Protein AF-0000000072341616 (afdb_homodimer)

Structure (mmCIF, N/CA/C/O backbone):
data_AF-0000000072341616-model_v1
#
loop_
_entity.id
_entity.type
_entity.pdbx_description
1 polymer 'Rho-GAP domain-containing protein'
#
loop_
_atom_site.group_PDB
_atom_site.id
_atom_site.type_symbol
_atom_site.label_atom_id
_atom_site.label_alt_id
_atom_site.label_comp_id
_atom_site.label_asym_id
_atom_site.label_entity_id
_atom_site.label_seq_id
_atom_site.pdbx_PDB_ins_code
_atom_site.Cartn_x
_atom_site.Cartn_y
_atom_site.Cartn_z
_atom_site.occupancy
_atom_site.B_iso_or_equiv
_atom_site.auth_seq_id
_atom_site.auth_comp_id
_atom_site.auth_asym_id
_atom_site.auth_atom_id
_atom_site.pdbx_PDB_model_num
ATOM 1 N N . MET A 1 1 ? -10.891 31.859 3.279 1 52.38 1 MET A N 1
ATOM 2 C CA . MET A 1 1 ? -10.523 32 4.684 1 52.38 1 MET A CA 1
ATOM 3 C C . MET A 1 1 ? -11.273 33.188 5.312 1 52.38 1 MET A C 1
ATOM 5 O O . MET A 1 1 ? -11.383 34.25 4.707 1 52.38 1 MET A O 1
ATOM 9 N N . VAL A 1 2 ? -12.18 32.938 6.246 1 56.88 2 VAL A N 1
ATOM 10 C CA . VAL A 1 2 ? -12.922 34 6.914 1 56.88 2 VAL A CA 1
ATOM 11 C C . VAL A 1 2 ? -11.977 34.844 7.762 1 56.88 2 VAL A C 1
ATOM 13 O O . VAL A 1 2 ? -11.102 34.312 8.445 1 56.88 2 VAL A O 1
ATOM 16 N N . LYS A 1 3 ? -11.992 36.125 7.543 1 79.19 3 LYS A N 1
ATOM 17 C CA . LYS A 1 3 ? -11.094 37.062 8.227 1 79.19 3 LYS A CA 1
ATOM 18 C C . LYS A 1 3 ? -11.711 37.562 9.531 1 79.19 3 LYS A C 1
ATOM 20 O O . LYS A 1 3 ? -12.805 38.125 9.531 1 79.19 3 LYS A O 1
ATOM 25 N N . LEU A 1 4 ? -11.086 37.031 10.531 1 86.81 4 LEU A N 1
ATOM 26 C CA . LEU A 1 4 ? -11.531 37.469 11.852 1 86.81 4 LEU A CA 1
ATOM 27 C C . LEU A 1 4 ? -10.727 38.656 12.336 1 86.81 4 LEU A C 1
ATOM 29 O O . LEU A 1 4 ? -9.516 38.75 12.117 1 86.81 4 LEU A O 1
ATOM 33 N N . GLN A 1 5 ? -11.453 39.562 12.875 1 90.44 5 GLN A N 1
ATOM 34 C CA . GLN A 1 5 ? -10.766 40.688 13.484 1 90.44 5 GLN A CA 1
ATOM 35 C C . GLN A 1 5 ? -10.188 40.344 14.844 1 90.44 5 GLN A C 1
ATOM 37 O O . GLN A 1 5 ? -10.82 39.625 15.625 1 90.44 5 GLN A O 1
ATOM 42 N N . PRO A 1 6 ? -9.008 40.781 15.094 1 91.31 6 PRO A N 1
ATOM 43 C CA . PRO A 1 6 ? -8.414 40.469 16.406 1 91.31 6 PRO A CA 1
ATOM 44 C C . PRO A 1 6 ? -9.273 40.969 17.562 1 91.31 6 PRO A C 1
ATOM 46 O O . PRO A 1 6 ? -9.883 42.031 17.484 1 91.31 6 PRO A O 1
ATOM 49 N N . LEU A 1 7 ? -9.266 40.156 18.562 1 93.62 7 LEU A N 1
ATOM 50 C CA . LEU A 1 7 ? -9.953 40.562 19.797 1 93.62 7 LEU A CA 1
ATOM 51 C C . LEU A 1 7 ? -9.016 41.312 20.734 1 93.62 7 LEU A C 1
ATOM 53 O O . LEU A 1 7 ? -8.109 40.719 21.328 1 93.62 7 LEU A O 1
ATOM 57 N N . GLU A 1 8 ? -9.352 42.594 20.891 1 91.75 8 GLU A N 1
ATOM 58 C CA . GLU A 1 8 ? -8.477 43.469 21.672 1 91.75 8 GLU A CA 1
ATOM 59 C C . GLU A 1 8 ? -8.828 43.375 23.156 1 91.75 8 GLU A C 1
ATOM 61 O O . GLU A 1 8 ? -10 43.312 23.531 1 91.75 8 GLU A O 1
ATOM 66 N N . PHE A 1 9 ? -7.844 43.438 24 1 91.56 9 PHE A N 1
ATOM 67 C CA . PHE A 1 9 ? -8.055 43.375 25.453 1 91.56 9 PHE A CA 1
ATOM 68 C C . PHE A 1 9 ? -8.773 44.594 25.938 1 91.56 9 PHE A C 1
ATOM 70 O O . PHE A 1 9 ? -9.586 44.531 26.859 1 91.56 9 PHE A O 1
ATOM 77 N N . ILE A 1 10 ? -8.477 45.719 25.297 1 88.56 10 ILE A N 1
ATOM 78 C CA . ILE A 1 10 ? -9.109 46.969 25.703 1 88.56 10 ILE A CA 1
ATOM 79 C C . ILE A 1 10 ? -10.625 46.875 25.531 1 88.56 10 ILE A C 1
ATOM 81 O O . ILE A 1 10 ? -11.391 47.438 26.297 1 88.56 10 ILE A O 1
ATOM 85 N N . ASP A 1 11 ? -10.984 46.156 24.578 1 90.5 11 ASP A N 1
ATOM 86 C CA . ASP A 1 11 ? -12.414 45.969 24.297 1 90.5 11 ASP A CA 1
ATOM 87 C C . ASP A 1 11 ? -13.102 45.188 25.391 1 90.5 11 ASP A C 1
ATOM 89 O O . ASP A 1 11 ? -14.32 45.25 25.562 1 90.5 11 ASP A O 1
ATOM 93 N N . CYS A 1 12 ? -12.359 44.375 26.141 1 90.12 12 CYS A N 1
ATOM 94 C CA . CYS A 1 12 ? -12.906 43.656 27.281 1 90.12 12 CYS A CA 1
ATOM 95 C C . CYS A 1 12 ? -13.305 44.625 28.406 1 90.12 12 CYS A C 1
ATOM 97 O O . CYS A 1 12 ? -14.273 44.375 29.125 1 90.12 12 CYS A O 1
ATOM 99 N N . LEU A 1 13 ? -12.523 45.656 28.469 1 86.12 13 LEU A N 1
ATOM 100 C CA . LEU A 1 13 ? -12.797 46.656 29.5 1 86.12 13 LEU A CA 1
ATOM 101 C C . LEU A 1 13 ? -14.039 47.5 29.141 1 86.12 13 LEU A C 1
ATOM 103 O O . LEU A 1 13 ? -14.859 47.781 30.016 1 86.12 13 LEU A O 1
ATOM 107 N N . ILE A 1 14 ? -14.062 47.781 27.859 1 86.56 14 ILE A N 1
ATOM 108 C CA . ILE A 1 14 ? -15.148 48.625 27.375 1 86.56 14 ILE A CA 1
ATOM 109 C C . ILE A 1 14 ? -16.422 47.812 27.25 1 86.56 14 ILE A C 1
ATOM 111 O O . ILE A 1 14 ? -17.516 48.281 27.531 1 86.56 14 ILE A O 1
ATOM 115 N N . ASP A 1 15 ? -16.297 46.531 26.828 1 90.81 15 ASP A N 1
ATOM 116 C CA . ASP A 1 15 ? -17.375 45.562 26.641 1 90.81 15 ASP A CA 1
ATOM 117 C C . ASP A 1 15 ? -18.484 46.125 25.75 1 90.81 15 ASP A C 1
ATOM 119 O O . ASP A 1 15 ? -19.656 46.125 26.125 1 90.81 15 ASP A O 1
ATOM 123 N N . SER A 1 16 ? -18.125 46.656 24.609 1 90.19 16 SER A N 1
ATOM 124 C CA . SER A 1 16 ? -19.062 47.25 23.672 1 90.19 16 SER A CA 1
ATOM 125 C C . SER A 1 16 ? -19.844 46.188 22.922 1 90.19 16 SER A C 1
ATOM 127 O O . SER A 1 16 ? -19.422 45.031 22.875 1 90.19 16 SER A O 1
ATOM 129 N N . PRO A 1 17 ? -21.016 46.5 22.375 1 90.12 17 PRO A N 1
ATOM 130 C CA . PRO A 1 17 ? -21.75 45.562 21.516 1 90.12 17 PRO A CA 1
ATOM 131 C C . PRO A 1 17 ? -20.922 45.094 20.328 1 90.12 17 PRO A C 1
ATOM 133 O O . PRO A 1 17 ? -21.047 43.906 19.922 1 90.12 17 PRO A O 1
ATOM 136 N N . ASN A 1 18 ? -20.156 45.969 19.719 1 88.88 18 ASN A N 1
ATOM 137 C CA . ASN A 1 18 ? -19.297 45.594 18.625 1 88.88 18 ASN A CA 1
ATOM 138 C C . ASN A 1 18 ? -18.297 44.531 19.031 1 88.88 18 ASN A C 1
ATOM 140 O O . ASN A 1 18 ? -17.984 43.625 18.266 1 88.88 18 ASN A O 1
ATOM 144 N N . PHE A 1 19 ? -17.766 44.656 20.234 1 92.25 19 PHE A N 1
ATOM 145 C CA . PHE A 1 19 ? -16.844 43.656 20.781 1 92.25 19 PHE A CA 1
ATOM 146 C C . PHE A 1 19 ? -17.547 42.312 20.922 1 92.25 19 PHE A C 1
ATOM 148 O O . PHE A 1 19 ? -17 41.281 20.531 1 92.25 19 PHE A O 1
ATOM 155 N N . ARG A 1 20 ? -18.703 42.312 21.469 1 92.38 20 ARG A N 1
ATOM 156 C CA . ARG A 1 20 ? -19.438 41.062 21.688 1 92.38 20 ARG A CA 1
ATOM 157 C C . ARG A 1 20 ? -19.828 40.406 20.375 1 92.38 20 ARG A C 1
ATOM 159 O O . ARG A 1 20 ? -19.844 39.188 20.266 1 92.38 20 ARG A O 1
ATOM 166 N N . GLU A 1 21 ? -20.156 41.219 19.391 1 91.69 21 GLU A N 1
ATOM 167 C CA . GLU A 1 21 ? -20.422 40.688 18.062 1 91.69 21 GLU A CA 1
ATOM 168 C C . GLU A 1 21 ? -19.172 40.031 17.469 1 91.69 21 GLU A C 1
ATOM 170 O O . GLU A 1 21 ? -19.25 38.938 16.875 1 91.69 21 GLU A O 1
ATOM 175 N N . ASN A 1 22 ? -18.062 40.688 17.547 1 93.25 22 ASN A N 1
ATOM 176 C CA . ASN A 1 22 ? -16.797 40.125 17.078 1 93.25 22 ASN A CA 1
ATOM 177 C C . ASN A 1 22 ? -16.453 38.812 17.812 1 93.25 22 ASN A C 1
ATOM 179 O O . ASN A 1 22 ? -15.992 37.844 17.203 1 93.25 22 ASN A O 1
ATOM 183 N N . LEU A 1 23 ? -16.656 38.812 19.094 1 94.31 23 LEU A N 1
ATOM 184 C CA . LEU A 1 23 ? -16.438 37.625 19.906 1 94.31 23 LEU A CA 1
ATOM 185 C C . LEU A 1 23 ? -17.312 36.469 19.438 1 94.31 23 LEU A C 1
ATOM 187 O O . LEU A 1 23 ? -16.844 35.344 19.344 1 94.31 23 LEU A O 1
ATOM 191 N N . ASN A 1 24 ? -18.531 36.781 19.156 1 93.19 24 ASN A N 1
ATOM 192 C CA . ASN A 1 24 ? -19.469 35.75 18.641 1 93.19 24 ASN A CA 1
ATOM 193 C C . ASN A 1 24 ? -18.984 35.188 17.328 1 93.19 24 ASN A C 1
ATOM 195 O O . ASN A 1 24 ? -19.172 33.969 17.062 1 93.19 24 ASN A O 1
ATOM 199 N N . LYS A 1 25 ? -18.469 35.969 16.453 1 93.25 25 LYS A N 1
ATOM 200 C CA . LYS A 1 25 ? -17.922 35.5 15.188 1 93.25 25 LYS A CA 1
ATOM 201 C C . LYS A 1 25 ? -16.797 34.5 15.422 1 93.25 25 LYS A C 1
ATOM 203 O O . LYS A 1 25 ? -16.719 33.469 14.75 1 93.25 25 LYS A O 1
ATOM 208 N N . HIS A 1 26 ? -15.867 34.812 16.344 1 94.19 26 HIS A N 1
ATOM 209 C CA . HIS A 1 26 ? -14.781 33.906 16.703 1 94.19 26 HIS A CA 1
ATOM 210 C C . HIS A 1 26 ? -15.32 32.594 17.234 1 94.19 26 HIS A C 1
ATOM 212 O O . HIS A 1 26 ? -14.805 31.531 16.906 1 94.19 26 HIS A O 1
ATOM 218 N N . GLU A 1 27 ? -16.328 32.656 18.094 1 94.06 27 GLU A N 1
ATOM 219 C CA . GLU A 1 27 ? -16.922 31.469 18.688 1 94.06 27 GLU A CA 1
ATOM 220 C C . GLU A 1 27 ? -17.547 30.578 17.625 1 94.06 27 GLU A C 1
ATOM 222 O O . GLU A 1 27 ? -17.375 29.359 17.656 1 94.06 27 GLU A O 1
ATOM 227 N N . LYS A 1 28 ? -18.281 31.188 16.688 1 93.19 28 LYS A N 1
ATOM 228 C CA . LYS A 1 28 ? -18.922 30.438 15.617 1 93.19 28 LYS A CA 1
ATOM 229 C C . LYS A 1 28 ? -17.875 29.719 14.75 1 93.19 28 LYS A C 1
ATOM 231 O O . LYS A 1 28 ? -18.062 28.547 14.383 1 93.19 28 LYS A O 1
ATOM 236 N N . GLU A 1 29 ? -16.875 30.406 14.422 1 92.12 29 GLU A N 1
ATOM 237 C CA . GLU A 1 29 ? -15.812 29.812 13.609 1 92.12 29 GLU A CA 1
ATOM 238 C C . GLU A 1 29 ? -15.125 28.672 14.352 1 92.12 29 GLU A C 1
ATOM 240 O O . GLU A 1 29 ? -14.766 27.656 13.75 1 92.12 29 GLU A O 1
ATOM 245 N N . LEU A 1 30 ? -14.875 28.844 15.602 1 92.56 30 LEU A N 1
ATOM 246 C CA . LEU A 1 30 ? -14.25 27.797 16.406 1 92.56 30 LEU A CA 1
ATOM 247 C C . LEU A 1 30 ? -15.148 26.562 16.469 1 92.56 30 LEU A C 1
ATOM 249 O O . LEU A 1 30 ? -14.664 25.438 16.438 1 92.56 30 LEU A O 1
ATOM 253 N N . ASP A 1 31 ? -16.406 26.766 16.609 1 92.62 31 ASP A N 1
ATOM 254 C CA . ASP A 1 31 ? -17.359 25.656 16.641 1 92.62 31 ASP A CA 1
ATOM 255 C C . ASP A 1 31 ? -17.344 24.891 15.32 1 92.62 31 ASP A C 1
ATOM 257 O O . ASP A 1 31 ? -17.406 23.656 15.305 1 92.62 31 ASP A O 1
ATOM 261 N N . LYS A 1 32 ? -17.344 25.625 14.227 1 92.75 32 LYS A N 1
ATOM 262 C CA . LYS A 1 32 ? -17.266 25 12.906 1 92.75 32 LYS A CA 1
ATOM 263 C C . LYS A 1 32 ? -16 24.156 12.773 1 92.75 32 LYS A C 1
ATOM 265 O O . LYS A 1 32 ? -16.047 23.016 12.297 1 92.75 32 LYS A O 1
ATOM 270 N N . THR A 1 33 ? -14.891 24.703 13.18 1 91.56 33 THR A N 1
ATOM 271 C CA . THR A 1 33 ? -13.617 24 13.109 1 91.56 33 THR A CA 1
ATOM 272 C C . THR A 1 33 ? -13.633 22.766 14 1 91.56 33 THR A C 1
ATOM 274 O O . THR A 1 33 ? -13.102 21.719 13.625 1 91.56 33 THR A O 1
ATOM 277 N N . SER A 1 34 ? -14.203 22.906 15.172 1 92.56 34 SER A N 1
ATOM 278 C CA . SER A 1 34 ? -14.32 21.781 16.094 1 92.56 34 SER A CA 1
ATOM 279 C C . SER A 1 34 ? -15.102 20.625 15.461 1 92.56 34 SER A C 1
ATOM 281 O O . SER A 1 34 ? -14.727 19.469 15.602 1 92.56 34 SER A O 1
ATOM 283 N N . GLN A 1 35 ? -16.125 20.953 14.781 1 94.19 35 GLN A N 1
ATOM 284 C CA . GLN A 1 35 ? -16.938 19.938 14.117 1 94.19 35 GLN A CA 1
ATOM 285 C C . GLN A 1 35 ? -16.156 19.266 12.992 1 94.19 35 GLN A C 1
ATOM 287 O O . GLN A 1 35 ? -16.266 18.047 12.797 1 94.19 35 GLN A O 1
ATOM 292 N N . GLN A 1 36 ? -15.477 20.016 12.25 1 94.62 36 GLN A N 1
ATOM 293 C CA . GLN A 1 36 ? -14.656 19.453 11.172 1 94.62 36 GLN A CA 1
ATOM 294 C C . GLN A 1 36 ? -13.594 18.516 11.727 1 94.62 36 GLN A C 1
ATOM 296 O O . GLN A 1 36 ? -13.344 17.438 11.164 1 94.62 36 GLN A O 1
ATOM 301 N N . ILE A 1 37 ? -12.961 18.922 12.805 1 95 37 ILE A N 1
ATOM 302 C CA . ILE A 1 37 ? -11.93 18.094 13.422 1 95 37 ILE A CA 1
ATOM 303 C C . ILE A 1 37 ? -12.539 16.797 13.93 1 95 37 ILE A C 1
ATOM 305 O O . ILE A 1 37 ? -11.961 15.719 13.758 1 95 37 ILE A O 1
ATOM 309 N N . LYS A 1 38 ? -13.68 16.922 14.555 1 95.44 38 LYS A N 1
ATOM 310 C CA . LYS A 1 38 ? -14.391 15.734 15.016 1 95.44 38 LYS A CA 1
ATOM 311 C C . LYS A 1 38 ? -14.68 14.781 13.859 1 95.44 38 LYS A C 1
ATOM 313 O O . LYS A 1 38 ? -14.539 13.57 14 1 95.44 38 LYS A O 1
ATOM 318 N N . ARG A 1 39 ? -15.109 15.32 12.758 1 96.25 39 ARG A N 1
ATOM 319 C CA . ARG A 1 39 ? -15.375 14.523 11.562 1 96.25 39 ARG A CA 1
ATOM 320 C C . ARG A 1 39 ? -14.109 13.836 11.062 1 96.25 39 ARG A C 1
ATOM 322 O O . ARG A 1 39 ? -14.141 12.648 10.727 1 96.25 39 ARG A O 1
ATOM 329 N N . ILE A 1 40 ? -13.062 14.523 11.016 1 96.69 40 ILE A N 1
ATOM 330 C CA . ILE A 1 40 ? -11.797 13.977 10.555 1 96.69 40 ILE A CA 1
ATOM 331 C C . ILE A 1 40 ? -11.352 12.844 11.477 1 96.69 40 ILE A C 1
ATOM 333 O O . ILE A 1 40 ? -10.867 11.812 11.016 1 96.69 40 ILE A O 1
ATOM 337 N N . ILE A 1 41 ? -11.523 13.047 12.773 1 97 41 ILE A N 1
ATOM 338 C CA . ILE A 1 41 ? -11.164 12.016 13.734 1 97 41 ILE A CA 1
ATOM 339 C C . ILE A 1 41 ? -11.977 10.75 13.469 1 97 41 ILE A C 1
ATOM 341 O O . ILE A 1 41 ? -11.422 9.641 13.438 1 97 41 ILE A O 1
ATOM 345 N N . LYS A 1 42 ? -13.211 10.922 13.258 1 97.56 42 LYS A N 1
ATOM 346 C CA . LYS A 1 42 ? -14.086 9.789 12.953 1 97.56 42 LYS A CA 1
ATOM 347 C C . LYS A 1 42 ? -13.648 9.094 11.664 1 97.56 42 LYS A C 1
ATOM 349 O O . LYS A 1 42 ? -13.609 7.863 11.602 1 97.56 42 LYS A O 1
ATOM 354 N N . GLU A 1 43 ? -13.414 9.828 10.695 1 97.62 43 GLU A N 1
ATOM 355 C CA . GLU A 1 43 ? -13.031 9.281 9.398 1 97.62 43 GLU A CA 1
ATOM 356 C C . GLU A 1 43 ? -11.688 8.555 9.484 1 97.62 43 GLU A C 1
ATOM 358 O O . GLU A 1 43 ? -11.477 7.551 8.812 1 97.62 43 GLU A O 1
ATOM 363 N N . ILE A 1 44 ? -10.758 9.047 10.266 1 97 44 ILE A N 1
ATOM 364 C CA . ILE A 1 44 ? -9.484 8.367 10.477 1 97 44 ILE A CA 1
ATOM 365 C C . ILE A 1 44 ? -9.719 7.039 11.188 1 97 44 ILE A C 1
ATOM 367 O O . ILE A 1 44 ? -9.109 6.027 10.852 1 97 44 ILE A O 1
ATOM 371 N N . LYS A 1 45 ? -10.594 7.031 12.172 1 97.25 45 LYS A N 1
ATOM 372 C CA . LYS A 1 45 ? -10.938 5.789 12.852 1 97.25 45 LYS A CA 1
ATOM 373 C C . LYS A 1 45 ? -11.516 4.766 11.875 1 97.25 45 LYS A C 1
ATOM 375 O O . LYS A 1 45 ? -11.141 3.592 11.906 1 97.25 45 LYS A O 1
ATOM 380 N N . ASP A 1 46 ? -12.43 5.191 11.023 1 97.62 46 ASP A N 1
ATOM 381 C CA . ASP A 1 46 ? -13.016 4.32 10.008 1 97.62 46 ASP A CA 1
ATOM 382 C C . ASP A 1 46 ? -11.945 3.793 9.055 1 97.62 46 ASP A C 1
ATOM 384 O O . ASP A 1 46 ? -11.984 2.631 8.648 1 97.62 46 ASP A O 1
ATOM 388 N N . LEU A 1 47 ? -11.07 4.645 8.68 1 97.56 47 LEU A N 1
ATOM 389 C CA . LEU A 1 47 ? -9.977 4.273 7.785 1 97.56 47 LEU A CA 1
ATOM 390 C C . LEU A 1 47 ? -9.094 3.211 8.422 1 97.56 47 LEU A C 1
ATOM 392 O O . LEU A 1 47 ? -8.719 2.232 7.773 1 97.56 47 LEU A O 1
ATOM 396 N N . LEU A 1 48 ? -8.758 3.408 9.688 1 96.88 48 LEU A N 1
ATOM 397 C CA . LEU A 1 48 ? -7.926 2.438 10.391 1 96.88 48 LEU A CA 1
ATOM 398 C C . LEU A 1 48 ? -8.633 1.093 10.5 1 96.88 48 LEU A C 1
ATOM 400 O O . LEU A 1 48 ? -8.008 0.041 10.359 1 96.88 48 LEU A O 1
ATOM 404 N N . ALA A 1 49 ? -9.898 1.096 10.727 1 97.25 49 ALA A N 1
ATOM 405 C CA . ALA A 1 49 ? -10.688 -0.136 10.789 1 97.25 49 ALA A CA 1
ATOM 406 C C . ALA A 1 49 ? -10.695 -0.843 9.438 1 97.25 49 ALA A C 1
ATOM 408 O O . ALA A 1 49 ? -10.57 -2.068 9.367 1 97.25 49 ALA A O 1
ATOM 409 N N . ALA A 1 50 ? -10.922 -0.122 8.375 1 97.62 50 ALA A N 1
ATOM 410 C CA . ALA A 1 50 ? -10.906 -0.685 7.031 1 97.62 50 ALA A CA 1
ATOM 411 C C . ALA A 1 50 ? -9.539 -1.285 6.703 1 97.62 50 ALA A C 1
ATOM 413 O O . ALA A 1 50 ? -9.453 -2.34 6.066 1 97.62 50 ALA A O 1
ATOM 414 N N . ALA A 1 51 ? -8.484 -0.625 7.078 1 97.25 51 ALA A N 1
ATOM 415 C CA . ALA A 1 51 ? -7.129 -1.121 6.855 1 97.25 51 ALA A CA 1
ATOM 416 C C . ALA A 1 51 ? -6.891 -2.426 7.609 1 97.25 51 ALA A C 1
ATOM 418 O O . ALA A 1 51 ? -6.242 -3.34 7.094 1 97.25 51 ALA A O 1
ATOM 419 N N . LYS A 1 52 ? -7.391 -2.48 8.812 1 97.19 52 LYS A N 1
ATOM 420 C CA . LYS A 1 52 ? -7.27 -3.709 9.594 1 97.19 52 LYS A CA 1
ATOM 421 C C . LYS A 1 52 ? -8.023 -4.855 8.93 1 97.19 52 LYS A C 1
ATOM 423 O O . LYS A 1 52 ? -7.555 -5.996 8.938 1 97.19 52 LYS A O 1
ATOM 428 N N . SER A 1 53 ? -9.172 -4.582 8.422 1 97.75 53 SER A N 1
ATOM 429 C CA . SER A 1 53 ? -9.953 -5.586 7.703 1 97.75 53 SER A CA 1
ATOM 430 C C . SER A 1 53 ? -9.211 -6.102 6.477 1 97.75 53 SER A C 1
ATOM 432 O O . SER A 1 53 ? -9.227 -7.301 6.191 1 97.75 53 SER A O 1
ATOM 434 N N . LEU A 1 54 ? -8.586 -5.227 5.738 1 97.5 54 LEU A N 1
ATOM 435 C CA . LEU A 1 54 ? -7.793 -5.621 4.582 1 97.5 54 LEU A CA 1
ATOM 436 C C . LEU A 1 54 ? -6.625 -6.512 5 1 97.5 54 LEU A C 1
ATOM 438 O O . LEU A 1 54 ? -6.34 -7.516 4.348 1 97.5 54 LEU A O 1
ATOM 442 N N . SER A 1 55 ? -5.996 -6.113 6.094 1 97.5 55 SER A N 1
ATOM 443 C CA . SER A 1 55 ? -4.883 -6.91 6.602 1 97.5 55 SER A CA 1
ATOM 444 C C . SER A 1 55 ? -5.332 -8.32 6.961 1 97.5 55 SER A C 1
ATOM 446 O O . SER A 1 55 ? -4.641 -9.297 6.652 1 97.5 55 SER A O 1
ATOM 448 N N . ARG A 1 56 ? -6.449 -8.453 7.539 1 97.5 56 ARG A N 1
ATOM 449 C CA . ARG A 1 56 ? -6.984 -9.766 7.898 1 97.5 56 ARG A CA 1
ATOM 450 C C . ARG A 1 56 ? -7.254 -10.609 6.656 1 97.5 56 ARG A C 1
ATOM 452 O O . ARG A 1 56 ? -6.934 -11.797 6.625 1 97.5 56 ARG A O 1
ATOM 459 N N . ALA A 1 57 ? -7.879 -10.008 5.66 1 97.88 57 ALA A N 1
ATOM 460 C CA . ALA A 1 57 ? -8.172 -10.719 4.414 1 97.88 57 ALA A CA 1
ATOM 461 C C . ALA A 1 57 ? -6.883 -11.18 3.738 1 97.88 57 ALA A C 1
ATOM 463 O O . ALA A 1 57 ? -6.812 -12.305 3.238 1 97.88 57 ALA A O 1
ATOM 464 N N . GLN A 1 58 ? -5.855 -10.32 3.703 1 97.75 58 GLN A N 1
ATOM 465 C CA . GLN A 1 58 ? -4.559 -10.656 3.123 1 97.75 58 GLN A CA 1
ATOM 466 C C . GLN A 1 58 ? -3.912 -11.828 3.865 1 97.75 58 GLN A C 1
ATOM 468 O O . GLN A 1 58 ? -3.352 -12.727 3.242 1 97.75 58 GLN A O 1
ATOM 473 N N . ARG A 1 59 ? -4.023 -11.836 5.141 1 97.31 59 ARG A N 1
ATOM 474 C CA . ARG A 1 59 ? -3.418 -12.891 5.945 1 97.31 59 ARG A CA 1
ATOM 475 C C . ARG A 1 59 ? -4.145 -14.219 5.75 1 97.31 59 ARG A C 1
ATOM 477 O O . ARG A 1 59 ? -3.523 -15.281 5.785 1 97.31 59 ARG A O 1
ATOM 484 N N . THR A 1 60 ? -5.434 -14.125 5.621 1 98.12 60 THR A N 1
ATOM 485 C CA . THR A 1 60 ? -6.203 -15.336 5.344 1 98.12 60 THR A CA 1
ATOM 486 C C . THR A 1 60 ? -5.773 -15.953 4.02 1 98.12 60 THR A C 1
ATOM 488 O O . THR A 1 60 ? -5.57 -17.172 3.936 1 98.12 60 THR A O 1
ATOM 491 N N . LEU A 1 61 ? -5.625 -15.156 3.01 1 97.81 61 LEU A N 1
ATOM 492 C CA . LEU A 1 61 ? -5.141 -15.633 1.722 1 97.81 61 LEU A CA 1
ATOM 493 C C . LEU A 1 61 ? -3.73 -16.203 1.847 1 97.81 61 LEU A C 1
ATOM 495 O O . LEU A 1 61 ? -3.432 -17.266 1.292 1 97.81 61 LEU A O 1
ATOM 499 N N . SER A 1 62 ? -2.875 -15.453 2.561 1 97.69 62 SER A N 1
ATOM 500 C CA . SER A 1 62 ? -1.503 -15.898 2.785 1 97.69 62 SER A CA 1
ATOM 501 C C . SER A 1 62 ? -1.469 -17.297 3.389 1 97.69 62 SER A C 1
ATOM 503 O O . SER A 1 62 ? -0.696 -18.156 2.949 1 97.69 62 SER A O 1
ATOM 505 N N . ARG A 1 63 ? -2.301 -17.562 4.316 1 97.12 63 ARG A N 1
ATOM 506 C CA . ARG A 1 63 ? -2.357 -18.859 4.965 1 97.12 63 ARG A CA 1
ATOM 507 C C . ARG A 1 63 ? -2.803 -19.938 3.986 1 97.12 63 ARG A C 1
ATOM 509 O O . ARG A 1 63 ? -2.252 -21.047 3.977 1 97.12 63 ARG A O 1
ATOM 516 N N . SER A 1 64 ? -3.816 -19.641 3.203 1 97.06 64 SER A N 1
ATOM 517 C CA . SER A 1 64 ? -4.316 -20.594 2.223 1 97.06 64 SER A CA 1
ATOM 518 C C . SER A 1 64 ? -3.254 -20.922 1.177 1 97.06 64 SER A C 1
ATOM 520 O O . SER A 1 64 ? -3.127 -22.078 0.75 1 97.06 64 SER A O 1
ATOM 522 N N . LEU A 1 65 ? -2.492 -19.922 0.738 1 96.69 65 LEU A N 1
ATOM 523 C CA . LEU A 1 65 ? -1.413 -20.156 -0.219 1 96.69 65 LEU A CA 1
ATOM 524 C C . LEU A 1 65 ? -0.313 -21.016 0.395 1 96.69 65 LEU A C 1
ATOM 526 O O . LEU A 1 65 ? 0.238 -21.891 -0.272 1 96.69 65 LEU A O 1
ATOM 530 N N . LYS A 1 66 ? -0.057 -20.828 1.67 1 95.81 66 LYS A N 1
ATOM 531 C CA . LYS A 1 66 ? 0.974 -21.578 2.371 1 95.81 66 LYS A CA 1
ATOM 532 C C . LYS A 1 66 ? 0.592 -23.062 2.479 1 95.81 66 LYS A C 1
ATOM 534 O O . LYS A 1 66 ? 1.449 -23.938 2.357 1 95.81 66 LYS A O 1
ATOM 539 N N . GLU A 1 67 ? -0.665 -23.281 2.604 1 93.94 67 GLU A N 1
ATOM 540 C CA . GLU A 1 67 ? -1.148 -24.641 2.852 1 93.94 67 GLU A CA 1
ATOM 541 C C . GLU A 1 67 ? -1.434 -25.375 1.544 1 93.94 67 GLU A C 1
ATOM 543 O O . GLU A 1 67 ? -1.66 -26.594 1.543 1 93.94 67 GLU A O 1
ATOM 548 N N . PHE A 1 68 ? -1.393 -24.625 0.448 1 91.94 68 PHE A N 1
ATOM 549 C CA . PHE A 1 68 ? -1.692 -25.25 -0.832 1 91.94 68 PHE A CA 1
ATOM 550 C C . PHE A 1 68 ? -0.6 -26.25 -1.219 1 91.94 68 PHE A C 1
ATOM 552 O O . PHE A 1 68 ? 0.587 -25.906 -1.185 1 91.94 68 PHE A O 1
ATOM 559 N N . ASN A 1 69 ? -0.935 -27.422 -1.519 1 82.75 69 ASN A N 1
ATOM 560 C CA . ASN A 1 69 ? 0.018 -28.453 -1.917 1 82.75 69 ASN A CA 1
ATOM 561 C C . ASN A 1 69 ? -0.284 -28.984 -3.314 1 82.75 69 ASN A C 1
ATOM 563 O O . ASN A 1 69 ? -1.429 -29.328 -3.619 1 82.75 69 ASN A O 1
ATOM 567 N N . PHE A 1 70 ? 0.789 -28.953 -4.137 1 77.62 70 PHE A N 1
ATOM 568 C CA . PHE A 1 70 ? 0.687 -29.5 -5.484 1 77.62 70 PHE A CA 1
ATOM 569 C C . PHE A 1 70 ? 0.913 -31.016 -5.469 1 77.62 70 PHE A C 1
ATOM 571 O O . PHE A 1 70 ? 1.646 -31.531 -4.625 1 77.62 70 PHE A O 1
ATOM 578 N N . GLU A 1 71 ? 0.178 -31.609 -6.223 1 76.94 71 GLU A N 1
ATOM 579 C CA . GLU A 1 71 ? 0.476 -33.031 -6.434 1 76.94 71 GLU A CA 1
ATOM 580 C C . GLU A 1 71 ? 1.228 -33.25 -7.746 1 76.94 71 GLU A C 1
ATOM 582 O O . GLU A 1 71 ? 1.035 -32.5 -8.711 1 76.94 71 GLU A O 1
ATOM 587 N N . CYS A 1 72 ? 2.227 -34.156 -7.699 1 77.69 72 CYS A N 1
ATOM 588 C CA . CYS A 1 72 ? 2.996 -34.469 -8.898 1 77.69 72 CYS A CA 1
ATOM 589 C C . CYS A 1 72 ? 2.832 -35.938 -9.297 1 77.69 72 CYS A C 1
ATOM 591 O O . CYS A 1 72 ? 2.758 -36.812 -8.43 1 77.69 72 CYS A O 1
ATOM 593 N N . ILE A 1 73 ? 2.641 -36 -10.547 1 81.81 73 ILE A N 1
ATOM 594 C CA . ILE A 1 73 ? 2.604 -37.344 -11.078 1 81.81 73 ILE A CA 1
ATOM 595 C C . ILE A 1 73 ? 4.023 -37.906 -11.211 1 81.81 73 ILE A C 1
ATOM 597 O O . ILE A 1 73 ? 4.891 -37.25 -11.797 1 81.81 73 ILE A O 1
ATOM 601 N N . GLY A 1 74 ? 4.281 -39 -10.594 1 76.31 74 GLY A N 1
ATOM 602 C CA . GLY A 1 74 ? 5.613 -39.594 -10.602 1 76.31 74 GLY A CA 1
ATOM 603 C C . GLY A 1 74 ? 6.426 -39.25 -9.367 1 76.31 74 GLY A C 1
ATOM 604 O O . GLY A 1 74 ? 5.934 -38.562 -8.469 1 76.31 74 GLY A O 1
ATOM 605 N N . SER A 1 75 ? 7.59 -39.719 -9.305 1 69.19 75 SER A N 1
ATOM 606 C CA . SER A 1 75 ? 8.352 -39.625 -8.062 1 69.19 75 SER A CA 1
ATOM 607 C C . SER A 1 75 ? 9.273 -38.406 -8.07 1 69.19 75 SER A C 1
ATOM 609 O O . SER A 1 75 ? 9.703 -37.938 -7.02 1 69.19 75 SER A O 1
ATOM 611 N N . THR A 1 76 ? 9.523 -37.875 -9.32 1 76.69 76 THR A N 1
ATOM 612 C CA . THR A 1 76 ? 10.555 -36.844 -9.312 1 76.69 76 THR A CA 1
ATOM 613 C C . THR A 1 76 ? 10.109 -35.625 -10.117 1 76.69 76 THR A C 1
ATOM 615 O O . THR A 1 76 ? 9.43 -35.781 -11.141 1 76.69 76 THR A O 1
ATOM 618 N N . GLN A 1 77 ? 10.469 -34.5 -9.547 1 81.06 77 GLN A N 1
ATOM 619 C CA . GLN A 1 77 ? 10.195 -33.219 -10.195 1 81.06 77 GLN A CA 1
ATOM 620 C C . GLN A 1 77 ? 11.477 -32.562 -10.719 1 81.06 77 GLN A C 1
ATOM 622 O O . GLN A 1 77 ? 12.562 -32.812 -10.172 1 81.06 77 GLN A O 1
ATOM 627 N N . THR A 1 78 ? 11.344 -31.844 -11.781 1 83.5 78 THR A N 1
ATOM 628 C CA . THR A 1 78 ? 12.469 -31.047 -12.25 1 83.5 78 THR A CA 1
ATOM 629 C C . THR A 1 78 ? 12.719 -29.875 -11.312 1 83.5 78 THR A C 1
ATOM 631 O O . THR A 1 78 ? 11.891 -29.562 -10.453 1 83.5 78 THR A O 1
ATOM 634 N N . ASP A 1 79 ? 13.859 -29.234 -11.438 1 83.94 79 ASP A N 1
ATOM 635 C CA . ASP A 1 79 ? 14.164 -28.047 -10.656 1 83.94 79 ASP A CA 1
ATOM 636 C C . ASP A 1 79 ? 13.109 -26.969 -10.852 1 83.94 79 ASP A C 1
ATOM 638 O O . ASP A 1 79 ? 12.695 -26.312 -9.891 1 83.94 79 ASP A O 1
ATOM 642 N N . ASP A 1 80 ? 12.734 -26.797 -12.094 1 86 80 ASP A N 1
ATOM 643 C CA . ASP A 1 80 ? 11.734 -25.781 -12.406 1 86 80 ASP A CA 1
ATOM 644 C C . ASP A 1 80 ? 10.406 -26.094 -11.711 1 86 80 ASP A C 1
ATOM 646 O O . ASP A 1 80 ? 9.781 -25.203 -11.141 1 86 80 ASP A O 1
ATOM 650 N N . GLU A 1 81 ? 10.047 -27.281 -11.703 1 85.69 81 GLU A N 1
ATOM 651 C CA . GLU A 1 81 ? 8.781 -27.688 -11.086 1 85.69 81 GLU A CA 1
ATOM 652 C C . GLU A 1 81 ? 8.836 -27.531 -9.57 1 85.69 81 GLU A C 1
ATOM 654 O O . GLU A 1 81 ? 7.82 -27.219 -8.938 1 85.69 81 GLU A O 1
ATOM 659 N N . GLN A 1 82 ? 9.945 -27.797 -9.055 1 87.12 82 GLN A N 1
ATOM 660 C CA . GLN A 1 82 ? 10.102 -27.625 -7.609 1 87.12 82 GLN A CA 1
ATOM 661 C C . GLN A 1 82 ? 9.922 -26.172 -7.203 1 87.12 82 GLN A C 1
ATOM 663 O O . GLN A 1 82 ? 9.281 -25.875 -6.188 1 87.12 82 GLN A O 1
ATOM 668 N N . VAL A 1 83 ? 10.539 -25.312 -7.973 1 90.69 83 VAL A N 1
ATOM 669 C CA . VAL A 1 83 ? 10.398 -23.875 -7.711 1 90.69 83 VAL A CA 1
ATOM 670 C C . VAL A 1 83 ? 8.938 -23.469 -7.824 1 90.69 83 VAL A C 1
ATOM 672 O O . VAL A 1 83 ? 8.43 -22.703 -6.996 1 90.69 83 VAL A O 1
ATOM 675 N N . ILE A 1 84 ? 8.305 -23.969 -8.789 1 89.94 84 ILE A N 1
ATOM 676 C CA . ILE A 1 84 ? 6.891 -23.656 -9.016 1 89.94 84 ILE A CA 1
ATOM 677 C C . ILE A 1 84 ? 6.059 -24.203 -7.855 1 89.94 84 ILE A C 1
ATOM 679 O O . ILE A 1 84 ? 5.176 -23.516 -7.336 1 89.94 84 ILE A O 1
ATOM 683 N N . ALA A 1 85 ? 6.402 -25.406 -7.418 1 87.25 85 ALA A N 1
ATOM 684 C CA . ALA A 1 85 ? 5.676 -26.047 -6.32 1 87.25 85 ALA A CA 1
ATOM 685 C C . ALA A 1 85 ? 5.797 -25.219 -5.035 1 87.25 85 ALA A C 1
ATOM 687 O O . ALA A 1 85 ? 4.871 -25.203 -4.219 1 87.25 85 ALA A O 1
ATOM 688 N N . ASP A 1 86 ? 6.863 -24.516 -4.934 1 92.25 86 ASP A N 1
ATOM 689 C CA . ASP A 1 86 ? 7.121 -23.734 -3.725 1 92.25 86 ASP A CA 1
ATOM 690 C C . ASP A 1 86 ? 6.672 -22.281 -3.895 1 92.25 86 ASP A C 1
ATOM 692 O O . ASP A 1 86 ? 6.77 -21.484 -2.961 1 92.25 86 ASP A O 1
ATOM 696 N N . SER A 1 87 ? 6.258 -21.938 -5.004 1 94.88 87 SER A N 1
ATOM 697 C CA . SER A 1 87 ? 5.973 -20.547 -5.336 1 94.88 87 SER A CA 1
ATOM 698 C C . SER A 1 87 ? 4.867 -19.984 -4.449 1 94.88 87 SER A C 1
ATOM 700 O O . SER A 1 87 ? 4.961 -18.844 -3.975 1 94.88 87 SER A O 1
ATOM 702 N N . LEU A 1 88 ? 3.82 -20.766 -4.145 1 94.94 88 LEU A N 1
ATOM 703 C CA . LEU A 1 88 ? 2.705 -20.266 -3.346 1 94.94 88 LEU A CA 1
ATOM 704 C C . LEU A 1 88 ? 3.146 -19.969 -1.916 1 94.94 88 LEU A C 1
ATOM 706 O O . LEU A 1 88 ? 2.688 -19.016 -1.303 1 94.94 88 LEU A O 1
ATOM 710 N N . LYS A 1 89 ? 4.039 -20.844 -1.448 1 95.56 89 LYS A N 1
ATOM 711 C CA . LYS A 1 89 ? 4.609 -20.578 -0.129 1 95.56 89 LYS A CA 1
ATOM 712 C C . LYS A 1 89 ? 5.406 -19.281 -0.122 1 95.56 89 LYS A C 1
ATOM 714 O O . LYS A 1 89 ? 5.367 -18.531 0.853 1 95.56 89 LYS A O 1
ATOM 719 N N . GLN A 1 90 ? 6.117 -19.047 -1.174 1 96.44 90 GLN A N 1
ATOM 720 C CA . GLN A 1 90 ? 6.883 -17.812 -1.289 1 96.44 90 GLN A CA 1
ATOM 721 C C . GLN A 1 90 ? 5.965 -16.594 -1.378 1 96.44 90 GLN A C 1
ATOM 723 O O . GLN A 1 90 ? 6.25 -15.555 -0.794 1 96.44 90 GLN A O 1
ATOM 728 N N . PHE A 1 91 ? 4.902 -16.766 -2.109 1 97.5 91 PHE A N 1
ATOM 729 C CA . PHE A 1 91 ? 3.916 -15.695 -2.186 1 97.5 91 PHE A CA 1
ATOM 730 C C . PHE A 1 91 ? 3.348 -15.383 -0.806 1 97.5 91 PHE A C 1
ATOM 732 O O . PHE A 1 91 ? 3.158 -14.219 -0.457 1 97.5 91 PHE A O 1
ATOM 739 N N . SER A 1 92 ? 3.068 -16.469 -0.08 1 97.44 92 SER A N 1
ATOM 740 C CA . SER A 1 92 ? 2.582 -16.312 1.286 1 97.44 92 SER A CA 1
ATOM 741 C C . SER A 1 92 ? 3.547 -15.484 2.125 1 97.44 92 SER A C 1
ATOM 743 O O . SER A 1 92 ? 3.127 -14.594 2.865 1 97.44 92 SER A O 1
ATOM 745 N N . LYS A 1 93 ? 4.805 -15.742 2.012 1 97 93 LYS A N 1
ATOM 746 C CA . LYS A 1 93 ? 5.824 -15.023 2.762 1 97 93 LYS A CA 1
ATOM 747 C C . LYS A 1 93 ? 5.863 -13.547 2.367 1 97 93 LYS A C 1
ATOM 749 O O . LYS A 1 93 ? 6.027 -12.672 3.221 1 97 93 LYS A O 1
ATOM 754 N N . LEU A 1 94 ? 5.75 -13.32 1.119 1 96.56 94 LEU A N 1
ATOM 755 C CA . LEU A 1 94 ? 5.762 -11.953 0.622 1 96.56 94 LEU A CA 1
ATOM 756 C C . LEU A 1 94 ? 4.586 -11.156 1.189 1 96.56 94 LEU A C 1
ATOM 758 O O . LEU A 1 94 ? 4.77 -10.039 1.682 1 96.56 94 LEU A O 1
ATOM 762 N N . ILE A 1 95 ? 3.42 -11.727 1.176 1 97.38 95 ILE A N 1
ATOM 763 C CA . ILE A 1 95 ? 2.223 -11.078 1.702 1 97.38 95 ILE A CA 1
ATOM 764 C C . ILE A 1 95 ? 2.387 -10.836 3.201 1 97.38 95 ILE A C 1
ATOM 766 O O . ILE A 1 95 ? 2.088 -9.742 3.693 1 97.38 95 ILE A O 1
ATOM 770 N N . SER A 1 96 ? 2.861 -11.852 3.838 1 96.5 96 SER A N 1
ATOM 771 C CA . SER A 1 96 ? 3.029 -11.75 5.285 1 96.5 96 SER A CA 1
ATOM 772 C C . SER A 1 96 ? 4.008 -10.641 5.652 1 96.5 96 SER A C 1
ATOM 774 O O . SER A 1 96 ? 3.793 -9.922 6.629 1 96.5 96 SER A O 1
ATOM 776 N N . ALA A 1 97 ? 5.062 -10.5 4.918 1 96.44 97 ALA A N 1
ATOM 777 C CA . ALA A 1 97 ? 6.059 -9.461 5.18 1 96.44 97 ALA A CA 1
ATOM 778 C C . ALA A 1 97 ? 5.449 -8.07 5.051 1 96.44 97 ALA A C 1
ATOM 780 O O . ALA A 1 97 ? 5.707 -7.195 5.879 1 96.44 97 ALA A O 1
ATOM 781 N N . ILE A 1 98 ? 4.664 -7.891 4.086 1 96.69 98 ILE A N 1
ATOM 782 C CA . ILE A 1 98 ? 4.035 -6.594 3.85 1 96.69 98 ILE A CA 1
ATOM 783 C C . ILE A 1 98 ? 2.998 -6.32 4.938 1 96.69 98 ILE A C 1
ATOM 785 O O . ILE A 1 98 ? 2.92 -5.207 5.461 1 96.69 98 ILE A O 1
ATOM 789 N N . GLU A 1 99 ? 2.238 -7.32 5.277 1 97.25 99 GLU A N 1
ATOM 790 C CA . GLU A 1 99 ? 1.18 -7.137 6.27 1 97.25 99 GLU A CA 1
ATOM 791 C C . GLU A 1 99 ? 1.759 -6.914 7.66 1 97.25 99 GLU A C 1
ATOM 793 O O . GLU A 1 99 ? 1.147 -6.242 8.492 1 97.25 99 GLU A O 1
ATOM 798 N N . GLU A 1 100 ? 2.91 -7.453 7.926 1 96.06 100 GLU A N 1
ATOM 799 C CA . GLU A 1 100 ? 3.586 -7.145 9.18 1 96.06 100 GLU A CA 1
ATOM 800 C C . GLU A 1 100 ? 3.875 -5.648 9.297 1 96.06 100 GLU A C 1
ATOM 802 O O . GLU A 1 100 ? 3.693 -5.059 10.367 1 96.06 100 GLU A O 1
ATOM 807 N N . GLU A 1 101 ? 4.332 -5.074 8.234 1 95.38 101 GLU A N 1
ATOM 808 C CA . GLU A 1 101 ? 4.59 -3.639 8.219 1 95.38 101 GLU A CA 1
ATOM 809 C C . GLU A 1 101 ? 3.297 -2.844 8.367 1 95.38 101 GLU A C 1
ATOM 811 O O . GLU A 1 101 ? 3.273 -1.798 9.016 1 95.38 101 GLU A O 1
ATOM 816 N N . ARG A 1 102 ? 2.229 -3.311 7.777 1 95.75 102 ARG A N 1
ATOM 817 C CA . ARG A 1 102 ? 0.936 -2.652 7.934 1 95.75 102 ARG A CA 1
ATOM 818 C C . ARG A 1 102 ? 0.476 -2.682 9.383 1 95.75 102 ARG A C 1
ATOM 820 O O . ARG A 1 102 ? -0.001 -1.676 9.914 1 95.75 102 ARG A O 1
ATOM 827 N N . ASP A 1 103 ? 0.665 -3.811 9.992 1 94.5 103 ASP A N 1
ATOM 828 C CA . ASP A 1 103 ? 0.285 -3.949 11.398 1 94.5 103 ASP A CA 1
ATOM 829 C C . ASP A 1 103 ? 1.063 -2.973 12.273 1 94.5 103 ASP A C 1
ATOM 831 O O . ASP A 1 103 ? 0.497 -2.357 13.18 1 94.5 103 ASP A O 1
ATOM 835 N N . ASN A 1 104 ? 2.307 -2.818 12 1 94.38 104 ASN A N 1
ATOM 836 C CA . ASN A 1 104 ? 3.135 -1.875 12.742 1 94.38 104 ASN A CA 1
ATOM 837 C C . ASN A 1 104 ? 2.637 -0.442 12.586 1 94.38 104 ASN A C 1
ATOM 839 O O . ASN A 1 104 ? 2.564 0.309 13.555 1 94.38 104 ASN A O 1
ATOM 843 N N . MET A 1 105 ? 2.332 -0.103 11.398 1 94.25 105 MET A N 1
ATOM 844 C CA . MET A 1 105 ? 1.829 1.237 11.109 1 94.25 105 MET A CA 1
ATOM 845 C C . MET A 1 105 ? 0.505 1.485 11.828 1 94.25 105 MET A C 1
ATOM 847 O O . MET A 1 105 ? 0.308 2.543 12.43 1 94.25 105 MET A O 1
ATOM 851 N N . LEU A 1 106 ? -0.396 0.52 11.828 1 94.25 106 LEU A N 1
ATOM 852 C CA . LEU A 1 106 ? -1.716 0.658 12.43 1 94.25 106 LEU A CA 1
ATOM 853 C C . LEU A 1 106 ? -1.611 0.75 13.953 1 94.25 106 LEU A C 1
ATOM 855 O O . LEU A 1 106 ? -2.342 1.516 14.586 1 94.25 106 LEU A O 1
ATOM 859 N N . ASP A 1 107 ? -0.71 0.06 14.523 1 92.5 107 ASP A N 1
ATOM 860 C CA . ASP A 1 107 ? -0.494 0.102 15.961 1 92.5 107 ASP A CA 1
ATOM 861 C C . ASP A 1 107 ? 0.006 1.476 16.406 1 92.5 107 ASP A C 1
ATOM 863 O O . ASP A 1 107 ? -0.427 1.999 17.438 1 92.5 107 ASP A O 1
ATOM 867 N N . ARG A 1 108 ? 0.834 2.09 15.633 1 93.38 108 ARG A N 1
ATOM 868 C CA . ARG A 1 108 ? 1.368 3.412 15.938 1 93.38 108 ARG A CA 1
ATOM 869 C C . ARG A 1 108 ? 0.32 4.496 15.703 1 93.38 108 ARG A C 1
ATOM 871 O O . ARG A 1 108 ? 0.334 5.535 16.375 1 93.38 108 ARG A O 1
ATOM 878 N N . ALA A 1 109 ? -0.576 4.266 14.75 1 92.62 109 ALA A N 1
ATOM 879 C CA . ALA A 1 109 ? -1.562 5.27 14.359 1 92.62 109 ALA A CA 1
ATOM 880 C C . ALA A 1 109 ? -2.479 5.613 15.531 1 92.62 109 ALA A C 1
ATOM 882 O O . ALA A 1 109 ? -2.889 6.766 15.688 1 92.62 109 ALA A O 1
ATOM 883 N N . HIS A 1 110 ? -2.793 4.676 16.359 1 88.62 110 HIS A N 1
ATOM 884 C CA . HIS A 1 110 ? -3.656 4.941 17.5 1 88.62 110 HIS A CA 1
ATOM 885 C C . HIS A 1 110 ? -2.975 5.871 18.5 1 88.62 110 HIS A C 1
ATOM 887 O O . HIS A 1 110 ? -3.547 6.891 18.906 1 88.62 110 HIS A O 1
ATOM 893 N N . GLU A 1 111 ? -1.791 5.605 18.812 1 91.94 111 GLU A N 1
ATOM 894 C CA . GLU A 1 111 ? -1.072 6.336 19.859 1 91.94 111 GLU A CA 1
ATOM 895 C C . GLU A 1 111 ? -0.541 7.664 19.328 1 91.94 111 GLU A C 1
ATOM 897 O O . GLU A 1 111 ? -0.522 8.664 20.047 1 91.94 111 GLU A O 1
ATOM 902 N N . GLN A 1 112 ? -0.178 7.656 18.078 1 93.75 112 GLN A N 1
ATOM 903 C CA . GLN A 1 112 ? 0.57 8.805 17.578 1 93.75 112 GLN A CA 1
ATOM 904 C C . GLN A 1 112 ? -0.329 9.742 16.781 1 93.75 112 GLN A C 1
ATOM 906 O O . GLN A 1 112 ? 0.043 10.883 16.5 1 93.75 112 GLN A O 1
ATOM 911 N N . ILE A 1 113 ? -1.538 9.25 16.453 1 95.56 113 ILE A N 1
ATOM 912 C CA . ILE A 1 113 ? -2.398 10.078 15.617 1 95.56 113 ILE A CA 1
ATOM 913 C C . ILE A 1 113 ? -3.746 10.281 16.297 1 95.56 113 ILE A C 1
ATOM 915 O O . ILE A 1 113 ? -4.086 11.406 16.688 1 95.56 113 ILE A O 1
ATOM 919 N N . LEU A 1 114 ? -4.445 9.266 16.656 1 94.75 114 LEU A N 1
ATOM 920 C CA . LEU A 1 114 ? -5.805 9.359 17.172 1 94.75 114 LEU A CA 1
ATOM 921 C C . LEU A 1 114 ? -5.812 10 18.562 1 94.75 114 LEU A C 1
ATOM 923 O O . LEU A 1 114 ? -6.609 10.906 18.828 1 94.75 114 LEU A O 1
ATOM 927 N N . LEU A 1 115 ? -4.914 9.555 19.438 1 95.06 115 LEU A N 1
ATOM 928 C CA . LEU A 1 115 ? -4.883 10.086 20.797 1 95.06 115 LEU A CA 1
ATOM 929 C C . LEU A 1 115 ? -4.504 11.562 20.797 1 95.06 115 LEU A C 1
ATOM 931 O O . LEU A 1 115 ? -5.172 12.383 21.422 1 95.06 115 LEU A O 1
ATOM 935 N N . PRO A 1 116 ? -3.479 11.898 20.047 1 95.94 116 PRO A N 1
ATOM 936 C CA . PRO A 1 116 ? -3.135 13.32 19.984 1 95.94 116 PRO A CA 1
ATOM 937 C C . PRO A 1 116 ? -4.254 14.172 19.391 1 95.94 116 PRO A C 1
ATOM 939 O O . PRO A 1 116 ? -4.48 15.297 19.844 1 95.94 116 PRO A O 1
ATOM 942 N N . LEU A 1 117 ? -4.945 13.68 18.391 1 95.31 117 LEU A N 1
ATOM 943 C CA . LEU A 1 117 ? -6.055 14.414 17.797 1 95.31 117 LEU A CA 1
ATOM 944 C C . LEU A 1 117 ? -7.184 14.602 18.812 1 95.31 117 LEU A C 1
ATOM 946 O O . LEU A 1 117 ? -7.746 15.695 18.922 1 95.31 117 LEU A O 1
ATOM 950 N N . GLU A 1 118 ? -7.477 13.602 19.531 1 94.75 118 GLU A N 1
ATOM 951 C CA . GLU A 1 118 ? -8.516 13.672 20.562 1 94.75 118 GLU A CA 1
ATOM 952 C C . GLU A 1 118 ? -8.109 14.594 21.703 1 94.75 118 GLU A C 1
ATOM 954 O O . GLU A 1 118 ? -8.938 15.352 22.219 1 94.75 118 GLU A O 1
ATOM 959 N N . GLU A 1 119 ? -6.883 14.508 22.031 1 94.81 119 GLU A N 1
ATOM 960 C CA . GLU A 1 119 ? -6.371 15.383 23.078 1 94.81 119 GLU A CA 1
ATOM 961 C C . GLU A 1 119 ? -6.414 16.844 22.641 1 94.81 119 GLU A C 1
ATOM 963 O O . GLU A 1 119 ? -6.75 17.734 23.438 1 94.81 119 GLU A O 1
ATOM 968 N N . PHE A 1 120 ? -6.078 17.047 21.406 1 95.31 120 PHE A N 1
ATOM 969 C CA . PHE A 1 120 ? -6.148 18.406 20.875 1 95.31 120 PHE A CA 1
ATOM 970 C C . PHE A 1 120 ? -7.562 18.953 20.984 1 95.31 120 PHE A C 1
ATOM 972 O O . PHE A 1 120 ? -7.766 20.078 21.453 1 95.31 120 PHE A O 1
ATOM 979 N N . ARG A 1 121 ? -8.484 18.188 20.594 1 92.81 121 ARG A N 1
ATOM 980 C CA . ARG A 1 121 ? -9.875 18.625 20.609 1 92.81 121 ARG A CA 1
ATOM 981 C C . ARG A 1 121 ? -10.375 18.797 22.047 1 92.81 121 ARG A C 1
ATOM 983 O O . ARG A 1 121 ? -10.984 19.828 22.375 1 92.81 121 ARG A O 1
ATOM 990 N N . LYS A 1 122 ? -10.055 17.906 22.953 1 92.56 122 LYS A N 1
ATOM 991 C CA . LYS A 1 122 ? -10.562 17.922 24.328 1 92.56 122 LYS A CA 1
ATOM 992 C C . LYS A 1 122 ? -9.891 19 25.156 1 92.56 122 LYS A C 1
ATOM 994 O O . LYS A 1 122 ? -10.555 19.734 25.891 1 92.56 122 LYS A O 1
ATOM 999 N N . LEU A 1 123 ? -8.617 19.109 24.969 1 92.81 123 LEU A N 1
ATOM 1000 C CA . LEU A 1 123 ? -7.852 20.016 25.828 1 92.81 123 LEU A CA 1
ATOM 1001 C C . LEU A 1 123 ? -7.949 21.453 25.312 1 92.81 123 LEU A C 1
ATOM 1003 O O . LEU A 1 123 ? -8.25 22.359 26.094 1 92.81 123 LEU A O 1
ATOM 1007 N N . HIS A 1 124 ? -7.738 21.641 24.047 1 91.44 124 HIS A N 1
ATOM 1008 C CA . HIS A 1 124 ? -7.66 23 23.547 1 91.44 124 HIS A CA 1
ATOM 1009 C C . HIS A 1 124 ? -9.047 23.547 23.203 1 91.44 124 HIS A C 1
ATOM 1011 O O . HIS A 1 124 ? -9.445 24.594 23.688 1 91.44 124 HIS A O 1
ATOM 1017 N N . ILE A 1 125 ? -9.789 22.844 22.453 1 92 125 ILE A N 1
ATOM 1018 C CA . ILE A 1 125 ? -11.117 23.312 22.078 1 92 125 ILE A CA 1
ATOM 1019 C C . ILE A 1 125 ? -12.07 23.172 23.266 1 92 125 ILE A C 1
ATOM 1021 O O . ILE A 1 125 ? -12.852 24.094 23.547 1 92 125 ILE A O 1
ATOM 1025 N N . GLY A 1 126 ? -11.969 22.016 23.969 1 92.5 126 GLY A N 1
ATOM 1026 C CA . GLY A 1 126 ? -12.75 21.844 25.188 1 92.5 126 GLY A CA 1
ATOM 1027 C C . GLY A 1 126 ? -12.398 22.859 26.266 1 92.5 126 GLY A C 1
ATOM 1028 O O . GLY A 1 126 ? -13.281 23.328 26.984 1 92.5 126 GLY A O 1
ATOM 1029 N N . GLY A 1 127 ? -11.125 23.234 26.344 1 93.69 127 GLY A N 1
ATOM 1030 C CA . GLY A 1 127 ? -10.688 24.234 27.297 1 93.69 127 GLY A CA 1
ATOM 1031 C C . GLY A 1 127 ? -11.297 25.609 27.047 1 93.69 127 GLY A C 1
ATOM 1032 O O . GLY A 1 127 ? -11.672 26.312 27.984 1 93.69 127 GLY A O 1
ATOM 1033 N N . VAL A 1 128 ? -11.406 25.969 25.797 1 95.44 128 VAL A N 1
ATOM 1034 C CA . VAL A 1 128 ? -12.016 27.234 25.438 1 95.44 128 VAL A CA 1
ATOM 1035 C C . VAL A 1 128 ? -13.492 27.234 25.812 1 95.44 128 VAL A C 1
ATOM 1037 O O . VAL A 1 128 ? -14.031 28.25 26.266 1 95.44 128 VAL A O 1
ATOM 1040 N N . LYS A 1 129 ? -14.148 26.109 25.609 1 94.06 129 LYS A N 1
ATOM 1041 C CA . LYS A 1 129 ? -15.555 26 25.969 1 94.06 129 LYS A CA 1
ATOM 1042 C C . LYS A 1 129 ? -15.75 26.156 27.484 1 94.06 129 LYS A C 1
ATOM 1044 O O . LYS A 1 129 ? -16.719 26.781 27.922 1 94.06 129 LYS A O 1
ATOM 1049 N N . GLU A 1 130 ? -14.852 25.609 28.188 1 95 130 GLU A N 1
ATOM 1050 C CA . GLU A 1 130 ? -14.898 25.766 29.641 1 95 130 GLU A CA 1
ATOM 1051 C C . GLU A 1 130 ? -14.672 27.219 30.062 1 95 130 GLU A C 1
ATOM 1053 O O . GLU A 1 130 ? -15.344 27.719 30.953 1 95 130 GLU A O 1
ATOM 1058 N N . ASN A 1 131 ? -13.719 27.844 29.406 1 95.81 131 ASN A N 1
ATOM 1059 C CA . ASN A 1 131 ? -13.469 29.266 29.672 1 95.81 131 ASN A CA 1
ATOM 1060 C C . ASN A 1 131 ? -14.672 30.125 29.312 1 95.81 131 ASN A C 1
ATOM 1062 O O . ASN A 1 131 ? -14.938 31.125 29.969 1 95.81 131 ASN A O 1
ATOM 1066 N N . LYS A 1 132 ? -15.328 29.734 28.266 1 96 132 LYS A N 1
ATOM 1067 C CA . LYS A 1 132 ? -16.531 30.453 27.891 1 96 132 LYS A CA 1
ATOM 1068 C C . LYS A 1 132 ? -17.594 30.391 28.969 1 96 132 LYS A C 1
ATOM 1070 O O . LYS A 1 132 ? -18.234 31.391 29.281 1 96 132 LYS A O 1
ATOM 1075 N N . LYS A 1 133 ? -17.797 29.234 29.578 1 95.94 133 LYS A N 1
ATOM 1076 C CA . LYS A 1 133 ? -18.766 29.062 30.656 1 95.94 133 LYS A CA 1
ATOM 1077 C C . LYS A 1 133 ? -18.438 29.969 31.844 1 95.94 133 LYS A C 1
ATOM 1079 O O . LYS A 1 133 ? -19.328 30.594 32.406 1 95.94 133 LYS A O 1
ATOM 1084 N N . LYS A 1 134 ? -17.156 29.969 32.188 1 96.38 134 LYS A N 1
ATOM 1085 C CA . LYS A 1 134 ? -16.719 30.828 33.281 1 96.38 134 LYS A CA 1
ATOM 1086 C C . LYS A 1 134 ? -16.969 32.312 32.969 1 96.38 134 LYS A C 1
ATOM 1088 O O . LYS A 1 134 ? -17.438 33.062 33.812 1 96.38 134 LYS A O 1
ATOM 1093 N N . TYR A 1 135 ? -16.641 32.625 31.734 1 96.19 135 TYR A N 1
ATOM 1094 C CA . TYR A 1 135 ? -16.812 34 31.266 1 96.19 135 TYR A CA 1
ATOM 1095 C C . TYR A 1 135 ? -18.281 34.406 31.297 1 96.19 135 TYR A C 1
ATOM 1097 O O . TYR A 1 135 ? -18.625 35.469 31.797 1 96.19 135 TYR A O 1
ATOM 1105 N N . ASP A 1 136 ? -19.156 33.562 30.875 1 94.69 136 ASP A N 1
ATOM 1106 C CA . ASP A 1 136 ? -20.594 33.844 30.859 1 94.69 136 ASP A CA 1
ATOM 1107 C C . ASP A 1 136 ? -21.156 33.969 32.281 1 94.69 136 ASP A C 1
ATOM 1109 O O . ASP A 1 136 ? -21.953 34.844 32.562 1 94.69 136 ASP A O 1
ATOM 1113 N N . LYS A 1 137 ? -20.703 33.094 33.094 1 95.88 137 LYS A N 1
ATOM 1114 C CA . LYS A 1 137 ? -21.172 33.094 34.5 1 95.88 137 LYS A CA 1
ATOM 1115 C C . LYS A 1 137 ? -20.766 34.375 35.219 1 95.88 137 LYS A C 1
ATOM 1117 O O . LYS A 1 137 ? -21.578 35 35.906 1 95.88 137 LYS A O 1
ATOM 1122 N N . LYS A 1 138 ? -19.531 34.719 35.031 1 95.44 138 LYS A N 1
ATOM 1123 C CA . LYS A 1 138 ? -19.031 35.906 35.688 1 95.44 138 LYS A CA 1
ATOM 1124 C C . LYS A 1 138 ? -19.641 37.188 35.125 1 95.44 138 LYS A C 1
ATOM 1126 O O . LYS A 1 138 ? -19.859 38.156 35.812 1 95.44 138 LYS A O 1
ATOM 1131 N N . THR A 1 139 ? -19.891 37.125 33.781 1 93.56 139 THR A N 1
ATOM 1132 C CA . THR A 1 139 ? -20.578 38.25 33.156 1 93.56 139 THR A CA 1
ATOM 1133 C C . THR A 1 139 ? -21.969 38.438 33.781 1 93.56 139 THR A C 1
ATOM 1135 O O . THR A 1 139 ? -22.344 39.531 34.125 1 93.56 139 THR A O 1
ATOM 1138 N N . ALA A 1 140 ? -22.703 37.406 33.906 1 94.12 140 ALA A N 1
ATOM 1139 C CA . ALA A 1 140 ? -24.047 37.438 34.469 1 94.12 140 ALA A CA 1
ATOM 1140 C C . ALA A 1 140 ? -24.031 37.938 35.906 1 94.12 140 ALA A C 1
ATOM 1142 O O . ALA A 1 140 ? -24.844 38.781 36.312 1 94.12 140 ALA A O 1
ATOM 1143 N N . LYS A 1 141 ? -23.125 37.406 36.688 1 95.06 141 LYS A N 1
ATOM 1144 C CA . LYS A 1 141 ? -23.031 37.781 38.094 1 95.06 141 LYS A CA 1
ATOM 1145 C C . LYS A 1 141 ? -22.719 39.25 38.25 1 95.06 141 LYS A C 1
ATOM 1147 O O . LYS A 1 141 ? -23.297 39.938 39.094 1 95.06 141 LYS A O 1
ATOM 1152 N N . PHE A 1 142 ? -21.797 39.656 37.469 1 94.38 142 PHE A N 1
ATOM 1153 C CA . PHE A 1 142 ? -21.391 41.062 37.531 1 94.38 142 PHE A CA 1
ATOM 1154 C C . PHE A 1 142 ? -22.531 41.969 37.125 1 94.38 142 PHE A C 1
ATOM 1156 O O . PHE A 1 142 ? -22.859 42.938 37.812 1 94.38 142 PHE A O 1
ATOM 1163 N N . CYS A 1 143 ? -23.141 41.688 36 1 91.81 143 CYS A N 1
ATOM 1164 C CA . CYS A 1 143 ? -24.219 42.531 35.469 1 91.81 143 CYS A CA 1
ATOM 1165 C C . CYS A 1 143 ? -25.406 42.562 36.438 1 91.81 143 CYS A C 1
ATOM 1167 O O . CYS A 1 143 ? -26.016 43.594 36.625 1 91.81 143 CYS A O 1
ATOM 1169 N N . GLN A 1 144 ? -25.719 41.469 37.031 1 92.12 144 GLN A N 1
ATOM 1170 C CA . GLN A 1 144 ? -26.828 41.406 38 1 92.12 144 GLN A CA 1
ATOM 1171 C C . GLN A 1 144 ? -26.516 42.219 39.25 1 92.12 144 GLN A C 1
ATOM 1173 O O . GLN A 1 144 ? -27.375 42.938 39.75 1 92.12 144 GLN A O 1
ATOM 1178 N N . ALA A 1 145 ? -25.328 42.031 39.719 1 92.62 145 ALA A N 1
ATOM 1179 C CA . ALA A 1 145 ? -24.922 42.812 40.875 1 92.62 145 ALA A CA 1
ATOM 1180 C C . ALA A 1 145 ? -24.938 44.312 40.594 1 92.62 145 ALA A C 1
ATOM 1182 O O . ALA A 1 145 ? -25.344 45.094 41.469 1 92.62 145 ALA A O 1
ATOM 1183 N N . GLN A 1 146 ? -24.469 44.656 39.438 1 90.31 146 GLN A N 1
ATOM 1184 C CA . GLN A 1 146 ? -24.469 46.062 39.031 1 90.31 146 GLN A CA 1
ATOM 1185 C C . GLN A 1 146 ? -25.891 46.625 39 1 90.31 146 GLN A C 1
ATOM 1187 O O . GLN A 1 146 ? -26.141 47.75 39.469 1 90.31 146 GLN A O 1
ATOM 1192 N N . GLU A 1 147 ? -26.812 45.844 38.438 1 89.06 147 GLU A N 1
ATOM 1193 C CA . GLU A 1 147 ? -28.203 46.281 38.375 1 89.06 147 GLU A CA 1
ATOM 1194 C C . GLU A 1 147 ? -28.797 46.406 39.781 1 89.06 147 GLU A C 1
ATOM 1196 O O . GLU A 1 147 ? -29.531 47.375 40.062 1 89.06 147 GLU A O 1
ATOM 1201 N N . ARG A 1 148 ? -28.484 45.5 40.656 1 88.69 148 ARG A N 1
ATOM 1202 C CA . ARG A 1 148 ? -28.969 45.562 42.031 1 88.69 148 ARG A CA 1
ATOM 1203 C C . ARG A 1 148 ? -28.438 46.781 42.75 1 88.69 148 ARG A C 1
ATOM 1205 O O . ARG A 1 148 ? -29.172 47.469 43.5 1 88.69 148 ARG A O 1
ATOM 1212 N N . PHE A 1 149 ? -27.203 47 42.5 1 88.31 149 PHE A N 1
ATOM 1213 C CA . PHE A 1 149 ? -26.562 48.125 43.156 1 88.31 149 PHE A CA 1
ATOM 1214 C C . PHE A 1 149 ? -27.172 49.438 42.656 1 88.31 149 PHE A C 1
ATOM 1216 O O . PHE A 1 149 ? -27.359 50.375 43.438 1 88.31 149 PHE A O 1
ATOM 1223 N N . LEU A 1 150 ? -27.484 49.562 41.438 1 88.25 150 LEU A N 1
ATOM 1224 C CA . LEU A 1 150 ? -28 50.781 40.844 1 88.25 150 LEU A CA 1
ATOM 1225 C C . LEU A 1 150 ? -29.453 51.031 41.25 1 88.25 150 LEU A C 1
ATOM 1227 O O . LEU A 1 150 ? -29.938 52.156 41.219 1 88.25 150 LEU A O 1
ATOM 1231 N N . ASN A 1 151 ? -30.109 50 41.594 1 85.75 151 ASN A N 1
ATOM 1232 C CA . ASN A 1 151 ? -31.516 50.094 41.969 1 85.75 151 ASN A CA 1
ATOM 1233 C C . ASN A 1 151 ? -31.672 50.375 43.469 1 85.75 151 ASN A C 1
ATOM 1235 O O . ASN A 1 151 ? -32.781 50.594 43.938 1 85.75 151 ASN A O 1
ATOM 1239 N N . MET A 1 152 ? -30.562 50.406 44.156 1 81.75 152 MET A N 1
ATOM 1240 C CA . MET A 1 152 ? -30.625 50.719 45.594 1 81.75 152 MET A CA 1
ATOM 1241 C C . MET A 1 152 ? -30.969 52.188 45.844 1 81.75 152 MET A C 1
ATOM 1243 O O . MET A 1 152 ? -30.562 53.062 45.062 1 81.75 152 MET A O 1
ATOM 1247 N N . SER A 1 153 ? -31.688 52.438 46.906 1 74.12 153 SER A N 1
ATOM 1248 C CA . SER A 1 153 ? -32.094 53.781 47.281 1 74.12 153 SER A CA 1
ATOM 1249 C C . SER A 1 153 ? -30.906 54.594 47.781 1 74.12 153 SER A C 1
ATOM 1251 O O . SER A 1 153 ? -29.953 54.062 48.312 1 74.12 153 SER A O 1
ATOM 1253 N N . THR A 1 154 ? -30.844 55.938 47.531 1 68.81 154 THR A N 1
ATOM 1254 C CA . THR A 1 154 ? -29.797 56.875 47.906 1 68.81 154 THR A CA 1
ATOM 1255 C C . THR A 1 154 ? -29.531 56.844 49.406 1 68.81 154 THR A C 1
ATOM 1257 O O . THR A 1 154 ? -28.422 57.156 49.844 1 68.81 154 THR A O 1
ATOM 1260 N N . LYS A 1 155 ? -30.484 56.594 50.219 1 65.44 155 LYS A N 1
ATOM 1261 C CA . LYS A 1 155 ? -30.359 56.594 51.688 1 65.44 155 LYS A CA 1
ATOM 1262 C C . LYS A 1 155 ? -29.562 55.406 52.188 1 65.44 155 LYS A C 1
ATOM 1264 O O . LYS A 1 155 ? -29.047 55.406 53.312 1 65.44 155 LYS A O 1
ATOM 1269 N N . LYS A 1 156 ? -29.406 54.375 51.375 1 64.44 156 LYS A N 1
ATOM 1270 C CA . LYS A 1 156 ? -28.734 53.156 51.75 1 64.44 156 LYS A CA 1
ATOM 1271 C C . LYS A 1 156 ? -27.344 53.031 51.125 1 64.44 156 LYS A C 1
ATOM 1273 O O . LYS A 1 156 ? -26.906 51.969 50.781 1 64.44 156 LYS A O 1
ATOM 1278 N N . SER A 1 157 ? -26.641 54.156 51.094 1 63 157 SER A N 1
ATOM 1279 C CA . SER A 1 157 ? -25.328 54.062 50.469 1 63 157 SER A CA 1
ATOM 1280 C C . SER A 1 157 ? -24.328 53.312 51.344 1 63 157 SER A C 1
ATOM 1282 O O . SER A 1 157 ? -24.219 53.594 52.562 1 63 157 SER A O 1
ATOM 1284 N N . SER A 1 158 ? -23.953 52.062 50.875 1 72.19 158 SER A N 1
ATOM 1285 C CA . SER A 1 158 ? -23.031 51.281 51.688 1 72.19 158 SER A CA 1
ATOM 1286 C C . SER A 1 158 ? -21.688 51.094 51 1 72.19 158 SER A C 1
ATOM 1288 O O . SER A 1 158 ? -21.625 50.594 49.875 1 72.19 158 SER A O 1
ATOM 1290 N N . PRO A 1 159 ? -20.672 51.625 51.562 1 76.56 159 PRO A N 1
ATOM 1291 C CA . PRO A 1 159 ? -19.297 51.375 51.094 1 76.56 159 PRO A CA 1
ATOM 1292 C C . PRO A 1 159 ? -19 49.906 50.844 1 76.56 159 PRO A C 1
ATOM 1294 O O . PRO A 1 159 ? -18.219 49.562 49.969 1 76.56 159 PRO A O 1
ATOM 1297 N N . ALA A 1 160 ? -19.75 49.125 51.531 1 78.88 160 ALA A N 1
ATOM 1298 C CA . ALA A 1 160 ? -19.562 47.688 51.375 1 78.88 160 ALA A CA 1
ATOM 1299 C C . ALA A 1 160 ? -20.094 47.188 50.031 1 78.88 160 ALA A C 1
ATOM 1301 O O . ALA A 1 160 ? -19.5 46.312 49.406 1 78.88 160 ALA A O 1
ATOM 1302 N N . ALA A 1 161 ? -21.062 47.781 49.625 1 81 161 ALA A N 1
ATOM 1303 C CA . ALA A 1 161 ? -21.672 47.406 48.344 1 81 161 ALA A CA 1
ATOM 1304 C C . ALA A 1 161 ? -20.797 47.844 47.156 1 81 161 ALA A C 1
ATOM 1306 O O . ALA A 1 161 ? -20.672 47.094 46.188 1 81 161 ALA A O 1
ATOM 1307 N N . ASP A 1 162 ? -20.141 48.875 47.312 1 81.69 162 ASP A N 1
ATOM 1308 C CA . ASP A 1 162 ? -19.234 49.375 46.281 1 81.69 162 ASP A CA 1
ATOM 1309 C C . ASP A 1 162 ? -18 48.469 46.156 1 81.69 162 ASP A C 1
ATOM 1311 O O . ASP A 1 162 ? -17.531 48.188 45.062 1 81.69 162 ASP A O 1
ATOM 1315 N N . ALA A 1 163 ? -17.531 48.094 47.281 1 86.31 163 ALA A N 1
ATOM 1316 C CA . ALA A 1 163 ? -16.359 47.25 47.281 1 86.31 163 ALA A CA 1
ATOM 1317 C C . ALA A 1 163 ? -16.672 45.875 46.656 1 86.31 163 ALA A C 1
ATOM 1319 O O . ALA A 1 163 ? -15.852 45.312 45.938 1 86.31 163 ALA A O 1
ATOM 1320 N N . SER A 1 164 ? -17.812 45.406 47.031 1 87.94 164 SER A N 1
ATOM 1321 C CA . SER A 1 164 ? -18.234 44.125 46.469 1 87.94 164 SER A CA 1
ATOM 1322 C C . SER A 1 164 ? -18.391 44.219 44.938 1 87.94 164 SER A C 1
ATOM 1324 O O . SER A 1 164 ? -18.016 43.281 44.25 1 87.94 164 SER A O 1
ATOM 1326 N N . LEU A 1 165 ? -18.953 45.219 44.5 1 89.5 165 LEU A N 1
ATOM 1327 C CA . LEU A 1 165 ? -19.109 45.438 43.062 1 89.5 165 LEU A CA 1
ATOM 1328 C C . LEU A 1 165 ? -17.766 45.531 42.375 1 89.5 165 LEU A C 1
ATOM 1330 O O . LEU A 1 165 ? -17.594 45 41.281 1 89.5 165 LEU A O 1
ATOM 1334 N N . GLY A 1 166 ? -16.844 46.156 43.094 1 88.44 166 GLY A N 1
ATOM 1335 C CA . GLY A 1 166 ? -15.5 46.25 42.531 1 88.44 166 GLY A CA 1
ATOM 1336 C C . GLY A 1 166 ? -14.812 44.906 42.406 1 88.44 166 GLY A C 1
ATOM 1337 O O . GLY A 1 166 ? -14.102 44.656 41.438 1 88.44 166 GLY A O 1
ATOM 1338 N N . MET A 1 167 ? -15.016 44.094 43.344 1 91.75 167 MET A N 1
ATOM 1339 C CA . MET A 1 167 ? -14.445 42.75 43.312 1 91.75 167 MET A CA 1
ATOM 1340 C C . MET A 1 167 ? -15.047 41.938 42.156 1 91.75 167 MET A C 1
ATOM 1342 O O . MET A 1 167 ? -14.328 41.219 41.469 1 91.75 167 MET A O 1
ATOM 1346 N N . LEU A 1 168 ? -16.344 42.031 42.031 1 92.31 168 LEU A N 1
ATOM 1347 C CA . LEU A 1 168 ? -17.016 41.281 40.969 1 92.31 168 LEU A CA 1
ATOM 1348 C C . LEU A 1 168 ? -16.578 41.781 39.594 1 92.31 168 LEU A C 1
ATOM 1350 O O . LEU A 1 168 ? -16.453 41 38.656 1 92.31 168 LEU A O 1
ATOM 1354 N N . GLU A 1 169 ? -16.328 43.031 39.531 1 91 169 GLU A N 1
ATOM 1355 C CA . GLU A 1 169 ? -15.852 43.625 38.281 1 91 169 GLU A CA 1
ATOM 1356 C C . GLU A 1 169 ? -14.469 43.094 37.906 1 91 169 GLU A C 1
ATOM 1358 O O . GLU A 1 169 ? -14.195 42.781 36.75 1 91 169 GLU A O 1
ATOM 1363 N N . ARG A 1 170 ? -13.641 43 38.906 1 91 170 ARG A N 1
ATOM 1364 C CA . ARG A 1 170 ? -12.289 42.5 38.688 1 91 170 ARG A CA 1
ATOM 1365 C C . ARG A 1 170 ? -12.312 41.031 38.25 1 91 170 ARG A C 1
ATOM 1367 O O . ARG A 1 170 ? -11.531 40.625 37.406 1 91 170 ARG A O 1
ATOM 1374 N N . GLU A 1 171 ? -13.156 40.312 38.844 1 93.38 171 GLU A N 1
ATOM 1375 C CA . GLU A 1 171 ? -13.289 38.906 38.469 1 93.38 171 GLU A CA 1
ATOM 1376 C C . GLU A 1 171 ? -13.812 38.75 37.062 1 93.38 171 GLU A C 1
ATOM 1378 O O . GLU A 1 171 ? -13.344 37.906 36.312 1 93.38 171 GLU A O 1
ATOM 1383 N N . TYR A 1 172 ? -14.812 39.5 36.75 1 93.94 172 TYR A N 1
ATOM 1384 C CA . TYR A 1 172 ? -15.367 39.5 35.406 1 93.94 172 TYR A CA 1
ATOM 1385 C C . TYR A 1 172 ? -14.305 39.844 34.375 1 93.94 172 TYR A C 1
ATOM 1387 O O . TYR A 1 172 ? -14.188 39.188 33.344 1 93.94 172 TYR A O 1
ATOM 1395 N N . LEU A 1 173 ? -13.531 40.875 34.688 1 92.44 173 LEU A N 1
ATOM 1396 C CA . LEU A 1 173 ? -12.492 41.312 33.75 1 92.44 173 LEU A CA 1
ATOM 1397 C C . LEU A 1 173 ? -11.43 40.219 33.562 1 92.44 173 LEU A C 1
ATOM 1399 O O . LEU A 1 173 ? -10.977 40 32.438 1 92.44 173 LEU A O 1
ATOM 1403 N N . ARG A 1 174 ? -11.07 39.594 34.625 1 93.81 174 ARG A N 1
ATOM 1404 C CA . ARG A 1 174 ? -10.078 38.531 34.562 1 93.81 174 ARG A CA 1
ATOM 1405 C C . ARG A 1 174 ? -10.539 37.406 33.656 1 93.81 174 ARG A C 1
ATOM 1407 O O . ARG A 1 174 ? -9.781 36.938 32.812 1 93.81 174 ARG A O 1
ATOM 1414 N N . GLU A 1 175 ? -11.758 36.969 33.844 1 95.38 175 GLU A N 1
ATOM 1415 C CA . GLU A 1 175 ? -12.289 35.875 33.031 1 95.38 175 GLU A CA 1
ATOM 1416 C C . GLU A 1 175 ? -12.484 36.312 31.578 1 95.38 175 GLU A C 1
ATOM 1418 O O . GLU A 1 175 ? -12.328 35.5 30.672 1 95.38 175 GLU A O 1
ATOM 1423 N N . SER A 1 176 ? -12.859 37.531 31.391 1 95.19 176 SER A N 1
ATOM 1424 C CA . SER A 1 176 ? -13.039 38.031 30.047 1 95.19 176 SER A CA 1
ATOM 1425 C C . SER A 1 176 ? -11.719 38.062 29.281 1 95.19 176 SER A C 1
ATOM 1427 O O . SER A 1 176 ? -11.648 37.594 28.141 1 95.19 176 SER A O 1
ATOM 1429 N N . LEU A 1 177 ? -10.68 38.562 29.906 1 95.06 177 LEU A N 1
ATOM 1430 C CA . LEU A 1 177 ? -9.367 38.594 29.281 1 95.06 177 LEU A CA 1
ATOM 1431 C C . LEU A 1 177 ? -8.852 37.188 29 1 95.06 177 LEU A C 1
ATOM 1433 O O . LEU A 1 177 ? -8.297 36.938 27.922 1 95.06 177 LEU A O 1
ATOM 1437 N N . SER A 1 178 ? -9.047 36.344 29.938 1 95.25 178 SER A N 1
ATOM 1438 C CA . SER A 1 178 ? -8.602 34.969 29.781 1 95.25 178 SER A CA 1
ATOM 1439 C C . SER A 1 178 ? -9.328 34.281 28.625 1 95.25 178 SER A C 1
ATOM 1441 O O . SER A 1 178 ? -8.727 33.5 27.875 1 95.25 178 SER A O 1
ATOM 1443 N N . TYR A 1 179 ? -10.594 34.469 28.547 1 96.62 179 TYR A N 1
ATOM 1444 C CA . TYR A 1 179 ? -11.398 33.844 27.484 1 96.62 179 TYR A CA 1
ATOM 1445 C C . TYR A 1 179 ? -10.953 34.344 26.125 1 96.62 179 TYR A C 1
ATOM 1447 O O . TYR A 1 179 ? -10.758 33.562 25.203 1 96.62 179 TYR A O 1
ATOM 1455 N N . VAL A 1 180 ? -10.789 35.656 26.016 1 95.38 180 VAL A N 1
ATOM 1456 C CA . VAL A 1 180 ? -10.383 36.281 24.766 1 95.38 180 VAL A CA 1
ATOM 1457 C C . VAL A 1 180 ? -9.008 35.75 24.344 1 95.38 180 VAL A C 1
ATOM 1459 O O . VAL A 1 180 ? -8.781 35.438 23.172 1 95.38 180 VAL A O 1
ATOM 1462 N N . LEU A 1 181 ? -8.133 35.625 25.266 1 94.88 181 LEU A N 1
ATOM 1463 C CA . LEU A 1 181 ? -6.812 35.062 24.984 1 94.88 181 LEU A CA 1
ATOM 1464 C C . LEU A 1 181 ? -6.906 33.625 24.531 1 94.88 181 LEU A C 1
ATOM 1466 O O . LEU A 1 181 ? -6.27 33.219 23.547 1 94.88 181 LEU A O 1
ATOM 1470 N N . SER A 1 182 ? -7.672 32.875 25.234 1 95.56 182 SER A N 1
ATOM 1471 C CA . SER A 1 182 ? -7.762 31.422 24.969 1 95.56 182 SER A CA 1
ATOM 1472 C C . SER A 1 182 ? -8.32 31.156 23.578 1 95.56 182 SER A C 1
ATOM 1474 O O . SER A 1 182 ? -7.859 30.25 22.875 1 95.56 182 SER A O 1
ATOM 1476 N N . ILE A 1 183 ? -9.336 31.859 23.172 1 94.31 183 ILE A N 1
ATOM 1477 C CA . ILE A 1 183 ? -9.984 31.625 21.891 1 94.31 183 ILE A CA 1
ATOM 1478 C C . ILE A 1 183 ? -9 31.938 20.766 1 94.31 183 ILE A C 1
ATOM 1480 O O . ILE A 1 183 ? -8.961 31.234 19.75 1 94.31 183 ILE A O 1
ATOM 1484 N N . GLN A 1 184 ? -8.227 33 20.906 1 91.75 184 GLN A N 1
ATOM 1485 C CA . GLN A 1 184 ? -7.273 33.344 19.859 1 91.75 184 GLN A CA 1
ATOM 1486 C C . GLN A 1 184 ? -6.094 32.375 19.828 1 91.75 184 GLN A C 1
ATOM 1488 O O . GLN A 1 184 ? -5.57 32.062 18.766 1 91.75 184 GLN A O 1
ATOM 1493 N N . GLU A 1 185 ? -5.711 31.875 21.016 1 92.88 185 GLU A N 1
ATOM 1494 C CA . GLU A 1 185 ? -4.625 30.906 21.094 1 92.88 185 GLU A CA 1
ATOM 1495 C C . GLU A 1 185 ? -4.98 29.609 20.359 1 92.88 185 GLU A C 1
ATOM 1497 O O . GLU A 1 185 ? -4.156 29.062 19.641 1 92.88 185 GLU A O 1
ATOM 1502 N N . VAL A 1 186 ? -6.156 29.109 20.594 1 93.25 186 VAL A N 1
ATOM 1503 C CA . VAL A 1 186 ? -6.555 27.844 20.016 1 93.25 186 VAL A CA 1
ATOM 1504 C C . VAL A 1 186 ? -6.633 27.969 18.484 1 93.25 186 VAL A C 1
ATOM 1506 O O . VAL A 1 186 ? -6.27 27.047 17.766 1 93.25 186 VAL A O 1
ATOM 1509 N N . GLN A 1 187 ? -7.105 29.078 18 1 89.31 187 GLN A N 1
ATOM 1510 C CA . GLN A 1 187 ? -7.195 29.312 16.562 1 89.31 187 GLN A CA 1
ATOM 1511 C C . GLN A 1 187 ? -5.82 29.281 15.906 1 89.31 187 GLN A C 1
ATOM 1513 O O . GLN A 1 187 ? -5.664 28.75 14.797 1 89.31 187 GLN A O 1
ATOM 1518 N N . GLU A 1 188 ? -4.852 29.844 16.594 1 89.12 188 GLU A N 1
ATOM 1519 C CA . GLU A 1 188 ? -3.486 29.812 16.078 1 89.12 188 GLU A CA 1
ATOM 1520 C C . GLU A 1 188 ? -2.883 28.422 16.188 1 89.12 188 GLU A C 1
ATOM 1522 O O . GLU A 1 188 ? -2.113 27.984 15.328 1 89.12 188 GLU A O 1
ATOM 1527 N N . ARG A 1 189 ? -3.207 27.719 17.25 1 91.56 189 ARG A N 1
ATOM 1528 C CA . ARG A 1 189 ? -2.654 26.391 17.5 1 91.56 189 ARG A CA 1
ATOM 1529 C C . ARG A 1 189 ? -3.102 25.406 16.422 1 91.56 189 ARG A C 1
ATOM 1531 O O . ARG A 1 189 ? -2.379 24.453 16.109 1 91.56 189 ARG A O 1
ATOM 1538 N N . ILE A 1 190 ? -4.285 25.562 15.906 1 91.44 190 ILE A N 1
ATOM 1539 C CA . ILE A 1 190 ? -4.816 24.672 14.883 1 91.44 190 ILE A CA 1
ATOM 1540 C C . ILE A 1 190 ? -3.877 24.656 13.68 1 91.44 190 ILE A C 1
ATOM 1542 O O . ILE A 1 190 ? -3.689 23.609 13.047 1 91.44 190 ILE A O 1
ATOM 1546 N N . LYS A 1 191 ? -3.182 25.766 13.398 1 88.69 191 LYS A N 1
ATOM 1547 C CA . LYS A 1 191 ? -2.355 25.922 12.211 1 88.69 191 LYS A CA 1
ATOM 1548 C C . LYS A 1 191 ? -1.097 25.062 12.289 1 88.69 191 LYS A C 1
ATOM 1550 O O . LYS A 1 191 ? -0.551 24.656 11.266 1 88.69 191 LYS A O 1
ATOM 1555 N N . PHE A 1 192 ? -0.65 24.828 13.445 1 92.06 192 PHE A N 1
ATOM 1556 C CA . PHE A 1 192 ? 0.6 24.078 13.477 1 92.06 192 PHE A CA 1
ATOM 1557 C C . PHE A 1 192 ? 0.42 22.75 14.219 1 92.06 192 PHE A C 1
ATOM 1559 O O . PHE A 1 192 ? 0.921 21.719 13.781 1 92.06 192 PHE A O 1
ATOM 1566 N N . GLU A 1 193 ? -0.3 22.719 15.266 1 93.75 193 GLU A N 1
ATOM 1567 C CA . GLU A 1 193 ? -0.409 21.5 16.062 1 93.75 193 GLU A CA 1
ATOM 1568 C C . GLU A 1 193 ? -1.307 20.469 15.375 1 93.75 193 GLU A C 1
ATOM 1570 O O . GLU A 1 193 ? -0.953 19.297 15.273 1 93.75 193 GLU A O 1
ATOM 1575 N N . PHE A 1 194 ? -2.461 20.875 14.938 1 94.25 194 PHE A N 1
ATOM 1576 C CA . PHE A 1 194 ? -3.367 19.984 14.227 1 94.25 194 PHE A CA 1
ATOM 1577 C C . PHE A 1 194 ? -2.742 19.516 12.922 1 94.25 194 PHE A C 1
ATOM 1579 O O . PHE A 1 194 ? -2.762 18.312 12.617 1 94.25 194 PHE A O 1
ATOM 1586 N N . VAL A 1 195 ? -2.178 20.422 12.18 1 94.75 195 VAL A N 1
ATOM 1587 C CA . VAL A 1 195 ? -1.582 20.109 10.883 1 94.75 195 VAL A CA 1
ATOM 1588 C C . VAL A 1 195 ? -0.405 19.156 11.07 1 94.75 195 VAL A C 1
ATOM 1590 O O . VAL A 1 195 ? -0.189 18.266 10.25 1 94.75 195 VAL A O 1
ATOM 1593 N N . GLU A 1 196 ? 0.316 19.344 12.117 1 95.81 196 GLU A N 1
ATOM 1594 C CA . GLU A 1 196 ? 1.455 18.484 12.398 1 95.81 196 GLU A CA 1
ATOM 1595 C C . GLU A 1 196 ? 1.013 17.031 12.586 1 95.81 196 GLU A C 1
ATOM 1597 O O . GLU A 1 196 ? 1.689 16.109 12.133 1 95.81 196 GLU A O 1
ATOM 1602 N N . ILE A 1 197 ? -0.042 16.828 13.273 1 96.5 197 ILE A N 1
ATOM 1603 C CA . ILE A 1 197 ? -0.557 15.484 13.508 1 96.5 197 ILE A CA 1
ATOM 1604 C C . ILE A 1 197 ? -0.98 14.852 12.188 1 96.5 197 ILE A C 1
ATOM 1606 O O . ILE A 1 197 ? -0.646 13.695 11.914 1 96.5 197 ILE A O 1
ATOM 1610 N N . ILE A 1 198 ? -1.697 15.609 11.336 1 96.69 198 ILE A N 1
ATOM 1611 C CA . ILE A 1 198 ? -2.152 15.094 10.055 1 96.69 198 ILE A CA 1
ATOM 1612 C C . ILE A 1 198 ? -0.948 14.797 9.156 1 96.69 198 ILE A C 1
ATOM 1614 O O . ILE A 1 198 ? -0.943 13.812 8.414 1 96.69 198 ILE A O 1
ATOM 1618 N N . LEU A 1 199 ? 0.05 15.703 9.227 1 96.62 199 LEU A N 1
ATOM 1619 C CA . LEU A 1 199 ? 1.285 15.5 8.477 1 96.62 199 LEU A CA 1
ATOM 1620 C C . LEU A 1 199 ? 1.947 14.18 8.867 1 96.62 199 LEU A C 1
ATOM 1622 O O . LEU A 1 199 ? 2.406 13.438 8 1 96.62 199 LEU A O 1
ATOM 1626 N N . ARG A 1 200 ? 2 13.906 10.125 1 95.5 200 ARG A N 1
ATOM 1627 C CA . ARG A 1 200 ? 2.566 12.648 10.609 1 95.5 200 ARG A CA 1
ATOM 1628 C C . ARG A 1 200 ? 1.776 11.453 10.086 1 95.5 200 ARG A C 1
ATOM 1630 O O . ARG A 1 200 ? 2.361 10.445 9.688 1 95.5 200 ARG A O 1
ATOM 1637 N N . PHE A 1 201 ? 0.505 11.602 10.07 1 96.81 201 PHE A N 1
ATOM 1638 C CA . PHE A 1 201 ? -0.381 10.555 9.586 1 96.81 201 PHE A CA 1
ATOM 1639 C C . PHE A 1 201 ? -0.086 10.234 8.117 1 96.81 201 PHE A C 1
ATOM 1641 O O . PHE A 1 201 ? 0.106 9.078 7.758 1 96.81 201 PHE A O 1
ATOM 1648 N N . ILE A 1 202 ? -0.082 11.242 7.336 1 96.44 202 ILE A N 1
ATOM 1649 C CA . ILE A 1 202 ? 0.161 11.078 5.906 1 96.44 202 ILE A CA 1
ATOM 1650 C C . ILE A 1 202 ? 1.549 10.484 5.684 1 96.44 202 ILE A C 1
ATOM 1652 O O . ILE A 1 202 ? 1.72 9.586 4.855 1 96.44 202 ILE A O 1
ATOM 1656 N N . SER A 1 203 ? 2.533 10.992 6.406 1 95.44 203 SER A N 1
ATOM 1657 C CA . SER A 1 203 ? 3.906 10.523 6.27 1 95.44 203 SER A CA 1
ATOM 1658 C C . SER A 1 203 ? 4.016 9.039 6.609 1 95.44 203 SER A C 1
ATOM 1660 O O . SER A 1 203 ? 4.746 8.297 5.949 1 95.44 203 SER A O 1
ATOM 1662 N N . ASP A 1 204 ? 3.338 8.664 7.656 1 95.12 204 ASP A N 1
ATOM 1663 C CA . ASP A 1 204 ? 3.359 7.258 8.055 1 95.12 204 ASP A CA 1
ATOM 1664 C C . ASP A 1 204 ? 2.795 6.363 6.953 1 95.12 204 ASP A C 1
ATOM 1666 O O . ASP A 1 204 ? 3.326 5.281 6.691 1 95.12 204 ASP A O 1
ATOM 1670 N N . TRP A 1 205 ? 1.76 6.762 6.328 1 94.25 205 TRP A N 1
ATOM 1671 C CA . TRP A 1 205 ? 1.156 6.004 5.234 1 94.25 205 TRP A CA 1
ATOM 1672 C C . TRP A 1 205 ? 2.107 5.91 4.047 1 94.25 205 TRP A C 1
ATOM 1674 O O . TRP A 1 205 ? 2.211 4.859 3.41 1 94.25 205 TRP A O 1
ATOM 1684 N N . LEU A 1 206 ? 2.758 6.992 3.773 1 95.38 206 LEU A N 1
ATOM 1685 C CA . LEU A 1 206 ? 3.697 7.016 2.658 1 95.38 206 LEU A CA 1
ATOM 1686 C C . LEU A 1 206 ? 4.898 6.121 2.941 1 95.38 206 LEU A C 1
ATOM 1688 O O . LEU A 1 206 ? 5.418 5.465 2.033 1 95.38 206 LEU A O 1
ATOM 1692 N N . VAL A 1 207 ? 5.324 6.125 4.188 1 95.31 207 VAL A N 1
ATOM 1693 C CA . VAL A 1 207 ? 6.406 5.23 4.574 1 95.31 207 VAL A CA 1
ATOM 1694 C C . VAL A 1 207 ? 5.984 3.779 4.348 1 95.31 207 VAL A C 1
ATOM 1696 O O . VAL A 1 207 ? 6.793 2.953 3.914 1 95.31 207 VAL A O 1
ATOM 1699 N N . PHE A 1 208 ? 4.781 3.418 4.594 1 96.56 208 PHE A N 1
ATOM 1700 C CA . PHE A 1 208 ? 4.281 2.072 4.348 1 96.56 208 PHE A CA 1
ATOM 1701 C C . PHE A 1 208 ? 4.434 1.698 2.879 1 96.56 208 PHE A C 1
ATOM 1703 O O . PHE A 1 208 ? 4.855 0.585 2.555 1 96.56 208 PHE A O 1
ATOM 1710 N N . TYR A 1 209 ? 4.02 2.564 1.993 1 96.12 209 TYR A N 1
ATOM 1711 C CA . TYR A 1 209 ? 4.164 2.281 0.569 1 96.12 209 TYR A CA 1
ATOM 1712 C C . TYR A 1 209 ? 5.629 2.098 0.195 1 96.12 209 TYR A C 1
ATOM 1714 O O . TYR A 1 209 ? 5.961 1.264 -0.653 1 96.12 209 TYR A O 1
ATOM 1722 N N . HIS A 1 210 ? 6.445 2.887 0.832 1 95.62 210 HIS A N 1
ATOM 1723 C CA . HIS A 1 210 ? 7.879 2.736 0.604 1 95.62 210 HIS A CA 1
ATOM 1724 C C . HIS A 1 210 ? 8.367 1.357 1.042 1 95.62 210 HIS A C 1
ATOM 1726 O O . HIS A 1 210 ? 9.133 0.71 0.33 1 95.62 210 HIS A O 1
ATOM 1732 N N . LEU A 1 211 ? 7.922 0.971 2.178 1 95.31 211 LEU A N 1
ATOM 1733 C CA . LEU A 1 211 ? 8.32 -0.334 2.695 1 95.31 211 LEU A CA 1
ATOM 1734 C C . LEU A 1 211 ? 7.773 -1.456 1.815 1 95.31 211 LEU A C 1
ATOM 1736 O O . LEU A 1 211 ? 8.461 -2.453 1.581 1 95.31 211 LEU A O 1
ATOM 1740 N N . GLY A 1 212 ? 6.527 -1.343 1.351 1 94.69 212 GLY A N 1
ATOM 1741 C CA . GLY A 1 212 ? 5.984 -2.293 0.392 1 94.69 212 GLY A CA 1
ATOM 1742 C C . GLY A 1 212 ? 6.805 -2.389 -0.882 1 94.69 212 GLY A C 1
ATOM 1743 O O . GLY A 1 212 ? 7.035 -3.484 -1.397 1 94.69 212 GLY A O 1
ATOM 1744 N N . HIS A 1 213 ? 7.25 -1.276 -1.354 1 95.44 213 HIS A N 1
ATOM 1745 C CA . HIS A 1 213 ? 8.094 -1.222 -2.543 1 95.44 213 HIS A CA 1
ATOM 1746 C C . HIS A 1 213 ? 9.422 -1.934 -2.307 1 95.44 213 HIS A C 1
ATOM 1748 O O . HIS A 1 213 ? 9.938 -2.607 -3.201 1 95.44 213 HIS A O 1
ATOM 1754 N N . GLU A 1 214 ? 9.984 -1.725 -1.169 1 95.75 214 GLU A N 1
ATOM 1755 C CA . GLU A 1 214 ? 11.234 -2.4 -0.846 1 95.75 214 GLU A CA 1
ATOM 1756 C C . GLU A 1 214 ? 11.07 -3.916 -0.888 1 95.75 214 GLU A C 1
ATOM 1758 O O . GLU A 1 214 ? 11.938 -4.625 -1.405 1 95.75 214 GLU A O 1
ATOM 1763 N N . VAL A 1 215 ? 10.031 -4.41 -0.354 1 93.88 215 VAL A N 1
ATOM 1764 C CA . VAL A 1 215 ? 9.727 -5.836 -0.4 1 93.88 215 VAL A CA 1
ATOM 1765 C C . VAL A 1 215 ? 9.594 -6.289 -1.853 1 93.88 215 VAL A C 1
ATOM 1767 O O . VAL A 1 215 ? 10.109 -7.348 -2.229 1 93.88 215 VAL A O 1
ATOM 1770 N N . ALA A 1 216 ? 8.914 -5.551 -2.711 1 93.75 216 ALA A N 1
ATOM 1771 C CA . ALA A 1 216 ? 8.742 -5.848 -4.129 1 93.75 216 ALA A CA 1
ATOM 1772 C C . ALA A 1 216 ? 10.086 -5.902 -4.848 1 93.75 216 ALA A C 1
ATOM 1774 O O . ALA A 1 216 ? 10.312 -6.789 -5.676 1 93.75 216 ALA A O 1
ATOM 1775 N N . GLU A 1 217 ? 10.898 -4.922 -4.48 1 95.69 217 GLU A N 1
ATOM 1776 C CA . GLU A 1 217 ? 12.211 -4.863 -5.121 1 95.69 217 GLU A CA 1
ATOM 1777 C C . GLU A 1 217 ? 13.055 -6.078 -4.766 1 95.69 217 GLU A C 1
ATOM 1779 O O . GLU A 1 217 ? 13.773 -6.613 -5.613 1 95.69 217 GLU A O 1
ATOM 1784 N N . ASP A 1 218 ? 12.922 -6.523 -3.584 1 95.44 218 ASP A N 1
ATOM 1785 C CA . ASP A 1 218 ? 13.656 -7.699 -3.127 1 95.44 218 ASP A CA 1
ATOM 1786 C C . ASP A 1 218 ? 13.148 -8.969 -3.812 1 95.44 218 ASP A C 1
ATOM 1788 O O . ASP A 1 218 ? 13.914 -9.914 -4.016 1 95.44 218 ASP A O 1
ATOM 1792 N N . ALA A 1 219 ? 11.914 -9 -4.219 1 95.56 219 ALA A N 1
ATOM 1793 C CA . ALA A 1 219 ? 11.289 -10.188 -4.793 1 95.56 219 ALA A CA 1
ATOM 1794 C C . ALA A 1 219 ? 11.352 -10.156 -6.316 1 95.56 219 ALA A C 1
ATOM 1796 O O . ALA A 1 219 ? 10.984 -11.133 -6.98 1 95.56 219 ALA A O 1
ATOM 1797 N N . LYS A 1 220 ? 11.805 -9.117 -6.895 1 95.44 220 LYS A N 1
ATOM 1798 C CA . LYS A 1 220 ? 11.727 -8.867 -8.328 1 95.44 220 LYS A CA 1
ATOM 1799 C C . LYS A 1 220 ? 12.438 -9.953 -9.117 1 95.44 220 LYS A C 1
ATOM 1801 O O . LYS A 1 220 ? 11.891 -10.492 -10.086 1 95.44 220 LYS A O 1
ATOM 1806 N N . GLU A 1 221 ? 13.625 -10.273 -8.734 1 95.25 221 GLU A N 1
ATOM 1807 C CA . GLU A 1 221 ? 14.398 -11.289 -9.43 1 95.25 221 GLU A CA 1
ATOM 1808 C C . GLU A 1 221 ? 13.719 -12.656 -9.352 1 95.25 221 GLU A C 1
ATOM 1810 O O . GLU A 1 221 ? 13.633 -13.375 -10.352 1 95.25 221 GLU A O 1
ATOM 1815 N N . TYR A 1 222 ? 13.266 -12.977 -8.25 1 96.38 222 TYR A N 1
ATOM 1816 C CA . TYR A 1 222 ? 12.562 -14.242 -8.055 1 96.38 222 TYR A CA 1
ATOM 1817 C C . TYR A 1 222 ? 11.32 -14.32 -8.93 1 96.38 222 TYR A C 1
ATOM 1819 O O . TYR A 1 222 ? 11.078 -15.344 -9.57 1 96.38 222 TYR A O 1
ATOM 1827 N N . LEU A 1 223 ? 10.531 -13.305 -8.961 1 95.88 223 LEU A N 1
ATOM 1828 C CA . LEU A 1 223 ? 9.289 -13.297 -9.719 1 95.88 223 LEU A CA 1
ATOM 1829 C C . LEU A 1 223 ? 9.562 -13.414 -11.219 1 95.88 223 LEU A C 1
ATOM 1831 O O . LEU A 1 223 ? 8.836 -14.109 -11.93 1 95.88 223 LEU A O 1
ATOM 1835 N N . SER A 1 224 ? 10.586 -12.75 -11.648 1 95.44 224 SER A N 1
ATOM 1836 C CA . SER A 1 224 ? 10.961 -12.844 -13.055 1 95.44 224 SER A CA 1
ATOM 1837 C C . SER A 1 224 ? 11.422 -14.258 -13.414 1 95.44 224 SER A C 1
ATOM 1839 O O . SER A 1 224 ? 11.047 -14.789 -14.461 1 95.44 224 SER A O 1
ATOM 1841 N N . ASP A 1 225 ? 12.148 -14.812 -12.523 1 95.81 225 ASP A N 1
ATOM 1842 C CA . ASP A 1 225 ? 12.609 -16.188 -12.719 1 95.81 225 ASP A CA 1
ATOM 1843 C C . ASP A 1 225 ? 11.438 -17.156 -12.719 1 95.81 225 ASP A C 1
ATOM 1845 O O . ASP A 1 225 ? 11.398 -18.078 -13.531 1 95.81 225 ASP A O 1
ATOM 1849 N N . LEU A 1 226 ? 10.555 -16.969 -11.828 1 95.5 226 LEU A N 1
ATOM 1850 C CA . LEU A 1 226 ? 9.383 -17.828 -11.734 1 95.5 226 LEU A CA 1
ATOM 1851 C C . LEU A 1 226 ? 8.531 -17.734 -13 1 95.5 226 LEU A C 1
ATOM 1853 O O . LEU A 1 226 ? 8.023 -18.734 -13.492 1 95.5 226 LEU A O 1
ATOM 1857 N N . GLN A 1 227 ? 8.422 -16.578 -13.508 1 95.38 227 GLN A N 1
ATOM 1858 C CA . GLN A 1 227 ? 7.668 -16.375 -14.742 1 95.38 227 GLN A CA 1
ATOM 1859 C C . GLN A 1 227 ? 8.273 -17.172 -15.891 1 95.38 227 GLN A C 1
ATOM 1861 O O . GLN A 1 227 ? 7.547 -17.797 -16.672 1 95.38 227 GLN A O 1
ATOM 1866 N N . LEU A 1 228 ? 9.539 -17.141 -15.961 1 93.75 228 LEU A N 1
ATOM 1867 C CA . LEU A 1 228 ? 10.242 -17.906 -16.984 1 93.75 228 LEU A CA 1
ATOM 1868 C C . LEU A 1 228 ? 10.039 -19.406 -16.797 1 93.75 228 LEU A C 1
ATOM 1870 O O . LEU A 1 228 ? 9.797 -20.125 -17.766 1 93.75 228 LEU A O 1
ATOM 1874 N N . LYS A 1 229 ? 10.117 -19.859 -15.617 1 93.62 229 LYS A N 1
ATOM 1875 C CA . LYS A 1 229 ? 9.969 -21.281 -15.312 1 93.62 229 LYS A CA 1
ATOM 1876 C C . LYS A 1 229 ? 8.547 -21.75 -15.602 1 93.62 229 LYS A C 1
ATOM 1878 O O . LYS A 1 229 ? 8.352 -22.875 -16.062 1 93.62 229 LYS A O 1
ATOM 1883 N N . VAL A 1 230 ? 7.594 -20.906 -15.289 1 94.56 230 VAL A N 1
ATOM 1884 C CA . VAL A 1 230 ? 6.203 -21.234 -15.578 1 94.56 230 VAL A CA 1
ATOM 1885 C C . VAL A 1 230 ? 6.004 -21.375 -17.094 1 94.56 230 VAL A C 1
ATOM 1887 O O . VAL A 1 230 ? 5.32 -22.281 -17.547 1 94.56 230 VAL A O 1
ATOM 1890 N N . GLN A 1 231 ? 6.605 -20.562 -17.844 1 92 231 GLN A N 1
ATOM 1891 C CA . GLN A 1 231 ? 6.52 -20.625 -19.297 1 92 231 GLN A CA 1
ATOM 1892 C C . GLN A 1 231 ? 7.176 -21.891 -19.844 1 92 231 GLN A C 1
ATOM 1894 O O . GLN A 1 231 ? 6.648 -22.531 -20.766 1 92 231 GLN A O 1
ATOM 1899 N N . LYS A 1 232 ? 8.336 -22.219 -19.297 1 89.75 232 LYS A N 1
ATOM 1900 C CA . LYS A 1 232 ? 9.023 -23.453 -19.688 1 89.75 232 LYS A CA 1
ATOM 1901 C C . LYS A 1 232 ? 8.164 -24.672 -19.406 1 89.75 232 LYS A C 1
ATOM 1903 O O . LYS A 1 232 ? 8.078 -25.578 -20.234 1 89.75 232 LYS A O 1
ATOM 1908 N N . THR A 1 233 ? 7.551 -24.625 -18.297 1 90.5 233 THR A N 1
ATOM 1909 C CA . THR A 1 233 ? 6.699 -25.734 -17.906 1 90.5 233 THR A CA 1
ATOM 1910 C C . THR A 1 233 ? 5.496 -25.859 -18.828 1 90.5 233 THR A C 1
ATOM 1912 O O . THR A 1 233 ? 5.07 -26.953 -19.172 1 90.5 233 THR A O 1
ATOM 1915 N N . ARG A 1 234 ? 4.988 -24.734 -19.25 1 92.06 234 ARG A N 1
ATOM 1916 C CA . ARG A 1 234 ? 3.877 -24.734 -20.188 1 92.06 234 ARG A CA 1
ATOM 1917 C C . ARG A 1 234 ? 4.285 -25.344 -21.531 1 92.06 234 ARG A C 1
ATOM 1919 O O . ARG A 1 234 ? 3.547 -26.156 -22.094 1 92.06 234 ARG A O 1
ATOM 1926 N N . GLU A 1 235 ? 5.438 -25.031 -21.969 1 88.56 235 GLU A N 1
ATOM 1927 C CA . GLU A 1 235 ? 5.926 -25.562 -23.25 1 88.56 235 GLU A CA 1
ATOM 1928 C C . GLU A 1 235 ? 6.16 -27.062 -23.156 1 88.56 235 GLU A C 1
ATOM 1930 O O . GLU A 1 235 ? 5.844 -27.797 -24.094 1 88.56 235 GLU A O 1
ATOM 1935 N N . ASN A 1 236 ? 6.707 -27.453 -22.047 1 88.19 236 ASN A N 1
ATOM 1936 C CA . ASN A 1 236 ? 6.883 -28.891 -21.812 1 88.19 236 ASN A CA 1
ATOM 1937 C C . ASN A 1 236 ? 5.543 -29.625 -21.828 1 88.19 236 ASN A C 1
ATOM 1939 O O . ASN A 1 236 ? 5.426 -30.703 -22.391 1 88.19 236 ASN A O 1
ATOM 1943 N N . PHE A 1 237 ? 4.562 -28.984 -21.25 1 89.75 237 PHE A N 1
ATOM 1944 C CA . PHE A 1 237 ? 3.232 -29.578 -21.172 1 89.75 237 PHE A CA 1
ATOM 1945 C C . PHE A 1 237 ? 2.625 -29.719 -22.562 1 89.75 237 PHE A C 1
ATOM 1947 O O . PHE A 1 237 ? 2.037 -30.766 -22.875 1 89.75 237 PHE A O 1
ATOM 1954 N N . ASP A 1 238 ? 2.773 -28.734 -23.359 1 90.19 238 ASP A N 1
ATOM 1955 C CA . ASP A 1 238 ? 2.191 -28.766 -24.688 1 90.19 238 ASP A CA 1
ATOM 1956 C C . ASP A 1 238 ? 2.783 -29.891 -25.531 1 90.19 238 ASP A C 1
ATOM 1958 O O . ASP A 1 238 ? 2.061 -30.578 -26.25 1 90.19 238 ASP A O 1
ATOM 1962 N N . GLU A 1 239 ? 4.059 -30.094 -25.375 1 85.62 239 GLU A N 1
ATOM 1963 C CA . GLU A 1 239 ? 4.719 -31.172 -26.094 1 85.62 239 GLU A CA 1
ATOM 1964 C C . GLU A 1 239 ? 4.273 -32.531 -25.562 1 85.62 239 GLU A C 1
ATOM 1966 O O . GLU A 1 239 ? 3.994 -33.438 -26.328 1 85.62 239 GLU A O 1
ATOM 1971 N N . THR A 1 240 ? 4.215 -32.594 -24.266 1 88.44 240 THR A N 1
ATOM 1972 C CA . THR A 1 240 ? 3.805 -33.844 -23.625 1 88.44 240 THR A CA 1
ATOM 1973 C C . THR A 1 240 ? 2.355 -34.188 -23.953 1 88.44 240 THR A C 1
ATOM 1975 O O . THR A 1 240 ? 2.014 -35.344 -24.172 1 88.44 240 THR A O 1
ATOM 1978 N N . ARG A 1 241 ? 1.57 -33.188 -23.984 1 91.25 241 ARG A N 1
ATOM 1979 C CA . ARG A 1 241 ? 0.157 -33.344 -24.297 1 91.25 241 ARG A CA 1
ATOM 1980 C C . ARG A 1 241 ? -0.025 -33.906 -25.703 1 91.25 241 ARG A C 1
ATOM 1982 O O . ARG A 1 241 ? -0.848 -34.812 -25.922 1 91.25 241 ARG A O 1
ATOM 1989 N N . GLN A 1 242 ? 0.722 -33.469 -26.641 1 90.31 242 GLN A N 1
ATOM 1990 C CA . GLN A 1 242 ? 0.644 -33.938 -28.016 1 90.31 242 GLN A CA 1
ATOM 1991 C C . GLN A 1 242 ? 1.057 -35.375 -28.125 1 90.31 242 GLN A C 1
ATOM 1993 O O . GLN A 1 242 ? 0.389 -36.188 -28.797 1 90.31 242 GLN A O 1
ATOM 1998 N N . LYS A 1 243 ? 2.082 -35.75 -27.453 1 89.69 243 LYS A N 1
ATOM 1999 C CA . LYS A 1 243 ? 2.562 -37.125 -27.484 1 89.69 243 LYS A CA 1
ATOM 2000 C C . LYS A 1 243 ? 1.569 -38.062 -26.812 1 89.69 243 LYS A C 1
ATOM 2002 O O . LYS A 1 243 ? 1.383 -39.188 -27.25 1 89.69 243 LYS A O 1
ATOM 2007 N N . ALA A 1 244 ? 1.003 -37.594 -25.719 1 91.81 244 ALA A N 1
ATOM 2008 C CA . ALA A 1 244 ? 0.01 -38.375 -25.016 1 91.81 244 ALA A CA 1
ATOM 2009 C C . ALA A 1 244 ? -1.22 -38.625 -25.875 1 91.81 244 ALA A C 1
ATOM 2011 O O . ALA A 1 244 ? -1.775 -39.719 -25.891 1 91.81 244 ALA A O 1
ATOM 2012 N N . GLN A 1 245 ? -1.599 -37.625 -26.625 1 92.5 245 GLN A N 1
ATOM 2013 C CA . GLN A 1 245 ? -2.734 -37.75 -27.531 1 92.5 245 GLN A CA 1
ATOM 2014 C C . GLN A 1 245 ? -2.439 -38.75 -28.641 1 92.5 245 GLN A C 1
ATOM 2016 O O . GLN A 1 245 ? -3.307 -39.562 -29.016 1 92.5 245 GLN A O 1
ATOM 2021 N N . GLU A 1 246 ? -1.253 -38.688 -29.156 1 90.44 246 GLU A N 1
ATOM 2022 C CA . GLU A 1 246 ? -0.846 -39.656 -30.188 1 90.44 246 GLU A CA 1
ATOM 2023 C C . GLU A 1 246 ? -0.874 -41.094 -29.641 1 90.44 246 GLU A C 1
ATOM 2025 O O . GLU A 1 246 ? -1.341 -42 -30.328 1 90.44 246 GLU A O 1
ATOM 2030 N N . LEU A 1 247 ? -0.369 -41.25 -28.469 1 89.81 247 LEU A N 1
ATOM 2031 C CA . LEU A 1 247 ? -0.363 -42.562 -27.844 1 89.81 247 LEU A CA 1
ATOM 2032 C C . LEU A 1 247 ? -1.785 -43.062 -27.609 1 89.81 247 LEU A C 1
ATOM 2034 O O . LEU A 1 247 ? -2.08 -44.219 -27.844 1 89.81 247 LEU A O 1
ATOM 2038 N N . LYS A 1 248 ? -2.637 -42.219 -27.141 1 91.81 248 LYS A N 1
ATOM 2039 C CA . LYS A 1 248 ? -4.043 -42.562 -26.938 1 91.81 248 LYS A CA 1
ATOM 2040 C C . LYS A 1 248 ? -4.664 -43.094 -28.234 1 91.81 248 LYS A C 1
ATOM 2042 O O . LYS A 1 248 ? -5.363 -44.094 -28.234 1 91.81 248 LYS A O 1
ATOM 2047 N N . ASN A 1 249 ? -4.379 -42.406 -29.328 1 89.56 249 ASN A N 1
ATOM 2048 C CA . ASN A 1 249 ? -4.914 -42.812 -30.625 1 89.56 249 ASN A CA 1
ATOM 2049 C C . ASN A 1 249 ? -4.383 -44.156 -31.062 1 89.56 249 ASN A C 1
ATOM 2051 O O . ASN A 1 249 ? -5.102 -44.938 -31.688 1 89.56 249 ASN A O 1
ATOM 2055 N N . LYS A 1 250 ? -3.15 -44.469 -30.734 1 86.56 250 LYS A N 1
ATOM 2056 C CA . LYS A 1 250 ? -2.564 -45.75 -31.062 1 86.56 250 LYS A CA 1
ATOM 2057 C C . LYS A 1 250 ? -3.273 -46.906 -30.312 1 86.56 250 LYS A C 1
ATOM 2059 O O . LYS A 1 250 ? -3.48 -47.969 -30.875 1 86.56 250 LYS A O 1
ATOM 2064 N N . TYR A 1 251 ? -3.588 -46.656 -29.109 1 85 251 TYR A N 1
ATOM 2065 C CA . TYR A 1 251 ? -4.289 -47.656 -28.328 1 85 251 TYR A CA 1
ATOM 2066 C C . TYR A 1 251 ? -5.727 -47.844 -28.812 1 85 251 TYR A C 1
ATOM 2068 O O . TYR A 1 251 ? -6.273 -48.938 -28.781 1 85 251 TYR A O 1
ATOM 2076 N N . MET A 1 252 ? -6.305 -46.844 -29.234 1 84.56 252 MET A N 1
ATOM 2077 C CA . MET A 1 252 ? -7.664 -46.906 -29.766 1 84.56 252 MET A CA 1
ATOM 2078 C C . MET A 1 252 ? -7.715 -47.75 -31.031 1 84.56 252 MET A C 1
ATOM 2080 O O . MET A 1 252 ? -8.703 -48.438 -31.281 1 84.56 252 MET A O 1
ATOM 2084 N N . ASP A 1 253 ? -6.684 -47.75 -31.781 1 77.06 253 ASP A N 1
ATOM 2085 C CA . ASP A 1 253 ? -6.645 -48.469 -33.062 1 77.06 253 ASP A CA 1
ATOM 2086 C C . ASP A 1 253 ? -6.125 -49.906 -32.875 1 77.06 253 ASP A C 1
ATOM 2088 O O . ASP A 1 253 ? -5.91 -50.625 -33.844 1 77.06 253 ASP A O 1
ATOM 2092 N N . SER A 1 254 ? -6.242 -50.562 -31.562 1 65.38 254 SER A N 1
ATOM 2093 C CA . SER A 1 254 ? -5.973 -51.938 -31.172 1 65.38 254 SER A CA 1
ATOM 2094 C C . SER A 1 254 ? -4.582 -52.375 -31.625 1 65.38 254 SER A C 1
ATOM 2096 O O . SER A 1 254 ? -4.375 -53.562 -31.953 1 65.38 254 SER A O 1
ATOM 2098 N N . LYS A 1 255 ? -3.766 -51.562 -31.688 1 53.84 255 LYS A N 1
ATOM 2099 C CA . LYS A 1 255 ? -2.479 -51.906 -32.281 1 53.84 255 LYS A CA 1
ATOM 2100 C C . LYS A 1 255 ? -1.469 -52.344 -31.234 1 53.84 255 LYS A C 1
ATOM 2102 O O . LYS A 1 255 ? -0.396 -52.844 -31.562 1 53.84 255 LYS A O 1
ATOM 2107 N N . LEU A 1 256 ? -1.859 -52.25 -29.875 1 57.72 256 LEU A N 1
ATOM 2108 C CA . LEU A 1 256 ? -0.767 -52.531 -28.953 1 57.72 256 LEU A CA 1
ATOM 2109 C C . LEU A 1 256 ? -1.154 -53.625 -27.984 1 57.72 256 LEU A C 1
ATOM 2111 O O . LEU A 1 256 ? -2.293 -53.688 -27.516 1 57.72 256 LEU A O 1
ATOM 2115 N N . LYS A 1 257 ? -0.313 -54.719 -28 1 57.59 257 LYS A N 1
ATOM 2116 C CA . LYS A 1 257 ? -0.494 -55.781 -27.016 1 57.59 257 LYS A CA 1
ATOM 2117 C C . LYS A 1 257 ? 0.323 -55.531 -25.75 1 57.59 257 LYS A C 1
ATOM 2119 O O . LYS A 1 257 ? 1.479 -55.094 -25.844 1 57.59 257 LYS A O 1
ATOM 2124 N N . PRO A 1 258 ? -0.355 -55.594 -24.547 1 59.34 258 PRO A N 1
ATOM 2125 C CA . PRO A 1 258 ? 0.348 -55.312 -23.281 1 59.34 258 PRO A CA 1
ATOM 2126 C C . PRO A 1 258 ? 1.419 -56.375 -22.969 1 59.34 258 PRO A C 1
ATOM 2128 O O . PRO A 1 258 ? 1.242 -57.531 -23.281 1 59.34 258 PRO A O 1
ATOM 2131 N N . ASP A 1 259 ? 2.664 -55.938 -22.703 1 61.62 259 ASP A N 1
ATOM 2132 C CA . ASP A 1 259 ? 3.635 -56.844 -22.094 1 61.62 259 ASP A CA 1
ATOM 2133 C C . ASP A 1 259 ? 3.334 -57.062 -20.609 1 61.62 259 ASP A C 1
ATOM 2135 O O . ASP A 1 259 ? 3.182 -56.094 -19.859 1 61.62 259 ASP A O 1
ATOM 2139 N N . SER A 1 260 ? 2.656 -58.219 -20.281 1 71.69 260 SER A N 1
ATOM 2140 C CA . SER A 1 260 ? 2.303 -58.469 -18.891 1 71.69 260 SER A CA 1
ATOM 2141 C C . SER A 1 260 ? 3.096 -59.656 -18.312 1 71.69 260 SER A C 1
ATOM 2143 O O . SER A 1 260 ? 3.57 -60.5 -19.078 1 71.69 260 SER A O 1
ATOM 2145 N N . GLU A 1 261 ? 3.424 -59.469 -17.047 1 76.5 261 GLU A N 1
ATOM 2146 C CA . GLU A 1 261 ? 4.051 -60.594 -16.328 1 76.5 261 GLU A CA 1
ATOM 2147 C C . GLU A 1 261 ? 3.117 -61.781 -16.25 1 76.5 261 GLU A C 1
ATOM 2149 O O . GLU A 1 261 ? 3.559 -62.906 -15.977 1 76.5 261 GLU A O 1
ATOM 2154 N N . TYR A 1 262 ? 1.925 -61.594 -16.578 1 84.88 262 TYR A N 1
ATOM 2155 C CA . TYR A 1 262 ? 0.933 -62.656 -16.516 1 84.88 262 TYR A CA 1
ATOM 2156 C C . TYR A 1 262 ? 0.699 -63.25 -17.891 1 84.88 262 TYR A C 1
ATOM 2158 O O . TYR A 1 262 ? 0.68 -62.531 -18.891 1 84.88 262 TYR A O 1
ATOM 2166 N N . ALA A 1 263 ? 0.684 -64.5 -17.875 1 85.88 263 ALA A N 1
ATOM 2167 C CA . ALA A 1 263 ? 0.314 -65.188 -19.125 1 85.88 263 ALA A CA 1
ATOM 2168 C C . ALA A 1 263 ? -1.095 -64.75 -19.562 1 85.88 263 ALA A C 1
ATOM 2170 O O . ALA A 1 263 ? -1.378 -64.688 -20.75 1 85.88 263 ALA A O 1
ATOM 2171 N N . LYS A 1 264 ? -1.92 -64.625 -18.578 1 89.75 264 LYS A N 1
ATOM 2172 C CA . LYS A 1 264 ? -3.283 -64.188 -18.828 1 89.75 264 LYS A CA 1
ATOM 2173 C C . LYS A 1 264 ? -3.848 -63.469 -17.594 1 89.75 264 LYS A C 1
ATOM 2175 O O . LYS A 1 264 ? -3.527 -63.844 -16.453 1 89.75 264 LYS A O 1
ATOM 2180 N N . GLN A 1 265 ? -4.504 -62.5 -17.875 1 90.94 265 GLN A N 1
ATOM 2181 C CA . GLN A 1 265 ? -5.227 -61.781 -16.828 1 90.94 265 GLN A CA 1
ATOM 2182 C C . GLN A 1 265 ? -6.551 -61.219 -17.344 1 90.94 265 GLN A C 1
ATOM 2184 O O . GLN A 1 265 ? -6.688 -60.938 -18.531 1 90.94 265 GLN A O 1
ATOM 2189 N N . GLY A 1 266 ? -7.484 -61.156 -16.469 1 91.88 266 GLY A N 1
ATOM 2190 C CA . GLY A 1 266 ? -8.781 -60.625 -16.891 1 91.88 266 GLY A CA 1
ATOM 2191 C C . GLY A 1 266 ? -9.906 -61.031 -15.945 1 91.88 266 GLY A C 1
ATOM 2192 O O . GLY A 1 266 ? -9.656 -61.625 -14.891 1 91.88 266 GLY A O 1
ATOM 2193 N N . TYR A 1 267 ? -11.102 -60.719 -16.391 1 93.31 267 TYR A N 1
ATOM 2194 C CA . TYR A 1 267 ? -12.273 -61.031 -15.586 1 93.31 267 TYR A CA 1
ATOM 2195 C C . TYR A 1 267 ? -12.852 -62.406 -15.945 1 93.31 267 TYR A C 1
ATOM 2197 O O . TYR A 1 267 ? -12.898 -62.781 -17.125 1 93.31 267 TYR A O 1
ATOM 2205 N N . LEU A 1 268 ? -13.234 -63.094 -14.922 1 94.75 268 LEU A N 1
ATOM 2206 C CA . LEU A 1 268 ? -13.93 -64.375 -15.031 1 94.75 268 LEU A CA 1
ATOM 2207 C C . LEU A 1 268 ? -15.109 -64.438 -14.07 1 94.75 268 LEU A C 1
ATOM 2209 O O . LEU A 1 268 ? -15.117 -63.75 -13.047 1 94.75 268 LEU A O 1
ATOM 2213 N N . TYR A 1 269 ? -16.078 -65.188 -14.5 1 93.81 269 TYR A N 1
ATOM 2214 C CA . TYR A 1 269 ? -17.188 -65.5 -13.586 1 93.81 269 TYR A CA 1
ATOM 2215 C C . TYR A 1 269 ? -17.062 -66.875 -13 1 93.81 269 TYR A C 1
ATOM 2217 O O . TYR A 1 269 ? -16.953 -67.875 -13.734 1 93.81 269 TYR A O 1
ATOM 2225 N N . LEU A 1 270 ? -17.109 -67 -11.742 1 94.06 270 LEU A N 1
ATOM 2226 C CA . LEU A 1 270 ? -16.953 -68.25 -11.047 1 94.06 270 LEU A CA 1
ATOM 2227 C C . LEU A 1 270 ? -18.312 -68.812 -10.594 1 94.06 270 LEU A C 1
ATOM 2229 O O . LEU A 1 270 ? -19.109 -68.062 -10.016 1 94.06 270 LEU A O 1
ATOM 2233 N N . MET A 1 271 ? -18.453 -70.125 -10.844 1 91.06 271 MET A N 1
ATOM 2234 C CA . MET A 1 271 ? -19.688 -70.75 -10.406 1 91.06 271 MET A CA 1
ATOM 2235 C C . MET A 1 271 ? -19.594 -71.125 -8.93 1 91.06 271 MET A C 1
ATOM 2237 O O . MET A 1 271 ? -18.703 -71.875 -8.523 1 91.06 271 MET A O 1
ATOM 2241 N N . GLU A 1 272 ? -20.469 -70.562 -8.156 1 88.94 272 GLU A N 1
ATOM 2242 C CA . GLU A 1 272 ? -20.547 -70.875 -6.734 1 88.94 272 GLU A CA 1
ATOM 2243 C C . GLU A 1 272 ? -21.859 -71.562 -6.391 1 88.94 272 GLU A C 1
ATOM 2245 O O . GLU A 1 272 ? -22.938 -71.062 -6.77 1 88.94 272 GLU A O 1
ATOM 2250 N N . LYS A 1 273 ? -21.734 -72.75 -5.82 1 82 273 LYS A N 1
ATOM 2251 C CA . LYS A 1 273 ? -22.938 -73.5 -5.41 1 82 273 LYS A CA 1
ATOM 2252 C C . LYS A 1 273 ? -23.203 -73.312 -3.918 1 82 273 LYS A C 1
ATOM 2254 O O . LYS A 1 273 ? -22.391 -73.75 -3.082 1 82 273 LYS A O 1
ATOM 2259 N N . LYS A 1 274 ? -24.172 -72.5 -3.609 1 79.62 274 LYS A N 1
ATOM 2260 C CA . LYS A 1 274 ? -24.625 -72.312 -2.229 1 79.62 274 LYS A CA 1
ATOM 2261 C C . LYS A 1 274 ? -25.938 -73.062 -1.999 1 79.62 274 LYS A C 1
ATOM 2263 O O . LYS A 1 274 ? -27 -72.625 -2.43 1 79.62 274 LYS A O 1
ATOM 2268 N N . PHE A 1 275 ? -25.812 -74.188 -1.383 1 76.62 275 PHE A N 1
ATOM 2269 C CA . PHE A 1 275 ? -26.953 -75.125 -1.124 1 76.62 275 PHE A CA 1
ATOM 2270 C C . PHE A 1 275 ? -27.609 -75.562 -2.43 1 76.62 275 PHE A C 1
ATOM 2272 O O . PHE A 1 275 ? -26.969 -76.188 -3.268 1 76.62 275 PHE A O 1
ATOM 2279 N N . THR A 1 276 ? -28.875 -75 -2.85 1 80.94 276 THR A N 1
ATOM 2280 C CA . THR A 1 276 ? -29.594 -75.438 -4.043 1 80.94 276 THR A CA 1
ATOM 2281 C C . THR A 1 276 ? -29.547 -74.375 -5.129 1 80.94 276 THR A C 1
ATOM 2283 O O . THR A 1 276 ? -30.016 -74.625 -6.25 1 80.94 276 THR A O 1
ATOM 2286 N N . VAL A 1 277 ? -28.844 -73.25 -4.816 1 84.5 277 VAL A N 1
ATOM 2287 C CA . VAL A 1 277 ? -28.859 -72.188 -5.785 1 84.5 277 VAL A CA 1
ATOM 2288 C C . VAL A 1 277 ? -27.484 -72 -6.387 1 84.5 277 VAL A C 1
ATOM 2290 O O . VAL A 1 277 ? -26.484 -71.938 -5.664 1 84.5 277 VAL A O 1
ATOM 2293 N N . ILE A 1 278 ? -27.328 -72 -7.75 1 86.12 278 ILE A N 1
ATOM 2294 C CA . ILE A 1 278 ? -26.094 -71.688 -8.469 1 86.12 278 ILE A CA 1
ATOM 2295 C C . ILE A 1 278 ? -25.953 -70.188 -8.742 1 86.12 278 ILE A C 1
ATOM 2297 O O . ILE A 1 278 ? -26.875 -69.562 -9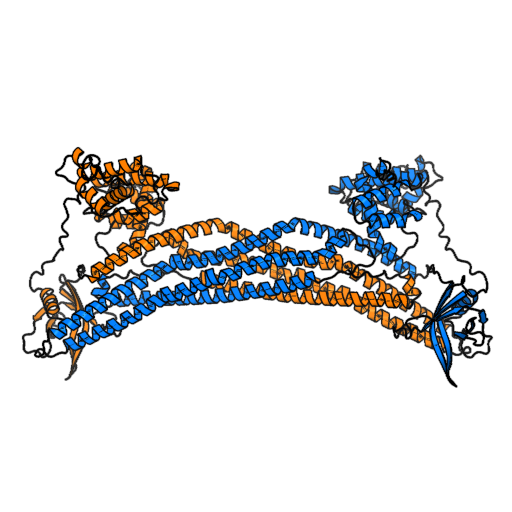.281 1 86.12 278 ILE A O 1
ATOM 2301 N N . THR A 1 279 ? -24.922 -69.625 -8.188 1 88.56 279 THR A N 1
ATOM 2302 C CA . THR A 1 279 ? -24.672 -68.188 -8.438 1 88.56 279 THR A CA 1
ATOM 2303 C C . THR A 1 279 ? -23.328 -68 -9.141 1 88.56 279 THR A C 1
ATOM 2305 O O . THR A 1 279 ? -22.422 -68.812 -9 1 88.56 279 THR A O 1
ATOM 2308 N N . TRP A 1 280 ? -23.25 -66.938 -9.938 1 91.25 280 TRP A N 1
ATOM 2309 C CA . TRP A 1 280 ? -22.031 -66.625 -10.648 1 91.25 280 TRP A CA 1
ATOM 2310 C C . TRP A 1 280 ? -21.453 -65.312 -10.148 1 91.25 280 TRP A C 1
ATOM 2312 O O . TRP A 1 280 ? -22.125 -64.25 -10.195 1 91.25 280 TRP A O 1
ATOM 2322 N N . SER A 1 281 ? -20.266 -65.375 -9.633 1 90.81 281 SER A N 1
ATOM 2323 C CA . SER A 1 281 ? -19.625 -64.188 -9.094 1 90.81 281 SER A CA 1
ATOM 2324 C C . SER A 1 281 ? -18.453 -63.75 -9.977 1 90.81 281 SER A C 1
ATOM 2326 O O . SER A 1 281 ? -17.719 -64.562 -10.508 1 90.81 281 SER A O 1
ATOM 2328 N N . LYS A 1 282 ? -18.328 -62.469 -10.102 1 92.69 282 LYS A N 1
ATOM 2329 C CA . LYS A 1 282 ? -17.312 -61.875 -10.969 1 92.69 282 LYS A CA 1
ATOM 2330 C C . LYS A 1 282 ? -15.977 -61.75 -10.227 1 92.69 282 LYS A C 1
ATOM 2332 O O . LYS A 1 282 ? -15.93 -61.219 -9.117 1 92.69 282 LYS A O 1
ATOM 2337 N N . PHE A 1 283 ? -14.852 -62.219 -10.844 1 93.69 283 PHE A N 1
ATOM 2338 C CA . PHE A 1 283 ? -13.516 -62.156 -10.273 1 93.69 283 PHE A CA 1
ATOM 2339 C C . PHE A 1 283 ? -12.523 -61.594 -11.281 1 93.69 283 PHE A C 1
ATOM 2341 O O . PHE A 1 283 ? -12.672 -61.812 -12.484 1 93.69 283 PHE A O 1
ATOM 2348 N N . TYR A 1 284 ? -11.609 -60.812 -10.789 1 93.94 284 TYR A N 1
ATOM 2349 C CA . TYR A 1 284 ? -10.422 -60.5 -11.586 1 93.94 284 TYR A CA 1
ATOM 2350 C C . TYR A 1 284 ? -9.328 -61.531 -11.336 1 93.94 284 TYR A C 1
ATOM 2352 O O . TYR A 1 284 ? -8.898 -61.75 -10.195 1 93.94 284 TYR A O 1
ATOM 2360 N N . CYS A 1 285 ? -8.852 -62.156 -12.359 1 94.5 285 CYS A N 1
ATOM 2361 C CA . CYS A 1 285 ? -7.949 -63.281 -12.203 1 94.5 285 CYS A CA 1
ATOM 2362 C C . CYS A 1 285 ? -6.641 -63.031 -12.953 1 94.5 285 CYS A C 1
ATOM 2364 O O . CYS A 1 285 ? -6.625 -62.375 -13.984 1 94.5 285 CYS A O 1
ATOM 2366 N N . THR A 1 286 ? -5.605 -63.5 -12.367 1 93.94 286 THR A N 1
ATOM 2367 C CA . THR A 1 286 ? -4.289 -63.469 -13 1 93.94 286 THR A CA 1
ATOM 2368 C C . THR A 1 286 ? -3.627 -64.875 -12.953 1 93.94 286 THR A C 1
ATOM 2370 O O . THR A 1 286 ? -3.84 -65.625 -12.016 1 93.94 286 THR A O 1
ATOM 2373 N N . TYR A 1 287 ? -2.967 -65.188 -13.992 1 93.81 287 TYR A N 1
ATOM 2374 C CA . TYR A 1 287 ? -2.305 -66.5 -14.055 1 93.81 287 TYR A CA 1
ATOM 2375 C C . TYR A 1 287 ? -0.845 -66.375 -14.469 1 93.81 287 TYR A C 1
ATOM 2377 O O . TYR A 1 287 ? -0.541 -65.75 -15.484 1 93.81 287 TYR A O 1
ATOM 2385 N N . LYS A 1 288 ? 0.056 -66.875 -13.695 1 91.5 288 LYS A N 1
ATOM 2386 C CA . LYS A 1 288 ? 1.479 -67 -14.008 1 91.5 288 LYS A CA 1
ATOM 2387 C C . LYS A 1 288 ? 1.859 -68.375 -14.469 1 91.5 288 LYS A C 1
ATOM 2389 O O . LYS A 1 288 ? 1.789 -69.312 -13.688 1 91.5 288 LYS A O 1
ATOM 2394 N N . LYS A 1 289 ? 2.309 -68.375 -15.57 1 87.81 289 LYS A N 1
ATOM 2395 C CA . LYS A 1 289 ? 2.576 -69.688 -16.188 1 87.81 289 LYS A CA 1
ATOM 2396 C C . LYS A 1 289 ? 3.783 -70.375 -15.539 1 87.81 289 LYS A C 1
ATOM 2398 O O . LYS A 1 289 ? 3.779 -71.562 -15.32 1 87.81 289 LYS A O 1
ATOM 2403 N N . GLN A 1 290 ? 4.777 -69.625 -15.211 1 86.06 290 GLN A N 1
ATOM 2404 C CA . GLN A 1 290 ? 6.023 -70.188 -14.672 1 86.06 290 GLN A CA 1
ATOM 2405 C C . GLN A 1 290 ? 5.789 -70.875 -13.344 1 86.06 290 GLN A C 1
ATOM 2407 O O . GLN A 1 290 ? 6.324 -71.938 -13.109 1 86.06 290 GLN A O 1
ATOM 2412 N N . THR A 1 291 ? 4.969 -70.312 -12.547 1 90 291 THR A N 1
ATOM 2413 C CA . THR A 1 291 ? 4.734 -70.875 -11.219 1 90 291 THR A CA 1
ATOM 2414 C C . THR A 1 291 ? 3.373 -71.562 -11.156 1 90 291 THR A C 1
ATOM 2416 O O . THR A 1 291 ? 3.012 -72.188 -10.133 1 90 291 THR A O 1
ATOM 2419 N N . LYS A 1 292 ? 2.58 -71.5 -12.211 1 91.25 292 LYS A N 1
ATOM 2420 C CA . LYS A 1 292 ? 1.221 -72 -12.297 1 91.25 292 LYS A CA 1
ATOM 2421 C C . LYS A 1 292 ? 0.328 -71.438 -11.219 1 91.25 292 LYS A C 1
ATOM 2423 O O . LYS A 1 292 ? -0.502 -72.125 -10.633 1 91.25 292 LYS A O 1
ATOM 2428 N N . GLU A 1 293 ? 0.666 -70.25 -10.984 1 93.75 293 GLU A N 1
ATOM 2429 C CA . GLU A 1 293 ? -0.063 -69.5 -9.93 1 93.75 293 GLU A CA 1
ATOM 2430 C C . GLU A 1 293 ? -1.284 -68.812 -10.492 1 93.75 293 GLU A C 1
ATOM 2432 O O . GLU A 1 293 ? -1.158 -67.938 -11.391 1 93.75 293 GLU A O 1
ATOM 2437 N N . PHE A 1 294 ? -2.424 -69.125 -9.984 1 94.75 294 PHE A N 1
ATOM 2438 C CA . PHE A 1 294 ? -3.699 -68.5 -10.336 1 94.75 294 PHE A CA 1
ATOM 2439 C C . PHE A 1 294 ? -4.246 -67.688 -9.172 1 94.75 294 PHE A C 1
ATOM 2441 O O . PHE A 1 294 ? -4.461 -68.25 -8.078 1 94.75 294 PHE A O 1
ATOM 2448 N N . SER A 1 295 ? -4.375 -66.438 -9.461 1 94.75 295 SER A N 1
ATOM 2449 C CA . SER A 1 295 ? -4.898 -65.562 -8.422 1 94.75 295 SER A CA 1
ATOM 2450 C C . SER A 1 295 ? -6.27 -65 -8.805 1 94.75 295 SER A C 1
ATOM 2452 O O . SER A 1 295 ? -6.516 -64.688 -9.969 1 94.75 295 SER A O 1
ATOM 2454 N N . MET A 1 296 ? -7.203 -65 -7.844 1 93.94 296 MET A N 1
ATOM 2455 C CA . MET A 1 296 ? -8.539 -64.438 -8.109 1 93.94 296 MET A CA 1
ATOM 2456 C C . MET A 1 296 ? -8.969 -63.5 -7.016 1 93.94 296 MET A C 1
ATOM 2458 O O . MET A 1 296 ? -8.797 -63.781 -5.828 1 93.94 296 MET A O 1
ATOM 2462 N N . LEU A 1 297 ? -9.398 -62.375 -7.41 1 92.62 297 LEU A N 1
ATOM 2463 C CA . LEU A 1 297 ? -9.906 -61.312 -6.543 1 92.62 297 LEU A CA 1
ATOM 2464 C C . LEU A 1 297 ? -11.328 -60.938 -6.926 1 92.62 297 LEU A C 1
ATOM 2466 O O . LEU A 1 297 ? -11.594 -60.562 -8.07 1 92.62 297 LEU A O 1
ATOM 2470 N N . GLN A 1 298 ? -12.266 -61.094 -6.012 1 90.56 298 GLN A N 1
ATOM 2471 C CA . GLN A 1 298 ? -13.641 -60.688 -6.305 1 90.56 298 GLN A CA 1
ATOM 2472 C C . GLN A 1 298 ? -13.75 -59.188 -6.504 1 90.56 298 GLN A C 1
ATOM 2474 O O . GLN A 1 298 ? -13.43 -58.406 -5.602 1 90.56 298 GLN A O 1
ATOM 2479 N N . TYR A 1 299 ? -14.078 -58.781 -7.738 1 90.06 299 TYR A N 1
ATOM 2480 C CA . TYR A 1 299 ? -14.109 -57.375 -8.078 1 90.06 299 TYR A CA 1
ATOM 2481 C C . TYR A 1 299 ? -15.133 -57.094 -9.164 1 90.06 299 TYR A C 1
ATOM 2483 O O . TYR A 1 299 ? -15.258 -57.875 -10.117 1 90.06 299 TYR A O 1
ATOM 2491 N N . ASN A 1 300 ? -15.914 -56.062 -8.859 1 87.06 300 ASN A N 1
ATOM 2492 C CA . ASN A 1 300 ? -16.875 -55.562 -9.844 1 87.06 300 ASN A CA 1
ATOM 2493 C C . ASN A 1 300 ? -16.625 -54.094 -10.188 1 87.06 300 ASN A C 1
ATOM 2495 O O . ASN A 1 300 ? -16.625 -53.25 -9.312 1 87.06 300 ASN A O 1
ATOM 2499 N N . GLN A 1 301 ? -16.484 -53.812 -11.398 1 85 301 GLN A N 1
ATOM 2500 C CA . GLN A 1 301 ? -16.125 -52.5 -11.883 1 85 301 GLN A CA 1
ATOM 2501 C C . GLN A 1 301 ? -17.219 -51.469 -11.555 1 85 301 GLN A C 1
ATOM 2503 O O . GLN A 1 301 ? -16.938 -50.281 -11.398 1 85 301 GLN A O 1
ATOM 2508 N N . MET A 1 302 ? -18.422 -51.875 -11.508 1 83.12 302 MET A N 1
ATOM 2509 C CA . MET A 1 302 ? -19.531 -50.969 -11.266 1 83.12 302 MET A CA 1
ATOM 2510 C C . MET A 1 302 ? -19.594 -50.562 -9.805 1 83.12 302 MET A C 1
ATOM 2512 O O . MET A 1 302 ? -19.875 -4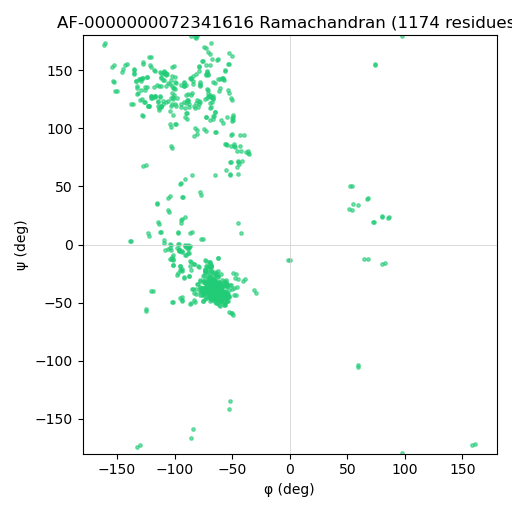9.406 -9.484 1 83.12 302 MET A O 1
ATOM 2516 N N . SER A 1 303 ? -19.297 -51.469 -8.969 1 77.75 303 SER A N 1
ATOM 2517 C CA . SER A 1 303 ? -19.391 -51.188 -7.535 1 77.75 303 SER A CA 1
ATOM 2518 C C . SER A 1 303 ? -18.109 -50.562 -7.02 1 77.75 303 SER A C 1
ATOM 2520 O O . SER A 1 303 ? -18.141 -49.781 -6.062 1 77.75 303 SER A O 1
ATOM 2522 N N . GLY A 1 304 ? -16.984 -50.656 -7.715 1 67.12 304 GLY A N 1
ATOM 2523 C CA . GLY A 1 304 ? -15.703 -50.062 -7.371 1 67.12 304 GLY A CA 1
ATOM 2524 C C . GLY A 1 304 ? -15.125 -50.625 -6.086 1 67.12 304 GLY A C 1
ATOM 2525 O O . GLY A 1 304 ? -14.141 -50.094 -5.566 1 67.12 304 GLY A O 1
ATOM 2526 N N . ARG A 1 305 ? -15.742 -51.375 -5.172 1 64.62 305 ARG A N 1
ATOM 2527 C CA . ARG A 1 305 ? -15.281 -51.906 -3.885 1 64.62 305 ARG A CA 1
ATOM 2528 C C . ARG A 1 305 ? -14.898 -53.375 -3.988 1 64.62 305 ARG A C 1
ATOM 2530 O O . ARG A 1 305 ? -15.609 -54.156 -4.609 1 64.62 305 ARG A O 1
ATOM 2537 N N . ALA A 1 306 ? -13.562 -53.656 -3.861 1 62.88 306 ALA A N 1
ATOM 2538 C CA . ALA A 1 306 ? -13.203 -55.062 -3.723 1 62.88 306 ALA A CA 1
ATOM 2539 C C . ALA A 1 306 ? -13.734 -55.625 -2.41 1 62.88 306 ALA A C 1
ATOM 2541 O O . ALA A 1 306 ? -13.641 -55 -1.361 1 62.88 306 ALA A O 1
ATOM 2542 N N . GLN A 1 307 ? -14.742 -56.531 -2.432 1 56.75 307 GLN A N 1
ATOM 2543 C CA . GLN A 1 307 ? -15.25 -57.156 -1.207 1 56.75 307 GLN A CA 1
ATOM 2544 C C . GLN A 1 307 ? -14.109 -57.656 -0.32 1 56.75 307 GLN A C 1
ATOM 2546 O O . GLN A 1 307 ? -14.195 -57.562 0.908 1 56.75 307 GLN A O 1
ATOM 2551 N N . GLN A 1 308 ? -13.031 -58.344 -0.996 1 63.47 308 GLN A N 1
ATOM 2552 C CA . GLN A 1 308 ? -11.875 -58.812 -0.244 1 63.47 308 GLN A CA 1
ATOM 2553 C C . GLN A 1 308 ? -10.594 -58.125 -0.708 1 63.47 308 GLN A C 1
ATOM 2555 O O . GLN A 1 308 ? -10.414 -57.875 -1.901 1 63.47 308 GLN A O 1
ATOM 2560 N N . THR A 1 309 ? -9.758 -57.5 0.203 1 68.19 309 THR A N 1
ATOM 2561 C CA . THR A 1 309 ? -8.539 -56.75 -0.068 1 68.19 309 THR A CA 1
ATOM 2562 C C . THR A 1 309 ? -7.426 -57.656 -0.568 1 68.19 309 THR A C 1
ATOM 2564 O O . THR A 1 309 ? -6.551 -57.25 -1.32 1 68.19 309 THR A O 1
ATOM 2567 N N . ILE A 1 310 ? -7.52 -59.031 -0.338 1 80.12 310 ILE A N 1
ATOM 2568 C CA . ILE A 1 310 ? -6.391 -59.875 -0.684 1 80.12 310 ILE A CA 1
ATOM 2569 C C . ILE A 1 310 ? -6.84 -60.969 -1.661 1 80.12 310 ILE A C 1
ATOM 2571 O O . ILE A 1 310 ? -7.797 -61.688 -1.39 1 80.12 310 ILE A O 1
ATOM 2575 N N . PRO A 1 311 ? -6.277 -61 -2.838 1 89.12 311 PRO A N 1
ATOM 2576 C CA . PRO A 1 311 ? -6.621 -62.062 -3.809 1 89.12 311 PRO A CA 1
ATOM 2577 C C . PRO A 1 311 ? -6.301 -63.469 -3.307 1 89.12 311 PRO A C 1
ATOM 2579 O O . PRO A 1 311 ? -5.371 -63.625 -2.512 1 89.12 311 PRO A O 1
ATOM 2582 N N . GLU A 1 312 ? -7.121 -64.5 -3.584 1 91.31 312 GLU A N 1
ATOM 2583 C CA . GLU A 1 312 ? -6.836 -65.875 -3.322 1 91.31 312 GLU A CA 1
ATOM 2584 C C . GLU A 1 312 ? -5.914 -66.5 -4.387 1 91.31 312 GLU A C 1
ATOM 2586 O O . GLU A 1 312 ? -6.219 -66.438 -5.582 1 91.31 312 GLU A O 1
ATOM 2591 N N . THR A 1 313 ? -4.793 -66.938 -3.98 1 93.94 313 THR A N 1
ATOM 2592 C CA . THR A 1 313 ? -3.824 -67.5 -4.918 1 93.94 313 THR A CA 1
ATOM 2593 C C . THR A 1 313 ? -3.775 -69.062 -4.801 1 93.94 313 THR A C 1
ATOM 2595 O O . THR A 1 313 ? -3.602 -69.562 -3.709 1 93.94 313 THR A O 1
ATOM 2598 N N . LEU A 1 314 ? -4.016 -69.688 -5.914 1 94.31 314 LEU A N 1
ATOM 2599 C CA . LEU A 1 314 ? -4.023 -71.125 -5.965 1 94.31 314 LEU A CA 1
ATOM 2600 C C . LEU A 1 314 ? -3.107 -71.625 -7.074 1 94.31 314 LEU A C 1
ATOM 2602 O O . LEU A 1 314 ? -2.74 -70.875 -7.977 1 94.31 314 LEU A O 1
ATOM 2606 N N . THR A 1 315 ? -2.66 -72.875 -6.934 1 94.19 315 THR A N 1
ATOM 2607 C CA . THR A 1 315 ? -1.82 -73.438 -7.953 1 94.19 315 THR A CA 1
ATOM 2608 C C . THR A 1 315 ? -2.652 -74.375 -8.867 1 94.19 315 THR A C 1
ATOM 2610 O O . THR A 1 315 ? -3.303 -75.312 -8.406 1 94.19 315 THR A O 1
ATOM 2613 N N . VAL A 1 316 ? -2.604 -74.125 -10.141 1 93 316 VAL A N 1
ATOM 2614 C CA . VAL A 1 316 ? -3.445 -74.875 -11.094 1 93 316 VAL A CA 1
ATOM 2615 C C . VAL A 1 316 ? -2.951 -76.312 -11.25 1 93 316 VAL A C 1
ATOM 2617 O O . VAL A 1 316 ? -1.766 -76.5 -11.5 1 93 316 VAL A O 1
ATOM 2620 N N . ALA A 1 317 ? -3.844 -77.25 -11.055 1 89.19 317 ALA A N 1
ATOM 2621 C CA . ALA A 1 317 ? -3.541 -78.625 -11.266 1 89.19 317 ALA A CA 1
ATOM 2622 C C . ALA A 1 317 ? -3.926 -79.062 -12.68 1 89.19 317 ALA A C 1
ATOM 2624 O O . ALA A 1 317 ? -3.123 -79.688 -13.383 1 89.19 317 ALA A O 1
ATOM 2625 N N . SER A 1 318 ? -5.082 -78.75 -13.062 1 87.44 318 SER A N 1
ATOM 2626 C CA . SER A 1 318 ? -5.559 -79.062 -14.398 1 87.44 318 SER A CA 1
ATOM 2627 C C . SER A 1 318 ? -6.625 -78.062 -14.867 1 87.44 318 SER A C 1
ATOM 2629 O O . SER A 1 318 ? -7.246 -77.438 -14.055 1 87.44 318 SER A O 1
ATOM 2631 N N . CYS A 1 319 ? -6.723 -77.938 -16.172 1 88.94 319 CYS A N 1
ATOM 2632 C CA . CYS A 1 319 ? -7.727 -77.062 -16.797 1 88.94 319 CYS A CA 1
ATOM 2633 C C . CYS A 1 319 ? -8.352 -77.75 -18 1 88.94 319 CYS A C 1
ATOM 2635 O O . CYS A 1 319 ? -7.637 -78.25 -18.891 1 88.94 319 CYS A O 1
ATOM 2637 N N . THR A 1 320 ? -9.633 -77.938 -18 1 82.88 320 THR A N 1
ATOM 2638 C CA . THR A 1 320 ? -10.305 -78.688 -19.094 1 82.88 320 THR A CA 1
ATOM 2639 C C . THR A 1 320 ? -11.531 -77.875 -19.547 1 82.88 320 THR A C 1
ATOM 2641 O O . THR A 1 320 ? -12.266 -77.312 -18.734 1 82.88 320 THR A O 1
ATOM 2644 N N . LYS A 1 321 ? -11.664 -77.812 -20.844 1 77.88 321 LYS A N 1
ATOM 2645 C CA . LYS A 1 321 ? -12.852 -77.188 -21.391 1 77.88 321 LYS A CA 1
ATOM 2646 C C . LYS A 1 321 ? -14.102 -78 -21.156 1 77.88 321 LYS A C 1
ATOM 2648 O O . LYS A 1 321 ? -14.062 -79.25 -21.281 1 77.88 321 LYS A O 1
ATOM 2653 N N . LYS A 1 322 ? -15.102 -77.438 -20.5 1 70.81 322 LYS A N 1
ATOM 2654 C CA . LYS A 1 322 ? -16.344 -78.188 -20.234 1 70.81 322 LYS A CA 1
ATOM 2655 C C . LYS A 1 322 ? -17.109 -78.438 -21.531 1 70.81 322 LYS A C 1
ATOM 2657 O O . LYS A 1 322 ? -17.219 -77.562 -22.391 1 70.81 322 LYS A O 1
ATOM 2662 N N . LEU A 1 323 ? -17.328 -79.688 -21.953 1 58.84 323 LEU A N 1
ATOM 2663 C CA . LEU A 1 323 ? -18.094 -80.188 -23.109 1 58.84 323 LEU A CA 1
ATOM 2664 C C . LEU A 1 323 ? -19.484 -79.562 -23.125 1 58.84 323 LEU A C 1
ATOM 2666 O O . LEU A 1 323 ? -19.953 -79.062 -22.109 1 58.84 323 LEU A O 1
ATOM 2670 N N . SER A 1 324 ? -20.281 -79.562 -24.281 1 55.56 324 SER A N 1
ATOM 2671 C CA . SER A 1 324 ? -21.484 -79 -24.906 1 55.56 324 SER A CA 1
ATOM 2672 C C . SER A 1 324 ? -22.656 -79 -23.938 1 55.56 324 SER A C 1
ATOM 2674 O O . SER A 1 324 ? -23.641 -78.312 -24.156 1 55.56 324 SER A O 1
ATOM 2676 N N . GLU A 1 325 ? -22.797 -79.812 -23.047 1 55.69 325 GLU A N 1
ATOM 2677 C CA . GLU A 1 325 ? -24.156 -79.875 -22.5 1 55.69 325 GLU A CA 1
ATOM 2678 C C . GLU A 1 325 ? -24.359 -78.812 -21.406 1 55.69 325 GLU A C 1
ATOM 2680 O O . GLU A 1 325 ? -25.438 -78.75 -20.797 1 55.69 325 GLU A O 1
ATOM 2685 N N . PHE A 1 326 ? -23.438 -77.875 -21.25 1 63.12 326 PHE A N 1
ATOM 2686 C CA . PHE A 1 326 ? -23.625 -76.938 -20.125 1 63.12 326 PHE A CA 1
ATOM 2687 C C . PHE A 1 326 ? -24.422 -75.75 -20.547 1 63.12 326 PHE A C 1
ATOM 2689 O O . PHE A 1 326 ? -24.281 -75.25 -21.688 1 63.12 326 PHE A O 1
ATOM 2696 N N . GLU A 1 327 ? -25.438 -75.25 -19.703 1 69.38 327 GLU A N 1
ATOM 2697 C CA . GLU A 1 327 ? -26.391 -74.188 -19.984 1 69.38 327 GLU A CA 1
ATOM 2698 C C . GLU A 1 327 ? -25.688 -72.875 -20.219 1 69.38 327 GLU A C 1
ATOM 2700 O O . GLU A 1 327 ? -26.156 -72.062 -21.016 1 69.38 327 GLU A O 1
ATOM 2705 N N . LYS A 1 328 ? -24.438 -72.688 -19.719 1 79.88 328 LYS A N 1
ATOM 2706 C CA . LYS A 1 328 ? -23.781 -71.375 -19.875 1 79.88 328 LYS A CA 1
ATOM 2707 C C . LYS A 1 328 ? -22.656 -71.438 -20.891 1 79.88 328 LYS A C 1
ATOM 2709 O O . LYS A 1 328 ? -21.984 -72.5 -21.016 1 79.88 328 LYS A O 1
ATOM 2714 N N . ARG A 1 329 ? -22.5 -70.375 -21.562 1 83 329 ARG A N 1
ATOM 2715 C CA . ARG A 1 329 ? -21.516 -70.312 -22.641 1 83 329 ARG A CA 1
ATOM 2716 C C . ARG A 1 329 ? -20.109 -70.062 -22.078 1 83 329 ARG A C 1
ATOM 2718 O O . ARG A 1 329 ? -19.969 -69.5 -21 1 83 329 ARG A O 1
ATOM 2725 N N . TYR A 1 330 ? -19.094 -70.625 -22.719 1 88.62 330 TYR A N 1
ATOM 2726 C CA . TYR A 1 330 ? -17.672 -70.312 -22.531 1 88.62 330 TYR A CA 1
ATOM 2727 C C . TYR A 1 330 ? -17.172 -70.75 -21.172 1 88.62 330 TYR A C 1
ATOM 2729 O O . TYR A 1 330 ? -16.453 -70 -20.484 1 88.62 330 TYR A O 1
ATOM 2737 N N . CYS A 1 331 ? -17.578 -71.875 -20.703 1 90.94 331 CYS A N 1
ATOM 2738 C CA . CYS A 1 331 ? -17.203 -72.312 -19.375 1 90.94 331 CYS A CA 1
ATOM 2739 C C . CYS A 1 331 ? -16.062 -73.375 -19.453 1 90.94 331 CYS A C 1
ATOM 2741 O O . CYS A 1 331 ? -15.945 -74.062 -20.438 1 90.94 331 CYS A O 1
ATOM 2743 N N . PHE A 1 332 ? -15.25 -73.312 -18.516 1 90.62 332 PHE A N 1
ATOM 2744 C CA . PHE A 1 332 ? -14.18 -74.25 -18.375 1 90.62 332 PHE A CA 1
ATOM 2745 C C . PHE A 1 332 ? -13.938 -74.625 -16.906 1 90.62 332 PHE A C 1
ATOM 2747 O O . PHE A 1 332 ? -14.32 -73.812 -16.016 1 90.62 332 PHE A O 1
ATOM 2754 N N . ASP A 1 333 ? -13.383 -75.75 -16.641 1 90.75 333 ASP A N 1
ATOM 2755 C CA . ASP A 1 333 ? -13.164 -76.25 -15.281 1 90.75 333 ASP A CA 1
ATOM 2756 C C . ASP A 1 333 ? -11.68 -76.188 -14.922 1 90.75 333 ASP A C 1
ATOM 2758 O O . ASP A 1 333 ? -10.82 -76.5 -15.758 1 90.75 333 ASP A O 1
ATOM 2762 N N . VAL A 1 334 ? -11.438 -75.75 -13.75 1 92.38 334 VAL A N 1
ATOM 2763 C CA . VAL A 1 334 ? -10.078 -75.688 -13.234 1 92.38 334 VAL A CA 1
ATOM 2764 C C . VAL A 1 334 ? -10.008 -76.438 -11.883 1 92.38 334 VAL A C 1
ATOM 2766 O O . VAL A 1 334 ? -10.906 -76.25 -11.047 1 92.38 334 VAL A O 1
ATOM 2769 N N . THR A 1 335 ? -9.055 -77.25 -11.727 1 91.25 335 THR A N 1
ATOM 2770 C CA . THR A 1 335 ? -8.773 -77.875 -10.422 1 91.25 335 THR A CA 1
ATOM 2771 C C . THR A 1 335 ? -7.457 -77.312 -9.859 1 91.25 335 THR A C 1
ATOM 2773 O O . THR A 1 335 ? -6.52 -77.062 -10.609 1 91.25 335 THR A O 1
ATOM 2776 N N . PHE A 1 336 ? -7.453 -77.25 -8.633 1 93.31 336 PHE A N 1
ATOM 2777 C CA . PHE A 1 336 ? -6.285 -76.625 -7.965 1 93.31 336 PHE A CA 1
ATOM 2778 C C . PHE A 1 336 ? -5.652 -77.688 -7.027 1 93.31 336 PHE A C 1
ATOM 2780 O O . PHE A 1 336 ? -6.344 -78.5 -6.453 1 93.31 336 PHE A O 1
ATOM 2787 N N . ASN A 1 337 ? -4.367 -77.5 -6.836 1 92.19 337 ASN A N 1
ATOM 2788 C CA . ASN A 1 337 ? -3.629 -78.375 -5.992 1 92.19 337 ASN A CA 1
ATOM 2789 C C . ASN A 1 337 ? -4.039 -78.312 -4.527 1 92.19 337 ASN A C 1
ATOM 2791 O O . ASN A 1 337 ? -4.066 -79.25 -3.801 1 92.19 337 ASN A O 1
ATOM 2795 N N . GLU A 1 338 ? -4.328 -77.125 -4.137 1 90.75 338 GLU A N 1
ATOM 2796 C CA . GLU A 1 338 ? -4.652 -76.875 -2.736 1 90.75 338 GLU A CA 1
ATOM 2797 C C . GLU A 1 338 ? -6.043 -77.375 -2.387 1 90.75 338 GLU A C 1
ATOM 2799 O O . GLU A 1 338 ? -6.328 -77.688 -1.223 1 90.75 338 GLU A O 1
ATOM 2804 N N . LYS A 1 339 ? -6.906 -77.438 -3.406 1 86.56 339 LYS A N 1
ATOM 2805 C CA . LYS A 1 339 ? -8.273 -77.875 -3.211 1 86.56 339 LYS A CA 1
ATOM 2806 C C . LYS A 1 339 ? -8.609 -79 -4.188 1 86.56 339 LYS A C 1
ATOM 2808 O O . LYS A 1 339 ? -9.477 -78.875 -5.047 1 86.56 339 LYS A O 1
ATOM 2813 N N . ASN A 1 340 ? -8 -80.188 -4.039 1 77.69 340 ASN A N 1
ATOM 2814 C CA . ASN A 1 340 ? -8 -81.25 -5.035 1 77.69 340 ASN A CA 1
ATOM 2815 C C . ASN A 1 340 ? -9.383 -81.875 -5.188 1 77.69 340 ASN A C 1
ATOM 2817 O O . ASN A 1 340 ? -9.68 -82.5 -6.219 1 77.69 340 ASN A O 1
ATOM 2821 N N . THR A 1 341 ? -10.258 -81.625 -4.273 1 82.75 341 THR A N 1
ATOM 2822 C CA . THR A 1 341 ? -11.547 -82.312 -4.348 1 82.75 341 THR A CA 1
ATOM 2823 C C . THR A 1 341 ? -12.594 -81.438 -4.988 1 82.75 341 THR A C 1
ATOM 2825 O O . THR A 1 341 ? -13.719 -81.875 -5.25 1 82.75 341 THR A O 1
ATOM 2828 N N . ILE A 1 342 ? -12.18 -80.188 -5.305 1 88.25 342 ILE A N 1
ATOM 2829 C CA . ILE A 1 342 ? -13.188 -79.25 -5.781 1 88.25 342 ILE A CA 1
ATOM 2830 C C . ILE A 1 342 ? -12.844 -78.812 -7.203 1 88.25 342 ILE A C 1
ATOM 2832 O O . ILE A 1 342 ? -11.695 -78.438 -7.496 1 88.25 342 ILE A O 1
ATOM 2836 N N . THR A 1 343 ? -13.75 -78.938 -8.094 1 88.88 343 THR A N 1
ATOM 2837 C CA . THR A 1 343 ? -13.602 -78.375 -9.445 1 88.88 343 THR A CA 1
ATOM 2838 C C . THR A 1 343 ? -14.227 -77 -9.562 1 88.88 343 THR A C 1
ATOM 2840 O O . THR A 1 343 ? -15.398 -76.812 -9.227 1 88.88 343 THR A O 1
ATOM 2843 N N . TYR A 1 344 ? -13.406 -76.125 -9.898 1 92.75 344 TYR A N 1
ATOM 2844 C CA . TYR A 1 344 ? -13.891 -74.75 -10.109 1 92.75 344 TYR A CA 1
ATOM 2845 C C . TYR A 1 344 ? -14.32 -74.5 -11.555 1 92.75 344 TYR A C 1
ATOM 2847 O O . TYR A 1 344 ? -13.531 -74.75 -12.484 1 92.75 344 TYR A O 1
ATOM 2855 N N . THR A 1 345 ? -15.539 -74.125 -11.766 1 91.88 345 THR A N 1
ATOM 2856 C CA . THR A 1 345 ? -16.031 -73.812 -13.109 1 91.88 345 THR A CA 1
ATOM 2857 C C 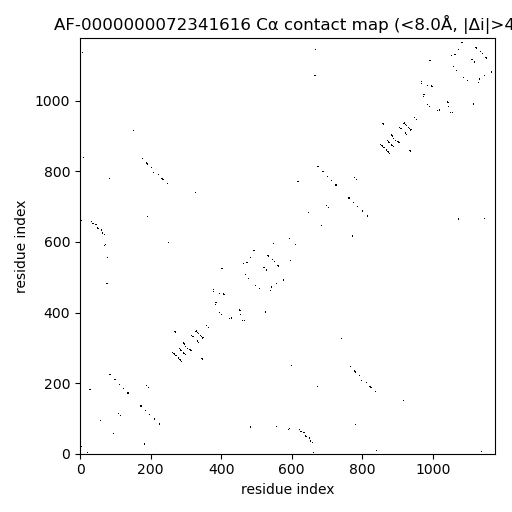. THR A 1 345 ? -16.047 -72.312 -13.336 1 91.88 345 THR A C 1
ATOM 2859 O O . THR A 1 345 ? -16.734 -71.562 -12.625 1 91.88 345 THR A O 1
ATOM 2862 N N . PHE A 1 346 ? -15.328 -71.938 -14.312 1 93.69 346 PHE A N 1
ATOM 2863 C CA . PHE A 1 346 ? -15.242 -70.5 -14.664 1 93.69 346 PHE A CA 1
ATOM 2864 C C . PHE A 1 346 ? -15.906 -70.25 -16.016 1 93.69 346 PHE A C 1
ATOM 2866 O O . PHE A 1 346 ? -15.938 -71.125 -16.875 1 93.69 346 PHE A O 1
ATOM 2873 N N . GLN A 1 347 ? -16.469 -69.062 -16.125 1 92.25 347 GLN A N 1
ATOM 2874 C CA . GLN A 1 347 ? -16.984 -68.562 -17.391 1 92.25 347 GLN A CA 1
ATOM 2875 C C . GLN A 1 347 ? -16.141 -67.438 -17.922 1 92.25 347 GLN A C 1
ATOM 2877 O O . GLN A 1 347 ? -15.945 -66.438 -17.219 1 92.25 347 GLN A O 1
ATOM 2882 N N . ALA A 1 348 ? -15.602 -67.625 -19.125 1 92.12 348 ALA A N 1
ATOM 2883 C CA . ALA A 1 348 ? -14.836 -66.562 -19.781 1 92.12 348 ALA A CA 1
ATOM 2884 C C . ALA A 1 348 ? -15.758 -65.562 -20.484 1 92.12 348 ALA A C 1
ATOM 2886 O O . ALA A 1 348 ? -16.984 -65.688 -20.453 1 92.12 348 ALA A O 1
ATOM 2887 N N . LEU A 1 349 ? -15.219 -64.562 -21.078 1 90.12 349 LEU A N 1
ATOM 2888 C CA . LEU A 1 349 ? -16.016 -63.438 -21.578 1 90.12 349 LEU A CA 1
ATOM 2889 C C . LEU A 1 349 ? -16.391 -63.656 -23.047 1 90.12 349 LEU A C 1
ATOM 2891 O O . LEU A 1 349 ? -17.312 -63 -23.547 1 90.12 349 LEU A O 1
ATOM 2895 N N . SER A 1 350 ? -15.711 -64.438 -23.719 1 87.25 350 SER A N 1
ATOM 2896 C CA . SER A 1 350 ? -15.961 -64.688 -25.141 1 87.25 350 SER A CA 1
ATOM 2897 C C . SER A 1 350 ? -15.297 -66 -25.562 1 87.25 350 SER A C 1
ATOM 2899 O O . SER A 1 350 ? -14.602 -66.625 -24.781 1 87.25 350 SER A O 1
ATOM 2901 N N . GLU A 1 351 ? -15.617 -66.375 -26.766 1 85.56 351 GLU A N 1
ATOM 2902 C CA . GLU A 1 351 ? -15.008 -67.562 -27.297 1 85.56 351 GLU A CA 1
ATOM 2903 C C . GLU A 1 351 ? -13.492 -67.438 -27.391 1 85.56 351 GLU A C 1
ATOM 2905 O O . GLU A 1 351 ? -12.75 -68.375 -27.094 1 85.56 351 GLU A O 1
ATOM 2910 N N . GLU A 1 352 ? -13.078 -66.25 -27.781 1 85.94 352 GLU A N 1
ATOM 2911 C CA . GLU A 1 352 ? -11.641 -65.938 -27.859 1 85.94 352 GLU A CA 1
ATOM 2912 C C . GLU A 1 352 ? -11.008 -65.938 -26.469 1 85.94 352 GLU A C 1
ATOM 2914 O O . GLU A 1 352 ? -9.867 -66.375 -26.297 1 85.94 352 GLU A O 1
ATOM 2919 N N . ASP A 1 353 ? -11.742 -65.562 -25.562 1 89.69 353 ASP A N 1
ATOM 2920 C CA . ASP A 1 353 ? -11.25 -65.438 -24.203 1 89.69 353 ASP A CA 1
ATOM 2921 C C . ASP A 1 353 ? -11.039 -66.812 -23.578 1 89.69 353 ASP A C 1
ATOM 2923 O O . ASP A 1 353 ? -10.031 -67.062 -22.891 1 89.69 353 ASP A O 1
ATOM 2927 N N . ILE A 1 354 ? -11.953 -67.688 -23.719 1 89.12 354 ILE A N 1
ATOM 2928 C CA . ILE A 1 354 ? -11.812 -69 -23.141 1 89.12 354 ILE A CA 1
ATOM 2929 C C . ILE A 1 354 ? -10.617 -69.75 -23.766 1 89.12 354 ILE A C 1
ATOM 2931 O O . ILE A 1 354 ? -9.852 -70.375 -23.078 1 89.12 354 ILE A O 1
ATOM 2935 N N . LYS A 1 355 ? -10.539 -69.5 -25.062 1 88 355 LYS A N 1
ATOM 2936 C CA . LYS A 1 355 ? -9.391 -70.125 -25.734 1 88 355 LYS A CA 1
ATOM 2937 C C . LYS A 1 355 ? -8.078 -69.625 -25.156 1 88 355 LYS A C 1
ATOM 2939 O O . LYS A 1 355 ? -7.141 -70.375 -24.938 1 88 355 LYS A O 1
ATOM 2944 N N . ALA A 1 356 ? -8.031 -68.375 -24.906 1 88.75 356 ALA A N 1
ATOM 2945 C CA . ALA A 1 356 ? -6.828 -67.75 -24.375 1 88.75 356 ALA A CA 1
ATOM 2946 C C . ALA A 1 356 ? -6.508 -68.25 -22.969 1 88.75 356 ALA A C 1
ATOM 2948 O O . ALA A 1 356 ? -5.344 -68.5 -22.641 1 88.75 356 ALA A O 1
ATOM 2949 N N . TRP A 1 357 ? -7.469 -68.438 -22.172 1 91.06 357 TRP A N 1
ATOM 2950 C CA . TRP A 1 357 ? -7.27 -68.938 -20.812 1 91.06 357 TRP A CA 1
ATOM 2951 C C . TRP A 1 357 ? -6.785 -70.375 -20.828 1 91.06 357 TRP A C 1
ATOM 2953 O O . TRP A 1 357 ? -5.836 -70.75 -20.109 1 91.06 357 TRP A O 1
ATOM 2963 N N . ILE A 1 358 ? -7.391 -71.125 -21.625 1 88.62 358 ILE A N 1
ATOM 2964 C CA . ILE A 1 358 ? -7.047 -72.562 -21.688 1 88.62 358 ILE A CA 1
ATOM 2965 C C . ILE A 1 358 ? -5.637 -72.688 -22.266 1 88.62 358 ILE A C 1
ATOM 2967 O O . ILE A 1 358 ? -4.844 -73.5 -21.75 1 88.62 358 ILE A O 1
ATOM 2971 N N . ASP A 1 359 ? -5.418 -71.875 -23.281 1 87.44 359 ASP A N 1
ATOM 2972 C CA . ASP A 1 359 ? -4.09 -71.938 -23.891 1 87.44 359 ASP A CA 1
ATOM 2973 C C . ASP A 1 359 ? -3.016 -71.5 -22.891 1 87.44 359 ASP A C 1
ATOM 2975 O O . ASP A 1 359 ? -1.929 -72.125 -22.859 1 87.44 359 ASP A O 1
ATOM 2979 N N . ALA A 1 360 ? -3.256 -70.625 -22.125 1 88.56 360 ALA A N 1
ATOM 2980 C CA . ALA A 1 360 ? -2.309 -70.125 -21.125 1 88.56 360 ALA A CA 1
ATOM 2981 C C . ALA A 1 360 ? -2.035 -71.188 -20.078 1 88.56 360 ALA A C 1
ATOM 2983 O O . ALA A 1 360 ? -0.906 -71.312 -19.594 1 88.56 360 ALA A O 1
ATOM 2984 N N . MET A 1 361 ? -2.824 -71.938 -19.656 1 83.69 361 MET A N 1
ATOM 2985 C CA . MET A 1 361 ? -2.68 -72.938 -18.594 1 83.69 361 MET A CA 1
ATOM 2986 C C . MET A 1 361 ? -2.291 -74.25 -19.156 1 83.69 361 MET A C 1
ATOM 2988 O O . MET A 1 361 ? -2.48 -75.312 -18.5 1 83.69 361 MET A O 1
ATOM 2992 N N . ASP A 1 362 ? -1.203 -74.25 -20.328 1 65.88 362 ASP A N 1
ATOM 2993 C CA . ASP A 1 362 ? -0.494 -75.375 -20.938 1 65.88 362 ASP A CA 1
ATOM 2994 C C . ASP A 1 362 ? -1.299 -76 -22.078 1 65.88 362 ASP A C 1
ATOM 2996 O O . ASP A 1 362 ? -1.228 -77.188 -22.328 1 65.88 362 ASP A O 1
ATOM 3000 N N . GLY A 1 363 ? -2.383 -75.375 -22.922 1 49.53 363 GLY A N 1
ATOM 3001 C CA . GLY A 1 363 ? -2.404 -75.875 -24.281 1 49.53 363 GLY A CA 1
ATOM 3002 C C . GLY A 1 363 ? -1.434 -75.188 -25.203 1 49.53 363 GLY A C 1
ATOM 3003 O O . GLY A 1 363 ? -0.763 -74.25 -24.781 1 49.53 363 GLY A O 1
ATOM 3004 N N . LYS A 1 364 ? -1.382 -75.062 -26.688 1 45.47 364 LYS A N 1
ATOM 3005 C CA . LYS A 1 364 ? -0.393 -74.75 -27.719 1 45.47 364 LYS A CA 1
ATOM 3006 C C . LYS A 1 364 ? 0.078 -73.312 -27.641 1 45.47 364 LYS A C 1
ATOM 3008 O O . LYS A 1 364 ? -0.598 -72.5 -27.047 1 45.47 364 LYS A O 1
ATOM 3013 N N . GLU A 1 365 ? 1.275 -73.062 -28.25 1 38 365 GLU A N 1
ATOM 3014 C CA . GLU A 1 365 ? 2.377 -72.125 -28.359 1 38 365 GLU A CA 1
ATOM 3015 C C . GLU A 1 365 ? 1.872 -70.75 -28.734 1 38 365 GLU A C 1
ATOM 3017 O O . GLU A 1 365 ? 1.327 -70.562 -29.828 1 38 365 GLU A O 1
ATOM 3022 N N . SER A 1 366 ? 1.145 -70 -28.094 1 36.69 366 SER A N 1
ATOM 3023 C CA . SER A 1 366 ? 0.736 -68.688 -28.625 1 36.69 366 SER A CA 1
ATOM 3024 C C . SER A 1 366 ? 1.938 -67.875 -29.125 1 36.69 366 SER A C 1
ATOM 3026 O O . SER A 1 366 ? 2.971 -67.812 -28.453 1 36.69 366 SER A O 1
ATOM 3028 N N . ILE A 1 367 ? 2.018 -67.75 -30.391 1 35.44 367 ILE A N 1
ATOM 3029 C CA . ILE A 1 367 ? 2.971 -67.062 -31.234 1 35.44 367 ILE A CA 1
ATOM 3030 C C . ILE A 1 367 ? 3.07 -65.625 -30.797 1 35.44 367 ILE A C 1
ATOM 3032 O O . ILE A 1 367 ? 2.055 -64.938 -30.688 1 35.44 367 ILE A O 1
ATOM 3036 N N . ASN A 1 368 ? 3.811 -65.375 -29.938 1 35.34 368 ASN A N 1
ATOM 3037 C CA . ASN A 1 368 ? 4.234 -64 -29.641 1 35.34 368 ASN A CA 1
ATOM 3038 C C . ASN A 1 368 ? 4.367 -63.156 -30.906 1 35.34 368 ASN A C 1
ATOM 3040 O O . ASN A 1 368 ? 5.207 -63.438 -31.75 1 35.34 368 ASN A O 1
ATOM 3044 N N . LEU A 1 369 ? 3.307 -62.719 -31.422 1 35.34 369 LEU A N 1
ATOM 3045 C CA . LEU A 1 369 ? 3.375 -61.781 -32.562 1 35.34 369 LEU A CA 1
ATOM 3046 C C . LEU A 1 369 ? 4.277 -60.594 -32.25 1 35.34 369 LEU A C 1
ATOM 3048 O O . LEU A 1 369 ? 3.914 -59.75 -31.453 1 35.34 369 LEU A O 1
ATOM 3052 N N . THR A 1 370 ? 5.469 -60.938 -32 1 35.88 370 THR A N 1
ATOM 3053 C CA . THR A 1 370 ? 6.355 -59.781 -31.953 1 35.88 370 THR A CA 1
ATOM 3054 C C . THR A 1 370 ? 6.141 -58.875 -33.156 1 35.88 370 THR A C 1
ATOM 3056 O O . THR A 1 370 ? 6.219 -59.344 -34.312 1 35.88 370 THR A O 1
ATOM 3059 N N . LEU A 1 371 ? 5.246 -58.031 -33.156 1 35.47 371 LEU A N 1
ATOM 3060 C CA . LEU A 1 371 ? 5.145 -57 -34.188 1 35.47 371 LEU A CA 1
ATOM 3061 C C . LEU A 1 371 ? 6.527 -56.531 -34.625 1 35.47 371 LEU A C 1
ATOM 3063 O O . LEU A 1 371 ? 7.316 -56.062 -33.812 1 35.47 371 LEU A O 1
ATOM 3067 N N . SER A 1 372 ? 7.098 -57.375 -35.5 1 34.88 372 SER A N 1
ATOM 3068 C CA . SER A 1 372 ? 8.328 -57 -36.156 1 34.88 372 SER A CA 1
ATOM 3069 C C . SER A 1 372 ? 8.195 -55.625 -36.812 1 34.88 372 SER A C 1
ATOM 3071 O O . SER A 1 372 ? 7.391 -55.438 -37.75 1 34.88 372 SER A O 1
ATOM 3073 N N . THR A 1 373 ? 8.125 -54.594 -36.156 1 39.47 373 THR A N 1
ATOM 3074 C CA . THR A 1 373 ? 8.18 -53.344 -36.906 1 39.47 373 THR A CA 1
ATOM 3075 C C . THR A 1 373 ? 9.352 -53.344 -37.875 1 39.47 373 THR A C 1
ATOM 3077 O O . THR A 1 373 ? 10.492 -53.625 -37.5 1 39.47 373 THR A O 1
ATOM 3080 N N . LYS A 1 374 ? 9.148 -53.469 -39.094 1 42.53 374 LYS A N 1
ATOM 3081 C CA . LYS A 1 374 ? 10.031 -53.375 -40.281 1 42.53 374 LYS A CA 1
ATOM 3082 C C . LYS A 1 374 ? 10.977 -52.188 -40.156 1 42.53 374 LYS A C 1
ATOM 3084 O O . LYS A 1 374 ? 10.531 -51.062 -40 1 42.53 374 LYS A O 1
ATOM 3089 N N . CYS A 1 375 ? 12.172 -52.406 -39.656 1 42.59 375 CYS A N 1
ATOM 3090 C CA . CYS A 1 375 ? 13.297 -51.469 -39.719 1 42.59 375 CYS A CA 1
ATOM 3091 C C . CYS A 1 375 ? 13.617 -51.062 -41.125 1 42.59 375 CYS A C 1
ATOM 3093 O O . CYS A 1 375 ? 13.945 -51.906 -41.969 1 42.59 375 CYS A O 1
ATOM 3095 N N . SER A 1 376 ? 13.039 -50.125 -41.656 1 48.59 376 SER A N 1
ATOM 3096 C CA . SER A 1 376 ? 13.453 -49.656 -42.969 1 48.59 376 SER A CA 1
ATOM 3097 C C . SER A 1 376 ? 14.945 -49.344 -43 1 48.59 376 SER A C 1
ATOM 3099 O O . SER A 1 376 ? 15.531 -48.969 -41.969 1 48.59 376 SER A O 1
ATOM 3101 N N . GLU A 1 377 ? 15.695 -49.781 -43.969 1 50.22 377 GLU A N 1
ATOM 3102 C CA . GLU A 1 377 ? 17.094 -49.531 -44.281 1 50.22 377 GLU A CA 1
ATOM 3103 C C . GLU A 1 377 ? 17.453 -48.094 -44.062 1 50.22 377 GLU A C 1
ATOM 3105 O O . GLU A 1 377 ? 18.594 -47.781 -43.688 1 50.22 377 GLU A O 1
ATOM 3110 N N . ASP A 1 378 ? 16.625 -47.156 -44.219 1 54.75 378 ASP A N 1
ATOM 3111 C CA . ASP A 1 378 ? 16.859 -45.719 -44.094 1 54.75 378 ASP A CA 1
ATOM 3112 C C . ASP A 1 378 ? 16.969 -45.312 -42.625 1 54.75 378 ASP A C 1
ATOM 3114 O O . ASP A 1 378 ? 17.281 -44.156 -42.344 1 54.75 378 ASP A O 1
ATOM 3118 N N . SER A 1 379 ? 16.938 -46.312 -41.719 1 64.94 379 SER A N 1
ATOM 3119 C CA . SER A 1 379 ? 16.906 -46.031 -40.312 1 64.94 379 SER A CA 1
ATOM 3120 C C . SER A 1 379 ? 18.172 -46.5 -39.594 1 64.94 379 SER A C 1
ATOM 3122 O O . SER A 1 379 ? 18.203 -46.625 -38.375 1 64.94 379 SER A O 1
ATOM 3124 N N . THR A 1 380 ? 19.188 -46.688 -40.469 1 78.06 380 THR A N 1
ATOM 3125 C CA . THR A 1 380 ? 20.453 -47.188 -39.938 1 78.06 380 THR A CA 1
ATOM 3126 C C . THR A 1 380 ? 21.484 -46.062 -39.844 1 78.06 380 THR A C 1
ATOM 3128 O O . THR A 1 380 ? 21.5 -45.156 -40.656 1 78.06 380 THR A O 1
ATOM 3131 N N . LEU A 1 381 ? 22.188 -46.031 -38.812 1 88.75 381 LEU A N 1
ATOM 3132 C CA . LEU A 1 381 ? 23.297 -45.094 -38.656 1 88.75 381 LEU A CA 1
ATOM 3133 C C . LEU A 1 381 ? 24.547 -45.594 -39.375 1 88.75 381 LEU A C 1
ATOM 3135 O O . LEU A 1 381 ? 25.281 -46.438 -38.844 1 88.75 381 LEU A O 1
ATOM 3139 N N . ASP A 1 382 ? 24.688 -45.094 -40.594 1 88.81 382 ASP A N 1
ATOM 3140 C CA . ASP A 1 382 ? 25.828 -45.5 -41.438 1 88.81 382 ASP A CA 1
ATOM 3141 C C . ASP A 1 382 ? 26.5 -44.281 -42.062 1 88.81 382 ASP A C 1
ATOM 3143 O O . ASP A 1 382 ? 26.219 -43.156 -41.688 1 88.81 382 ASP A O 1
ATOM 3147 N N . ASP A 1 383 ? 27.422 -44.531 -42.906 1 90.31 383 ASP A N 1
ATOM 3148 C CA . ASP A 1 383 ? 28.203 -43.469 -43.531 1 90.31 383 ASP A CA 1
ATOM 3149 C C . ASP A 1 383 ? 27.312 -42.531 -44.344 1 90.31 383 ASP A C 1
ATOM 3151 O O . ASP A 1 383 ? 27.562 -41.312 -44.406 1 90.31 383 ASP A O 1
ATOM 3155 N N . VAL A 1 384 ? 26.297 -43.125 -44.875 1 90.81 384 VAL A N 1
ATOM 3156 C CA . VAL A 1 384 ? 25.375 -42.312 -45.656 1 90.81 384 VAL A CA 1
ATOM 3157 C C . VAL A 1 384 ? 24.609 -41.344 -44.75 1 90.81 384 VAL A C 1
ATOM 3159 O O . VAL A 1 384 ? 24.406 -40.188 -45.062 1 90.81 384 VAL A O 1
ATOM 3162 N N . GLY A 1 385 ? 24.188 -41.938 -43.625 1 92.94 385 GLY A N 1
ATOM 3163 C CA . GLY A 1 385 ? 23.516 -41.094 -42.656 1 92.94 385 GLY A CA 1
ATOM 3164 C C . GLY A 1 385 ? 24.391 -40 -42.125 1 92.94 385 GLY A C 1
ATOM 3165 O O . GLY A 1 385 ? 23.938 -38.844 -41.969 1 92.94 385 GLY A O 1
ATOM 3166 N N . PHE A 1 386 ? 25.625 -40.25 -41.844 1 94.88 386 PHE A N 1
ATOM 3167 C CA . PHE A 1 386 ? 26.578 -39.25 -41.375 1 94.88 386 PHE A CA 1
ATOM 3168 C C . PHE A 1 386 ? 26.766 -38.125 -42.406 1 94.88 386 PHE A C 1
ATOM 3170 O O . PHE A 1 386 ? 26.781 -36.938 -42.031 1 94.88 386 PHE A O 1
ATOM 3177 N N . ALA A 1 387 ? 26.906 -38.594 -43.594 1 92.94 387 ALA A N 1
ATOM 3178 C CA . ALA A 1 387 ? 27.125 -37.625 -44.656 1 92.94 387 ALA A CA 1
ATOM 3179 C C . ALA A 1 387 ? 25.906 -36.719 -44.844 1 92.94 387 ALA A C 1
ATOM 3181 O O . ALA A 1 387 ? 26.047 -35.531 -45.062 1 92.94 387 ALA A O 1
ATOM 3182 N N . PHE A 1 388 ? 24.781 -37.281 -44.719 1 93.62 388 PHE A N 1
ATOM 3183 C CA . PHE A 1 388 ? 23.547 -36.531 -44.844 1 93.62 388 PHE A CA 1
ATOM 3184 C C . PHE A 1 388 ? 23.438 -35.469 -43.75 1 93.62 388 PHE A C 1
ATOM 3186 O O . PHE A 1 388 ? 23.156 -34.312 -44.031 1 93.62 388 PHE A O 1
ATOM 3193 N N . VAL A 1 389 ? 23.656 -35.875 -42.469 1 95.12 389 VAL A N 1
ATOM 3194 C CA . VAL A 1 389 ? 23.547 -34.969 -41.312 1 95.12 389 VAL A CA 1
ATOM 3195 C C . VAL A 1 389 ? 24.609 -33.875 -41.406 1 95.12 389 VAL A C 1
ATOM 3197 O O . VAL A 1 389 ? 24.312 -32.719 -41.156 1 95.12 389 VAL A O 1
ATOM 3200 N N . LYS A 1 390 ? 25.766 -34.281 -41.812 1 95.06 390 LYS A N 1
ATOM 3201 C CA . LYS A 1 390 ? 26.844 -33.312 -41.969 1 95.06 390 LYS A CA 1
ATOM 3202 C C . LYS A 1 390 ? 26.5 -32.25 -43 1 95.06 390 LYS A C 1
ATOM 3204 O O . LYS A 1 390 ? 26.734 -31.062 -42.812 1 95.06 390 LYS A O 1
ATOM 3209 N N . LYS A 1 391 ? 25.969 -32.719 -44.062 1 92.88 391 LYS A N 1
ATOM 3210 C CA . LYS A 1 391 ? 25.609 -31.797 -45.125 1 92.88 391 LYS A CA 1
ATOM 3211 C C . LYS A 1 391 ? 24.516 -30.844 -44.656 1 92.88 391 LYS A C 1
ATOM 3213 O O . LYS A 1 391 ? 24.562 -29.641 -44.969 1 92.88 391 LYS A O 1
ATOM 3218 N N . CYS A 1 392 ? 23.5 -31.391 -44.031 1 93.94 392 CYS A N 1
ATOM 3219 C CA . CYS A 1 392 ? 22.438 -30.547 -43.531 1 93.94 392 CYS A CA 1
ATOM 3220 C C . CYS A 1 392 ? 22.984 -29.484 -42.562 1 93.94 392 CYS A C 1
ATOM 3222 O O . CYS A 1 392 ? 22.609 -28.312 -42.688 1 93.94 392 CYS A O 1
ATOM 3224 N N . ILE A 1 393 ? 23.875 -29.906 -41.688 1 95.75 393 ILE A N 1
ATOM 3225 C CA . ILE A 1 393 ? 24.469 -29 -40.688 1 95.75 393 ILE A CA 1
ATOM 3226 C C . ILE A 1 393 ? 25.266 -27.906 -41.375 1 95.75 393 ILE A C 1
ATOM 3228 O O . ILE A 1 393 ? 25.172 -26.734 -41.031 1 95.75 393 ILE A O 1
ATOM 3232 N N . ASP A 1 394 ? 25.984 -28.312 -42.344 1 93.25 394 ASP A N 1
ATOM 3233 C CA . ASP A 1 394 ? 26.797 -27.359 -43.094 1 93.25 394 ASP A CA 1
ATOM 3234 C C . ASP A 1 394 ? 25.938 -26.297 -43.75 1 93.25 394 ASP A C 1
ATOM 3236 O O . ASP A 1 394 ? 26.266 -25.109 -43.688 1 93.25 394 ASP A O 1
ATOM 3240 N N . ILE A 1 395 ? 24.906 -26.703 -44.281 1 91.19 395 ILE A N 1
ATOM 3241 C CA . ILE A 1 395 ? 24.016 -25.781 -44.969 1 91.19 395 ILE A CA 1
ATOM 3242 C C . ILE A 1 395 ? 23.375 -24.828 -43.969 1 91.19 395 ILE A C 1
ATOM 3244 O O . ILE A 1 395 ? 23.312 -23.609 -44.188 1 91.19 395 ILE A O 1
ATOM 3248 N N . LEU A 1 396 ? 22.906 -25.344 -42.875 1 93.75 396 LEU A N 1
ATOM 3249 C CA . LEU A 1 396 ? 22.234 -24.547 -41.875 1 93.75 396 LEU A CA 1
ATOM 3250 C C . LEU A 1 396 ? 23.188 -23.547 -41.219 1 93.75 396 LEU A C 1
ATOM 3252 O O . LEU A 1 396 ? 22.797 -22.422 -40.906 1 93.75 396 LEU A O 1
ATOM 3256 N N . GLU A 1 397 ? 24.375 -23.953 -40.969 1 94.31 397 GLU A N 1
ATOM 3257 C CA . GLU A 1 397 ? 25.359 -23.078 -40.312 1 94.31 397 GLU A CA 1
ATOM 3258 C C . GLU A 1 397 ? 25.859 -22.016 -41.281 1 94.31 397 GLU A C 1
ATOM 3260 O O . GLU A 1 397 ? 26.312 -20.953 -40.844 1 94.31 397 GLU A O 1
ATOM 3265 N N . GLN A 1 398 ? 25.75 -22.281 -42.469 1 89.81 398 GLN A N 1
ATOM 3266 C CA . GLN A 1 398 ? 26.172 -21.281 -43.469 1 89.81 398 GLN A CA 1
ATOM 3267 C C . GLN A 1 398 ? 25.094 -20.219 -43.688 1 89.81 398 GLN A C 1
ATOM 3269 O O . GLN A 1 398 ? 25.391 -19.031 -43.781 1 89.81 398 GLN A O 1
ATOM 3274 N N . ARG A 1 399 ? 23.797 -20.625 -43.688 1 87.88 399 ARG A N 1
ATOM 3275 C CA . ARG A 1 399 ? 22.812 -19.609 -44.031 1 87.88 399 ARG A CA 1
ATOM 3276 C C . ARG A 1 399 ? 21.578 -19.719 -43.125 1 87.88 399 ARG A C 1
ATOM 3278 O O . ARG A 1 399 ? 20.688 -18.875 -43.188 1 87.88 399 ARG A O 1
ATOM 3285 N N . GLY A 1 400 ? 21.516 -20.594 -42.156 1 84.12 400 GLY A N 1
ATOM 3286 C CA . GLY A 1 400 ? 20.25 -20.844 -41.5 1 84.12 400 GLY A CA 1
ATOM 3287 C C . GLY A 1 400 ? 20.281 -20.594 -40 1 84.12 400 GLY A C 1
ATOM 3288 O O . GLY A 1 400 ? 19.25 -20.703 -39.344 1 84.12 400 GLY A O 1
ATOM 3289 N N . LEU A 1 401 ? 21.266 -20.078 -39.438 1 89.38 401 LEU A N 1
ATOM 3290 C CA . LEU A 1 401 ? 21.422 -20.016 -37.969 1 89.38 401 LEU A CA 1
ATOM 3291 C C . LEU A 1 401 ? 20.578 -18.891 -37.406 1 89.38 401 LEU A C 1
ATOM 3293 O O . LEU A 1 401 ? 20.234 -18.922 -36.219 1 89.38 401 LEU A O 1
ATOM 3297 N N . GLU A 1 402 ? 20.203 -17.969 -38.25 1 91.06 402 GLU A N 1
ATOM 3298 C CA . GLU A 1 402 ? 19.516 -16.797 -37.719 1 91.06 402 GLU A CA 1
ATOM 3299 C C . GLU A 1 402 ? 18.016 -16.875 -37.969 1 91.06 402 GLU A C 1
ATOM 3301 O O . GLU A 1 402 ? 17.266 -16 -37.531 1 91.06 402 GLU A O 1
ATOM 3306 N N . GLU A 1 403 ? 17.609 -17.906 -38.594 1 91.75 403 GLU A N 1
ATOM 3307 C CA . GLU A 1 403 ? 16.203 -18.031 -38.906 1 91.75 403 GLU A CA 1
ATOM 3308 C C . GLU A 1 403 ? 15.375 -18.312 -37.656 1 91.75 403 GLU A C 1
ATOM 3310 O O . GLU A 1 403 ? 15.68 -19.25 -36.906 1 91.75 403 GLU A O 1
ATOM 3315 N N . GLU A 1 404 ? 14.328 -17.594 -37.562 1 92.12 404 GLU A N 1
ATOM 3316 C CA . GLU A 1 404 ? 13.5 -17.703 -36.344 1 92.12 404 GLU A CA 1
ATOM 3317 C C . GLU A 1 404 ? 12.766 -19.031 -36.312 1 92.12 404 GLU A C 1
ATOM 3319 O O . GLU A 1 404 ? 12.148 -19.438 -37.312 1 92.12 404 GLU A O 1
ATOM 3324 N N . GLY A 1 405 ? 12.93 -19.672 -35.219 1 92 405 GLY A N 1
ATOM 3325 C CA . GLY A 1 405 ? 12.203 -20.922 -34.969 1 92 405 GLY A CA 1
ATOM 3326 C C . GLY A 1 405 ? 12.844 -22.109 -35.656 1 92 405 GLY A C 1
ATOM 3327 O O . GLY A 1 405 ? 12.164 -23.094 -35.969 1 92 405 GLY A O 1
ATOM 3328 N N . LEU A 1 406 ? 14.094 -22 -35.906 1 92.25 406 LEU A N 1
ATOM 3329 C CA . LEU A 1 406 ? 14.82 -23.109 -36.5 1 92.25 406 LEU A CA 1
ATOM 3330 C C . LEU A 1 406 ? 14.57 -24.406 -35.75 1 92.25 406 LEU A C 1
ATOM 3332 O O . LEU A 1 406 ? 14.672 -24.422 -34.5 1 92.25 406 LEU A O 1
ATOM 3336 N N . TYR A 1 407 ? 14.086 -25.531 -36.406 1 92.69 407 TYR A N 1
ATOM 3337 C CA . TYR A 1 407 ? 13.797 -26.859 -35.875 1 92.69 407 TYR A CA 1
ATOM 3338 C C . TYR A 1 407 ? 12.43 -26.906 -35.219 1 92.69 407 TYR A C 1
ATOM 3340 O O . TYR A 1 407 ? 11.898 -27.984 -34.938 1 92.69 407 TYR A O 1
ATOM 3348 N N . ARG A 1 408 ? 11.898 -25.812 -34.938 1 89.88 408 ARG A N 1
ATOM 3349 C CA . ARG A 1 408 ? 10.586 -25.766 -34.312 1 89.88 408 ARG A CA 1
ATOM 3350 C C . ARG A 1 408 ? 9.492 -25.594 -35.344 1 89.88 408 ARG A C 1
ATOM 3352 O O . ARG A 1 408 ? 8.461 -26.266 -35.312 1 89.88 408 ARG A O 1
ATOM 3359 N N . ILE A 1 409 ? 9.766 -24.656 -36.25 1 89.38 409 ILE A N 1
ATOM 3360 C CA . ILE A 1 409 ? 8.836 -24.469 -37.344 1 89.38 409 ILE A CA 1
ATOM 3361 C C . ILE A 1 409 ? 9.086 -25.516 -38.438 1 89.38 409 ILE A C 1
ATOM 3363 O O . ILE A 1 409 ? 10.195 -25.609 -38.969 1 89.38 409 ILE A O 1
ATOM 3367 N N . GLY A 1 410 ? 8.164 -26.312 -38.812 1 88.38 410 GLY A N 1
ATOM 3368 C CA . GLY A 1 410 ? 8.305 -27.438 -39.719 1 88.38 410 GLY A CA 1
ATOM 3369 C C . GLY A 1 410 ? 8.234 -27.047 -41.188 1 88.38 410 GLY A C 1
ATOM 3370 O O . GLY A 1 410 ? 7.562 -26.078 -41.531 1 88.38 410 GLY A O 1
ATOM 3371 N N . GLY A 1 411 ? 9.023 -27.766 -41.938 1 86.5 411 GLY A N 1
ATOM 3372 C CA . GLY A 1 411 ? 8.898 -27.625 -43.375 1 86.5 411 GLY A CA 1
ATOM 3373 C C . GLY A 1 411 ? 7.766 -28.438 -43.969 1 86.5 411 GLY A C 1
ATOM 3374 O O . GLY A 1 411 ? 6.996 -29.062 -43.219 1 86.5 411 GLY A O 1
ATOM 3375 N N . VAL A 1 412 ? 7.664 -28.266 -45.188 1 87.38 412 VAL A N 1
ATOM 3376 C CA . VAL A 1 412 ? 6.621 -28.984 -45.906 1 87.38 412 VAL A CA 1
ATOM 3377 C C . VAL A 1 412 ? 6.957 -30.484 -45.938 1 87.38 412 VAL A C 1
ATOM 3379 O O . VAL A 1 412 ? 8.062 -30.859 -46.312 1 87.38 412 VAL A O 1
ATOM 3382 N N . SER A 1 413 ? 6.055 -31.359 -45.562 1 90.19 413 SER A N 1
ATOM 3383 C CA . SER A 1 413 ? 6.254 -32.781 -45.375 1 90.19 413 SER A CA 1
ATOM 3384 C C . SER A 1 413 ? 6.691 -33.469 -46.656 1 90.19 413 SER A C 1
ATOM 3386 O O . SER A 1 413 ? 7.559 -34.344 -46.656 1 90.19 413 SER A O 1
ATOM 3388 N N . THR A 1 414 ? 6.113 -33.062 -47.719 1 89.69 414 THR A N 1
ATOM 3389 C CA . THR A 1 414 ? 6.438 -33.656 -49 1 89.69 414 THR A CA 1
ATOM 3390 C C . THR A 1 414 ? 7.883 -33.375 -49.406 1 89.69 414 THR A C 1
ATOM 3392 O O . THR A 1 414 ? 8.586 -34.25 -49.906 1 89.69 414 THR A O 1
ATOM 3395 N N . LYS A 1 415 ? 8.273 -32.156 -49.125 1 90 415 LYS A N 1
ATOM 3396 C CA . LYS A 1 415 ? 9.641 -31.766 -49.438 1 90 415 LYS A CA 1
ATOM 3397 C C . LYS A 1 415 ? 10.633 -32.469 -48.531 1 90 415 LYS A C 1
ATOM 3399 O O . LYS A 1 415 ? 11.719 -32.875 -48.969 1 90 415 LYS A O 1
ATOM 3404 N N . ILE A 1 416 ? 10.289 -32.594 -47.312 1 91.88 416 ILE A N 1
ATOM 3405 C CA . ILE A 1 416 ? 11.133 -33.281 -46.312 1 91.88 416 ILE A CA 1
ATOM 3406 C C . ILE A 1 416 ? 11.359 -34.719 -46.75 1 91.88 416 ILE A C 1
ATOM 3408 O O . ILE A 1 416 ? 12.5 -35.219 -46.75 1 91.88 416 ILE A O 1
ATOM 3412 N N . ASN A 1 417 ? 10.297 -35.375 -47.094 1 89.81 417 ASN A N 1
ATOM 3413 C CA . ASN A 1 417 ? 10.375 -36.781 -47.5 1 89.81 417 ASN A CA 1
ATOM 3414 C C . ASN A 1 417 ? 11.211 -36.969 -48.781 1 89.81 417 ASN A C 1
ATOM 3416 O O . ASN A 1 417 ? 11.977 -37.938 -48.906 1 89.81 417 ASN A O 1
ATOM 3420 N N . LYS A 1 418 ? 10.992 -36.031 -49.625 1 87.44 418 LYS A N 1
ATOM 3421 C CA . LYS A 1 418 ? 11.789 -36.062 -50.875 1 87.44 418 LYS A CA 1
ATOM 3422 C C . LYS A 1 418 ? 13.273 -35.906 -50.562 1 87.44 418 LYS A C 1
ATOM 3424 O O . LYS A 1 418 ? 14.109 -36.594 -51.125 1 87.44 418 LYS A O 1
ATOM 3429 N N . LEU A 1 419 ? 13.609 -34.938 -49.75 1 89.75 419 LEU A N 1
ATOM 3430 C CA . LEU A 1 419 ? 14.992 -34.688 -49.375 1 89.75 419 LEU A CA 1
ATOM 3431 C C . LEU A 1 419 ? 15.609 -35.938 -48.719 1 89.75 419 LEU A C 1
ATOM 3433 O O . LEU A 1 419 ? 16.766 -36.281 -48.969 1 89.75 419 LEU A O 1
ATOM 3437 N N . LEU A 1 420 ? 14.891 -36.562 -47.875 1 91.19 420 LEU A N 1
ATOM 3438 C CA . LEU A 1 420 ? 15.352 -37.75 -47.188 1 91.19 420 LEU A CA 1
ATOM 3439 C C . LEU A 1 420 ? 15.562 -38.875 -48.188 1 91.19 420 LEU A C 1
ATOM 3441 O O . LEU A 1 420 ? 16.562 -39.594 -48.125 1 91.19 420 LEU A O 1
ATOM 3445 N N . GLN A 1 421 ? 14.641 -39 -49.125 1 87.75 421 GLN A N 1
ATOM 3446 C CA . GLN A 1 421 ? 14.719 -40.031 -50.156 1 87.75 421 GLN A CA 1
ATOM 3447 C C . GLN A 1 421 ? 15.961 -39.875 -51.031 1 87.75 421 GLN A C 1
ATOM 3449 O O . GLN A 1 421 ? 16.672 -40.844 -51.312 1 87.75 421 GLN A O 1
ATOM 3454 N N . VAL A 1 422 ? 16.141 -38.656 -51.375 1 86.06 422 VAL A N 1
ATOM 3455 C CA . VAL A 1 422 ? 17.266 -38.375 -52.25 1 86.06 422 VAL A CA 1
ATOM 3456 C C . VAL A 1 422 ? 18.578 -38.406 -51.469 1 86.06 422 VAL A C 1
ATOM 3458 O O . VAL A 1 422 ? 19.578 -38.969 -51.906 1 86.06 422 VAL A O 1
ATOM 3461 N N . GLY A 1 423 ? 18.578 -37.844 -50.375 1 87.56 423 GLY A N 1
ATOM 3462 C CA . GLY A 1 423 ? 19.781 -37.656 -49.594 1 87.56 423 GLY A CA 1
ATOM 3463 C C . GLY A 1 423 ? 20.281 -38.938 -48.938 1 87.56 423 GLY A C 1
ATOM 3464 O O . GLY A 1 423 ? 21.469 -39.062 -48.625 1 87.56 423 GLY A O 1
ATOM 3465 N N . LEU A 1 424 ? 19.375 -39.906 -48.781 1 88.94 424 LEU A N 1
ATOM 3466 C CA . LEU A 1 424 ? 19.75 -41.125 -48.094 1 88.94 424 LEU A CA 1
ATOM 3467 C C . LEU A 1 424 ? 19.75 -42.312 -49.062 1 88.94 424 LEU A C 1
ATOM 3469 O O . LEU A 1 424 ? 19.781 -43.469 -48.625 1 88.94 424 LEU A O 1
ATOM 3473 N N . ASP A 1 425 ? 19.641 -41.969 -50.281 1 86.44 425 ASP A N 1
ATOM 3474 C CA . ASP A 1 425 ? 19.641 -43.031 -51.281 1 86.44 425 ASP A CA 1
ATOM 3475 C C . ASP A 1 425 ? 21.016 -43.688 -51.375 1 86.44 425 ASP A C 1
ATOM 3477 O O . ASP A 1 425 ? 21.984 -43.125 -51.844 1 86.44 425 ASP A O 1
ATOM 3481 N N . ARG A 1 426 ? 21.141 -44.844 -50.906 1 84.75 426 ARG A N 1
ATOM 3482 C CA . ARG A 1 426 ? 22.406 -45.562 -50.781 1 84.75 426 ARG A CA 1
ATOM 3483 C C . ARG A 1 426 ? 22.891 -46.031 -52.156 1 84.75 426 ARG A C 1
ATOM 3485 O O . ARG A 1 426 ? 24.062 -46.375 -52.312 1 84.75 426 ARG A O 1
ATOM 3492 N N . LYS A 1 427 ? 22.047 -46 -53.188 1 84.62 427 LYS A N 1
ATOM 3493 C CA . LYS A 1 427 ? 22.375 -46.438 -54.531 1 84.62 427 LYS A CA 1
ATOM 3494 C C . LYS A 1 427 ? 23.094 -45.344 -55.312 1 84.62 427 LYS A C 1
ATOM 3496 O O . LYS A 1 427 ? 23.766 -45.594 -56.312 1 84.62 427 LYS A O 1
ATOM 3501 N N . LYS A 1 428 ? 22.969 -44.219 -54.812 1 84.44 428 LYS A N 1
ATOM 3502 C CA . LYS A 1 428 ? 23.547 -43.094 -55.5 1 84.44 428 LYS A CA 1
ATOM 3503 C C . LYS A 1 428 ? 24.875 -42.688 -54.875 1 84.44 428 LYS A C 1
ATOM 3505 O O . LYS A 1 428 ? 25.109 -42.969 -53.688 1 84.44 428 LYS A O 1
ATOM 3510 N N . SER A 1 429 ? 25.75 -42.062 -55.688 1 82.06 429 SER A N 1
ATOM 3511 C CA . SER A 1 429 ? 27 -41.531 -55.125 1 82.06 429 SER A CA 1
ATOM 3512 C C . SER A 1 429 ? 26.734 -40.281 -54.281 1 82.06 429 SER A C 1
ATOM 3514 O O . SER A 1 429 ? 25.672 -39.656 -54.406 1 82.06 429 SER A O 1
ATOM 3516 N N . GLU A 1 430 ? 27.578 -40.031 -53.375 1 83.81 430 GLU A N 1
ATOM 3517 C CA . GLU A 1 430 ? 27.438 -38.875 -52.5 1 83.81 430 GLU A CA 1
ATOM 3518 C C . GLU A 1 430 ? 27.203 -37.594 -53.281 1 83.81 430 GLU A C 1
ATOM 3520 O O . GLU A 1 430 ? 26.422 -36.719 -52.875 1 83.81 430 GLU A O 1
ATOM 3525 N N . LYS A 1 431 ? 27.922 -37.5 -54.438 1 81.38 431 LYS A N 1
ATOM 3526 C CA . LYS A 1 431 ? 27.797 -36.312 -55.25 1 81.38 431 LYS A CA 1
ATOM 3527 C C . LYS A 1 431 ? 26.406 -36.188 -55.844 1 81.38 431 LYS A C 1
ATOM 3529 O O . LYS A 1 431 ? 25.844 -35.094 -55.938 1 81.38 431 LYS A O 1
ATOM 3534 N N . GLU A 1 432 ? 25.828 -37.312 -56.156 1 78.38 432 GLU A N 1
ATOM 3535 C CA . GLU A 1 432 ? 24.484 -37.344 -56.75 1 78.38 432 GLU A CA 1
ATOM 3536 C C . GLU A 1 432 ? 23.422 -37.062 -55.688 1 78.38 432 GLU A C 1
ATOM 3538 O O . GLU A 1 432 ? 22.422 -36.406 -55.969 1 78.38 432 GLU A O 1
ATOM 3543 N N . ARG A 1 433 ? 23.734 -37.5 -54.469 1 81.5 433 ARG A N 1
ATOM 3544 C CA . ARG A 1 433 ? 22.781 -37.312 -53.375 1 81.5 433 ARG A CA 1
ATOM 3545 C C . ARG A 1 433 ? 22.672 -35.844 -52.969 1 81.5 433 ARG A C 1
ATOM 3547 O O . ARG A 1 433 ? 21.594 -35.375 -52.625 1 81.5 433 ARG A O 1
ATOM 3554 N N . PHE A 1 434 ? 23.906 -35.156 -53.156 1 75.75 434 PHE A N 1
ATOM 3555 C CA . PHE A 1 434 ? 23.938 -33.812 -52.594 1 75.75 434 PHE A CA 1
ATOM 3556 C C . PHE A 1 434 ? 23.812 -32.781 -53.719 1 75.75 434 PHE A C 1
ATOM 3558 O O . PHE A 1 434 ? 23.922 -31.578 -53.469 1 75.75 434 PHE A O 1
ATOM 3565 N N . ASN A 1 435 ? 23.766 -33.312 -54.938 1 67.62 435 ASN A N 1
ATOM 3566 C CA . ASN A 1 435 ? 23.531 -32.375 -56.031 1 67.62 435 ASN A CA 1
ATOM 3567 C C . ASN A 1 435 ? 22.062 -31.969 -56.125 1 67.62 435 ASN A C 1
ATOM 3569 O O . ASN A 1 435 ? 21.359 -32.344 -57.062 1 67.62 435 ASN A O 1
ATOM 3573 N N . PHE A 1 436 ? 21.547 -31.672 -54.969 1 57.09 436 PHE A N 1
ATOM 3574 C CA . PHE A 1 436 ? 20.172 -31.234 -54.812 1 57.09 436 PHE A CA 1
ATOM 3575 C C . PHE A 1 436 ? 19.844 -30.125 -55.812 1 57.09 436 PHE A C 1
ATOM 3577 O O . PHE A 1 436 ? 18.688 -29.984 -56.219 1 57.09 436 PHE A O 1
ATOM 3584 N N . SER A 1 437 ? 20.859 -29.266 -56.031 1 52.47 437 SER A N 1
ATOM 3585 C CA . SER A 1 437 ? 20.734 -28.047 -56.844 1 52.47 437 SER A CA 1
ATOM 3586 C C . SER A 1 437 ? 20.547 -28.359 -58.312 1 52.47 437 SER A C 1
ATOM 3588 O O . SER A 1 437 ? 20 -27.547 -59.062 1 52.47 437 SER A O 1
ATOM 3590 N N . GLN A 1 438 ? 21.312 -29.297 -58.906 1 48.25 438 GLN A N 1
ATOM 3591 C CA . GLN A 1 438 ? 21.344 -29.453 -60.344 1 48.25 438 GLN A CA 1
ATOM 3592 C C . GLN A 1 438 ? 20.234 -30.391 -60.812 1 48.25 438 GLN A C 1
ATOM 3594 O O . GLN A 1 438 ? 20.031 -30.578 -62 1 48.25 438 GLN A O 1
ATOM 3599 N N . ASP A 1 439 ? 19.812 -31.25 -60.062 1 45.06 439 ASP A N 1
ATOM 3600 C CA . ASP A 1 439 ? 18.734 -32.094 -60.594 1 45.06 439 ASP A CA 1
ATOM 3601 C C . ASP A 1 439 ? 17.516 -31.266 -60.969 1 45.06 439 ASP A C 1
ATOM 3603 O O . ASP A 1 439 ? 17.094 -30.375 -60.219 1 45.06 439 ASP A O 1
ATOM 3607 N N . GLU A 1 440 ? 17.312 -31.109 -62.219 1 46.75 440 GLU A N 1
ATOM 3608 C CA . GLU A 1 440 ? 16.234 -30.406 -62.938 1 46.75 440 GLU A CA 1
ATOM 3609 C C . GLU A 1 440 ? 14.945 -30.469 -62.125 1 46.75 440 GLU A C 1
ATOM 3611 O O . GLU A 1 440 ? 14.102 -29.578 -62.25 1 46.75 440 GLU A O 1
ATOM 3616 N N . GLN A 1 441 ? 14.664 -31.516 -61.531 1 44.75 441 GLN A N 1
ATOM 3617 C CA . GLN A 1 441 ? 13.391 -31.672 -60.844 1 44.75 441 GLN A CA 1
ATOM 3618 C C . GLN A 1 441 ? 13.32 -30.75 -59.625 1 44.75 441 GLN A C 1
ATOM 3620 O O . GLN A 1 441 ? 12.234 -30.484 -59.125 1 44.75 441 GLN A O 1
ATOM 3625 N N . PHE A 1 442 ? 14.469 -30.406 -58.969 1 48.06 442 PHE A N 1
ATOM 3626 C CA . PHE A 1 442 ? 14.539 -29.5 -57.812 1 48.06 442 PHE A CA 1
ATOM 3627 C C . PHE A 1 442 ? 14.93 -28.094 -58.25 1 48.06 442 PHE A C 1
ATOM 3629 O O . PHE A 1 442 ? 14.938 -27.172 -57.469 1 48.06 442 PHE A O 1
ATOM 3636 N N . VAL A 1 443 ? 15.656 -27.859 -59.375 1 43.44 443 VAL A N 1
ATOM 3637 C CA . VAL A 1 443 ? 16.156 -26.578 -59.844 1 43.44 443 VAL A CA 1
ATOM 3638 C C . VAL A 1 443 ? 15.016 -25.547 -59.844 1 43.44 443 VAL A C 1
ATOM 3640 O O . VAL A 1 443 ? 15.234 -24.375 -59.531 1 43.44 443 VAL A O 1
ATOM 3643 N N . GLY A 1 444 ? 14 -25.812 -60.562 1 43.38 444 GLY A N 1
ATOM 3644 C CA . GLY A 1 444 ? 12.977 -24.766 -60.688 1 43.38 444 GLY A CA 1
ATOM 3645 C C . GLY A 1 444 ? 12.367 -24.375 -59.344 1 43.38 444 GLY A C 1
ATOM 3646 O O . GLY A 1 444 ? 11.617 -23.406 -59.281 1 43.38 444 GLY A O 1
ATOM 3647 N N . GLN A 1 445 ? 12.203 -25.281 -58.375 1 44.34 445 GLN A N 1
ATOM 3648 C CA . GLN A 1 445 ? 11.492 -24.938 -57.125 1 44.34 445 GLN A CA 1
ATOM 3649 C C . GLN A 1 445 ? 12.461 -24.516 -56.031 1 44.34 445 GLN A C 1
ATOM 3651 O O . GLN A 1 445 ? 12.969 -25.344 -55.281 1 44.34 445 GLN A O 1
ATOM 3656 N N . GLY A 1 446 ? 13.352 -23.656 -56.062 1 49.41 446 GLY A N 1
ATOM 3657 C CA . GLY A 1 446 ? 14.117 -22.859 -55.125 1 49.41 446 GLY A CA 1
ATOM 3658 C C . GLY A 1 446 ? 13.727 -23.109 -53.688 1 49.41 446 GLY A C 1
ATOM 3659 O O . GLY A 1 446 ? 14.43 -22.688 -52.75 1 49.41 446 GLY A O 1
ATOM 3660 N N . ASP A 1 447 ? 12.727 -23.703 -53.406 1 56.53 447 ASP A N 1
ATOM 3661 C CA . ASP A 1 447 ? 11.984 -23.703 -52.156 1 56.53 447 ASP A CA 1
ATOM 3662 C C . ASP A 1 447 ? 12.398 -24.875 -51.25 1 56.53 447 ASP A C 1
ATOM 3664 O O . ASP A 1 447 ? 12.078 -24.906 -50.062 1 56.53 447 ASP A O 1
ATOM 3668 N N . ILE A 1 448 ? 13.008 -26.031 -51.812 1 56.41 448 ILE A N 1
ATOM 3669 C CA . ILE A 1 448 ? 13.312 -27.203 -51 1 56.41 448 ILE A CA 1
ATOM 3670 C C . ILE A 1 448 ? 14.461 -26.891 -50.062 1 56.41 448 ILE A C 1
ATOM 3672 O O . ILE A 1 448 ? 14.555 -27.484 -48.969 1 56.41 448 ILE A O 1
ATOM 3676 N N . LEU A 1 449 ? 15.258 -25.891 -50.375 1 71.19 449 LEU A N 1
ATOM 3677 C CA . LEU A 1 449 ? 16.453 -25.641 -49.594 1 71.19 449 LEU A CA 1
ATOM 3678 C C . LEU A 1 449 ? 16.188 -24.594 -48.5 1 71.19 449 LEU A C 1
ATOM 3680 O O . LEU A 1 449 ? 17.125 -24 -47.969 1 71.19 449 LEU A O 1
ATOM 3684 N N . GLU A 1 450 ? 14.922 -24.578 -48.375 1 85.5 450 GLU A N 1
ATOM 3685 C CA . GLU A 1 450 ? 14.648 -23.703 -47.25 1 85.5 450 GLU A CA 1
ATOM 3686 C C . GLU A 1 450 ? 15.195 -24.281 -45.938 1 85.5 450 GLU A C 1
ATOM 3688 O O . GLU A 1 450 ? 15.18 -25.5 -45.75 1 85.5 450 GLU A O 1
ATOM 3693 N N . SER A 1 451 ? 15.75 -23.438 -45.156 1 90.06 451 SER A N 1
ATOM 3694 C CA . SER A 1 451 ? 16.375 -23.844 -43.906 1 90.06 451 SER A CA 1
ATOM 3695 C C . SER A 1 451 ? 15.414 -24.688 -43.062 1 90.06 451 SER A C 1
ATOM 3697 O O . SER A 1 451 ? 15.828 -25.656 -42.438 1 90.06 451 SER A O 1
ATOM 3699 N N . LYS A 1 452 ? 14.125 -24.328 -43.156 1 91.75 452 LYS A N 1
ATOM 3700 C CA . LYS A 1 452 ? 13.148 -25.062 -42.344 1 91.75 452 LYS A CA 1
ATOM 3701 C C . LYS A 1 452 ? 12.992 -26.5 -42.844 1 91.75 452 LYS A C 1
ATOM 3703 O O . LYS A 1 452 ? 12.812 -27.422 -42.031 1 91.75 452 LYS A O 1
ATOM 3708 N N . THR A 1 453 ? 13.047 -26.672 -44.125 1 92.31 453 THR A N 1
ATOM 3709 C CA . THR A 1 453 ? 12.922 -28 -44.688 1 92.31 453 THR A CA 1
ATOM 3710 C C . THR A 1 453 ? 14.141 -28.859 -44.344 1 92.31 453 THR A C 1
ATOM 3712 O O . THR A 1 453 ? 14 -30.016 -43.969 1 92.31 453 THR A O 1
ATOM 3715 N N . ILE A 1 454 ? 15.281 -28.281 -44.438 1 93.44 454 ILE A N 1
ATOM 3716 C CA . ILE A 1 454 ? 16.531 -28.969 -44.156 1 93.44 454 ILE A CA 1
ATOM 3717 C C . ILE A 1 454 ? 16.562 -29.344 -42.656 1 93.44 454 ILE A C 1
ATOM 3719 O O . ILE A 1 454 ? 16.922 -30.469 -42.312 1 93.44 454 ILE A O 1
ATOM 3723 N N . ALA A 1 455 ? 16.234 -28.375 -41.812 1 94.94 455 ALA A N 1
ATOM 3724 C CA . ALA A 1 455 ? 16.219 -28.609 -40.375 1 94.94 455 ALA A CA 1
ATOM 3725 C C . ALA A 1 455 ? 15.242 -29.734 -40 1 94.94 455 ALA A C 1
ATOM 3727 O O . ALA A 1 455 ? 15.57 -30.625 -39.219 1 94.94 455 ALA A O 1
ATOM 3728 N N . SER A 1 456 ? 14.109 -29.688 -40.656 1 95.19 456 SER A N 1
ATOM 3729 C CA . SER A 1 456 ? 13.102 -30.719 -40.406 1 95.19 456 SER A CA 1
ATOM 3730 C C . SER A 1 456 ? 13.578 -32.094 -40.906 1 95.19 456 SER A C 1
ATOM 3732 O O . SER A 1 456 ? 13.297 -33.094 -40.25 1 95.19 456 SER A O 1
ATOM 3734 N N . ALA A 1 457 ? 14.203 -32.094 -42 1 93.69 457 ALA A N 1
ATOM 3735 C CA . ALA A 1 457 ? 14.711 -33.344 -42.531 1 93.69 457 ALA A CA 1
ATOM 3736 C C . ALA A 1 457 ? 15.758 -33.969 -41.625 1 93.69 457 ALA A C 1
ATOM 3738 O O . ALA A 1 457 ? 15.758 -35.188 -41.406 1 93.69 457 ALA A O 1
ATOM 3739 N N . LEU A 1 458 ? 16.656 -33.156 -41.188 1 94.81 458 LEU A N 1
ATOM 3740 C CA . LEU A 1 458 ? 17.672 -33.625 -40.25 1 94.81 458 LEU A CA 1
ATOM 3741 C C . LEU A 1 458 ? 17.031 -34.219 -39 1 94.81 458 LEU A C 1
ATOM 3743 O O . LEU A 1 458 ? 17.375 -35.312 -38.594 1 94.81 458 LEU A O 1
ATOM 3747 N N . LYS A 1 459 ? 16.109 -33.469 -38.375 1 95 459 LYS A N 1
ATOM 3748 C CA . LYS A 1 459 ? 15.406 -33.938 -37.188 1 95 459 LYS A CA 1
ATOM 3749 C C . LYS A 1 459 ? 14.664 -35.25 -37.438 1 95 459 LYS A C 1
ATOM 3751 O O . LYS A 1 459 ? 14.695 -36.156 -36.625 1 95 459 LYS A O 1
ATOM 3756 N N . GLN A 1 460 ? 14.039 -35.312 -38.594 1 93.31 460 GLN A N 1
ATOM 3757 C CA . GLN A 1 460 ? 13.258 -36.469 -38.938 1 93.31 460 GLN A CA 1
ATOM 3758 C C . GLN A 1 460 ? 14.156 -37.688 -39.125 1 93.31 460 GLN A C 1
ATOM 3760 O O . GLN A 1 460 ? 13.781 -38.812 -38.75 1 93.31 460 GLN A O 1
ATOM 3765 N N . TYR A 1 461 ? 15.25 -37.531 -39.781 1 93.94 461 TYR A N 1
ATOM 3766 C CA . TYR A 1 461 ? 16.203 -38.625 -39.938 1 93.94 461 TYR A CA 1
ATOM 3767 C C . TYR A 1 461 ? 16.578 -39.219 -38.594 1 93.94 461 TYR A C 1
ATOM 3769 O O . TYR A 1 461 ? 16.562 -40.438 -38.406 1 93.94 461 TYR A O 1
ATOM 3777 N N . LEU A 1 462 ? 16.922 -38.281 -37.656 1 94.56 462 LEU A N 1
ATOM 3778 C CA . LEU A 1 462 ? 17.328 -38.719 -36.312 1 94.56 462 LEU A CA 1
ATOM 3779 C C . LEU A 1 462 ? 16.172 -39.406 -35.594 1 94.56 462 LEU A C 1
ATOM 3781 O O . LEU A 1 462 ? 16.391 -40.375 -34.875 1 94.56 462 LEU A O 1
ATOM 3785 N N . ARG A 1 463 ? 15.008 -38.938 -35.812 1 91.88 463 ARG A N 1
ATOM 3786 C CA . ARG A 1 463 ? 13.812 -39.5 -35.188 1 91.88 463 ARG A CA 1
ATOM 3787 C C . ARG A 1 463 ? 13.484 -40.875 -35.719 1 91.88 463 ARG A C 1
ATOM 3789 O O . ARG A 1 463 ? 12.984 -41.75 -35 1 91.88 463 ARG A O 1
ATOM 3796 N N . ASN A 1 464 ? 13.844 -41.125 -36.969 1 89.56 464 ASN A N 1
ATOM 3797 C CA . ASN A 1 464 ? 13.445 -42.344 -37.656 1 89.56 464 ASN A CA 1
ATOM 3798 C C . ASN A 1 464 ? 14.484 -43.438 -37.469 1 89.56 464 ASN A C 1
ATOM 3800 O O . ASN A 1 464 ? 14.289 -44.562 -37.969 1 89.56 464 ASN A O 1
ATOM 3804 N N . LEU A 1 465 ? 15.516 -43.156 -36.781 1 91.44 465 LEU A N 1
ATOM 3805 C CA . LEU A 1 465 ? 16.5 -44.188 -36.531 1 91.44 465 LEU A CA 1
ATOM 3806 C C . LEU A 1 465 ? 15.859 -45.375 -35.812 1 91.44 465 LEU A C 1
ATOM 3808 O O . LEU A 1 465 ? 14.961 -45.188 -34.969 1 91.44 465 LEU A O 1
ATOM 3812 N N . ASP A 1 466 ? 16.234 -46.594 -36.094 1 87.56 466 ASP A N 1
ATOM 3813 C CA . ASP A 1 466 ? 15.68 -47.781 -35.469 1 87.56 466 ASP A CA 1
ATOM 3814 C C . ASP A 1 466 ? 15.789 -47.688 -33.938 1 87.56 466 ASP A C 1
ATOM 3816 O O . ASP A 1 466 ? 14.867 -48.094 -33.219 1 87.56 466 ASP A O 1
ATOM 3820 N N . GLU A 1 467 ? 16.875 -47.25 -33.531 1 90.94 467 GLU A N 1
ATOM 3821 C CA . GLU A 1 467 ? 17.125 -46.906 -32.125 1 90.94 467 GLU A CA 1
ATOM 3822 C C . GLU A 1 467 ? 17.594 -45.469 -31.984 1 90.94 467 GLU A C 1
ATOM 3824 O O . GLU A 1 467 ? 18.344 -44.969 -32.812 1 90.94 467 GLU A O 1
ATOM 3829 N N . PRO A 1 468 ? 17 -44.844 -31 1 93.56 468 PRO A N 1
ATOM 3830 C CA . PRO A 1 468 ? 17.453 -43.469 -30.812 1 93.56 468 PRO A CA 1
ATOM 3831 C C . PRO A 1 468 ? 18.969 -43.344 -30.672 1 93.56 468 PRO A C 1
ATOM 3833 O O . PRO A 1 468 ? 19.625 -44.312 -30.266 1 93.56 468 PRO A O 1
ATOM 3836 N N . LEU A 1 469 ? 19.438 -42.188 -31 1 94.69 469 LEU A N 1
ATOM 3837 C CA . LEU A 1 469 ? 20.875 -41.969 -31.016 1 94.69 469 LEU A CA 1
ATOM 3838 C C . LEU A 1 469 ? 21.484 -42.344 -29.672 1 94.69 469 LEU A C 1
ATOM 3840 O O . LEU A 1 469 ? 22.609 -42.875 -29.609 1 94.69 469 LEU A O 1
ATOM 3844 N N . MET A 1 470 ? 20.734 -42.094 -28.594 1 95.44 470 MET A N 1
ATOM 3845 C CA . MET A 1 470 ? 21.297 -42.344 -27.266 1 95.44 470 MET A CA 1
ATOM 3846 C C . MET A 1 470 ? 20.859 -43.719 -26.734 1 95.44 470 MET A C 1
ATOM 3848 O O . MET A 1 470 ? 20.969 -44 -25.531 1 95.44 470 MET A O 1
ATOM 3852 N N . THR A 1 471 ? 20.281 -44.562 -27.469 1 93.69 471 THR A N 1
ATOM 3853 C CA . THR A 1 471 ? 20 -46 -27.328 1 93.69 471 THR A CA 1
ATOM 3854 C C . THR A 1 471 ? 18.875 -46.219 -26.328 1 93.69 471 THR A C 1
ATOM 3856 O O . THR A 1 471 ? 18.656 -45.406 -25.422 1 93.69 471 THR A O 1
ATOM 3859 N N . TYR A 1 472 ? 18.203 -47.312 -26.469 1 92.56 472 TYR A N 1
ATOM 3860 C CA . TYR A 1 472 ? 17.156 -47.719 -25.531 1 92.56 472 TYR A CA 1
ATOM 3861 C C . TYR A 1 472 ? 17.781 -48.219 -24.234 1 92.56 472 TYR A C 1
ATOM 3863 O O . TYR A 1 472 ? 17.25 -47.969 -23.156 1 92.56 472 TYR A O 1
ATOM 3871 N N . ARG A 1 473 ? 18.844 -48.875 -24.375 1 91.69 473 ARG A N 1
ATOM 3872 C CA . ARG A 1 473 ? 19.516 -49.5 -23.234 1 91.69 473 ARG A CA 1
ATOM 3873 C C . ARG A 1 473 ? 19.906 -48.469 -22.188 1 91.69 473 ARG A C 1
ATOM 3875 O O . ARG A 1 473 ? 19.797 -48.75 -20.984 1 91.69 473 ARG A O 1
ATOM 3882 N N . LEU A 1 474 ? 20.328 -47.344 -22.609 1 94.5 474 LEU A N 1
ATOM 3883 C CA . LEU A 1 474 ? 20.859 -46.344 -21.688 1 94.5 474 LEU A CA 1
ATOM 3884 C C . LEU A 1 474 ? 19.781 -45.312 -21.328 1 94.5 474 LEU A C 1
ATOM 3886 O O . LEU A 1 474 ? 20.031 -44.375 -20.562 1 94.5 474 LEU A O 1
ATOM 3890 N N . HIS A 1 475 ? 18.656 -45.469 -21.844 1 93.81 475 HIS A N 1
ATOM 3891 C CA . HIS A 1 475 ? 17.578 -44.5 -21.641 1 93.81 475 HIS A CA 1
ATOM 3892 C C . HIS A 1 475 ? 17.297 -44.281 -20.156 1 93.81 475 HIS A C 1
ATOM 3894 O O . HIS A 1 475 ? 17.297 -43.125 -19.672 1 93.81 475 HIS A O 1
ATOM 3900 N N . HIS A 1 476 ? 17.094 -45.344 -19.453 1 92.38 476 HIS A N 1
ATOM 3901 C CA . HIS A 1 476 ? 16.766 -45.281 -18.031 1 92.38 476 HIS A CA 1
ATOM 3902 C C . HIS A 1 476 ? 17.891 -44.625 -17.25 1 92.38 476 HIS A C 1
ATOM 3904 O O . HIS A 1 476 ? 17.641 -43.875 -16.297 1 92.38 476 HIS A O 1
ATOM 3910 N N . ALA A 1 477 ? 19.031 -44.906 -17.625 1 94.5 477 ALA A N 1
ATOM 3911 C CA . ALA A 1 477 ? 20.188 -44.344 -16.938 1 94.5 477 ALA A CA 1
ATOM 3912 C C . ALA A 1 477 ? 20.25 -42.844 -17.141 1 94.5 477 ALA A C 1
ATOM 3914 O O . ALA A 1 477 ? 20.547 -42.094 -16.203 1 94.5 477 ALA A O 1
ATOM 3915 N N . PHE A 1 478 ? 20.016 -42.406 -18.312 1 95.88 478 PHE A N 1
ATOM 3916 C CA . PHE A 1 478 ? 20.031 -40.969 -18.594 1 95.88 478 PHE A CA 1
ATOM 3917 C C . PHE A 1 478 ? 18.922 -40.25 -17.828 1 95.88 478 PHE A C 1
ATOM 3919 O O . PHE A 1 478 ? 19.141 -39.125 -17.312 1 95.88 478 PHE A O 1
ATOM 3926 N N . ILE A 1 479 ? 17.75 -40.812 -17.781 1 93.62 479 ILE A N 1
ATOM 3927 C CA . ILE A 1 479 ? 16.641 -40.219 -17.047 1 93.62 479 ILE A CA 1
A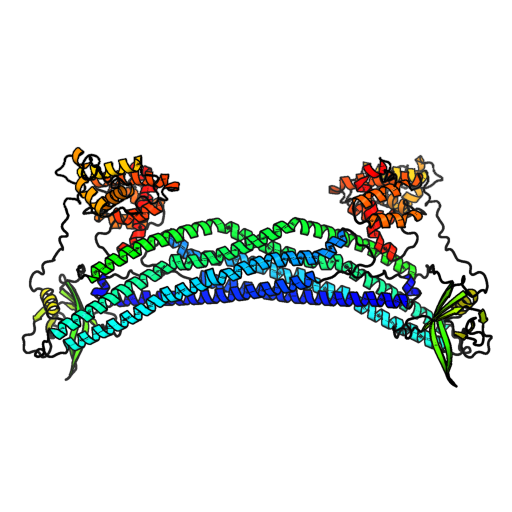TOM 3928 C C . ILE A 1 479 ? 16.984 -40.156 -15.57 1 93.62 479 ILE A C 1
ATOM 3930 O O . ILE A 1 479 ? 16.734 -39.125 -14.93 1 93.62 479 ILE A O 1
ATOM 3934 N N . SER A 1 480 ? 17.547 -41.219 -15.047 1 93.44 480 SER A N 1
ATOM 3935 C CA . SER A 1 480 ? 17.953 -41.219 -13.648 1 93.44 480 SER A CA 1
ATOM 3936 C C . SER A 1 480 ? 19.016 -40.156 -13.383 1 93.44 480 SER A C 1
ATOM 3938 O O . SER A 1 480 ? 19.016 -39.531 -12.312 1 93.44 480 SER A O 1
ATOM 3940 N N . ALA A 1 481 ? 19.891 -39.938 -14.328 1 94.69 481 ALA A N 1
ATOM 3941 C CA . ALA A 1 481 ? 20.906 -38.906 -14.203 1 94.69 481 ALA A CA 1
ATOM 3942 C C . ALA A 1 481 ? 20.281 -37.531 -14.125 1 94.69 481 ALA A C 1
ATOM 3944 O O . ALA A 1 481 ? 20.688 -36.688 -13.312 1 94.69 481 ALA A O 1
ATOM 3945 N N . ALA A 1 482 ? 19.312 -37.281 -14.969 1 93.38 482 ALA A N 1
ATOM 3946 C CA . ALA A 1 482 ? 18.641 -35.969 -15.023 1 93.38 482 ALA A CA 1
ATOM 3947 C C . ALA A 1 482 ? 17.844 -35.719 -13.75 1 93.38 482 ALA A C 1
ATOM 3949 O O . ALA A 1 482 ? 17.547 -34.562 -13.422 1 93.38 482 ALA A O 1
ATOM 3950 N N . LYS A 1 483 ? 17.453 -36.812 -13.023 1 91.25 483 LYS A N 1
ATOM 3951 C CA . LYS A 1 483 ? 16.625 -36.719 -11.836 1 91.25 483 LYS A CA 1
ATOM 3952 C C . LYS A 1 483 ? 17.469 -36.531 -10.578 1 91.25 483 LYS A C 1
ATOM 3954 O O . LYS A 1 483 ? 16.938 -36.375 -9.477 1 91.25 483 LYS A O 1
ATOM 3959 N N . GLN A 1 484 ? 18.812 -36.5 -10.766 1 90.88 484 GLN A N 1
ATOM 3960 C CA . GLN A 1 484 ? 19.688 -36.312 -9.617 1 90.88 484 GLN A CA 1
ATOM 3961 C C . GLN A 1 484 ? 19.453 -34.969 -8.945 1 90.88 484 GLN A C 1
ATOM 3963 O O . GLN A 1 484 ? 18.969 -34.031 -9.586 1 90.88 484 GLN A O 1
ATOM 3968 N N . GLU A 1 485 ? 19.859 -34.875 -7.727 1 86.38 485 GLU A N 1
ATOM 3969 C CA . GLU A 1 485 ? 19.516 -33.75 -6.887 1 86.38 485 GLU A CA 1
ATOM 3970 C C . GLU A 1 485 ? 20.359 -32.5 -7.258 1 86.38 485 GLU A C 1
ATOM 3972 O O . GLU A 1 485 ? 19.844 -31.391 -7.316 1 86.38 485 GLU A O 1
ATOM 3977 N N . THR A 1 486 ? 21.609 -32.719 -7.531 1 90.62 486 THR A N 1
ATOM 3978 C CA . THR A 1 486 ? 22.484 -31.578 -7.785 1 90.62 486 THR A CA 1
ATOM 3979 C C . THR A 1 486 ? 22.844 -31.484 -9.266 1 90.62 486 THR A C 1
ATOM 3981 O O . THR A 1 486 ? 22.984 -32.5 -9.938 1 90.62 486 THR A O 1
ATOM 3984 N N . ARG A 1 487 ? 23 -30.266 -9.68 1 90.38 487 ARG A N 1
ATOM 3985 C CA . ARG A 1 487 ? 23.375 -30.016 -11.07 1 90.38 487 ARG A CA 1
ATOM 3986 C C . ARG A 1 487 ? 24.688 -30.688 -11.414 1 90.38 487 ARG A C 1
ATOM 3988 O O . ARG A 1 487 ? 24.844 -31.25 -12.5 1 90.38 487 ARG A O 1
ATOM 3995 N N . LEU A 1 488 ? 25.625 -30.641 -10.516 1 91.75 488 LEU A N 1
ATOM 3996 C CA . LEU A 1 488 ? 26.938 -31.203 -10.742 1 91.75 488 LEU A CA 1
ATOM 3997 C C . LEU A 1 488 ? 26.859 -32.719 -10.922 1 91.75 488 LEU A C 1
ATOM 3999 O O . LEU A 1 488 ? 27.516 -33.281 -11.797 1 91.75 488 LEU A O 1
ATOM 4003 N N . GLN A 1 489 ? 26.031 -33.312 -10.094 1 93.44 489 GLN A N 1
ATOM 4004 C CA . GLN A 1 489 ? 25.844 -34.75 -10.211 1 93.44 489 GLN A CA 1
ATOM 4005 C C . GLN A 1 489 ? 25.203 -35.125 -11.539 1 93.44 489 GLN A C 1
ATOM 4007 O O . GLN A 1 489 ? 25.578 -36.125 -12.164 1 93.44 489 GLN A O 1
ATOM 4012 N N . ARG A 1 490 ? 24.25 -34.312 -11.977 1 95.38 490 ARG A N 1
ATOM 4013 C CA . ARG A 1 490 ? 23.578 -34.562 -13.25 1 95.38 490 ARG A CA 1
ATOM 4014 C C . ARG A 1 490 ? 24.562 -34.5 -14.414 1 95.38 490 ARG A C 1
ATOM 4016 O O . ARG A 1 490 ? 24.594 -35.375 -15.266 1 95.38 490 ARG A O 1
ATOM 4023 N N . ILE A 1 491 ? 25.438 -33.469 -14.367 1 95.31 491 ILE A N 1
ATOM 4024 C CA . ILE A 1 491 ? 26.406 -33.25 -15.438 1 95.31 491 ILE A CA 1
ATOM 4025 C C . ILE A 1 491 ? 27.406 -34.406 -15.469 1 95.31 491 ILE A C 1
ATOM 4027 O O . ILE A 1 491 ? 27.703 -34.938 -16.531 1 95.31 491 ILE A O 1
ATOM 4031 N N . ASN A 1 492 ? 27.844 -34.812 -14.32 1 94.88 492 ASN A N 1
ATOM 4032 C CA . ASN A 1 492 ? 28.859 -35.875 -14.242 1 94.88 492 ASN A CA 1
ATOM 4033 C C . ASN A 1 492 ? 28.297 -37.219 -14.711 1 94.88 492 ASN A C 1
ATOM 4035 O O . ASN A 1 492 ? 28.969 -37.938 -15.422 1 94.88 492 ASN A O 1
ATOM 4039 N N . GLU A 1 493 ? 27.078 -37.469 -14.273 1 96.19 493 GLU A N 1
ATOM 4040 C CA . GLU A 1 493 ? 26.484 -38.75 -14.664 1 96.19 493 GLU A CA 1
ATOM 4041 C C . GLU A 1 493 ? 26.188 -38.781 -16.156 1 96.19 493 GLU A C 1
ATOM 4043 O O . GLU A 1 493 ? 26.391 -39.812 -16.812 1 96.19 493 GLU A O 1
ATOM 4048 N N . VAL A 1 494 ? 25.734 -37.688 -16.656 1 96.81 494 VAL A N 1
ATOM 4049 C CA . VAL A 1 494 ? 25.469 -37.625 -18.094 1 96.81 494 VAL A CA 1
ATOM 4050 C C . VAL A 1 494 ? 26.781 -37.781 -18.859 1 96.81 494 VAL A C 1
ATOM 4052 O O . VAL A 1 494 ? 26.812 -38.469 -19.891 1 96.81 494 VAL A O 1
ATOM 4055 N N . HIS A 1 495 ? 27.828 -37.125 -18.391 1 96.81 495 HIS A N 1
ATOM 4056 C CA . HIS A 1 495 ? 29.156 -37.25 -19 1 96.81 495 HIS A CA 1
ATOM 4057 C C . HIS A 1 495 ? 29.625 -38.688 -19.078 1 96.81 495 HIS A C 1
ATOM 4059 O O . HIS A 1 495 ? 30.094 -39.125 -20.125 1 96.81 495 HIS A O 1
ATOM 4065 N N . GLN A 1 496 ? 29.391 -39.406 -18.031 1 96 496 GLN A N 1
ATOM 4066 C CA . GLN A 1 496 ? 29.797 -40.812 -17.984 1 96 496 GLN A CA 1
ATOM 4067 C C . GLN A 1 496 ? 28.969 -41.625 -18.969 1 96 496 GLN A C 1
ATOM 4069 O O . GLN A 1 496 ? 29.5 -42.5 -19.656 1 96 496 GLN A O 1
ATOM 4074 N N . LEU A 1 497 ? 27.719 -41.406 -19 1 96.88 497 LEU A N 1
ATOM 4075 C CA . LEU A 1 497 ? 26.812 -42.188 -19.812 1 96.88 497 LEU A CA 1
ATOM 4076 C C . LEU A 1 497 ? 27.078 -41.969 -21.297 1 96.88 497 LEU A C 1
ATOM 4078 O O . LEU A 1 497 ? 26.938 -42.906 -22.109 1 96.88 497 LEU A O 1
ATOM 4082 N N . VAL A 1 498 ? 27.469 -40.75 -21.688 1 96.81 498 VAL A N 1
ATOM 4083 C CA . VAL A 1 498 ? 27.766 -40.406 -23.078 1 96.81 498 VAL A CA 1
ATOM 4084 C C . VAL A 1 498 ? 28.891 -41.281 -23.594 1 96.81 498 VAL A C 1
ATOM 4086 O O . VAL A 1 498 ? 28.859 -41.719 -24.75 1 96.81 498 VAL A O 1
ATOM 4089 N N . TYR A 1 499 ? 29.797 -41.594 -22.812 1 95.12 499 TYR A N 1
ATOM 4090 C CA . TYR A 1 499 ? 30.969 -42.344 -23.234 1 95.12 499 TYR A CA 1
ATOM 4091 C C . TYR A 1 499 ? 30.703 -43.844 -23.156 1 95.12 499 TYR A C 1
ATOM 4093 O O . TYR A 1 499 ? 31.562 -44.656 -23.531 1 95.12 499 TYR A O 1
ATOM 4101 N N . LYS A 1 500 ? 29.516 -44.25 -22.688 1 94.5 500 LYS A N 1
ATOM 4102 C CA . LYS A 1 500 ? 29.094 -45.625 -22.75 1 94.5 500 LYS A CA 1
ATOM 4103 C C . LYS A 1 500 ? 28.391 -45.938 -24.078 1 94.5 500 LYS A C 1
ATOM 4105 O O . LYS A 1 500 ? 28.109 -47.094 -24.391 1 94.5 500 LYS A O 1
ATOM 4110 N N . LEU A 1 501 ? 28.156 -44.938 -24.859 1 95.62 501 LEU A N 1
ATOM 4111 C CA . LEU A 1 501 ? 27.516 -45.094 -26.172 1 95.62 501 LEU A CA 1
ATOM 4112 C C . LEU A 1 501 ? 28.469 -45.75 -27.156 1 95.62 501 LEU A C 1
ATOM 4114 O O . LEU A 1 501 ? 29.688 -45.594 -27.062 1 95.62 501 LEU A O 1
ATOM 4118 N N . PRO A 1 502 ? 27.875 -46.531 -28.109 1 93.62 502 PRO A N 1
ATOM 4119 C CA . PRO A 1 502 ? 28.734 -47 -29.203 1 93.62 502 PRO A CA 1
ATOM 4120 C C . PRO A 1 502 ? 29.422 -45.875 -29.953 1 93.62 502 PRO A C 1
ATOM 4122 O O . PRO A 1 502 ? 28.859 -44.781 -30.062 1 93.62 502 PRO A O 1
ATOM 4125 N N . LYS A 1 503 ? 30.578 -46.062 -30.5 1 93.06 503 LYS A N 1
ATOM 4126 C CA . LYS A 1 503 ? 31.422 -45.031 -31.078 1 93.06 503 LYS A CA 1
ATOM 4127 C C . LYS A 1 503 ? 30.688 -44.281 -32.188 1 93.06 503 LYS A C 1
ATOM 4129 O O . LYS A 1 503 ? 30.766 -43.062 -32.281 1 93.06 503 LYS A O 1
ATOM 4134 N N . ASN A 1 504 ? 30.031 -45 -33 1 93.62 504 ASN A N 1
ATOM 4135 C CA . ASN A 1 504 ? 29.328 -44.375 -34.125 1 93.62 504 ASN A CA 1
ATOM 4136 C C . ASN A 1 504 ? 28.234 -43.406 -33.625 1 93.62 504 ASN A C 1
ATOM 4138 O O . ASN A 1 504 ? 28.047 -42.344 -34.188 1 93.62 504 ASN A O 1
ATOM 4142 N N . ARG A 1 505 ? 27.578 -43.812 -32.562 1 94.94 505 ARG A N 1
ATOM 4143 C CA . ARG A 1 505 ? 26.5 -43 -31.984 1 94.94 505 ARG A CA 1
ATOM 4144 C C . ARG A 1 505 ? 27.078 -41.781 -31.25 1 94.94 505 ARG A C 1
ATOM 4146 O O . ARG A 1 505 ? 26.516 -40.688 -31.281 1 94.94 505 ARG A O 1
ATOM 4153 N N . LEU A 1 506 ? 28.219 -42.094 -30.562 1 96 506 LEU A N 1
ATOM 4154 C CA . LEU A 1 506 ? 28.891 -41 -29.875 1 96 506 LEU A CA 1
ATOM 4155 C C . LEU A 1 506 ? 29.359 -39.938 -30.875 1 96 506 LEU A C 1
ATOM 4157 O O . LEU A 1 506 ? 29.219 -38.719 -30.609 1 96 506 LEU A O 1
ATOM 4161 N N . ASP A 1 507 ? 29.859 -40.344 -31.953 1 95.94 507 ASP A N 1
ATOM 4162 C CA . ASP A 1 507 ? 30.344 -39.438 -32.969 1 95.94 507 ASP A CA 1
ATOM 4163 C C . ASP A 1 507 ? 29.219 -38.594 -33.562 1 95.94 507 ASP A C 1
ATOM 4165 O O . ASP A 1 507 ? 29.359 -37.406 -33.781 1 95.94 507 ASP A O 1
ATOM 4169 N N . MET A 1 508 ? 28.109 -39.25 -33.844 1 96.94 508 MET A N 1
ATOM 4170 C CA . MET A 1 508 ? 26.938 -38.531 -34.375 1 96.94 508 MET A CA 1
ATOM 4171 C C . MET A 1 508 ? 26.391 -37.531 -33.344 1 96.94 508 MET A C 1
ATOM 4173 O O . MET A 1 508 ? 26.047 -36.406 -33.688 1 96.94 508 MET A O 1
ATOM 4177 N N . LEU A 1 509 ? 26.312 -38.031 -32.125 1 97.62 509 LEU A N 1
ATOM 4178 C CA . LEU A 1 509 ? 25.828 -37.188 -31.047 1 97.62 509 LEU A CA 1
ATOM 4179 C C . LEU A 1 509 ? 26.719 -35.969 -30.891 1 97.62 509 LEU A C 1
ATOM 4181 O O . LEU A 1 509 ? 26.219 -34.844 -30.688 1 97.62 509 LEU A O 1
ATOM 4185 N N . ASP A 1 510 ? 27.984 -36.188 -30.969 1 97.38 510 ASP A N 1
ATOM 4186 C CA . ASP A 1 510 ? 28.938 -35.062 -30.891 1 97.38 510 ASP A CA 1
ATOM 4187 C C . ASP A 1 510 ? 28.688 -34.031 -31.984 1 97.38 510 ASP A C 1
ATOM 4189 O O . ASP A 1 510 ? 28.641 -32.844 -31.719 1 97.38 510 ASP A O 1
ATOM 4193 N N . MET A 1 511 ? 28.438 -34.531 -33.156 1 97.25 511 MET A N 1
ATOM 4194 C CA . MET A 1 511 ? 28.203 -33.656 -34.312 1 97.25 511 MET A CA 1
ATOM 4195 C C . MET A 1 511 ? 26.906 -32.875 -34.156 1 97.25 511 MET A C 1
ATOM 4197 O O . MET A 1 511 ? 26.875 -31.672 -34.375 1 97.25 511 MET A O 1
ATOM 4201 N N . VAL A 1 512 ? 25.922 -33.531 -33.719 1 97.81 512 VAL A N 1
ATOM 4202 C CA . VAL A 1 512 ? 24.594 -32.906 -33.562 1 97.81 512 VAL A CA 1
ATOM 4203 C C . VAL A 1 512 ? 24.625 -31.891 -32.438 1 97.81 512 VAL A C 1
ATOM 4205 O O . VAL A 1 512 ? 24.141 -30.766 -32.594 1 97.81 512 VAL A O 1
ATOM 4208 N N . ILE A 1 513 ? 25.203 -32.25 -31.297 1 98.19 513 ILE A N 1
ATOM 4209 C CA . ILE A 1 513 ? 25.203 -31.375 -30.141 1 98.19 513 ILE A CA 1
ATOM 4210 C C . ILE A 1 513 ? 26.094 -30.156 -30.422 1 98.19 513 ILE A C 1
ATOM 4212 O O . ILE A 1 513 ? 25.781 -29.047 -29.969 1 98.19 513 ILE A O 1
ATOM 4216 N N . GLN A 1 514 ? 27.172 -30.359 -31.109 1 97.5 514 GLN A N 1
ATOM 4217 C CA . GLN A 1 514 ? 27.984 -29.234 -31.516 1 97.5 514 GLN A CA 1
ATOM 4218 C C . GLN A 1 514 ? 27.188 -28.234 -32.344 1 97.5 514 GLN A C 1
ATOM 4220 O O . GLN A 1 514 ? 27.297 -27.031 -32.156 1 97.5 514 GLN A O 1
ATOM 4225 N N . HIS A 1 515 ? 26.453 -28.75 -33.219 1 97.56 515 HIS A N 1
ATOM 4226 C CA . HIS A 1 515 ? 25.594 -27.922 -34.031 1 97.56 515 HIS A CA 1
ATOM 4227 C C . HIS A 1 515 ? 24.547 -27.203 -33.219 1 97.56 515 HIS A C 1
ATOM 4229 O O . HIS A 1 515 ? 24.297 -26 -33.406 1 97.56 515 HIS A O 1
ATOM 4235 N N . LEU A 1 516 ? 23.891 -27.938 -32.312 1 97.56 516 LEU A N 1
ATOM 4236 C CA . LEU A 1 516 ? 22.859 -27.328 -31.484 1 97.56 516 LEU A CA 1
ATOM 4237 C C . LEU A 1 516 ? 23.438 -26.234 -30.594 1 97.56 516 LEU A C 1
ATOM 4239 O O . LEU A 1 516 ? 22.766 -25.234 -30.312 1 97.56 516 LEU A O 1
ATOM 4243 N N . LYS A 1 517 ? 24.656 -26.469 -30.172 1 97.44 517 LYS A N 1
ATOM 4244 C CA . LYS A 1 517 ? 25.344 -25.406 -29.453 1 97.44 517 LYS A CA 1
ATOM 4245 C C . LYS A 1 517 ? 25.484 -24.156 -30.312 1 97.44 517 LYS A C 1
ATOM 4247 O O . LYS A 1 517 ? 25.234 -23.031 -29.844 1 97.44 517 LYS A O 1
ATOM 4252 N N . ALA A 1 518 ? 25.859 -24.312 -31.516 1 96.38 518 ALA A N 1
ATOM 4253 C CA . ALA A 1 518 ? 26 -23.188 -32.438 1 96.38 518 ALA A CA 1
ATOM 4254 C C . ALA A 1 518 ? 24.656 -22.484 -32.656 1 96.38 518 ALA A C 1
ATOM 4256 O O . ALA A 1 518 ? 24.609 -21.266 -32.719 1 96.38 518 ALA A O 1
ATOM 4257 N N . VAL A 1 519 ? 23.625 -23.203 -32.75 1 96.56 519 VAL A N 1
ATOM 4258 C CA . VAL A 1 519 ? 22.281 -22.656 -32.906 1 96.56 519 VAL A CA 1
ATOM 4259 C C . VAL A 1 519 ? 21.906 -21.828 -31.688 1 96.56 519 VAL A C 1
ATOM 4261 O O . VAL A 1 519 ? 21.391 -20.719 -31.812 1 96.56 519 VAL A O 1
ATOM 4264 N N . SER A 1 520 ? 22.156 -22.406 -30.516 1 96.69 520 SER A N 1
ATOM 4265 C CA . SER A 1 520 ? 21.766 -21.766 -29.266 1 96.69 520 SER A CA 1
ATOM 4266 C C . SER A 1 520 ? 22.531 -20.469 -29.047 1 96.69 520 SER A C 1
ATOM 4268 O O . SER A 1 520 ? 22.031 -19.531 -28.406 1 96.69 520 SER A O 1
ATOM 4270 N N . MET A 1 521 ? 23.703 -20.344 -29.609 1 95.62 521 MET A N 1
ATOM 4271 C CA . MET A 1 521 ? 24.5 -19.125 -29.484 1 95.62 521 MET A CA 1
ATOM 4272 C C . MET A 1 521 ? 23.875 -17.969 -30.25 1 95.62 521 MET A C 1
ATOM 4274 O O . MET A 1 521 ? 24.172 -16.812 -29.984 1 95.62 521 MET A O 1
ATOM 4278 N N . ASN A 1 522 ? 22.984 -18.328 -31.203 1 94.94 522 ASN A N 1
ATOM 4279 C CA . ASN A 1 522 ? 22.281 -17.312 -31.969 1 94.94 522 ASN A CA 1
ATOM 4280 C C . ASN A 1 522 ? 20.828 -17.172 -31.516 1 94.94 522 ASN A C 1
ATOM 4282 O O . ASN A 1 522 ? 19.953 -16.828 -32.312 1 94.94 522 ASN A O 1
ATOM 4286 N N . SER A 1 523 ? 20.531 -17.469 -30.25 1 94.38 523 SER A N 1
ATOM 4287 C CA . SER A 1 523 ? 19.172 -17.531 -29.75 1 94.38 523 SER A CA 1
ATOM 4288 C C . SER A 1 523 ? 18.516 -16.156 -29.719 1 94.38 523 SER A C 1
ATOM 4290 O O . SER A 1 523 ? 17.297 -16.031 -29.766 1 94.38 523 SER A O 1
ATOM 4292 N N . ASP A 1 524 ? 19.266 -15.078 -29.766 1 92.69 524 ASP A N 1
ATOM 4293 C CA . ASP A 1 524 ? 18.734 -13.719 -29.781 1 92.69 524 ASP A CA 1
ATOM 4294 C C . ASP A 1 524 ? 17.984 -13.438 -31.078 1 92.69 524 ASP A C 1
ATOM 4296 O O . ASP A 1 524 ? 17.047 -12.648 -31.094 1 92.69 524 ASP A O 1
ATOM 4300 N N . ARG A 1 525 ? 18.422 -14.102 -32.125 1 91.75 525 ARG A N 1
ATOM 4301 C CA . ARG A 1 525 ? 17.812 -13.898 -33.438 1 91.75 525 ARG A CA 1
ATOM 4302 C C . ARG A 1 525 ? 16.859 -15.031 -33.781 1 91.75 525 ARG A C 1
ATOM 4304 O O . ARG A 1 525 ? 15.703 -14.789 -34.125 1 91.75 525 ARG A O 1
ATOM 4311 N N . ASN A 1 526 ? 17.344 -16.312 -33.625 1 94.12 526 ASN A N 1
ATOM 4312 C CA . ASN A 1 526 ? 16.516 -17.438 -34.062 1 94.12 526 ASN A CA 1
ATOM 4313 C C . ASN A 1 526 ? 15.555 -17.875 -32.969 1 94.12 526 ASN A C 1
ATOM 4315 O O . ASN A 1 526 ? 14.664 -18.703 -33.188 1 94.12 526 ASN A O 1
ATOM 4319 N N . LYS A 1 527 ? 15.664 -17.484 -31.672 1 92.25 527 LYS A N 1
ATOM 4320 C CA . LYS A 1 527 ? 14.789 -17.719 -30.531 1 92.25 527 LYS A CA 1
ATOM 4321 C C . LYS A 1 527 ? 14.883 -19.172 -30.062 1 92.25 527 LYS A C 1
ATOM 4323 O O . LYS A 1 527 ? 13.977 -19.672 -29.391 1 92.25 527 LYS A O 1
ATOM 4328 N N . MET A 1 528 ? 15.961 -19.766 -30.484 1 94.44 528 MET A N 1
ATOM 4329 C CA . MET A 1 528 ? 16.156 -21.156 -30.078 1 94.44 528 MET A CA 1
ATOM 4330 C C . MET A 1 528 ? 17.188 -21.25 -28.953 1 94.44 528 MET A C 1
ATOM 4332 O O . MET A 1 528 ? 18.359 -21.547 -29.188 1 94.44 528 MET A O 1
ATOM 4336 N N . SER A 1 529 ? 16.625 -21.047 -27.75 1 94 529 SER A N 1
ATOM 4337 C CA . SER A 1 529 ? 17.469 -21.141 -26.562 1 94 529 SER A CA 1
ATOM 4338 C C . SER A 1 529 ? 17.812 -22.594 -26.25 1 94 529 SER A C 1
ATOM 4340 O O . SER A 1 529 ? 17.266 -23.516 -26.875 1 94 529 SER A O 1
ATOM 4342 N N . VAL A 1 530 ? 18.734 -22.75 -25.328 1 95.06 530 VAL A N 1
ATOM 4343 C CA . VAL A 1 530 ? 19.109 -24.094 -24.906 1 95.06 530 VAL A CA 1
ATOM 4344 C C . VAL A 1 530 ? 17.859 -24.859 -24.453 1 95.06 530 VAL A C 1
ATOM 4346 O O . VAL A 1 530 ? 17.703 -26.047 -24.766 1 95.06 530 VAL A O 1
ATOM 4349 N N . PHE A 1 531 ? 16.969 -24.219 -23.844 1 91.94 531 PHE A N 1
ATOM 4350 C CA . PHE A 1 531 ? 15.742 -24.828 -23.375 1 91.94 531 PHE A CA 1
ATOM 4351 C C . PHE A 1 531 ? 14.852 -25.25 -24.531 1 91.94 531 PHE A C 1
ATOM 4353 O O . PHE A 1 531 ? 14.359 -26.375 -24.578 1 91.94 531 PHE A O 1
ATOM 4360 N N . ASN A 1 532 ? 14.68 -24.312 -25.484 1 92.06 532 ASN A N 1
ATOM 4361 C CA . ASN A 1 532 ? 13.828 -24.625 -26.625 1 92.06 532 ASN A CA 1
ATOM 4362 C C . ASN A 1 532 ? 14.359 -25.797 -27.422 1 92.06 532 ASN A C 1
ATOM 4364 O O . ASN A 1 532 ? 13.586 -26.641 -27.891 1 92.06 532 ASN A O 1
ATOM 4368 N N . LEU A 1 533 ? 15.664 -25.812 -27.562 1 95.62 533 LEU A N 1
ATOM 4369 C CA . LEU A 1 533 ? 16.297 -26.922 -28.281 1 95.62 533 LEU A CA 1
ATOM 4370 C C . LEU A 1 533 ? 16.125 -28.219 -27.516 1 95.62 533 LEU A C 1
ATOM 4372 O O . LEU A 1 533 ? 15.969 -29.281 -28.109 1 95.62 533 LEU A O 1
ATOM 4376 N N . GLY A 1 534 ? 16.188 -28.141 -26.172 1 94.88 534 GLY A N 1
ATOM 4377 C CA . GLY A 1 534 ? 15.938 -29.312 -25.359 1 94.88 534 GLY A CA 1
ATOM 4378 C C . GLY A 1 534 ? 14.555 -29.891 -25.562 1 94.88 534 GLY A C 1
ATOM 4379 O O . GLY A 1 534 ? 14.398 -31.109 -25.703 1 94.88 534 GLY A O 1
ATOM 4380 N N . VAL A 1 535 ? 13.586 -29.062 -25.672 1 91.75 535 VAL A N 1
ATOM 4381 C CA . VAL A 1 535 ? 12.195 -29.469 -25.844 1 91.75 535 VAL A CA 1
ATOM 4382 C C . VAL A 1 535 ? 12.023 -30.141 -27.203 1 91.75 535 VAL A C 1
ATOM 4384 O O . VAL A 1 535 ? 11.328 -31.156 -27.328 1 91.75 535 VAL A O 1
ATOM 4387 N N . VAL A 1 536 ? 12.695 -29.594 -28.203 1 93 536 VAL A N 1
ATOM 4388 C CA . VAL A 1 536 ? 12.516 -30.062 -29.578 1 93 536 VAL A CA 1
ATOM 4389 C C . VAL A 1 536 ? 13.258 -31.375 -29.766 1 93 536 VAL A C 1
ATOM 4391 O O . VAL A 1 536 ? 12.75 -32.281 -30.422 1 93 536 VAL A O 1
ATOM 4394 N N . PHE A 1 537 ? 14.445 -31.562 -29.219 1 96.12 537 PHE A N 1
ATOM 4395 C CA . PHE A 1 537 ? 15.32 -32.688 -29.562 1 96.12 537 PHE A CA 1
ATOM 4396 C C . PHE A 1 537 ? 15.281 -33.75 -28.469 1 96.12 537 PHE A C 1
ATOM 4398 O O . PHE A 1 537 ? 15.734 -34.875 -28.672 1 96.12 537 PHE A O 1
ATOM 4405 N N . GLY A 1 538 ? 14.727 -33.438 -27.328 1 94.44 538 GLY A N 1
ATOM 4406 C CA . GLY A 1 538 ? 14.648 -34.406 -26.25 1 94.44 538 GLY A CA 1
ATOM 4407 C C . GLY A 1 538 ? 14.055 -35.75 -26.672 1 94.44 538 GLY A C 1
ATOM 4408 O O . GLY A 1 538 ? 14.75 -36.75 -26.672 1 94.44 538 GLY A O 1
ATOM 4409 N N . PRO A 1 539 ? 12.812 -35.625 -27.156 1 91.31 539 PRO A N 1
ATOM 4410 C CA . PRO A 1 539 ? 12.148 -36.844 -27.547 1 91.31 539 PRO A CA 1
ATOM 4411 C C . PRO A 1 539 ? 12.781 -37.5 -28.797 1 91.31 539 PRO A C 1
ATOM 4413 O O . PRO A 1 539 ? 12.562 -38.656 -29.062 1 91.31 539 PRO A O 1
ATOM 4416 N N . THR A 1 540 ? 13.586 -36.719 -29.562 1 93.12 540 THR A N 1
ATOM 4417 C CA . THR A 1 540 ? 14.195 -37.219 -30.797 1 93.12 540 THR A CA 1
ATOM 4418 C C . THR A 1 540 ? 15.461 -38.031 -30.484 1 93.12 540 THR A C 1
ATOM 4420 O O . THR A 1 540 ? 15.664 -39.094 -31.047 1 93.12 540 THR A O 1
ATOM 4423 N N . LEU A 1 541 ? 16.25 -37.562 -29.609 1 95.69 541 LEU A N 1
ATOM 4424 C CA . LEU A 1 541 ? 17.562 -38.156 -29.359 1 95.69 541 LEU A CA 1
ATOM 4425 C C . LEU A 1 541 ? 17.484 -39.188 -28.266 1 95.69 541 LEU A C 1
ATOM 4427 O O . LEU A 1 541 ? 18.328 -40.094 -28.188 1 95.69 541 LEU A O 1
ATOM 4431 N N . LEU A 1 542 ? 16.531 -38.969 -27.359 1 93.5 542 LEU A N 1
ATOM 4432 C CA . LEU A 1 542 ? 16.344 -39.875 -26.234 1 93.5 542 LEU A CA 1
ATOM 4433 C C . LEU A 1 542 ? 14.891 -40.312 -26.125 1 93.5 542 LEU A C 1
ATOM 4435 O O . LEU A 1 542 ? 14 -39.5 -25.891 1 93.5 542 LEU A O 1
ATOM 4439 N N . ARG A 1 543 ? 14.641 -41.531 -26.391 1 89.44 543 ARG A N 1
ATOM 4440 C CA . ARG A 1 543 ? 13.289 -42.094 -26.375 1 89.44 543 ARG A CA 1
ATOM 4441 C C . ARG A 1 543 ? 13.25 -43.438 -25.672 1 89.44 543 ARG A C 1
ATOM 4443 O O . ARG A 1 543 ? 14.18 -44.25 -25.797 1 89.44 543 ARG A O 1
ATOM 4450 N N . ALA A 1 544 ? 12.172 -43.688 -25.047 1 88.19 544 ALA A N 1
ATOM 4451 C CA . ALA A 1 544 ? 11.992 -44.969 -24.391 1 88.19 544 ALA A CA 1
ATOM 4452 C C . ALA A 1 544 ? 11.617 -46.062 -25.406 1 88.19 544 ALA A C 1
ATOM 4454 O O . ALA A 1 544 ? 11.016 -45.75 -26.438 1 88.19 544 ALA A O 1
ATOM 4455 N N . ALA A 1 545 ? 11.977 -47.25 -25.047 1 85.69 545 ALA A N 1
ATOM 4456 C CA . ALA A 1 545 ? 11.648 -48.375 -25.922 1 85.69 545 ALA A CA 1
ATOM 4457 C C . ALA A 1 545 ? 10.141 -48.625 -25.969 1 85.69 545 ALA A C 1
ATOM 4459 O O . ALA A 1 545 ? 9.578 -48.844 -27.047 1 85.69 545 ALA A O 1
ATOM 4460 N N . GLU A 1 546 ? 9.641 -48.531 -24.812 1 82.69 546 GLU A N 1
ATOM 4461 C CA . GLU A 1 546 ? 8.195 -48.688 -24.734 1 82.69 546 GLU A CA 1
ATOM 4462 C C . GLU A 1 546 ? 7.492 -47.344 -24.594 1 82.69 546 GLU A C 1
ATOM 4464 O O . GLU A 1 546 ? 7.93 -46.5 -23.828 1 82.69 546 GLU A O 1
ATOM 4469 N N . GLU A 1 547 ? 6.551 -47.219 -25.422 1 83.25 547 GLU A N 1
ATOM 4470 C CA . GLU A 1 547 ? 5.758 -46 -25.344 1 83.25 547 GLU A CA 1
ATOM 4471 C C . GLU A 1 547 ? 4.691 -46.125 -24.25 1 83.25 547 GLU A C 1
ATOM 4473 O O . GLU A 1 547 ? 3.662 -46.75 -24.453 1 83.25 547 GLU A O 1
ATOM 4478 N N . THR A 1 548 ? 4.93 -45.562 -23.094 1 87.56 548 THR A N 1
ATOM 4479 C CA . THR A 1 548 ? 4.004 -45.5 -21.969 1 87.56 548 THR A CA 1
ATOM 4480 C C . THR A 1 548 ? 3.729 -44.062 -21.547 1 87.56 548 THR A C 1
ATOM 4482 O O . THR A 1 548 ? 4.438 -43.156 -21.953 1 87.56 548 THR A O 1
ATOM 4485 N N . VAL A 1 549 ? 2.689 -43.906 -20.859 1 88 549 VAL A N 1
ATOM 4486 C CA . VAL A 1 549 ? 2.375 -42.562 -20.328 1 88 549 VAL A CA 1
ATOM 4487 C C . VAL A 1 549 ? 3.504 -42.094 -19.406 1 88 549 VAL A C 1
ATOM 4489 O O . VAL A 1 549 ? 3.902 -40.938 -19.453 1 88 549 VAL A O 1
ATOM 4492 N N . ALA A 1 550 ? 3.984 -43.031 -18.594 1 86.75 550 ALA A N 1
ATOM 4493 C CA . ALA A 1 550 ? 5.098 -42.688 -17.703 1 86.75 550 ALA A CA 1
ATOM 4494 C C . ALA A 1 550 ? 6.293 -42.156 -18.484 1 86.75 550 ALA A C 1
ATOM 4496 O O . ALA A 1 550 ? 6.941 -41.219 -18.062 1 86.75 550 ALA A O 1
ATOM 4497 N N . ALA A 1 551 ? 6.586 -42.844 -19.562 1 87.81 551 ALA A N 1
ATOM 4498 C CA . ALA A 1 551 ? 7.703 -42.406 -20.406 1 87.81 551 ALA A CA 1
ATOM 4499 C C . ALA A 1 551 ? 7.453 -41.031 -20.984 1 87.81 551 ALA A C 1
ATOM 4501 O O . ALA A 1 551 ? 8.383 -40.219 -21.141 1 87.81 551 ALA A O 1
ATOM 4502 N N . ILE A 1 552 ? 6.246 -40.781 -21.391 1 89 552 ILE A N 1
ATOM 4503 C CA . ILE A 1 552 ? 5.879 -39.5 -21.969 1 89 552 ILE A CA 1
ATOM 4504 C C . ILE A 1 552 ? 6.023 -38.406 -20.906 1 89 552 ILE A C 1
ATOM 4506 O O . ILE A 1 552 ? 6.531 -37.312 -21.203 1 89 552 ILE A O 1
ATOM 4510 N N . LEU A 1 553 ? 5.59 -38.688 -19.719 1 86.44 553 LEU A N 1
ATOM 4511 C CA . LEU A 1 553 ? 5.703 -37.75 -18.625 1 86.44 553 LEU A CA 1
ATOM 4512 C C . LEU A 1 553 ? 7.164 -37.469 -18.297 1 86.44 553 LEU A C 1
ATOM 4514 O O . LEU A 1 553 ? 7.496 -36.375 -17.812 1 86.44 553 LEU A O 1
ATOM 4518 N N . ASP A 1 554 ? 8.023 -38.344 -18.625 1 87.75 554 ASP A N 1
ATOM 4519 C CA . ASP A 1 554 ? 9.453 -38.219 -18.328 1 87.75 554 ASP A CA 1
ATOM 4520 C C . ASP A 1 554 ? 10.172 -37.469 -19.453 1 87.75 554 ASP A C 1
ATOM 4522 O O . ASP A 1 554 ? 11.375 -37.219 -19.375 1 87.75 554 ASP A O 1
ATOM 4526 N N . ILE A 1 555 ? 9.453 -37.125 -20.469 1 90 555 ILE A N 1
ATOM 4527 C CA . ILE A 1 555 ? 10.062 -36.406 -21.578 1 90 555 ILE A CA 1
ATOM 4528 C C . ILE A 1 555 ? 10.75 -35.125 -21.078 1 90 555 ILE A C 1
ATOM 4530 O O . ILE A 1 555 ? 11.805 -34.75 -21.594 1 90 555 ILE A O 1
ATOM 4534 N N . LYS A 1 556 ? 10.188 -34.562 -20.078 1 89.5 556 LYS A N 1
ATOM 4535 C CA . LYS A 1 556 ? 10.789 -33.375 -19.516 1 89.5 556 LYS A CA 1
ATOM 4536 C C . LYS A 1 556 ? 12.227 -33.625 -19.078 1 89.5 556 LYS A C 1
ATOM 4538 O O . LYS A 1 556 ? 13.078 -32.719 -19.188 1 89.5 556 LYS A O 1
ATOM 4543 N N . PHE A 1 557 ? 12.5 -34.75 -18.609 1 91.12 557 PHE A N 1
ATOM 4544 C CA . PHE A 1 557 ? 13.859 -35.062 -18.203 1 91.12 557 PHE A CA 1
ATOM 4545 C C . PHE A 1 557 ? 14.742 -35.375 -19.406 1 91.12 557 PHE A C 1
ATOM 4547 O O . PHE A 1 557 ? 15.953 -35.156 -19.359 1 91.12 557 PHE A O 1
ATOM 4554 N N . ASN A 1 558 ? 14.086 -35.969 -20.516 1 94.12 558 ASN A N 1
ATOM 4555 C CA . ASN A 1 558 ? 14.828 -36.031 -21.766 1 94.12 558 ASN A CA 1
ATOM 4556 C C . ASN A 1 558 ? 15.383 -34.688 -22.188 1 94.12 558 ASN A C 1
ATOM 4558 O O . ASN A 1 558 ? 16.547 -34.562 -22.578 1 94.12 558 ASN A O 1
ATOM 4562 N N . ASN A 1 559 ? 14.477 -33.719 -22.047 1 93.69 559 ASN A N 1
ATOM 4563 C CA . ASN A 1 559 ? 14.836 -32.375 -22.422 1 93.69 559 ASN A CA 1
ATOM 4564 C C . ASN A 1 559 ? 16 -31.844 -21.594 1 93.69 559 ASN A C 1
ATOM 4566 O O . ASN A 1 559 ? 16.906 -31.188 -22.109 1 93.69 559 ASN A O 1
ATOM 4570 N N . VAL A 1 560 ? 16.016 -32.125 -20.297 1 93.94 560 VAL A N 1
ATOM 4571 C CA . VAL A 1 560 ? 17.047 -31.688 -19.375 1 93.94 560 VAL A CA 1
ATOM 4572 C C . VAL A 1 560 ? 18.391 -32.281 -19.797 1 93.94 560 VAL A C 1
ATOM 4574 O O . VAL A 1 560 ? 19.422 -31.594 -19.734 1 93.94 560 VAL A O 1
ATOM 4577 N N . VAL A 1 561 ? 18.375 -33.5 -20.203 1 96.19 561 VAL A N 1
ATOM 4578 C CA . VAL A 1 561 ? 19.609 -34.156 -20.625 1 96.19 561 VAL A CA 1
ATOM 4579 C C . VAL A 1 561 ? 20.203 -33.406 -21.828 1 96.19 561 VAL A C 1
ATOM 4581 O O . VAL A 1 561 ? 21.406 -33.156 -21.859 1 96.19 561 VAL A O 1
ATOM 4584 N N . ILE A 1 562 ? 19.375 -33.125 -22.766 1 96.5 562 ILE A N 1
ATOM 4585 C CA . ILE A 1 562 ? 19.828 -32.438 -23.969 1 96.5 562 ILE A CA 1
ATOM 4586 C C . ILE A 1 562 ? 20.359 -31.047 -23.609 1 96.5 562 ILE A C 1
ATOM 4588 O O . ILE A 1 562 ? 21.375 -30.609 -24.156 1 96.5 562 ILE A O 1
ATOM 4592 N N . GLU A 1 563 ? 19.688 -30.391 -22.719 1 96.25 563 GLU A N 1
ATOM 4593 C CA . GLU A 1 563 ? 20.141 -29.094 -22.25 1 96.25 563 GLU A CA 1
ATOM 4594 C C . GLU A 1 563 ? 21.531 -29.188 -21.625 1 96.25 563 GLU A C 1
ATOM 4596 O O . GLU A 1 563 ? 22.391 -28.344 -21.906 1 96.25 563 GLU A O 1
ATOM 4601 N N . ILE A 1 564 ? 21.75 -30.172 -20.812 1 96.62 564 ILE A N 1
ATOM 4602 C CA . ILE A 1 564 ? 23.031 -30.391 -20.156 1 96.62 564 ILE A CA 1
ATOM 4603 C C . ILE A 1 564 ? 24.109 -30.594 -21.203 1 96.62 564 ILE A C 1
ATOM 4605 O O . ILE A 1 564 ? 25.203 -30.031 -21.094 1 96.62 564 ILE A O 1
ATOM 4609 N N . LEU A 1 565 ? 23.797 -31.375 -22.219 1 97.75 565 LEU A N 1
ATOM 4610 C CA . LEU A 1 565 ? 24.766 -31.688 -23.266 1 97.75 565 LEU A CA 1
ATOM 4611 C C . LEU A 1 565 ? 25.156 -30.422 -24.031 1 97.75 565 LEU A C 1
ATOM 4613 O O . LEU A 1 565 ? 26.328 -30.203 -24.328 1 97.75 565 LEU A O 1
ATOM 4617 N N . ILE A 1 566 ? 24.172 -29.578 -24.359 1 97.5 566 ILE A N 1
ATOM 4618 C CA . ILE A 1 566 ? 24.422 -28.359 -25.109 1 97.5 566 ILE A CA 1
ATOM 4619 C C . ILE A 1 566 ? 25.219 -27.375 -24.266 1 97.5 566 ILE A C 1
ATOM 4621 O O . ILE A 1 566 ? 26.234 -26.844 -24.703 1 97.5 566 ILE A O 1
ATOM 4625 N N . GLU A 1 567 ? 24.828 -27.234 -23.031 1 96.69 567 GLU A N 1
ATOM 4626 C CA . GLU A 1 567 ? 25.422 -26.234 -22.141 1 96.69 567 GLU A CA 1
ATOM 4627 C C . GLU A 1 567 ? 26.859 -26.625 -21.766 1 96.69 567 GLU A C 1
ATOM 4629 O O . GLU A 1 567 ? 27.703 -25.75 -21.547 1 96.69 567 GLU A O 1
ATOM 4634 N N . ASN A 1 568 ? 27.094 -27.859 -21.688 1 96.5 568 ASN A N 1
ATOM 4635 C CA . ASN A 1 568 ? 28.391 -28.359 -21.25 1 96.5 568 ASN A CA 1
ATOM 4636 C C . ASN A 1 568 ? 29.109 -29.125 -22.359 1 96.5 568 ASN A C 1
ATOM 4638 O O . ASN A 1 568 ? 29.781 -30.125 -22.078 1 96.5 568 ASN A O 1
ATOM 4642 N N . TYR A 1 569 ? 28.953 -28.719 -23.547 1 97.06 569 TYR A N 1
ATOM 4643 C CA . TYR A 1 569 ? 29.469 -29.422 -24.703 1 97.06 569 TYR A CA 1
ATOM 4644 C C . TYR A 1 569 ? 30.969 -29.656 -24.594 1 97.06 569 TYR A C 1
ATOM 4646 O O . TYR A 1 569 ? 31.453 -30.766 -24.766 1 97.06 569 TYR A O 1
ATOM 4654 N N . ASP A 1 570 ? 31.734 -28.625 -24.266 1 95.81 570 ASP A N 1
ATOM 4655 C CA . ASP A 1 570 ? 33.188 -28.703 -24.234 1 95.81 570 ASP A CA 1
ATOM 4656 C C . ASP A 1 570 ? 33.656 -29.656 -23.141 1 95.81 570 ASP A C 1
ATOM 4658 O O . ASP A 1 570 ? 34.594 -30.453 -23.359 1 95.81 570 ASP A O 1
ATOM 4662 N N . LYS A 1 571 ? 33 -29.578 -22.094 1 94.81 571 LYS A N 1
ATOM 4663 C CA . LYS A 1 571 ? 33.375 -30.453 -20.984 1 94.81 571 LYS A CA 1
ATOM 4664 C C . LYS A 1 571 ? 33.062 -31.906 -21.297 1 94.81 571 LYS A C 1
ATOM 4666 O O . LYS A 1 571 ? 33.875 -32.781 -21.016 1 94.81 571 LYS A O 1
ATOM 4671 N N . ILE A 1 572 ? 31.953 -32.188 -21.891 1 96 572 ILE A N 1
ATOM 4672 C CA . ILE A 1 572 ? 31.453 -33.562 -22.031 1 96 572 ILE A CA 1
ATOM 4673 C C . ILE A 1 572 ? 32.094 -34.219 -23.25 1 96 572 ILE A C 1
ATOM 4675 O O . ILE A 1 572 ? 32.469 -35.375 -23.203 1 96 572 ILE A O 1
ATOM 4679 N N . PHE A 1 573 ? 32.281 -33.469 -24.359 1 95.94 573 PHE A N 1
ATOM 4680 C CA . PHE A 1 573 ? 32.688 -34.125 -25.594 1 95.94 573 PHE A CA 1
ATOM 4681 C C . PHE A 1 573 ? 34.188 -33.938 -25.844 1 95.94 573 PHE A C 1
ATOM 4683 O O . PHE A 1 573 ? 34.75 -34.656 -26.656 1 95.94 573 PHE A O 1
ATOM 4690 N N . LYS A 1 574 ? 34.781 -33.031 -25.219 1 93.25 574 LYS A N 1
ATOM 4691 C CA . LYS A 1 574 ? 36.219 -32.812 -25.453 1 93.25 574 LYS A CA 1
ATOM 4692 C C . LYS A 1 574 ? 37.062 -33.406 -24.344 1 93.25 574 LYS A C 1
ATOM 4694 O O . LYS A 1 574 ? 38.281 -33.469 -24.453 1 93.25 574 LYS A O 1
ATOM 4699 N N . ASN A 1 575 ? 36.406 -33.844 -23.266 1 91.19 575 ASN A N 1
ATOM 4700 C CA . ASN A 1 575 ? 37.125 -34.438 -22.141 1 91.19 575 ASN A CA 1
ATOM 4701 C C . ASN A 1 575 ? 36.531 -35.812 -21.781 1 91.19 575 ASN A C 1
ATOM 4703 O O . ASN A 1 575 ? 35.312 -36 -21.844 1 91.19 575 ASN A O 1
ATOM 4707 N N . THR A 1 576 ? 37.438 -36.719 -21.406 1 89.75 576 THR A N 1
ATOM 4708 C CA . THR A 1 576 ? 36.969 -38 -20.891 1 89.75 576 THR A CA 1
ATOM 4709 C C . THR A 1 576 ? 36.5 -37.906 -19.438 1 89.75 576 THR A C 1
ATOM 4711 O O . THR A 1 576 ? 37.125 -37.188 -18.656 1 89.75 576 THR A O 1
ATOM 4714 N N . PRO A 1 577 ? 35.375 -38.531 -19.172 1 87.44 577 PRO A N 1
ATOM 4715 C CA . PRO A 1 577 ? 34.906 -38.406 -17.797 1 87.44 577 PRO A CA 1
ATOM 4716 C C . PRO A 1 577 ? 35.875 -38.969 -16.766 1 87.44 577 PRO A C 1
ATOM 4718 O O . PRO A 1 577 ? 36.625 -39.906 -17.078 1 87.44 577 PRO A O 1
ATOM 4721 N N . LEU A 1 578 ? 36.094 -38.25 -15.727 1 71.31 578 LEU A N 1
ATOM 4722 C CA . LEU A 1 578 ? 36.969 -38.75 -14.656 1 71.31 578 LEU A CA 1
ATOM 4723 C C . LEU A 1 578 ? 36.375 -39.969 -13.969 1 71.31 578 LEU A C 1
ATOM 4725 O O . LEU A 1 578 ? 35.156 -40 -13.719 1 71.31 578 LEU A O 1
ATOM 4729 N N . LEU A 1 579 ? 36.719 -41.094 -14.312 1 57.84 579 LEU A N 1
ATOM 4730 C CA . LEU A 1 579 ? 36.25 -42.281 -13.625 1 57.84 579 LEU A CA 1
ATOM 4731 C C . LEU A 1 579 ? 36.25 -42.094 -12.117 1 57.84 579 LEU A C 1
ATOM 4733 O O . LEU A 1 579 ? 37.281 -41.688 -11.539 1 57.84 579 LEU A O 1
ATOM 4737 N N . PHE A 1 580 ? 35.344 -41.5 -11.602 1 47.97 580 PHE A N 1
ATOM 4738 C CA . PHE A 1 580 ? 35.344 -41.562 -10.141 1 47.97 580 PHE A CA 1
ATOM 4739 C C . PHE A 1 580 ? 35.688 -42.969 -9.664 1 47.97 580 PHE A C 1
ATOM 4741 O O . PHE A 1 580 ? 34.906 -43.906 -9.867 1 47.97 580 PHE A O 1
ATOM 4748 N N . THR A 1 581 ? 36.938 -43.5 -9.766 1 39.41 581 THR A N 1
ATOM 4749 C CA . THR A 1 581 ? 37.344 -44.656 -8.977 1 39.41 581 THR A CA 1
ATOM 4750 C C . THR A 1 581 ? 37 -44.469 -7.504 1 39.41 581 THR A C 1
ATOM 4752 O O . THR A 1 581 ? 37.281 -43.406 -6.93 1 39.41 581 THR A O 1
ATOM 4755 N N . GLU A 1 582 ? 36.062 -45.156 -6.949 1 37 582 GLU A N 1
ATOM 4756 C CA . GLU A 1 582 ? 35.906 -45.438 -5.523 1 37 582 GLU A CA 1
ATOM 4757 C C . GLU A 1 582 ? 37.219 -45.781 -4.871 1 37 582 GLU A C 1
ATOM 4759 O O . GLU A 1 582 ? 37.25 -46.531 -3.896 1 37 582 GLU A O 1
ATOM 4764 N N . ASN A 1 583 ? 38.375 -45.656 -5.402 1 34 583 ASN A N 1
ATOM 4765 C CA . ASN A 1 583 ? 39.438 -46.25 -4.605 1 34 583 ASN A CA 1
ATOM 4766 C C . ASN A 1 583 ? 39.406 -45.75 -3.164 1 34 583 ASN A C 1
ATOM 4768 O O . ASN A 1 583 ? 38.625 -44.875 -2.83 1 34 583 ASN A O 1
ATOM 4772 N N . ALA A 1 584 ? 40.781 -45.344 -2.598 1 32.84 584 ALA A N 1
ATOM 4773 C CA . ALA A 1 584 ? 41.719 -45.594 -1.504 1 32.84 584 ALA A CA 1
ATOM 4774 C C . ALA A 1 584 ? 41.469 -44.656 -0.336 1 32.84 584 ALA A C 1
ATOM 4776 O O . ALA A 1 584 ? 41.812 -43.469 -0.4 1 32.84 584 ALA A O 1
ATOM 4777 N N . VAL A 1 585 ? 40.219 -44.594 0.275 1 32.97 585 VAL A N 1
ATOM 4778 C CA . VAL A 1 585 ? 40.312 -44.219 1.683 1 32.97 585 VAL A CA 1
ATOM 4779 C C . VAL A 1 585 ? 41.469 -45 2.352 1 32.97 585 VAL A C 1
ATOM 4781 O O . VAL A 1 585 ? 41.406 -46.219 2.498 1 32.97 585 VAL A O 1
ATOM 4784 N N . ASP A 1 586 ? 42.75 -44.75 2.039 1 27.83 586 ASP A N 1
ATOM 4785 C CA . ASP A 1 586 ? 43.781 -45.062 3.035 1 27.83 586 ASP A CA 1
ATOM 4786 C C . ASP A 1 586 ? 43.406 -44.5 4.402 1 27.83 586 ASP A C 1
ATOM 4788 O O . ASP A 1 586 ? 43.219 -43.281 4.547 1 27.83 586 ASP A O 1
ATOM 4792 N N . VAL A 1 587 ? 42.594 -45.281 5.164 1 30.08 587 VAL A N 1
ATOM 4793 C CA . VAL A 1 587 ? 42.469 -45.25 6.617 1 30.08 587 VAL A CA 1
ATOM 4794 C C . VAL A 1 587 ? 43.875 -45.188 7.254 1 30.08 587 VAL A C 1
ATOM 4796 O O . VAL A 1 587 ? 44.625 -46.156 7.168 1 30.08 587 VAL A O 1
ATOM 4799 N N . HIS A 1 588 ? 44.688 -44.219 7.023 1 24.55 588 HIS A N 1
ATOM 4800 C CA . HIS A 1 588 ? 45.75 -44.062 8 1 24.55 588 HIS A CA 1
ATOM 4801 C C . HIS A 1 588 ? 45.219 -44.031 9.422 1 24.55 588 HIS A C 1
ATOM 4803 O O . HIS A 1 588 ? 44.344 -43.188 9.742 1 24.55 588 HIS A O 1
ATOM 4809 N N . THR A 1 589 ? 45.25 -45.25 10.023 1 22.67 589 THR A N 1
ATOM 4810 C CA . THR A 1 589 ? 45.594 -45.438 11.422 1 22.67 589 THR A CA 1
ATOM 4811 C C . THR A 1 589 ? 46.938 -44.844 11.742 1 22.67 589 THR A C 1
ATOM 4813 O O . THR A 1 589 ? 47.906 -45 10.961 1 22.67 589 THR A O 1
ATOM 4816 N N . MET B 1 1 ? 4.297 -33.375 -1.009 1 53.84 1 MET B N 1
ATOM 4817 C CA . MET B 1 1 ? 3.707 -33.625 -2.318 1 53.84 1 MET B CA 1
ATOM 4818 C C . MET B 1 1 ? 3.318 -35.094 -2.459 1 53.84 1 MET B C 1
ATOM 4820 O O . MET B 1 1 ? 4.078 -36 -2.066 1 53.84 1 MET B O 1
ATOM 4824 N N . VAL B 1 2 ? 2.033 -35.438 -2.561 1 57.84 2 VAL B N 1
ATOM 4825 C CA . VAL B 1 2 ? 1.566 -36.812 -2.719 1 57.84 2 VAL B CA 1
ATOM 4826 C C . VAL B 1 2 ? 1.974 -37.344 -4.094 1 57.84 2 VAL B C 1
ATOM 4828 O O . VAL B 1 2 ? 1.865 -36.625 -5.094 1 57.84 2 VAL B O 1
ATOM 4831 N N . LYS B 1 3 ? 2.631 -38.5 -4.098 1 79.62 3 LYS B N 1
ATOM 4832 C CA . LYS B 1 3 ? 3.15 -39.094 -5.32 1 79.62 3 LYS B CA 1
ATOM 4833 C C . LYS B 1 3 ? 2.121 -40.031 -5.957 1 79.62 3 LYS B C 1
ATOM 4835 O O . LYS B 1 3 ? 1.643 -40.969 -5.316 1 79.62 3 LYS B O 1
ATOM 4840 N N . LEU B 1 4 ? 1.674 -39.5 -7.039 1 87.06 4 LEU B N 1
ATOM 4841 C CA . LEU B 1 4 ? 0.715 -40.281 -7.793 1 87.06 4 LEU B CA 1
ATOM 4842 C C . LEU B 1 4 ? 1.417 -41.094 -8.875 1 87.06 4 LEU B C 1
ATOM 4844 O O . LEU B 1 4 ? 2.355 -40.625 -9.508 1 87.06 4 LEU B O 1
ATOM 4848 N N . GLN B 1 5 ? 0.977 -42.312 -8.969 1 90.5 5 GLN B N 1
ATOM 4849 C CA . GLN B 1 5 ? 1.498 -43.125 -10.055 1 90.5 5 GLN B CA 1
ATOM 4850 C C . GLN B 1 5 ? 0.834 -42.781 -11.383 1 90.5 5 GLN B C 1
ATOM 4852 O O . GLN B 1 5 ? -0.372 -42.531 -11.438 1 90.5 5 GLN B O 1
ATOM 4857 N N . PRO B 1 6 ? 1.62 -42.75 -12.391 1 91.25 6 PRO B N 1
ATOM 4858 C CA . PRO B 1 6 ? 1.024 -42.438 -13.695 1 91.25 6 PRO B CA 1
ATOM 4859 C C . PRO B 1 6 ? -0.077 -43.406 -14.086 1 91.25 6 PRO B C 1
ATOM 4861 O O . PRO B 1 6 ? 0.025 -44.594 -13.805 1 91.25 6 PRO B O 1
ATOM 4864 N N . LEU B 1 7 ? -1.06 -42.875 -14.695 1 93.62 7 LEU B N 1
ATOM 4865 C CA . LEU B 1 7 ? -2.129 -43.719 -15.234 1 93.62 7 LEU B CA 1
ATOM 4866 C C . LEU B 1 7 ? -1.811 -44.156 -16.656 1 93.62 7 LEU B C 1
ATOM 4868 O O . LEU B 1 7 ? -1.859 -43.344 -17.594 1 93.62 7 LEU B O 1
ATOM 4872 N N . GLU B 1 8 ? -1.587 -45.469 -16.766 1 91.69 8 GLU B N 1
ATOM 4873 C CA . GLU B 1 8 ? -1.184 -46 -18.078 1 91.69 8 GLU B CA 1
ATOM 4874 C C . GLU B 1 8 ? -2.396 -46.312 -18.938 1 91.69 8 GLU B C 1
ATOM 4876 O O . GLU B 1 8 ? -3.412 -46.812 -18.438 1 91.69 8 GLU B O 1
ATOM 4881 N N . PHE B 1 9 ? -2.307 -46.062 -20.219 1 91.56 9 PHE B N 1
ATOM 4882 C CA . PHE B 1 9 ? -3.402 -46.344 -21.141 1 91.56 9 PHE B CA 1
ATOM 4883 C C . PHE B 1 9 ? -3.658 -47.844 -21.25 1 91.56 9 PHE B C 1
ATOM 4885 O O . PHE B 1 9 ? -4.805 -48.281 -21.391 1 91.56 9 PHE B O 1
ATOM 4892 N N . ILE B 1 10 ? -2.58 -48.625 -21.156 1 88.56 10 ILE B N 1
ATOM 4893 C CA . ILE B 1 10 ? -2.721 -50.062 -21.25 1 88.56 10 ILE B CA 1
ATOM 4894 C C . ILE B 1 10 ? -3.623 -50.562 -20.125 1 88.56 10 ILE B C 1
ATOM 4896 O O . ILE B 1 10 ? -4.363 -51.531 -20.312 1 88.56 10 ILE B O 1
ATOM 4900 N N . ASP B 1 11 ? -3.543 -49.938 -19.062 1 90.62 11 ASP B N 1
ATOM 4901 C CA . ASP B 1 11 ? -4.336 -50.344 -17.906 1 90.62 11 ASP B CA 1
ATOM 4902 C C . ASP B 1 11 ? -5.824 -50.094 -18.141 1 90.62 11 ASP B C 1
ATOM 4904 O O . ASP B 1 11 ? -6.672 -50.688 -17.484 1 90.62 11 ASP B O 1
ATOM 4908 N N . CYS B 1 12 ? -6.176 -49.188 -19.047 1 90.31 12 CYS B N 1
ATOM 4909 C CA . CYS B 1 12 ? -7.566 -48.969 -19.422 1 90.31 12 CYS B CA 1
ATOM 4910 C C . CYS B 1 12 ? -8.141 -50.156 -20.156 1 90.31 12 CYS B C 1
ATOM 4912 O O . CYS B 1 12 ? -9.328 -50.469 -20.031 1 90.31 12 CYS B O 1
ATOM 4914 N N . LEU B 1 13 ? -7.238 -50.781 -20.875 1 86.19 13 LEU B N 1
ATOM 4915 C CA . LEU B 1 13 ? -7.66 -51.969 -21.625 1 86.19 13 LEU B CA 1
ATOM 4916 C C . LEU B 1 13 ? -7.875 -53.156 -20.703 1 86.19 13 LEU B C 1
ATOM 4918 O O . LEU B 1 13 ? -8.836 -53.906 -20.859 1 86.19 13 LEU B O 1
ATOM 4922 N N . ILE B 1 14 ? -6.934 -53.219 -19.766 1 86.75 14 ILE B N 1
ATOM 4923 C CA . ILE B 1 14 ? -6.961 -54.344 -18.859 1 86.75 14 ILE B CA 1
ATOM 4924 C C . ILE B 1 14 ? -8.039 -54.125 -17.797 1 86.75 14 ILE B C 1
ATOM 4926 O O . ILE B 1 14 ? -8.703 -55.062 -17.375 1 86.75 14 ILE B O 1
ATOM 4930 N N . ASP B 1 15 ? -8.195 -52.875 -17.359 1 90.94 15 ASP B N 1
ATOM 4931 C CA . ASP B 1 15 ? -9.172 -52.438 -16.359 1 90.94 15 ASP B CA 1
ATOM 4932 C C . ASP B 1 15 ? -9.062 -53.25 -15.078 1 90.94 15 ASP B C 1
ATOM 4934 O O . ASP B 1 15 ? -10.062 -53.812 -14.602 1 90.94 15 ASP B O 1
ATOM 4938 N N . SER B 1 16 ? -7.875 -53.375 -14.555 1 90.31 16 SER B N 1
ATOM 4939 C CA . SER B 1 16 ? -7.617 -54.156 -13.344 1 90.31 16 SER B CA 1
ATOM 4940 C C . SER B 1 16 ? -8.07 -53.406 -12.102 1 90.31 16 SER B C 1
ATOM 4942 O O . SER B 1 16 ? -8.273 -52.188 -12.141 1 90.31 16 SER B O 1
ATOM 4944 N N . PRO B 1 17 ? -8.328 -54.094 -10.992 1 90.31 17 PRO B N 1
ATOM 4945 C CA . PRO B 1 17 ? -8.641 -53.438 -9.727 1 90.31 17 PRO B CA 1
ATOM 4946 C C . PRO B 1 17 ? -7.555 -52.438 -9.297 1 90.31 17 PRO B C 1
ATOM 4948 O O . PRO B 1 17 ? -7.859 -51.406 -8.727 1 90.31 17 PRO B O 1
ATOM 4951 N N . ASN B 1 18 ? -6.289 -52.812 -9.484 1 88.88 18 ASN B N 1
ATOM 4952 C CA . ASN B 1 18 ? -5.188 -51.906 -9.156 1 88.88 18 ASN B CA 1
ATOM 4953 C C . ASN B 1 18 ? -5.277 -50.625 -9.945 1 88.88 18 ASN B C 1
ATOM 4955 O O . ASN B 1 18 ? -4.973 -49.531 -9.414 1 88.88 18 ASN B O 1
ATOM 4959 N N . PHE B 1 19 ? -5.656 -50.719 -11.195 1 92.25 19 PHE B N 1
ATOM 4960 C CA . PHE B 1 19 ? -5.844 -49.531 -12.023 1 92.25 19 PHE B CA 1
ATOM 4961 C C . PHE B 1 19 ? -6.949 -48.656 -11.461 1 92.25 19 PHE B C 1
ATOM 4963 O O . PHE B 1 19 ? -6.785 -47.438 -11.352 1 92.25 19 PHE B O 1
ATOM 4970 N N . ARG B 1 20 ? -8.031 -49.219 -11.109 1 92.44 20 ARG B N 1
ATOM 4971 C CA . ARG B 1 20 ? -9.172 -48.469 -10.602 1 92.44 20 ARG B CA 1
ATOM 4972 C C . ARG B 1 20 ? -8.836 -47.812 -9.258 1 92.44 20 ARG B C 1
ATOM 4974 O O . ARG B 1 20 ? -9.305 -46.719 -8.961 1 92.44 20 ARG B O 1
ATOM 4981 N N . GLU B 1 21 ? -8.062 -48.531 -8.445 1 91.75 21 GLU B N 1
ATOM 4982 C CA . GLU B 1 21 ? -7.605 -47.938 -7.195 1 91.75 21 GLU B CA 1
ATOM 4983 C C . GLU B 1 21 ? -6.715 -46.719 -7.457 1 91.75 21 GLU B C 1
ATOM 4985 O O . GLU B 1 21 ? -6.844 -45.688 -6.785 1 91.75 21 GLU B O 1
ATOM 4990 N N . ASN B 1 22 ? -5.773 -46.844 -8.336 1 93.25 22 ASN B N 1
ATOM 4991 C CA . ASN B 1 22 ? -4.91 -45.75 -8.719 1 93.25 22 ASN B CA 1
ATOM 4992 C C . ASN B 1 22 ? -5.715 -44.562 -9.266 1 93.25 22 ASN B C 1
ATOM 4994 O O . ASN B 1 22 ? -5.434 -43.406 -8.953 1 93.25 22 ASN B O 1
ATOM 4998 N N . LEU B 1 23 ? -6.66 -44.875 -10.094 1 94.31 23 LEU B N 1
ATOM 4999 C CA . LEU B 1 23 ? -7.547 -43.844 -10.648 1 94.31 23 LEU B CA 1
ATOM 5000 C C . LEU B 1 23 ? -8.289 -43.094 -9.539 1 94.31 23 LEU B C 1
ATOM 5002 O O . LEU B 1 23 ? -8.406 -41.875 -9.578 1 94.31 23 LEU B O 1
ATOM 5006 N N . ASN B 1 24 ? -8.766 -43.812 -8.586 1 93.25 24 ASN B N 1
ATOM 5007 C CA . ASN B 1 24 ? -9.453 -43.25 -7.441 1 93.25 24 ASN B CA 1
ATOM 5008 C C . ASN B 1 24 ? -8.547 -42.281 -6.664 1 93.25 24 ASN B C 1
ATOM 5010 O O . ASN B 1 24 ? -9 -41.25 -6.16 1 93.25 24 ASN B O 1
ATOM 5014 N N . LYS B 1 25 ? -7.312 -42.625 -6.488 1 93.25 25 LYS B N 1
ATOM 5015 C CA . LYS B 1 25 ? -6.355 -41.75 -5.816 1 93.25 25 LYS B CA 1
ATOM 5016 C C . LYS B 1 25 ? -6.203 -40.438 -6.562 1 93.25 25 LYS B C 1
ATOM 5018 O O . LYS B 1 25 ? -6.156 -39.375 -5.941 1 93.25 25 LYS B O 1
ATOM 5023 N N . HIS B 1 26 ? -6.082 -40.5 -7.895 1 94.25 26 HIS B N 1
ATOM 5024 C CA . HIS B 1 26 ? -6.004 -39.281 -8.711 1 94.25 26 HIS B CA 1
ATOM 5025 C C . HIS B 1 26 ? -7.25 -38.438 -8.539 1 94.25 26 HIS B C 1
ATOM 5027 O O . HIS B 1 26 ? -7.152 -37.219 -8.438 1 94.25 26 HIS B O 1
ATOM 5033 N N . GLU B 1 27 ? -8.414 -39.062 -8.539 1 94.12 27 GLU B N 1
ATOM 5034 C CA . GLU B 1 27 ? -9.68 -38.344 -8.391 1 94.12 27 GLU B CA 1
ATOM 5035 C C . GLU B 1 27 ? -9.758 -37.625 -7.047 1 94.12 27 GLU B C 1
ATOM 5037 O O . GLU B 1 27 ? -10.188 -36.469 -6.973 1 94.12 27 GLU B O 1
ATOM 5042 N N . LYS B 1 28 ? -9.359 -38.344 -5.988 1 93.19 28 LYS B N 1
ATOM 5043 C CA . LYS B 1 28 ? -9.391 -37.75 -4.648 1 93.19 28 LYS B CA 1
ATOM 5044 C C . LYS B 1 28 ? -8.477 -36.531 -4.555 1 93.19 28 LYS B C 1
ATOM 5046 O O . LYS B 1 28 ? -8.852 -35.5 -3.979 1 93.19 28 LYS B O 1
ATOM 5051 N N . GLU B 1 29 ? -7.336 -36.656 -5.078 1 92.19 29 GLU B N 1
ATOM 5052 C CA . GLU B 1 29 ? -6.387 -35.562 -5.059 1 92.19 29 GLU B CA 1
ATOM 5053 C C . GLU B 1 29 ? -6.906 -34.375 -5.863 1 92.19 29 GLU B C 1
ATOM 5055 O O . GLU B 1 29 ? -6.719 -33.219 -5.473 1 92.19 29 GLU B O 1
ATOM 5060 N N . LEU B 1 30 ? -7.477 -34.625 -6.984 1 92.56 30 LEU B N 1
ATOM 5061 C CA . LEU B 1 30 ? -8.039 -33.562 -7.809 1 92.56 30 LEU B CA 1
ATOM 5062 C C . LEU B 1 30 ? -9.172 -32.844 -7.074 1 92.56 30 LEU B C 1
ATOM 5064 O O . LEU B 1 30 ? -9.312 -31.641 -7.168 1 92.56 30 LEU B O 1
ATOM 5068 N N . ASP B 1 31 ? -9.977 -33.594 -6.406 1 92.69 31 ASP B N 1
ATOM 5069 C CA . ASP B 1 31 ? -11.062 -33 -5.625 1 92.69 31 ASP B CA 1
ATOM 5070 C C . ASP B 1 31 ? -10.523 -32.094 -4.523 1 92.69 31 ASP B C 1
ATOM 5072 O O . ASP B 1 31 ? -11.07 -31.016 -4.277 1 92.69 31 ASP B O 1
ATOM 5076 N N . LYS B 1 32 ? -9.5 -32.562 -3.834 1 92.81 32 LYS B N 1
ATOM 5077 C CA . LYS B 1 32 ? -8.859 -31.75 -2.801 1 92.81 32 LYS B CA 1
ATOM 5078 C C . LYS B 1 32 ? -8.32 -30.453 -3.377 1 92.81 32 LYS B C 1
ATOM 5080 O O . LYS B 1 32 ? -8.539 -29.375 -2.805 1 92.81 32 LYS B O 1
ATOM 5085 N N . THR B 1 33 ? -7.664 -30.547 -4.48 1 91.5 33 THR B N 1
ATOM 5086 C CA . THR B 1 33 ? -7.105 -29.375 -5.137 1 91.5 33 THR B CA 1
ATOM 5087 C C . THR B 1 33 ? -8.211 -28.422 -5.586 1 91.5 33 THR B C 1
ATOM 5089 O O . THR B 1 33 ? -8.078 -27.203 -5.473 1 91.5 33 THR B O 1
ATOM 5092 N N . SER B 1 34 ? -9.266 -28.984 -6.109 1 92.62 34 SER B N 1
ATOM 5093 C CA . SER B 1 34 ? -10.406 -28.172 -6.531 1 92.62 34 SER B CA 1
ATOM 5094 C C . SER B 1 34 ? -10.977 -27.375 -5.367 1 92.62 34 SER B C 1
ATOM 5096 O O . SER B 1 34 ? -11.32 -26.203 -5.523 1 92.62 34 SER B O 1
ATOM 5098 N N . GLN B 1 35 ? -11.055 -27.969 -4.254 1 94.25 35 GLN B N 1
ATOM 5099 C CA . GLN B 1 35 ? -11.578 -27.297 -3.066 1 94.25 35 GLN B CA 1
ATOM 5100 C C . GLN B 1 35 ? -10.641 -26.188 -2.619 1 94.25 35 GLN B C 1
ATOM 5102 O O . GLN B 1 35 ? -11.094 -25.109 -2.209 1 94.25 35 GLN B O 1
ATOM 5107 N N . GLN B 1 36 ? -9.414 -26.438 -2.639 1 94.62 36 GLN B N 1
ATOM 5108 C CA . GLN B 1 36 ? -8.43 -25.422 -2.277 1 94.62 36 GLN B CA 1
ATOM 5109 C C . GLN B 1 36 ? -8.508 -24.219 -3.223 1 94.62 36 GLN B C 1
ATOM 5111 O O . GLN B 1 36 ? -8.445 -23.078 -2.783 1 94.62 36 GLN B O 1
ATOM 5116 N N . ILE B 1 37 ? -8.641 -24.5 -4.5 1 95 37 ILE B N 1
ATOM 5117 C CA . ILE B 1 37 ? -8.734 -23.438 -5.492 1 95 37 ILE B CA 1
ATOM 5118 C C . ILE B 1 37 ? -10 -22.625 -5.254 1 95 37 ILE B C 1
ATOM 5120 O O . ILE B 1 37 ? -9.977 -21.391 -5.32 1 95 37 ILE B O 1
ATOM 5124 N N . LYS B 1 38 ? -11.07 -23.312 -5 1 95.5 38 LYS B N 1
ATOM 5125 C CA . LYS B 1 38 ? -12.32 -22.641 -4.684 1 95.5 38 LYS B CA 1
ATOM 5126 C C . LYS B 1 38 ? -12.156 -21.719 -3.477 1 95.5 38 LYS B C 1
ATOM 5128 O O . LYS B 1 38 ? -12.664 -20.594 -3.475 1 95.5 38 LYS B O 1
ATOM 5133 N N . ARG B 1 39 ? -11.484 -22.188 -2.469 1 96.25 39 ARG B N 1
ATOM 5134 C CA . ARG B 1 39 ? -11.211 -21.391 -1.273 1 96.25 39 ARG B CA 1
ATOM 5135 C C . ARG B 1 39 ? -10.383 -20.156 -1.61 1 96.25 39 ARG B C 1
ATOM 5137 O O . ARG B 1 39 ? -10.68 -19.062 -1.142 1 96.25 39 ARG B O 1
ATOM 5144 N N . ILE B 1 40 ? -9.398 -20.328 -2.371 1 96.75 40 ILE B N 1
ATOM 5145 C CA . ILE B 1 40 ? -8.523 -19.234 -2.756 1 96.75 40 ILE B CA 1
ATOM 5146 C C . ILE B 1 40 ? -9.312 -18.188 -3.541 1 96.75 40 ILE B C 1
ATOM 5148 O O . ILE B 1 40 ? -9.141 -16.984 -3.34 1 96.75 40 ILE B O 1
ATOM 5152 N N . ILE B 1 41 ? -10.172 -18.656 -4.418 1 97 41 ILE B N 1
ATOM 5153 C CA . ILE B 1 41 ? -11.008 -17.734 -5.195 1 97 41 ILE B CA 1
ATOM 5154 C C . ILE B 1 41 ? -11.883 -16.906 -4.258 1 97 41 ILE B C 1
ATOM 5156 O O . ILE B 1 41 ? -11.984 -15.695 -4.414 1 97 41 ILE B O 1
ATOM 5160 N N . LYS B 1 42 ? -12.453 -17.547 -3.328 1 97.56 42 LYS B N 1
ATOM 5161 C CA . LYS B 1 42 ? -13.289 -16.844 -2.348 1 97.56 42 LYS B CA 1
ATOM 5162 C C . LYS B 1 42 ? -12.469 -15.836 -1.558 1 97.56 42 LYS B C 1
ATOM 5164 O O . LYS B 1 42 ? -12.922 -14.711 -1.331 1 97.56 42 LYS B O 1
ATOM 5169 N N . GLU B 1 43 ? -11.383 -16.219 -1.126 1 97.62 43 GLU B N 1
ATOM 5170 C CA . GLU B 1 43 ? -10.523 -15.359 -0.321 1 97.62 43 GLU B CA 1
ATOM 5171 C C . GLU B 1 43 ? -10.031 -14.164 -1.132 1 97.62 43 GLU B C 1
ATOM 5173 O O . GLU B 1 43 ? -9.883 -13.062 -0.598 1 97.62 43 GLU B O 1
ATOM 5178 N N . ILE B 1 44 ? -9.742 -14.344 -2.393 1 97.06 44 ILE B N 1
ATOM 5179 C CA . ILE B 1 44 ? -9.359 -13.242 -3.262 1 97.06 44 ILE B CA 1
ATOM 5180 C C . ILE B 1 44 ? -10.531 -12.273 -3.414 1 97.06 44 ILE B C 1
ATOM 5182 O O . ILE B 1 44 ? -10.344 -11.055 -3.395 1 97.06 44 ILE B O 1
ATOM 5186 N N . LYS B 1 45 ? -11.727 -12.789 -3.57 1 97.25 45 LYS B N 1
ATOM 5187 C CA . LYS B 1 45 ? -12.914 -11.945 -3.646 1 97.25 45 LYS B CA 1
ATOM 5188 C C . LYS B 1 45 ? -13.078 -11.109 -2.379 1 97.25 45 LYS B C 1
ATOM 5190 O O . LYS B 1 45 ? -13.352 -9.914 -2.449 1 97.25 45 LYS B O 1
ATOM 5195 N N . ASP B 1 46 ? -12.922 -11.734 -1.226 1 97.69 46 ASP B N 1
ATOM 5196 C CA . ASP B 1 46 ? -13 -11.039 0.054 1 97.69 46 ASP B CA 1
ATOM 5197 C C . ASP B 1 46 ? -11.922 -9.961 0.158 1 97.69 46 ASP B C 1
ATOM 5199 O O . ASP B 1 46 ? -12.18 -8.867 0.681 1 97.69 46 ASP B O 1
ATOM 5203 N N . LEU B 1 47 ? -10.773 -10.289 -0.278 1 97.62 47 LEU B N 1
ATOM 5204 C CA . LEU B 1 47 ? -9.656 -9.352 -0.261 1 97.62 47 LEU B CA 1
ATOM 5205 C C . LEU B 1 47 ? -9.953 -8.141 -1.134 1 97.62 47 LEU B C 1
ATOM 5207 O O . LEU B 1 47 ? -9.711 -7 -0.726 1 97.62 47 LEU B O 1
ATOM 5211 N N . LEU B 1 48 ? -10.484 -8.383 -2.314 1 96.88 48 LEU B N 1
ATOM 5212 C CA . LEU B 1 48 ? -10.82 -7.281 -3.215 1 96.88 48 LEU B CA 1
ATOM 5213 C C . LEU B 1 48 ? -11.906 -6.398 -2.615 1 96.88 48 LEU B C 1
ATOM 5215 O O . LEU B 1 48 ? -11.859 -5.172 -2.74 1 96.88 48 LEU B O 1
ATOM 5219 N N . ALA B 1 49 ? -12.859 -6.969 -1.959 1 97.25 49 ALA B N 1
ATOM 5220 C CA . ALA B 1 49 ? -13.914 -6.211 -1.288 1 97.25 49 ALA B CA 1
ATOM 5221 C C . ALA B 1 49 ? -13.336 -5.359 -0.159 1 97.25 49 ALA B C 1
ATOM 5223 O O . ALA B 1 49 ? -13.727 -4.199 0.011 1 97.25 49 ALA B O 1
ATOM 5224 N N . ALA B 1 50 ? -12.484 -5.922 0.65 1 97.62 50 ALA B N 1
ATOM 5225 C CA . ALA B 1 50 ? -11.836 -5.188 1.734 1 97.62 50 ALA B CA 1
ATOM 5226 C C . ALA B 1 50 ? -11.008 -4.023 1.193 1 97.62 50 ALA B C 1
ATOM 5228 O O . ALA B 1 50 ? -10.992 -2.941 1.784 1 97.62 50 ALA B O 1
ATOM 5229 N N . ALA B 1 51 ? -10.32 -4.227 0.107 1 97.25 51 ALA B N 1
ATOM 5230 C CA . ALA B 1 51 ? -9.516 -3.178 -0.522 1 97.25 51 ALA B CA 1
ATOM 5231 C C . ALA B 1 51 ? -10.406 -2.041 -1.021 1 97.25 51 ALA B C 1
ATOM 5233 O O . ALA B 1 51 ? -10.047 -0.867 -0.903 1 97.25 51 ALA B O 1
ATOM 5234 N N . LYS B 1 52 ? -11.531 -2.395 -1.573 1 97.19 52 LYS B N 1
ATOM 5235 C CA . LYS B 1 52 ? -12.484 -1.382 -2.025 1 97.19 52 LYS B CA 1
ATOM 5236 C C . LYS B 1 52 ? -13.016 -0.562 -0.853 1 97.19 52 LYS B C 1
ATOM 5238 O O . LYS B 1 52 ? -13.195 0.651 -0.969 1 97.19 52 LYS B O 1
ATOM 5243 N N . SER B 1 53 ? -13.281 -1.205 0.226 1 97.75 53 SER B N 1
ATOM 5244 C CA . SER B 1 53 ? -13.734 -0.521 1.432 1 97.75 53 SER B CA 1
ATOM 5245 C C . SER B 1 53 ? -12.68 0.452 1.947 1 97.75 53 SER B C 1
ATOM 5247 O O . SER B 1 53 ? -13.008 1.562 2.375 1 97.75 53 SER B O 1
ATOM 5249 N N . LEU B 1 54 ? -11.445 0.058 1.938 1 97.5 54 LEU B N 1
ATOM 5250 C CA . LEU B 1 54 ? -10.352 0.938 2.35 1 97.5 54 LEU B CA 1
ATOM 5251 C C . LEU B 1 54 ? -10.258 2.15 1.431 1 97.5 54 LEU B C 1
ATOM 5253 O O . LEU B 1 54 ? -10.078 3.277 1.899 1 97.5 54 LEU B O 1
ATOM 5257 N N . SER B 1 55 ? -10.398 1.876 0.143 1 97.44 55 SER B N 1
ATOM 5258 C CA . SER B 1 55 ? -10.359 2.969 -0.824 1 97.44 55 SER B CA 1
ATOM 5259 C C . SER B 1 55 ? -11.469 3.98 -0.563 1 97.44 55 SER B C 1
ATOM 5261 O O . SER B 1 55 ? -11.242 5.191 -0.622 1 97.44 55 SER B O 1
ATOM 5263 N N . ARG B 1 56 ? -12.609 3.535 -0.249 1 97.5 56 ARG B N 1
ATOM 5264 C CA . ARG B 1 56 ? -13.734 4.414 0.052 1 97.5 56 ARG B CA 1
ATOM 5265 C C . ARG B 1 56 ? -13.445 5.258 1.29 1 97.5 56 ARG B C 1
ATOM 5267 O O . ARG B 1 56 ? -13.734 6.461 1.307 1 97.5 56 ARG B O 1
ATOM 5274 N N . ALA B 1 57 ? -12.945 4.625 2.344 1 97.81 57 ALA B N 1
ATOM 5275 C CA . ALA B 1 57 ? -12.617 5.336 3.576 1 97.81 57 ALA B CA 1
ATOM 5276 C C . ALA B 1 57 ? -11.555 6.406 3.326 1 97.81 57 ALA B C 1
ATOM 5278 O O . ALA B 1 57 ? -11.656 7.523 3.842 1 97.81 57 ALA B O 1
ATOM 5279 N N . GLN B 1 58 ? -10.531 6.074 2.539 1 97.69 58 GLN B N 1
ATOM 5280 C CA . GLN B 1 58 ? -9.477 7.02 2.189 1 97.69 58 GLN B CA 1
ATOM 5281 C C . GLN B 1 58 ? -10.031 8.211 1.413 1 97.69 58 GLN B C 1
ATOM 5283 O O . GLN B 1 58 ? -9.648 9.352 1.661 1 97.69 58 GLN B O 1
ATOM 5288 N N . ARG B 1 59 ? -10.938 7.965 0.542 1 97.31 59 ARG B N 1
ATOM 5289 C CA . ARG B 1 59 ? -11.516 9.023 -0.275 1 97.31 59 ARG B CA 1
ATOM 5290 C C . ARG B 1 59 ? -12.406 9.938 0.563 1 97.31 59 ARG B C 1
ATOM 5292 O O . ARG B 1 59 ? -12.484 11.141 0.31 1 97.31 59 ARG B O 1
ATOM 5299 N N . THR B 1 60 ? -13.109 9.336 1.475 1 98.12 60 THR B N 1
ATOM 5300 C CA . THR B 1 60 ? -13.93 10.133 2.381 1 98.12 60 THR B CA 1
ATOM 5301 C C . THR B 1 60 ? -13.062 11.086 3.197 1 98.12 60 THR B C 1
ATOM 5303 O O . THR B 1 60 ? -13.391 12.266 3.34 1 98.12 60 THR B O 1
ATOM 5306 N N . LEU B 1 61 ? -11.969 10.602 3.715 1 97.81 61 LEU B N 1
ATOM 5307 C CA . LEU B 1 61 ? -11.031 11.445 4.441 1 97.81 61 LEU B CA 1
ATOM 5308 C C . LEU B 1 61 ? -10.453 12.531 3.533 1 97.81 61 LEU B C 1
ATOM 5310 O O . LEU B 1 61 ? -10.352 13.695 3.932 1 97.81 61 LEU B O 1
ATOM 5314 N N . SER B 1 62 ? -10.062 12.102 2.318 1 97.69 62 SER B N 1
ATOM 5315 C CA . SER B 1 62 ? -9.523 13.039 1.339 1 97.69 62 SER B CA 1
ATOM 5316 C C . SER B 1 62 ? -10.477 14.203 1.1 1 97.69 62 SER B C 1
ATOM 5318 O O . SER B 1 62 ? -10.062 15.359 1.068 1 97.69 62 SER B O 1
ATOM 5320 N N . ARG B 1 63 ? -11.727 13.945 0.995 1 97.12 63 ARG B N 1
ATOM 5321 C CA . ARG B 1 63 ? -12.734 14.977 0.77 1 97.12 63 ARG B CA 1
ATOM 5322 C C . ARG B 1 63 ? -12.836 15.906 1.969 1 97.12 63 ARG B C 1
ATOM 5324 O O . ARG B 1 63 ? -12.945 17.125 1.805 1 97.12 63 ARG B O 1
ATOM 5331 N N . SER B 1 64 ? -12.836 15.328 3.16 1 97.06 64 SER B N 1
ATOM 5332 C CA . SER B 1 64 ? -12.922 16.141 4.375 1 97.06 64 SER B CA 1
ATOM 5333 C C . SER B 1 64 ? -11.703 17.047 4.52 1 97.06 64 SER B C 1
ATOM 5335 O O . SER B 1 64 ? -11.828 18.188 4.953 1 97.06 64 SER B O 1
ATOM 5337 N N . LEU B 1 65 ? -10.523 16.547 4.172 1 96.69 65 LEU B N 1
ATOM 5338 C CA . LEU B 1 65 ? -9.312 17.375 4.223 1 96.69 65 LEU B CA 1
ATOM 5339 C C . LEU B 1 65 ? -9.375 18.5 3.197 1 96.69 65 LEU B C 1
ATOM 5341 O O . LEU B 1 65 ? -8.961 19.625 3.484 1 96.69 65 LEU B O 1
ATOM 5345 N N . LYS B 1 66 ? -9.953 18.219 2.051 1 95.81 66 LYS B N 1
ATOM 5346 C CA . LYS B 1 66 ? -10.07 19.203 0.987 1 95.81 66 LYS B CA 1
ATOM 5347 C C . LYS B 1 66 ? -11.008 20.344 1.4 1 95.81 66 LYS B C 1
ATOM 5349 O O . LYS B 1 66 ? -10.758 21.5 1.077 1 95.81 66 LYS B O 1
ATOM 5354 N N . GLU B 1 67 ? -11.977 20 2.168 1 93.94 67 GLU B N 1
ATOM 5355 C CA . GLU B 1 67 ? -13.016 20.969 2.525 1 93.94 67 GLU B CA 1
ATOM 5356 C C . GLU B 1 67 ? -12.664 21.719 3.807 1 93.94 67 GLU B C 1
ATOM 5358 O O . GLU B 1 67 ? -13.312 22.703 4.156 1 93.94 67 GLU B O 1
ATOM 5363 N N . PHE B 1 68 ? -11.602 21.25 4.477 1 91.81 68 PHE B N 1
ATOM 5364 C CA . PHE B 1 68 ? -11.227 21.891 5.727 1 91.81 68 PHE B CA 1
ATOM 5365 C C . PHE B 1 68 ? -10.695 23.297 5.469 1 91.81 68 PHE B C 1
ATOM 5367 O O . PHE B 1 68 ? -9.82 23.5 4.621 1 91.81 68 PHE B O 1
ATOM 5374 N N . ASN B 1 69 ? -11.219 24.266 6.102 1 82.56 69 ASN B N 1
ATOM 5375 C CA . ASN B 1 69 ? -10.781 25.641 5.945 1 82.56 69 ASN B CA 1
ATOM 5376 C C . ASN B 1 69 ? -10.297 26.234 7.27 1 82.56 69 ASN B C 1
ATOM 5378 O O . ASN B 1 69 ? -10.977 26.109 8.289 1 82.56 69 ASN B O 1
ATOM 5382 N N . PHE B 1 70 ? -9.07 26.781 7.176 1 77.31 70 PHE B N 1
ATOM 5383 C CA . PHE B 1 70 ? -8.492 27.453 8.336 1 77.31 70 PHE B CA 1
ATOM 5384 C C . PHE B 1 70 ? -8.984 28.906 8.406 1 77.31 70 PHE B C 1
ATOM 5386 O O . PHE B 1 70 ? -9.242 29.531 7.383 1 77.31 70 PHE B O 1
ATOM 5393 N N . GLU B 1 71 ? -9.266 29.266 9.531 1 76.75 71 GLU B N 1
ATOM 5394 C CA . GLU B 1 71 ? -9.523 30.688 9.711 1 76.75 71 GLU B CA 1
ATOM 5395 C C . GLU B 1 71 ? -8.297 31.406 10.273 1 76.75 71 GLU B C 1
ATOM 5397 O O . GLU B 1 71 ? -7.512 30.812 11.016 1 76.75 71 GLU B O 1
ATOM 5402 N N . CYS B 1 72 ? -8.031 32.594 9.742 1 77.62 72 CYS B N 1
ATOM 5403 C CA . CYS B 1 72 ? -6.898 33.406 10.219 1 77.62 72 CYS B CA 1
ATOM 5404 C C . CYS B 1 72 ? -7.367 34.688 10.859 1 77.62 72 CYS B C 1
ATOM 5406 O O . CYS B 1 72 ? -8.336 35.312 10.398 1 77.62 72 CYS B O 1
ATOM 5408 N N . ILE B 1 73 ? -6.711 34.906 11.922 1 81.88 73 ILE B N 1
ATOM 5409 C CA . ILE B 1 73 ? -6.965 36.188 12.57 1 81.88 73 ILE B CA 1
ATOM 5410 C C . ILE B 1 73 ? -6.199 37.281 11.844 1 81.88 73 ILE B C 1
ATOM 5412 O O . ILE B 1 73 ? -4.996 37.156 11.609 1 81.88 73 ILE B O 1
ATOM 5416 N N . GLY B 1 74 ? -6.902 38.281 11.391 1 76.25 74 GLY B N 1
ATOM 5417 C CA . GLY B 1 74 ? -6.297 39.344 10.641 1 76.25 74 GLY B CA 1
ATOM 5418 C C . GLY B 1 74 ? -6.426 39.188 9.141 1 76.25 74 GLY B C 1
ATOM 5419 O O . GLY B 1 74 ? -7.043 38.219 8.672 1 76.25 74 GLY B O 1
ATOM 5420 N N . SER B 1 75 ? -5.922 40.094 8.43 1 68.94 75 SER B N 1
ATOM 5421 C CA . SER B 1 75 ? -6.199 40.125 6.996 1 68.94 75 SER B CA 1
ATOM 5422 C C . SER B 1 75 ? -5.09 39.438 6.203 1 68.94 75 SER B C 1
ATOM 5424 O O . SER B 1 75 ? -5.289 39.062 5.047 1 68.94 75 SER B O 1
ATOM 5426 N N . THR B 1 76 ? -3.916 39.281 6.863 1 77.19 76 THR B N 1
ATOM 5427 C CA . THR B 1 76 ? -2.832 38.781 6.02 1 77.19 76 THR B CA 1
ATOM 5428 C C . THR B 1 76 ? -2.078 37.656 6.707 1 77.19 76 THR B C 1
ATOM 5430 O O . THR B 1 76 ? -1.91 37.656 7.926 1 77.19 76 THR B O 1
ATOM 5433 N N . GLN B 1 77 ? -1.732 36.688 5.852 1 81.19 77 GLN B N 1
ATOM 5434 C CA . GLN B 1 77 ? -0.95 35.531 6.301 1 81.19 77 GLN B CA 1
ATOM 5435 C C . GLN B 1 77 ? 0.473 35.594 5.754 1 81.19 77 GLN B C 1
ATOM 5437 O O . GLN B 1 77 ? 0.71 36.156 4.684 1 81.19 77 GLN B O 1
ATOM 5442 N N . THR B 1 78 ? 1.371 35.094 6.516 1 83.56 78 THR B N 1
ATOM 5443 C CA . THR B 1 78 ? 2.727 34.906 6.004 1 83.56 78 THR B CA 1
ATOM 5444 C C . THR B 1 78 ? 2.779 33.812 4.949 1 83.56 78 THR B C 1
ATOM 5446 O O . THR B 1 78 ? 1.825 33.062 4.797 1 83.56 78 THR B O 1
ATOM 5449 N N . ASP B 1 79 ? 3.857 33.781 4.199 1 84.06 79 ASP B N 1
ATOM 5450 C CA . ASP B 1 79 ? 4.051 32.719 3.219 1 84.06 79 ASP B CA 1
ATOM 5451 C C . ASP B 1 79 ? 3.953 31.328 3.871 1 84.06 79 ASP B C 1
ATOM 5453 O O . ASP B 1 79 ? 3.354 30.406 3.311 1 84.06 79 ASP B O 1
ATOM 5457 N N . ASP B 1 80 ? 4.59 31.234 5.016 1 86.19 80 ASP B N 1
ATOM 5458 C CA . ASP B 1 80 ? 4.582 29.953 5.727 1 86.19 80 ASP B CA 1
ATOM 5459 C C . ASP B 1 80 ? 3.16 29.547 6.117 1 86.19 80 ASP B C 1
ATOM 5461 O O . ASP B 1 80 ? 2.768 28.391 5.949 1 86.19 80 ASP B O 1
ATOM 5465 N N . GLU B 1 81 ? 2.42 30.469 6.543 1 85.88 81 GLU B N 1
ATOM 5466 C CA . GLU B 1 81 ? 1.051 30.188 6.969 1 85.88 81 GLU B CA 1
ATOM 5467 C C . GLU B 1 81 ? 0.165 29.812 5.785 1 85.88 81 GLU B C 1
ATOM 5469 O O . GLU B 1 81 ? -0.751 29 5.914 1 85.88 81 GLU B O 1
ATOM 5474 N N . GLN B 1 82 ? 0.43 30.438 4.711 1 87.25 82 GLN B N 1
ATOM 5475 C CA . GLN B 1 82 ? -0.331 30.109 3.51 1 87.25 82 GLN B CA 1
ATOM 5476 C C . GLN B 1 82 ? -0.098 28.656 3.084 1 87.25 82 GLN B C 1
ATOM 5478 O O . GLN B 1 82 ? -1.036 27.969 2.686 1 87.25 82 GLN B O 1
ATOM 5483 N N . VAL B 1 83 ? 1.154 28.281 3.119 1 90.75 83 VAL B N 1
ATOM 5484 C CA . VAL B 1 83 ? 1.496 26.906 2.775 1 90.75 83 VAL B CA 1
ATOM 5485 C C . VAL B 1 83 ? 0.809 25.938 3.742 1 90.75 83 VAL B C 1
ATOM 5487 O O . VAL B 1 83 ? 0.281 24.906 3.328 1 90.75 83 VAL B O 1
ATOM 5490 N N . ILE B 1 84 ? 0.826 26.281 4.957 1 90.25 84 ILE B N 1
ATOM 5491 C CA . ILE B 1 84 ? 0.202 25.453 5.984 1 90.25 84 ILE B CA 1
ATOM 5492 C C . ILE B 1 84 ? -1.307 25.391 5.754 1 90.25 84 ILE B C 1
ATOM 5494 O O . ILE B 1 84 ? -1.912 24.328 5.828 1 90.25 84 ILE B O 1
ATOM 5498 N N . ALA B 1 85 ? -1.888 26.547 5.406 1 87.44 85 ALA B N 1
ATOM 5499 C CA . ALA B 1 85 ? -3.328 26.609 5.168 1 87.44 85 ALA B CA 1
ATOM 5500 C C . ALA B 1 85 ? -3.734 25.719 3.998 1 87.44 85 ALA B C 1
ATOM 5502 O O . ALA B 1 85 ? -4.84 25.172 3.982 1 87.44 85 ALA B O 1
ATOM 5503 N N . ASP B 1 86 ? -2.822 25.516 3.107 1 92.31 86 ASP B N 1
ATOM 5504 C CA . ASP B 1 86 ? -3.117 24.734 1.911 1 92.31 86 ASP B CA 1
ATOM 5505 C C . ASP B 1 86 ? -2.686 23.281 2.086 1 92.31 86 ASP B C 1
ATOM 5507 O O . ASP B 1 86 ? -2.898 22.453 1.197 1 92.31 86 ASP B O 1
ATOM 5511 N N . SER B 1 87 ? -2.08 22.984 3.125 1 95 87 SER B N 1
ATOM 5512 C CA . SER B 1 87 ? -1.464 21.688 3.322 1 95 87 SER B CA 1
ATOM 5513 C C . SER B 1 87 ? -2.506 20.562 3.283 1 95 87 SER B C 1
ATOM 5515 O O . SER B 1 87 ? -2.275 19.516 2.682 1 95 87 SER B O 1
ATOM 5517 N N . LEU B 1 88 ? -3.688 20.766 3.867 1 95.06 88 LEU B N 1
ATOM 5518 C CA . LEU B 1 88 ? -4.707 19.719 3.91 1 95.06 88 LEU B CA 1
ATOM 5519 C C . LEU B 1 88 ? -5.23 19.406 2.512 1 95.06 88 LEU B C 1
ATOM 5521 O O . LEU B 1 88 ? -5.516 18.25 2.191 1 95.06 88 LEU B O 1
ATOM 5525 N N . LYS B 1 89 ? -5.328 20.484 1.725 1 95.62 89 LYS B N 1
ATOM 5526 C CA . LYS B 1 89 ? -5.711 20.281 0.332 1 95.62 89 LYS B CA 1
ATOM 5527 C C . LYS B 1 89 ? -4.66 19.453 -0.406 1 95.62 89 LYS B C 1
ATOM 5529 O O . LYS B 1 89 ? -5 18.609 -1.235 1 95.62 89 LYS B O 1
ATOM 5534 N N . GLN B 1 90 ? -3.439 19.719 -0.126 1 96.44 90 GLN B N 1
ATOM 5535 C CA . GLN B 1 90 ? -2.359 18.953 -0.745 1 96.44 90 GLN B CA 1
ATOM 5536 C C . GLN B 1 90 ? -2.379 17.5 -0.285 1 96.44 90 GLN B C 1
ATOM 5538 O O . GLN B 1 90 ? -2.131 16.594 -1.078 1 96.44 90 GLN B O 1
ATOM 5543 N N . PHE B 1 91 ? -2.639 17.328 0.982 1 97.5 91 PHE B N 1
ATOM 5544 C CA . PHE B 1 91 ? -2.764 15.961 1.495 1 97.5 91 PHE B CA 1
ATOM 5545 C C . PHE B 1 91 ? -3.887 15.219 0.786 1 97.5 91 PHE B C 1
ATOM 5547 O O . PHE B 1 91 ? -3.746 14.039 0.455 1 97.5 91 PHE B O 1
ATOM 5554 N N . SER B 1 92 ? -5.004 15.953 0.61 1 97.44 92 SER B N 1
ATOM 5555 C CA . SER B 1 92 ? -6.133 15.383 -0.116 1 97.44 92 SER B CA 1
ATOM 5556 C C . SER B 1 92 ? -5.715 14.914 -1.505 1 97.44 92 SER B C 1
ATOM 5558 O O . SER B 1 92 ? -6.086 13.812 -1.932 1 97.44 92 SER B O 1
ATOM 5560 N N . LYS B 1 93 ? -4.949 15.688 -2.199 1 97 93 LYS B N 1
ATOM 5561 C CA . LYS B 1 93 ? -4.484 15.352 -3.541 1 97 93 LYS B CA 1
ATOM 5562 C C . LYS B 1 93 ? -3.586 14.117 -3.518 1 97 93 LYS B C 1
ATOM 5564 O O . LYS B 1 93 ? -3.666 13.266 -4.406 1 97 93 LYS B O 1
ATOM 5569 N N . LEU B 1 94 ? -2.748 14.07 -2.561 1 96.62 94 LEU B N 1
ATOM 5570 C CA . LEU B 1 94 ? -1.843 12.938 -2.428 1 96.62 94 LEU B CA 1
ATOM 5571 C C . LEU B 1 94 ? -2.623 11.641 -2.223 1 96.62 94 LEU B C 1
ATOM 5573 O O . LEU B 1 94 ? -2.359 10.641 -2.895 1 96.62 94 LEU B O 1
ATOM 5577 N N . ILE B 1 95 ? -3.594 11.656 -1.347 1 97.44 95 ILE B N 1
ATOM 5578 C CA . ILE B 1 95 ? -4.422 10.484 -1.072 1 97.44 95 ILE B CA 1
ATOM 5579 C C . ILE B 1 95 ? -5.184 10.086 -2.334 1 97.44 95 ILE B C 1
ATOM 5581 O O . ILE B 1 95 ? -5.23 8.906 -2.689 1 97.44 95 ILE B O 1
ATOM 5585 N N . SER B 1 96 ? -5.73 11.094 -2.947 1 96.5 96 SER B N 1
ATOM 5586 C CA . SER B 1 96 ? -6.52 10.828 -4.145 1 96.5 96 SER B CA 1
ATOM 5587 C C . SER B 1 96 ? -5.672 10.195 -5.238 1 96.5 96 SER B C 1
ATOM 5589 O O . SER B 1 96 ? -6.133 9.297 -5.949 1 96.5 96 SER B O 1
ATOM 5591 N N . ALA B 1 97 ? -4.465 10.648 -5.406 1 96.5 97 ALA B N 1
ATOM 5592 C CA . ALA B 1 97 ? -3.566 10.094 -6.418 1 96.5 97 ALA B CA 1
ATOM 5593 C C . ALA B 1 97 ? -3.285 8.617 -6.16 1 96.5 97 ALA B C 1
ATOM 5595 O O . ALA B 1 97 ? -3.289 7.809 -7.09 1 96.5 97 ALA B O 1
ATOM 5596 N N . ILE B 1 98 ? -3.074 8.273 -4.969 1 96.75 98 ILE B N 1
ATOM 5597 C CA . ILE B 1 98 ? -2.777 6.895 -4.602 1 96.75 98 ILE B CA 1
ATOM 5598 C C . ILE B 1 98 ? -4.023 6.031 -4.785 1 96.75 98 ILE B C 1
ATOM 5600 O O . ILE B 1 98 ? -3.945 4.918 -5.312 1 96.75 98 ILE B O 1
ATOM 5604 N N . GLU B 1 99 ? -5.148 6.551 -4.371 1 97.25 99 GLU B N 1
ATOM 5605 C CA . GLU B 1 99 ? -6.379 5.773 -4.449 1 97.25 99 GLU B CA 1
ATOM 5606 C C . GLU B 1 99 ? -6.824 5.586 -5.898 1 97.25 99 GLU B C 1
ATOM 5608 O O . GLU B 1 99 ? -7.477 4.594 -6.23 1 97.25 99 GLU B O 1
ATOM 5613 N N . GLU B 1 100 ? -6.5 6.508 -6.754 1 96.06 100 GLU B N 1
ATOM 5614 C CA . GLU B 1 100 ? -6.754 6.309 -8.172 1 96.06 100 GLU B CA 1
ATOM 5615 C C . GLU B 1 100 ? -6.02 5.078 -8.703 1 96.06 100 GLU B C 1
ATOM 5617 O O . GLU B 1 100 ? -6.574 4.297 -9.477 1 96.06 100 GLU B O 1
ATOM 5622 N N . GLU B 1 101 ? -4.793 4.938 -8.312 1 95.31 101 GLU B N 1
ATOM 5623 C CA . GLU B 1 101 ? -4.016 3.768 -8.703 1 95.31 101 GLU B CA 1
ATOM 5624 C C . GLU B 1 101 ? -4.602 2.49 -8.102 1 95.31 101 GLU B C 1
ATOM 5626 O O . GLU B 1 101 ? -4.598 1.439 -8.75 1 95.31 101 GLU B O 1
ATOM 5631 N N . ARG B 1 102 ? -5.09 2.551 -6.895 1 95.81 102 ARG B N 1
ATOM 5632 C CA . ARG B 1 102 ? -5.734 1.393 -6.285 1 95.81 102 ARG B CA 1
ATOM 5633 C C . ARG B 1 102 ? -6.98 0.986 -7.066 1 95.81 102 ARG B C 1
ATOM 5635 O O . ARG B 1 102 ? -7.203 -0.2 -7.316 1 95.81 102 ARG B O 1
ATOM 5642 N N . ASP B 1 103 ? -7.727 1.971 -7.457 1 94.5 103 ASP B N 1
ATOM 5643 C CA . ASP B 1 103 ? -8.93 1.701 -8.234 1 94.5 103 ASP B CA 1
ATOM 5644 C C . ASP B 1 103 ? -8.586 1.005 -9.555 1 94.5 103 ASP B C 1
ATOM 5646 O O . ASP B 1 103 ? -9.273 0.064 -9.961 1 94.5 103 ASP B O 1
ATOM 5650 N N . ASN B 1 104 ? -7.559 1.443 -10.188 1 94.44 104 ASN B N 1
ATOM 5651 C CA . ASN B 1 104 ? -7.113 0.823 -11.438 1 94.44 104 ASN B CA 1
ATOM 5652 C C . ASN B 1 104 ? -6.723 -0.637 -11.227 1 94.44 104 ASN B C 1
ATOM 5654 O O . ASN B 1 104 ? -7.082 -1.501 -12.023 1 94.44 104 ASN B O 1
ATOM 5658 N N . MET B 1 105 ? -6.012 -0.877 -10.195 1 94.19 105 MET B N 1
ATOM 5659 C CA . MET B 1 105 ? -5.582 -2.236 -9.875 1 94.19 105 MET B CA 1
ATOM 5660 C C . MET B 1 105 ? -6.785 -3.135 -9.594 1 94.19 105 MET B C 1
ATOM 5662 O O . MET B 1 105 ? -6.855 -4.258 -10.094 1 94.19 105 MET B O 1
ATOM 5666 N N . LEU B 1 106 ? -7.758 -2.648 -8.844 1 94.25 106 LEU B N 1
ATOM 5667 C CA . LEU B 1 106 ? -8.93 -3.428 -8.461 1 94.25 106 LEU B CA 1
ATOM 5668 C C . LEU B 1 106 ? -9.805 -3.719 -9.672 1 94.25 106 LEU B C 1
ATOM 5670 O O . LEU B 1 106 ? -10.359 -4.812 -9.797 1 94.25 106 LEU B O 1
ATOM 5674 N N . ASP B 1 107 ? -9.898 -2.822 -10.57 1 92.5 107 ASP B N 1
ATOM 5675 C CA . ASP B 1 107 ? -10.672 -3.01 -11.789 1 92.5 107 ASP B CA 1
ATOM 5676 C C . ASP B 1 107 ? -10.062 -4.098 -12.664 1 92.5 107 ASP B C 1
ATOM 5678 O O . ASP B 1 107 ? -10.789 -4.922 -13.234 1 92.5 107 ASP B O 1
ATOM 5682 N N . ARG B 1 108 ? -8.781 -4.168 -12.734 1 93.44 108 ARG B N 1
ATOM 5683 C CA . ARG B 1 108 ? -8.086 -5.172 -13.531 1 93.44 108 ARG B CA 1
ATOM 5684 C C . ARG B 1 108 ? -8.148 -6.539 -12.859 1 93.44 108 ARG B C 1
ATOM 5686 O O . ARG B 1 108 ? -8.133 -7.57 -13.539 1 93.44 108 ARG B O 1
ATOM 5693 N N . ALA B 1 109 ? -8.188 -6.551 -11.523 1 92.69 109 ALA B N 1
ATOM 5694 C CA . ALA B 1 109 ? -8.141 -7.797 -10.766 1 92.69 109 ALA B CA 1
ATOM 5695 C C . ALA B 1 109 ? -9.336 -8.688 -11.102 1 92.69 109 ALA B C 1
ATOM 5697 O O . ALA B 1 109 ? -9.211 -9.914 -11.148 1 92.69 109 ALA B O 1
ATOM 5698 N N . HIS B 1 110 ? -10.469 -8.125 -11.344 1 88.75 110 HIS B N 1
ATOM 5699 C CA . HIS B 1 110 ? -11.648 -8.914 -11.672 1 88.75 110 HIS B CA 1
ATOM 5700 C C . HIS B 1 110 ? -11.477 -9.625 -13.016 1 88.75 110 HIS B C 1
ATOM 5702 O O . HIS B 1 110 ? -11.664 -10.836 -13.109 1 88.75 110 HIS B O 1
ATOM 5708 N N . GLU B 1 111 ? -11.039 -8.938 -13.977 1 92 111 GLU B N 1
ATOM 5709 C CA . GLU B 1 111 ? -10.945 -9.461 -15.336 1 92 111 GLU B CA 1
ATOM 5710 C C . GLU B 1 111 ? -9.703 -10.336 -15.508 1 92 111 GLU B C 1
ATOM 5712 O O . GLU B 1 111 ? -9.734 -11.336 -16.219 1 92 111 GLU B O 1
ATOM 5717 N N . GLN B 1 112 ? -8.672 -9.961 -14.812 1 93.94 112 GLN B N 1
ATOM 5718 C CA . GLN B 1 112 ? -7.395 -10.586 -15.117 1 93.94 112 GLN B CA 1
ATOM 5719 C C . GLN B 1 112 ? -7.055 -11.672 -14.102 1 93.94 112 GLN B C 1
ATOM 5721 O O . GLN B 1 112 ? -6.16 -12.492 -14.328 1 93.94 112 GLN B O 1
ATOM 5726 N N . ILE B 1 113 ? -7.797 -11.688 -13 1 95.75 113 ILE B N 1
ATOM 5727 C CA . ILE B 1 113 ? -7.453 -12.648 -11.961 1 95.75 113 ILE B CA 1
ATOM 5728 C C . ILE B 1 113 ? -8.672 -13.516 -11.633 1 95.75 113 ILE B C 1
ATOM 5730 O O . ILE B 1 113 ? -8.672 -14.719 -11.891 1 95.75 113 ILE B O 1
ATOM 5734 N N . LEU B 1 114 ? -9.773 -12.961 -11.258 1 94.81 114 LEU B N 1
ATOM 5735 C CA . LEU B 1 114 ? -10.93 -13.703 -10.773 1 94.81 114 LEU B CA 1
ATOM 5736 C C . LEU B 1 114 ? -11.562 -14.508 -11.906 1 94.81 114 LEU B C 1
ATOM 5738 O O . LEU B 1 114 ? -11.852 -15.695 -11.742 1 94.81 114 LEU B O 1
ATOM 5742 N N . LEU B 1 115 ? -11.758 -13.875 -13.07 1 95 115 LEU B N 1
ATOM 5743 C CA . LEU B 1 115 ? -12.398 -14.562 -14.18 1 95 115 LEU B CA 1
ATOM 5744 C C . LEU B 1 115 ? -11.531 -15.719 -14.68 1 95 115 LEU B C 1
ATOM 5746 O O . LEU B 1 115 ? -12.023 -16.844 -14.844 1 95 115 LEU B O 1
ATOM 5750 N N . PRO B 1 116 ? -10.258 -15.461 -14.852 1 95.94 116 PRO B N 1
ATOM 5751 C CA . PRO B 1 116 ? -9.406 -16.578 -15.266 1 95.94 116 PRO B CA 1
ATOM 5752 C C . PRO B 1 116 ? -9.375 -17.703 -14.242 1 95.94 116 PRO B C 1
ATOM 5754 O O . PRO B 1 116 ? -9.336 -18.891 -14.617 1 95.94 116 PRO B O 1
ATOM 5757 N N . LEU B 1 117 ? -9.367 -17.391 -12.961 1 95.31 117 LEU B N 1
ATOM 5758 C CA . LEU B 1 117 ? -9.375 -18.422 -11.93 1 95.31 117 LEU B CA 1
ATOM 5759 C C . LEU B 1 117 ? -10.664 -19.234 -11.977 1 95.31 117 LEU B C 1
ATOM 5761 O O . LEU B 1 117 ? -10.633 -20.453 -11.891 1 95.31 117 LEU B O 1
ATOM 5765 N N . GLU B 1 118 ? -11.742 -18.578 -12.164 1 94.75 118 GLU B N 1
ATOM 5766 C CA . GLU B 1 118 ? -13.039 -19.25 -12.258 1 94.75 118 GLU B CA 1
ATOM 5767 C C . GLU B 1 118 ? -13.125 -20.094 -13.523 1 94.75 118 GLU B C 1
ATOM 5769 O O . GLU B 1 118 ? -13.664 -21.203 -13.5 1 94.75 118 GLU B O 1
ATOM 5774 N N . GLU B 1 119 ? -12.594 -19.562 -14.547 1 94.75 119 GLU B N 1
ATOM 5775 C CA . GLU B 1 119 ? -12.578 -20.297 -15.805 1 94.75 119 GLU B CA 1
ATOM 5776 C C . GLU B 1 119 ? -11.711 -21.547 -15.695 1 94.75 119 GLU B C 1
ATOM 5778 O O . GLU B 1 119 ? -12.07 -22.609 -16.219 1 94.75 119 GLU B O 1
ATOM 5783 N N . PHE B 1 120 ? -10.609 -21.375 -15.039 1 95.38 120 PHE B N 1
ATOM 5784 C CA . PHE B 1 120 ? -9.742 -22.531 -14.828 1 95.38 120 PHE B CA 1
ATOM 5785 C C . PHE B 1 120 ? -10.484 -23.641 -14.078 1 95.38 120 PHE B C 1
ATOM 5787 O O . PHE B 1 120 ? -10.438 -24.812 -14.477 1 95.38 120 PHE B O 1
ATOM 5794 N N . ARG B 1 121 ? -11.133 -23.266 -13.062 1 92.88 121 ARG B N 1
ATOM 5795 C CA . ARG B 1 121 ? -11.852 -24.25 -12.242 1 92.88 121 ARG B CA 1
ATOM 5796 C C . ARG B 1 121 ? -13.016 -24.859 -13.016 1 92.88 121 ARG B C 1
ATOM 5798 O O . ARG B 1 121 ? -13.172 -26.078 -13.039 1 92.88 121 ARG B O 1
ATOM 5805 N N . LYS B 1 122 ? -13.789 -24.078 -13.75 1 92.56 122 LYS B N 1
ATOM 5806 C CA . LYS B 1 122 ? -14.992 -24.531 -14.438 1 92.56 122 LYS B CA 1
ATOM 5807 C C . LYS B 1 122 ? -14.641 -25.344 -15.672 1 92.56 122 LYS B C 1
ATOM 5809 O O . LYS B 1 122 ? -15.234 -26.391 -15.914 1 92.56 122 LYS B O 1
ATOM 5814 N N . LEU B 1 123 ? -13.664 -24.875 -16.375 1 92.75 123 LEU B N 1
ATOM 5815 C CA . LEU B 1 123 ? -13.352 -25.5 -17.656 1 92.75 123 LEU B CA 1
ATOM 5816 C C . LEU B 1 123 ? -12.484 -26.75 -17.453 1 92.75 123 LEU B C 1
ATOM 5818 O O . LEU B 1 123 ? -12.797 -27.812 -17.969 1 92.75 123 LEU B O 1
ATOM 5822 N N . HIS B 1 124 ? -11.438 -26.594 -16.688 1 91.5 124 HIS B N 1
ATOM 5823 C CA . HIS B 1 124 ? -10.492 -27.703 -16.594 1 91.5 124 HIS B CA 1
ATOM 5824 C C . HIS B 1 124 ? -10.922 -28.703 -15.531 1 91.5 124 HIS B C 1
ATOM 5826 O O . HIS B 1 124 ? -11.047 -29.906 -15.82 1 91.5 124 HIS B O 1
ATOM 5832 N N . ILE B 1 125 ? -11.211 -28.281 -14.383 1 92.06 125 ILE B N 1
ATOM 5833 C CA . ILE B 1 125 ? -11.617 -29.203 -13.32 1 92.06 125 ILE B CA 1
ATOM 5834 C C . ILE B 1 125 ? -13.047 -29.672 -13.57 1 92.06 125 ILE B C 1
ATOM 5836 O O . ILE B 1 125 ? -13.344 -30.859 -13.438 1 92.06 125 ILE B O 1
ATOM 5840 N N . GLY B 1 126 ? -13.922 -28.719 -13.953 1 92.5 126 GLY B N 1
ATOM 5841 C CA . GLY B 1 126 ? -15.281 -29.094 -14.328 1 92.5 126 GLY B CA 1
ATOM 5842 C C . GLY B 1 126 ? -15.328 -30.031 -15.516 1 92.5 126 GLY B C 1
ATOM 5843 O O . GLY B 1 126 ? -16.156 -30.938 -15.555 1 92.5 126 GLY B O 1
ATOM 5844 N N . GLY B 1 127 ? -14.414 -29.844 -16.484 1 93.62 127 GLY B N 1
ATOM 5845 C CA . GLY B 1 127 ? -14.328 -30.719 -17.641 1 93.62 127 GLY B CA 1
ATOM 5846 C C . GLY B 1 127 ? -13.977 -32.156 -17.281 1 93.62 127 GLY B C 1
ATOM 5847 O O . GLY B 1 127 ? -14.531 -33.094 -17.844 1 93.62 127 GLY B O 1
ATOM 5848 N N . VAL B 1 128 ? -13.086 -32.312 -16.344 1 95.44 128 VAL B N 1
ATOM 5849 C CA . VAL B 1 128 ? -12.695 -33.656 -15.883 1 95.44 128 VAL B CA 1
ATOM 5850 C C . VAL B 1 128 ? -13.883 -34.312 -15.203 1 95.44 128 VAL B C 1
ATOM 5852 O O . VAL B 1 128 ? -14.094 -35.531 -15.367 1 95.44 128 VAL B O 1
ATOM 5855 N N . LYS B 1 129 ? -14.648 -33.562 -14.453 1 94 129 LYS B N 1
ATOM 5856 C CA . LYS B 1 129 ? -15.828 -34.094 -13.789 1 94 129 LYS B CA 1
ATOM 5857 C C . LYS B 1 129 ? -16.859 -34.594 -14.805 1 94 129 LYS B C 1
ATOM 5859 O O . LYS B 1 129 ? -17.484 -35.625 -14.625 1 94 129 LYS B O 1
ATOM 5864 N N . GLU B 1 130 ? -16.984 -33.844 -15.828 1 94.94 130 GLU B N 1
ATOM 5865 C CA . GLU B 1 130 ? -17.891 -34.219 -16.906 1 94.94 130 GLU B CA 1
ATOM 5866 C C . GLU B 1 130 ? -17.406 -35.5 -17.594 1 94.94 130 GLU B C 1
ATOM 5868 O O . GLU B 1 130 ? -18.203 -36.375 -17.906 1 94.94 130 GLU B O 1
ATOM 5873 N N . ASN B 1 131 ? -16.094 -35.562 -17.828 1 95.88 131 ASN B N 1
ATOM 5874 C CA . ASN B 1 131 ? -15.516 -36.75 -18.438 1 95.88 131 ASN B CA 1
ATOM 5875 C C . ASN B 1 131 ? -15.688 -37.969 -17.531 1 95.88 131 ASN B C 1
ATOM 5877 O O . ASN B 1 131 ? -15.859 -39.094 -18.016 1 95.88 131 ASN B O 1
ATOM 5881 N N . LYS B 1 132 ? -15.602 -37.719 -16.266 1 95.94 132 LYS B N 1
ATOM 5882 C CA . LYS B 1 132 ? -15.805 -38.812 -15.312 1 95.94 132 LYS B CA 1
ATOM 5883 C C . LYS B 1 132 ? -17.219 -39.406 -15.422 1 95.94 132 LYS B C 1
ATOM 5885 O O . LYS B 1 132 ? -17.406 -40.625 -15.414 1 95.94 132 LYS B O 1
ATOM 5890 N N . LYS B 1 133 ? -18.219 -38.531 -15.555 1 95.88 133 LYS B N 1
ATOM 5891 C CA . LYS B 1 133 ? -19.609 -38.969 -15.695 1 95.88 133 LYS B CA 1
ATOM 5892 C C . LYS B 1 133 ? -19.781 -39.844 -16.938 1 95.88 133 LYS B C 1
ATOM 5894 O O . LYS B 1 133 ? -20.453 -40.875 -16.891 1 95.88 133 LYS B O 1
ATOM 5899 N N . LYS B 1 134 ? -19.188 -39.375 -18.031 1 96.44 134 LYS B N 1
ATOM 5900 C CA . LYS B 1 134 ? -19.266 -40.125 -19.266 1 96.44 134 LYS B CA 1
ATOM 5901 C C . LYS B 1 134 ? -18.578 -41.5 -19.109 1 96.44 134 LYS B C 1
ATOM 5903 O O . LYS B 1 134 ? -19.125 -42.531 -19.547 1 96.44 134 LYS B O 1
ATOM 5908 N N . TYR B 1 135 ? -17.453 -41.438 -18.484 1 96.25 135 TYR B N 1
ATOM 5909 C CA . TYR B 1 135 ? -16.672 -42.656 -18.234 1 96.25 135 TYR B CA 1
ATOM 5910 C C . TYR B 1 135 ? -17.469 -43.656 -17.375 1 96.25 135 TYR B C 1
ATOM 5912 O O . TYR B 1 135 ? -17.562 -44.812 -17.719 1 96.25 135 TYR B O 1
ATOM 5920 N N . ASP B 1 136 ? -18.094 -43.219 -16.359 1 94.75 136 ASP B N 1
ATOM 5921 C CA . ASP B 1 136 ? -18.875 -44.062 -15.469 1 94.75 136 ASP B CA 1
ATOM 5922 C C . ASP B 1 136 ? -20.109 -44.625 -16.172 1 94.75 136 ASP B C 1
ATOM 5924 O O . ASP B 1 136 ? -20.422 -45.812 -16.016 1 94.75 136 ASP B O 1
ATOM 5928 N N . LYS B 1 137 ? -20.734 -43.781 -16.922 1 95.88 137 LYS B N 1
ATOM 5929 C CA . LYS B 1 137 ? -21.922 -44.219 -17.656 1 95.88 137 LYS B CA 1
ATOM 5930 C C . LYS B 1 137 ? -21.594 -45.312 -18.672 1 95.88 137 LYS B C 1
ATOM 5932 O O . LYS B 1 137 ? -22.297 -46.312 -18.75 1 95.88 137 LYS B O 1
ATOM 5937 N N . LYS B 1 138 ? -20.531 -45.062 -19.391 1 95.56 138 LYS B N 1
ATOM 5938 C CA . LYS B 1 138 ? -20.156 -46.031 -20.422 1 95.56 138 LYS B CA 1
ATOM 5939 C C . LYS B 1 138 ? -19.641 -47.312 -19.797 1 95.56 138 LYS B C 1
ATOM 5941 O O . LYS B 1 138 ? -19.828 -48.406 -20.359 1 95.56 138 LYS B O 1
ATOM 5946 N N . THR B 1 139 ? -18.953 -47.156 -18.641 1 93.62 139 THR B N 1
ATOM 5947 C CA . THR B 1 139 ? -18.516 -48.344 -17.906 1 93.62 139 THR B CA 1
ATOM 5948 C C . THR B 1 139 ? -19.719 -49.188 -17.5 1 93.62 139 THR B C 1
ATOM 5950 O O . THR B 1 139 ? -19.734 -50.406 -17.719 1 93.62 139 THR B O 1
ATOM 5953 N N . ALA B 1 140 ? -20.719 -48.594 -16.969 1 94.25 140 ALA B N 1
ATOM 5954 C CA . ALA B 1 140 ? -21.922 -49.312 -16.516 1 94.25 140 ALA B CA 1
ATOM 5955 C C . ALA B 1 140 ? -22.641 -49.969 -17.688 1 94.25 140 ALA B C 1
ATOM 5957 O O . ALA B 1 140 ? -23.047 -51.125 -17.594 1 94.25 140 ALA B O 1
ATOM 5958 N N . LYS B 1 141 ? -22.781 -49.25 -18.766 1 95.25 141 LYS B N 1
ATOM 5959 C CA . LYS B 1 141 ? -23.469 -49.781 -19.938 1 95.25 141 LYS B CA 1
ATOM 5960 C C . LYS B 1 141 ? -22.75 -51 -20.5 1 95.25 141 LYS B C 1
ATOM 5962 O O . LYS B 1 141 ? -23.375 -52 -20.844 1 95.25 141 LYS B O 1
ATOM 5967 N N . PHE B 1 142 ? -21.484 -50.844 -20.578 1 94.5 142 PHE B N 1
ATOM 5968 C CA . PHE B 1 142 ? -20.688 -51.938 -21.109 1 94.5 142 PHE B CA 1
ATOM 5969 C C . PHE B 1 142 ? -20.75 -53.156 -20.203 1 94.5 142 PHE B C 1
ATOM 5971 O O . PHE B 1 142 ? -20.984 -54.281 -20.672 1 94.5 142 PHE B O 1
ATOM 5978 N N . CYS B 1 143 ? -20.531 -52.969 -18.938 1 91.81 143 CYS B N 1
ATOM 5979 C CA . CYS B 1 143 ? -20.531 -54.062 -17.984 1 91.81 143 CYS B CA 1
ATOM 5980 C C . CYS B 1 143 ? -21.891 -54.75 -17.938 1 91.81 143 CYS B C 1
ATOM 5982 O O . CYS B 1 143 ? -21.969 -56 -17.859 1 91.81 143 CYS B O 1
ATOM 5984 N N . GLN B 1 144 ? -22.953 -54.031 -18 1 92.25 144 GLN B N 1
ATOM 5985 C CA . GLN B 1 144 ? -24.297 -54.594 -18 1 92.25 144 GLN B CA 1
ATOM 5986 C C . GLN B 1 144 ? -24.562 -55.406 -19.266 1 92.25 144 GLN B C 1
ATOM 5988 O O . GLN B 1 144 ? -25.141 -56.5 -19.203 1 92.25 144 GLN B O 1
ATOM 5993 N N . ALA B 1 145 ? -24.188 -54.812 -20.344 1 92.75 145 ALA B N 1
ATOM 5994 C CA . ALA B 1 145 ? -24.359 -55.531 -21.609 1 92.75 145 ALA B CA 1
ATOM 5995 C C . ALA B 1 145 ? -23.562 -56.844 -21.625 1 92.75 145 ALA B C 1
ATOM 5997 O O . ALA B 1 145 ? -24.047 -57.844 -22.125 1 92.75 145 ALA B O 1
ATOM 5998 N N . GLN B 1 146 ? -22.359 -56.75 -21.141 1 90.38 146 GLN B N 1
ATOM 5999 C CA . GLN B 1 146 ? -21.5 -57.938 -21.062 1 90.38 146 GLN B CA 1
ATOM 6000 C C . GLN B 1 146 ? -22.156 -59.031 -20.203 1 90.38 146 GLN B C 1
ATOM 6002 O O . GLN B 1 146 ? -22.156 -60.188 -20.594 1 90.38 146 GLN B O 1
ATOM 6007 N N . GLU B 1 147 ? -22.703 -58.625 -19.062 1 89.19 147 GLU B N 1
ATOM 6008 C CA . GLU B 1 147 ? -23.375 -59.594 -18.203 1 89.19 147 GLU B CA 1
ATOM 6009 C C . GLU B 1 147 ? -24.609 -60.188 -18.875 1 89.19 147 GLU B C 1
ATOM 6011 O O . GLU B 1 147 ? -24.844 -61.406 -18.781 1 89.19 147 GLU B O 1
ATOM 6016 N N . ARG B 1 148 ? -25.359 -59.406 -19.562 1 88.94 148 ARG B N 1
ATOM 6017 C CA . ARG B 1 148 ? -26.531 -59.875 -20.281 1 88.94 148 ARG B CA 1
ATOM 6018 C C . ARG B 1 148 ? -26.141 -60.875 -21.375 1 88.94 148 ARG B C 1
ATOM 6020 O O . ARG B 1 148 ? -26.797 -61.906 -21.547 1 88.94 148 ARG B O 1
ATOM 6027 N N . PHE B 1 149 ? -25.109 -60.5 -22.031 1 88.38 149 PHE B N 1
ATOM 6028 C CA . PHE B 1 149 ? -24.625 -61.375 -23.109 1 88.38 149 PHE B CA 1
ATOM 6029 C C . PHE B 1 149 ? -24.156 -62.719 -22.562 1 88.38 149 PHE B C 1
ATOM 6031 O O . PHE B 1 149 ? -24.406 -63.75 -23.172 1 88.38 149 PHE B O 1
ATOM 6038 N N . LEU B 1 150 ? -23.5 -62.719 -21.469 1 88.38 150 LEU B N 1
ATOM 6039 C CA . LEU B 1 150 ? -22.938 -63.938 -20.891 1 88.38 150 LEU B CA 1
ATOM 6040 C C . LEU B 1 150 ? -24.031 -64.812 -20.297 1 88.38 150 LEU B C 1
ATOM 6042 O O . LEU B 1 150 ? -23.844 -66.062 -20.156 1 88.38 150 LEU B O 1
ATOM 6046 N N . ASN B 1 151 ? -25.109 -64.25 -19.969 1 86 151 ASN B N 1
ATOM 6047 C CA . ASN B 1 151 ? -26.203 -65 -19.359 1 86 151 ASN B CA 1
ATOM 6048 C C . ASN B 1 151 ? -27.156 -65.562 -20.406 1 86 151 ASN B C 1
ATOM 6050 O O . ASN B 1 151 ? -28.094 -66.312 -20.078 1 86 151 ASN B O 1
ATOM 6054 N N . MET B 1 152 ? -26.875 -65.25 -21.656 1 82 152 MET B N 1
ATOM 6055 C CA . MET B 1 152 ? -27.719 -65.75 -22.734 1 82 152 MET B CA 1
ATOM 6056 C C . MET B 1 152 ? -27.469 -67.25 -22.938 1 82 152 MET B C 1
ATOM 6058 O O . MET B 1 152 ? -26.359 -67.75 -22.75 1 82 152 MET B O 1
ATOM 6062 N N . SER B 1 153 ? -28.516 -68 -23.328 1 74.38 153 SER B N 1
ATOM 6063 C CA . SER B 1 153 ? -28.438 -69.438 -23.547 1 74.38 153 SER B CA 1
ATOM 6064 C C . SER B 1 153 ? -27.656 -69.75 -24.828 1 74.38 153 SER B C 1
ATOM 6066 O O . SER B 1 153 ? -27.609 -68.938 -25.75 1 74.38 153 SER B O 1
ATOM 6068 N N . THR B 1 154 ? -26.875 -70.875 -24.891 1 69.12 154 THR B N 1
ATOM 6069 C CA . THR B 1 154 ? -26.047 -71.312 -26 1 69.12 154 THR B CA 1
ATOM 6070 C C . THR B 1 154 ? -26.859 -71.438 -27.281 1 69.12 154 THR B C 1
ATOM 6072 O O . THR B 1 154 ? -26.297 -71.312 -28.391 1 69.12 154 THR B O 1
ATOM 6075 N N . LYS B 1 155 ? -28.141 -71.75 -27.25 1 65.69 155 LYS B N 1
ATOM 6076 C CA . LYS B 1 155 ? -28.984 -71.938 -28.422 1 65.69 155 LYS B CA 1
ATOM 6077 C C . LYS B 1 155 ? -29.297 -70.625 -29.109 1 65.69 155 LYS B C 1
ATOM 6079 O O . LYS B 1 155 ? -29.688 -70.625 -30.281 1 65.69 155 LYS B O 1
ATOM 6084 N N . LYS B 1 156 ? -29.141 -69.5 -28.438 1 65.06 156 LYS B N 1
ATOM 6085 C CA . LYS B 1 156 ? -29.484 -68.188 -28.969 1 65.06 156 LYS B CA 1
ATOM 6086 C C . LYS B 1 156 ? -28.234 -67.438 -29.375 1 65.06 156 LYS B C 1
ATOM 6088 O O . LYS B 1 156 ? -28.188 -66.188 -29.219 1 65.06 156 LYS B O 1
ATOM 6093 N N . SER B 1 157 ? -27.297 -68.125 -30 1 63.28 157 SER B N 1
ATOM 6094 C CA . SER B 1 157 ? -26.078 -67.375 -30.375 1 63.28 157 SER B CA 1
ATOM 6095 C C . SER B 1 157 ? -26.344 -66.438 -31.531 1 63.28 157 SER B C 1
ATOM 6097 O O . SER B 1 157 ? -26.938 -66.812 -32.531 1 63.28 157 SER B O 1
ATOM 6099 N N . SER B 1 158 ? -26.328 -65.062 -31.203 1 72.06 158 SER B N 1
ATOM 6100 C CA . SER B 1 158 ? -26.594 -64.125 -32.281 1 72.06 158 SER B CA 1
ATOM 6101 C C . SER B 1 158 ? -25.359 -63.281 -32.594 1 72.06 158 SER B C 1
ATOM 6103 O O . SER B 1 158 ? -24.812 -62.625 -31.703 1 72.06 158 SER B O 1
ATOM 6105 N N . PRO B 1 159 ? -24.844 -63.375 -33.75 1 76.94 159 PRO B N 1
ATOM 6106 C CA . PRO B 1 159 ? -23.766 -62.5 -34.25 1 76.94 159 PRO B CA 1
ATOM 6107 C C . PRO B 1 159 ? -24.047 -61.031 -34.031 1 76.94 159 PRO B C 1
ATOM 6109 O O . PRO B 1 159 ? -23.109 -60.25 -33.812 1 76.94 159 PRO B O 1
ATOM 6112 N N . ALA B 1 160 ? -25.297 -60.75 -33.938 1 79.31 160 ALA B N 1
ATOM 6113 C CA . ALA B 1 160 ? -25.688 -59.375 -33.719 1 79.31 160 ALA B CA 1
ATOM 6114 C C . ALA B 1 160 ? -25.359 -58.938 -32.281 1 79.31 160 ALA B C 1
ATOM 6116 O O . ALA B 1 160 ? -24.938 -57.812 -32.031 1 79.31 160 ALA B O 1
ATOM 6117 N N . ALA B 1 161 ? -25.453 -59.812 -31.422 1 80.94 161 ALA B N 1
ATOM 6118 C CA . ALA B 1 161 ? -25.172 -59.531 -30.016 1 80.94 161 ALA B CA 1
ATOM 6119 C C . ALA B 1 161 ? -23.688 -59.344 -29.781 1 80.94 161 ALA B C 1
ATOM 6121 O O . ALA B 1 161 ? -23.266 -58.469 -29.016 1 80.94 161 ALA B O 1
ATOM 6122 N N . ASP B 1 162 ? -22.922 -60 -30.484 1 81.94 162 ASP B N 1
ATOM 6123 C CA . ASP B 1 162 ? -21.469 -59.906 -30.375 1 81.94 162 ASP B CA 1
ATOM 6124 C C . ASP B 1 162 ? -20.969 -58.594 -30.938 1 81.94 162 ASP B C 1
ATOM 6126 O O . ASP B 1 162 ? -20.078 -57.938 -30.359 1 81.94 162 ASP B O 1
ATOM 6130 N N . ALA B 1 163 ? -21.547 -58.219 -32 1 86.62 163 ALA B N 1
ATOM 6131 C CA . ALA B 1 163 ? -21.172 -56.969 -32.625 1 86.62 163 ALA B CA 1
ATOM 6132 C C . ALA B 1 163 ? -21.547 -55.781 -31.75 1 86.62 163 ALA B C 1
ATOM 6134 O O . ALA B 1 163 ? -20.781 -54.812 -31.641 1 86.62 163 ALA B O 1
ATOM 6135 N N . SER B 1 164 ? -22.703 -55.906 -31.188 1 88.12 164 SER B N 1
ATOM 6136 C CA . SER B 1 164 ? -23.156 -54.844 -30.297 1 88.12 164 SER B CA 1
ATOM 6137 C C . SER B 1 164 ? -22.25 -54.719 -29.078 1 88.12 164 SER B C 1
ATOM 6139 O O . SER B 1 164 ? -21.922 -53.625 -28.641 1 88.12 164 SER B O 1
ATOM 6141 N N . LEU B 1 165 ? -21.891 -55.812 -28.562 1 89.75 165 LEU B N 1
ATOM 6142 C CA . LEU B 1 165 ? -20.984 -55.812 -27.422 1 89.75 165 LEU B CA 1
ATOM 6143 C C . LEU B 1 165 ? -19.625 -55.188 -27.797 1 89.75 165 LEU B C 1
ATOM 6145 O O . LEU B 1 165 ? -19.031 -54.469 -27 1 89.75 165 LEU B O 1
ATOM 6149 N N . GLY B 1 166 ? -19.234 -55.5 -29.016 1 88.56 166 GLY B N 1
ATOM 6150 C CA . GLY B 1 166 ? -18 -54.938 -29.5 1 88.56 166 GLY B CA 1
ATOM 6151 C C . GLY B 1 166 ? -18.031 -53.406 -29.625 1 88.56 166 GLY B C 1
ATOM 6152 O O . GLY B 1 166 ? -17.062 -52.719 -29.312 1 88.56 166 GLY B O 1
ATOM 6153 N N . MET B 1 167 ? -19.094 -52.938 -30.047 1 91.88 167 MET B N 1
ATOM 6154 C CA . MET B 1 167 ? -19.281 -51.5 -30.172 1 91.88 167 MET B CA 1
ATOM 6155 C C . MET B 1 167 ? -19.266 -50.812 -28.797 1 91.88 167 MET B C 1
ATOM 6157 O O . MET B 1 167 ? -18.656 -49.781 -28.625 1 91.88 167 MET B O 1
ATOM 6161 N N . LEU B 1 168 ? -19.969 -51.406 -27.891 1 92.5 168 LEU B N 1
ATOM 6162 C CA . LEU B 1 168 ? -20.031 -50.875 -26.547 1 92.5 168 LEU B CA 1
ATOM 6163 C C . LEU B 1 168 ? -18.656 -50.906 -25.891 1 92.5 168 LEU B C 1
ATOM 6165 O O . LEU B 1 168 ? -18.297 -49.969 -25.141 1 92.5 168 LEU B O 1
ATOM 6169 N N . GLU B 1 169 ? -17.922 -51.906 -26.188 1 91.19 169 GLU B N 1
ATOM 6170 C CA . GLU B 1 169 ? -16.562 -52 -25.656 1 91.19 169 GLU B CA 1
ATOM 6171 C C . GLU B 1 169 ? -15.664 -50.906 -26.203 1 91.19 169 GLU B C 1
ATOM 6173 O O . GLU B 1 169 ? -14.867 -50.312 -25.453 1 91.19 169 GLU B O 1
ATOM 6178 N N . ARG B 1 170 ? -15.82 -50.625 -27.469 1 91.19 170 ARG B N 1
ATOM 6179 C CA . ARG B 1 170 ? -15.031 -49.562 -28.094 1 91.19 170 ARG B CA 1
ATOM 6180 C C . ARG B 1 170 ? -15.383 -48.219 -27.516 1 91.19 170 ARG B C 1
ATOM 6182 O O . ARG B 1 170 ? -14.5 -47.375 -27.312 1 91.19 170 ARG B O 1
ATOM 6189 N N . GLU B 1 171 ? -16.594 -48.031 -27.281 1 93.5 171 GLU B N 1
ATOM 6190 C CA . GLU B 1 171 ? -17.047 -46.75 -26.688 1 93.5 171 GLU B CA 1
ATOM 6191 C C . GLU B 1 171 ? -16.516 -46.594 -25.266 1 93.5 171 GLU B C 1
ATOM 6193 O O . GLU B 1 171 ? -16.078 -45.531 -24.875 1 93.5 171 GLU B O 1
ATOM 6198 N N . TYR B 1 172 ? -16.656 -47.625 -24.531 1 94.06 172 TYR B N 1
ATOM 6199 C CA . TYR B 1 172 ? -16.125 -47.625 -23.172 1 94.06 172 TYR B CA 1
ATOM 6200 C C . TYR B 1 172 ? -14.633 -47.344 -23.156 1 94.06 172 TYR B C 1
ATOM 6202 O O . TYR B 1 172 ? -14.172 -46.531 -22.344 1 94.06 172 TYR B O 1
ATOM 6210 N N . LEU B 1 173 ? -13.914 -47.969 -24.047 1 92.56 173 LEU B N 1
ATOM 6211 C CA . LEU B 1 173 ? -12.469 -47.781 -24.094 1 92.56 173 LEU B CA 1
ATOM 6212 C C . LEU B 1 173 ? -12.125 -46.344 -24.469 1 92.56 173 LEU B C 1
ATOM 6214 O O . LEU B 1 173 ? -11.219 -45.75 -23.875 1 92.56 173 LEU B O 1
ATOM 6218 N N . ARG B 1 174 ? -12.844 -45.812 -25.375 1 93.94 174 ARG B N 1
ATOM 6219 C CA . ARG B 1 174 ? -12.633 -44.438 -25.797 1 93.94 174 ARG B CA 1
ATOM 6220 C C . ARG B 1 174 ? -12.805 -43.469 -24.641 1 93.94 174 ARG B C 1
ATOM 6222 O O . ARG B 1 174 ? -11.969 -42.594 -24.422 1 93.94 174 ARG B O 1
ATOM 6229 N N . GLU B 1 175 ? -13.875 -43.625 -23.906 1 95.44 175 GLU B N 1
ATOM 6230 C CA . GLU B 1 175 ? -14.156 -42.719 -22.797 1 95.44 175 GLU B CA 1
ATOM 6231 C C . GLU B 1 175 ? -13.164 -42.938 -21.656 1 95.44 175 GLU B C 1
ATOM 6233 O O . GLU B 1 175 ? -12.812 -42 -20.938 1 95.44 175 GLU B O 1
ATOM 6238 N N . SER B 1 176 ? -12.766 -44.156 -21.469 1 95.25 176 SER B N 1
ATOM 6239 C CA . SER B 1 176 ? -11.789 -44.469 -20.438 1 95.25 176 SER B CA 1
ATOM 6240 C C . SER B 1 176 ? -10.445 -43.812 -20.719 1 95.25 176 SER B C 1
ATOM 6242 O O . SER B 1 176 ? -9.85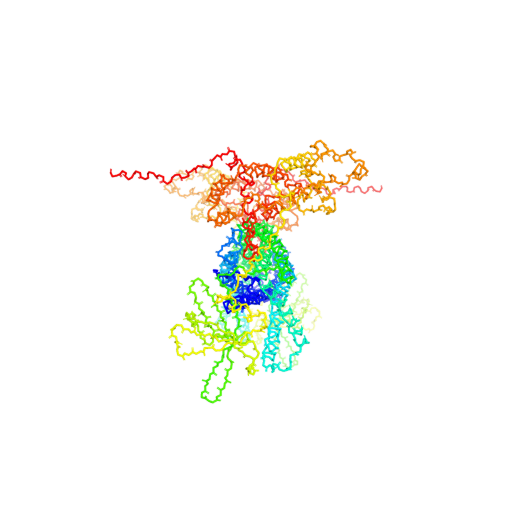9 -43.156 -19.844 1 95.25 176 SER B O 1
ATOM 6244 N N . LEU B 1 177 ? -9.984 -43.938 -21.953 1 95.12 177 LEU B N 1
ATOM 6245 C CA . LEU B 1 177 ? -8.727 -43.312 -22.344 1 95.12 177 LEU B CA 1
ATOM 6246 C C . LEU B 1 177 ? -8.805 -41.781 -22.234 1 95.12 177 LEU B C 1
ATOM 6248 O O . LEU B 1 177 ? -7.875 -41.156 -21.75 1 95.12 177 LEU B O 1
ATOM 6252 N N . SER B 1 178 ? -9.906 -41.281 -22.656 1 95.25 178 SER B N 1
ATOM 6253 C CA . SER B 1 178 ? -10.094 -39.812 -22.609 1 95.25 178 SER B CA 1
ATOM 6254 C C . SER B 1 178 ? -10.109 -39.312 -21.156 1 95.25 178 SER B C 1
ATOM 6256 O O . SER B 1 178 ? -9.539 -38.281 -20.859 1 95.25 178 SER B O 1
ATOM 6258 N N . TYR B 1 179 ? -10.781 -40 -20.328 1 96.62 179 TYR B N 1
ATOM 6259 C CA . TYR B 1 179 ? -10.859 -39.625 -18.922 1 96.62 179 TYR B CA 1
ATOM 6260 C C . TYR B 1 179 ? -9.484 -39.656 -18.266 1 96.62 179 TYR B C 1
ATOM 6262 O O . TYR B 1 179 ? -9.094 -38.719 -17.578 1 96.62 179 TYR B O 1
ATOM 6270 N N . VAL B 1 180 ? -8.758 -40.719 -18.5 1 95.38 180 VAL B N 1
ATOM 6271 C CA . VAL B 1 180 ? -7.418 -40.906 -17.938 1 95.38 180 VAL B CA 1
ATOM 6272 C C . VAL B 1 180 ? -6.508 -39.781 -18.422 1 95.38 180 VAL B C 1
ATOM 6274 O O . VAL B 1 180 ? -5.73 -39.219 -17.656 1 95.38 180 VAL B O 1
ATOM 6277 N N . LEU B 1 181 ? -6.602 -39.469 -19.672 1 94.88 181 LEU B N 1
ATOM 6278 C CA . LEU B 1 181 ? -5.809 -38.375 -20.234 1 94.88 181 LEU B CA 1
ATOM 6279 C C . LEU B 1 181 ? -6.188 -37.031 -19.594 1 94.88 181 LEU B C 1
ATOM 6281 O O . LEU B 1 181 ? -5.312 -36.25 -19.203 1 94.88 181 LEU B O 1
ATOM 6285 N N . SER B 1 182 ? -7.449 -36.781 -19.484 1 95.5 182 SER B N 1
ATOM 6286 C CA . SER B 1 182 ? -7.941 -35.5 -18.984 1 95.5 182 SER B CA 1
ATOM 6287 C C . SER B 1 182 ? -7.512 -35.281 -17.547 1 95.5 182 SER B C 1
ATOM 6289 O O . SER B 1 182 ? -7.148 -34.156 -17.172 1 95.5 182 SER B O 1
ATOM 6291 N N . ILE B 1 183 ? -7.594 -36.25 -16.703 1 94.31 183 ILE B N 1
ATOM 6292 C CA . ILE B 1 183 ? -7.27 -36.094 -15.289 1 94.31 183 ILE B CA 1
ATOM 6293 C C . ILE B 1 183 ? -5.785 -35.781 -15.133 1 94.31 183 ILE B C 1
ATOM 6295 O O . ILE B 1 183 ? -5.406 -34.969 -14.297 1 94.31 183 ILE B O 1
ATOM 6299 N N . GLN B 1 184 ? -4.945 -36.406 -15.914 1 91.81 184 GLN B N 1
ATOM 6300 C CA . GLN B 1 184 ? -3.512 -36.156 -15.82 1 91.81 184 GLN B CA 1
ATOM 6301 C C . GLN B 1 184 ? -3.148 -34.812 -16.406 1 91.81 184 GLN B C 1
ATOM 6303 O O . GLN B 1 184 ? -2.26 -34.125 -15.891 1 91.81 184 GLN B O 1
ATOM 6308 N N . GLU B 1 185 ? -3.885 -34.406 -17.438 1 92.88 185 GLU B N 1
ATOM 6309 C CA . GLU B 1 185 ? -3.652 -33.094 -18.047 1 92.88 185 GLU B CA 1
ATOM 6310 C C . GLU B 1 185 ? -3.953 -31.953 -17.062 1 92.88 185 GLU B C 1
ATOM 6312 O O . GLU B 1 185 ? -3.188 -31 -16.953 1 92.88 185 GLU B O 1
ATOM 6317 N N . VAL B 1 186 ? -5.066 -32.031 -16.391 1 93.31 186 VAL B N 1
ATOM 6318 C CA . VAL B 1 186 ? -5.477 -30.969 -15.484 1 93.31 186 VAL B CA 1
ATOM 6319 C C . VAL B 1 186 ? -4.488 -30.875 -14.328 1 93.31 186 VAL B C 1
ATOM 6321 O O . VAL B 1 186 ? -4.176 -29.781 -13.859 1 93.31 186 VAL B O 1
ATOM 6324 N N . GLN B 1 187 ? -3.994 -31.969 -13.836 1 89.38 187 GLN B N 1
ATOM 6325 C CA . GLN B 1 187 ? -3.025 -31.984 -12.742 1 89.38 187 GLN B CA 1
ATOM 6326 C C . GLN B 1 187 ? -1.74 -31.266 -13.141 1 89.38 187 GLN B C 1
ATOM 6328 O O . GLN B 1 187 ? -1.146 -30.547 -12.328 1 89.38 187 GLN B O 1
ATOM 6333 N N . GLU B 1 188 ? -1.336 -31.469 -14.375 1 89.19 188 GLU B N 1
ATOM 6334 C CA . GLU B 1 188 ? -0.146 -30.781 -14.875 1 89.19 188 GLU B CA 1
ATOM 6335 C C . GLU B 1 188 ? -0.424 -29.312 -15.117 1 89.19 188 GLU B C 1
ATOM 6337 O O . GLU B 1 188 ? 0.445 -28.469 -14.891 1 89.19 188 GLU B O 1
ATOM 6342 N N . ARG B 1 189 ? -1.609 -28.984 -15.57 1 91.5 189 ARG B N 1
ATOM 6343 C CA . ARG B 1 189 ? -1.979 -27.625 -15.891 1 91.5 189 ARG B CA 1
ATOM 6344 C C . ARG B 1 189 ? -1.986 -26.75 -14.641 1 91.5 189 ARG B C 1
ATOM 6346 O O . ARG B 1 189 ? -1.72 -25.547 -14.719 1 91.5 189 ARG B O 1
ATOM 6353 N N . ILE B 1 190 ? -2.316 -27.312 -13.523 1 91.5 190 ILE B N 1
ATOM 6354 C CA . ILE B 1 190 ? -2.365 -26.562 -12.273 1 91.5 190 ILE B CA 1
ATOM 6355 C C . ILE B 1 190 ? -0.999 -25.953 -11.977 1 91.5 190 ILE B C 1
ATOM 6357 O O . ILE B 1 190 ? -0.91 -24.828 -11.461 1 91.5 190 ILE B O 1
ATOM 6361 N N . LYS B 1 191 ? 0.083 -26.594 -12.406 1 88.69 191 LYS B N 1
ATOM 6362 C CA . LYS B 1 191 ? 1.449 -26.203 -12.086 1 88.69 191 LYS B CA 1
ATOM 6363 C C . LYS B 1 191 ? 1.834 -24.922 -12.82 1 88.69 191 LYS B C 1
ATOM 6365 O O . LYS B 1 191 ? 2.68 -24.156 -12.344 1 88.69 191 LYS B O 1
ATOM 6370 N N . PHE B 1 192 ? 1.252 -24.688 -13.922 1 92.06 192 PHE B N 1
ATOM 6371 C CA . PHE B 1 192 ? 1.713 -23.5 -14.633 1 92.06 192 PHE B CA 1
ATOM 6372 C C . PHE B 1 192 ? 0.566 -22.516 -14.844 1 92.06 192 PHE B C 1
ATOM 6374 O O . PHE B 1 192 ? 0.736 -21.312 -14.664 1 92.06 192 PHE B O 1
ATOM 6381 N N . GLU B 1 193 ? -0.585 -22.969 -15.148 1 93.75 193 GLU B N 1
ATOM 6382 C CA . GLU B 1 193 ? -1.679 -22.062 -15.469 1 93.75 193 GLU B CA 1
ATOM 6383 C C . GLU B 1 193 ? -2.234 -21.406 -14.203 1 93.75 193 GLU B C 1
ATOM 6385 O O . GLU B 1 193 ? -2.439 -20.188 -14.164 1 93.75 193 GLU B O 1
ATOM 6390 N N . PHE B 1 194 ? -2.51 -22.188 -13.195 1 94.25 194 PHE B N 1
ATOM 6391 C CA . PHE B 1 194 ? -3 -21.656 -11.938 1 94.25 194 PHE B CA 1
ATOM 6392 C C . PHE B 1 194 ? -1.959 -20.75 -11.281 1 94.25 194 PHE B C 1
ATOM 6394 O O . PHE B 1 194 ? -2.277 -19.641 -10.852 1 94.25 194 PHE B O 1
ATOM 6401 N N . VAL B 1 195 ? -0.739 -21.203 -11.258 1 94.75 195 VAL B N 1
ATOM 6402 C CA . VAL B 1 195 ? 0.35 -20.453 -10.625 1 94.75 195 VAL B CA 1
ATOM 6403 C C . VAL B 1 195 ? 0.577 -19.141 -11.367 1 94.75 195 VAL B C 1
ATOM 6405 O O . VAL B 1 195 ? 0.867 -18.125 -10.75 1 94.75 195 VAL B O 1
ATOM 6408 N N . GLU B 1 196 ? 0.436 -19.172 -12.641 1 95.88 196 GLU B N 1
ATOM 6409 C CA . GLU B 1 196 ? 0.612 -17.969 -13.453 1 95.88 196 GLU B CA 1
ATOM 6410 C C . GLU B 1 196 ? -0.399 -16.891 -13.062 1 95.88 196 GLU B C 1
ATOM 6412 O O . GLU B 1 196 ? -0.063 -15.711 -13.008 1 95.88 196 GLU B O 1
ATOM 6417 N N . ILE B 1 197 ? -1.598 -17.281 -12.844 1 96.5 197 ILE B N 1
ATOM 6418 C CA . ILE B 1 197 ? -2.646 -16.328 -12.461 1 96.5 197 ILE B CA 1
ATOM 6419 C C . ILE B 1 197 ? -2.326 -15.727 -11.102 1 96.5 197 ILE B C 1
ATOM 6421 O O . ILE B 1 197 ? -2.42 -14.516 -10.914 1 96.5 197 ILE B O 1
ATOM 6425 N N . ILE B 1 198 ? -1.911 -16.562 -10.133 1 96.69 198 ILE B N 1
ATOM 6426 C CA . ILE B 1 198 ? -1.587 -16.078 -8.797 1 96.69 198 ILE B CA 1
ATOM 6427 C C . ILE B 1 198 ? -0.366 -15.172 -8.859 1 96.69 198 ILE B C 1
ATOM 6429 O O . ILE B 1 198 ? -0.297 -14.164 -8.148 1 96.69 198 ILE B O 1
ATOM 6433 N N . LEU B 1 199 ? 0.597 -15.555 -9.719 1 96.62 199 LEU B N 1
ATOM 6434 C CA . LEU B 1 199 ? 1.782 -14.727 -9.93 1 96.62 199 LEU B CA 1
ATOM 6435 C C . LEU B 1 199 ? 1.397 -13.344 -10.43 1 96.62 199 LEU B C 1
ATOM 6437 O O . LEU B 1 199 ? 1.934 -12.336 -9.953 1 96.62 199 LEU B O 1
ATOM 6441 N N . ARG B 1 200 ? 0.496 -13.273 -11.344 1 95.56 200 ARG B N 1
ATOM 6442 C CA . ARG B 1 200 ? 0.016 -12 -11.859 1 95.56 200 ARG B CA 1
ATOM 6443 C C . ARG B 1 200 ? -0.649 -11.18 -10.766 1 95.56 200 ARG B C 1
ATOM 6445 O O . ARG B 1 200 ? -0.444 -9.961 -10.68 1 95.56 200 ARG B O 1
ATOM 6452 N N . PHE B 1 201 ? -1.38 -11.852 -9.953 1 96.75 201 PHE B N 1
ATOM 6453 C CA . PHE B 1 201 ? -2.068 -11.203 -8.844 1 96.75 201 PHE B CA 1
ATOM 6454 C C . PHE B 1 201 ? -1.069 -10.555 -7.891 1 96.75 201 PHE B C 1
ATOM 6456 O O . PHE B 1 201 ? -1.202 -9.375 -7.555 1 96.75 201 PHE B O 1
ATOM 6463 N N . ILE B 1 202 ? -0.138 -11.32 -7.484 1 96.44 202 ILE B N 1
ATOM 6464 C CA . ILE B 1 202 ? 0.872 -10.836 -6.551 1 96.44 202 ILE B CA 1
ATOM 6465 C C . ILE B 1 202 ? 1.647 -9.688 -7.188 1 96.44 202 ILE B C 1
ATOM 6467 O O . ILE B 1 202 ? 1.908 -8.672 -6.535 1 96.44 202 ILE B O 1
ATOM 6471 N N . SER B 1 203 ? 2.014 -9.852 -8.445 1 95.44 203 SER B N 1
ATOM 6472 C CA . SER B 1 203 ? 2.775 -8.828 -9.156 1 95.44 203 SER B CA 1
ATOM 6473 C C . SER B 1 203 ? 2.002 -7.516 -9.234 1 95.44 203 SER B C 1
ATOM 6475 O O . SER B 1 203 ? 2.582 -6.438 -9.086 1 95.44 203 SER B O 1
ATOM 6477 N N . ASP B 1 204 ? 0.734 -7.641 -9.508 1 95.12 204 ASP B N 1
ATOM 6478 C CA . ASP B 1 204 ? -0.103 -6.445 -9.586 1 95.12 204 ASP B CA 1
ATOM 6479 C C . ASP B 1 204 ? -0.126 -5.703 -8.25 1 95.12 204 ASP B C 1
ATOM 6481 O O . ASP B 1 204 ? -0.077 -4.473 -8.219 1 95.12 204 ASP B O 1
ATOM 6485 N N . TRP B 1 205 ? -0.2 -6.379 -7.184 1 94.25 205 TRP B N 1
ATOM 6486 C CA . TRP B 1 205 ? -0.195 -5.777 -5.852 1 94.25 205 TRP B CA 1
ATOM 6487 C C . TRP B 1 205 ? 1.139 -5.094 -5.57 1 94.25 205 TRP B C 1
ATOM 6489 O O . TRP B 1 205 ? 1.176 -4.004 -4.992 1 94.25 205 TRP B O 1
ATOM 6499 N N . LEU B 1 206 ? 2.182 -5.742 -5.969 1 95.44 206 LEU B N 1
ATOM 6500 C CA . LEU B 1 206 ? 3.514 -5.184 -5.75 1 95.44 206 LEU B CA 1
ATOM 6501 C C . LEU B 1 206 ? 3.719 -3.926 -6.59 1 95.44 206 LEU B C 1
ATOM 6503 O O . LEU B 1 206 ? 4.359 -2.975 -6.145 1 95.44 206 LEU B O 1
ATOM 6507 N N . VAL B 1 207 ? 3.18 -3.953 -7.793 1 95.38 207 VAL B N 1
ATOM 6508 C CA . VAL B 1 207 ? 3.24 -2.766 -8.633 1 95.38 207 VAL B CA 1
ATOM 6509 C C . VAL B 1 207 ? 2.51 -1.61 -7.957 1 95.38 207 VAL B C 1
ATOM 6511 O O . VAL B 1 207 ? 2.957 -0.462 -8.016 1 95.38 207 VAL B O 1
ATOM 6514 N N . PHE B 1 208 ? 1.436 -1.842 -7.293 1 96.62 208 PHE B N 1
ATOM 6515 C CA . PHE B 1 208 ? 0.708 -0.811 -6.562 1 96.62 208 PHE B CA 1
ATOM 6516 C C . PHE B 1 208 ? 1.597 -0.169 -5.5 1 96.62 208 PHE B C 1
ATOM 6518 O O . PHE B 1 208 ? 1.605 1.054 -5.348 1 96.62 208 PHE B O 1
ATOM 6525 N N . TYR B 1 209 ? 2.277 -0.962 -4.727 1 96.12 209 TYR B N 1
ATOM 6526 C CA . TYR B 1 209 ? 3.174 -0.415 -3.713 1 96.12 209 TYR B CA 1
ATOM 6527 C C . TYR B 1 209 ? 4.27 0.429 -4.352 1 96.12 209 TYR B C 1
ATOM 6529 O O . TYR B 1 209 ? 4.68 1.45 -3.795 1 96.12 209 TYR B O 1
ATOM 6537 N N . HIS B 1 210 ? 4.707 -0.033 -5.488 1 95.62 210 HIS B N 1
ATOM 6538 C CA . HIS B 1 210 ? 5.699 0.744 -6.223 1 95.62 210 HIS B CA 1
ATOM 6539 C C . HIS B 1 210 ? 5.145 2.104 -6.629 1 95.62 210 HIS B C 1
ATOM 6541 O O . HIS B 1 210 ? 5.824 3.123 -6.492 1 95.62 210 HIS B O 1
ATOM 6547 N N . LEU B 1 211 ? 3.961 2.064 -7.121 1 95.31 211 LEU B N 1
ATOM 6548 C CA . LEU B 1 211 ? 3.326 3.309 -7.547 1 95.31 211 LEU B CA 1
ATOM 6549 C C . LEU B 1 211 ? 3.08 4.23 -6.355 1 95.31 211 LEU B C 1
ATOM 6551 O O . LEU B 1 211 ? 3.252 5.445 -6.461 1 95.31 211 LEU B O 1
ATOM 6555 N N . GLY B 1 212 ? 2.639 3.672 -5.223 1 94.69 212 GLY B N 1
ATOM 6556 C CA . GLY B 1 212 ? 2.514 4.453 -4 1 94.69 212 GLY B CA 1
ATOM 6557 C C . GLY B 1 212 ? 3.816 5.094 -3.566 1 94.69 212 GLY B C 1
ATOM 6558 O O . GLY B 1 212 ? 3.836 6.254 -3.15 1 94.69 212 GLY B O 1
ATOM 6559 N N . HIS B 1 213 ? 4.871 4.379 -3.691 1 95.38 213 HIS B N 1
ATOM 6560 C CA . HIS B 1 213 ? 6.199 4.879 -3.363 1 95.38 213 HIS B CA 1
ATOM 6561 C C . HIS B 1 213 ? 6.598 6.031 -4.281 1 95.38 213 HIS B C 1
ATOM 6563 O O . HIS B 1 213 ? 7.219 7 -3.834 1 95.38 213 HIS B O 1
ATOM 6569 N N . GLU B 1 214 ? 6.289 5.891 -5.516 1 95.75 214 GLU B N 1
ATOM 6570 C CA . GLU B 1 214 ? 6.598 6.965 -6.457 1 95.75 214 GLU B CA 1
ATOM 6571 C C . GLU B 1 214 ? 5.883 8.258 -6.07 1 95.75 214 GLU B C 1
ATOM 6573 O O . GLU B 1 214 ? 6.473 9.336 -6.129 1 95.75 214 GLU B O 1
ATOM 6578 N N . VAL B 1 215 ? 4.664 8.156 -5.711 1 94 215 VAL B N 1
ATOM 6579 C CA . VAL B 1 215 ? 3.9 9.312 -5.25 1 94 215 VAL B CA 1
ATOM 6580 C C . VAL B 1 215 ? 4.555 9.898 -4.004 1 94 215 VAL B C 1
ATOM 6582 O O . VAL B 1 215 ? 4.68 11.125 -3.883 1 94 215 VAL B O 1
ATOM 6585 N N . ALA B 1 216 ? 4.996 9.109 -3.059 1 93.75 216 ALA B N 1
ATOM 6586 C CA . ALA B 1 216 ? 5.672 9.539 -1.837 1 93.75 216 ALA B CA 1
ATOM 6587 C C . ALA B 1 216 ? 6.973 10.266 -2.156 1 93.75 216 ALA B C 1
ATOM 6589 O O . ALA B 1 216 ? 7.285 11.289 -1.543 1 93.75 216 ALA B O 1
ATOM 6590 N N . GLU B 1 217 ? 7.668 9.68 -3.115 1 95.62 217 GLU B N 1
ATOM 6591 C CA . GLU B 1 217 ? 8.945 10.273 -3.492 1 95.62 217 GLU B CA 1
ATOM 6592 C C . GLU B 1 217 ? 8.742 11.656 -4.109 1 95.62 217 GLU B C 1
ATOM 6594 O O . GLU B 1 217 ? 9.523 12.578 -3.85 1 95.62 217 GLU B O 1
ATOM 6599 N N . ASP B 1 218 ? 7.711 11.805 -4.836 1 95.44 218 ASP B N 1
ATOM 6600 C CA . ASP B 1 218 ? 7.391 13.086 -5.457 1 95.44 218 ASP B CA 1
ATOM 6601 C C . ASP B 1 218 ? 6.977 14.117 -4.41 1 95.44 218 ASP B C 1
ATOM 6603 O O . ASP B 1 218 ? 7.195 15.312 -4.594 1 95.44 218 ASP B O 1
ATOM 6607 N N . ALA B 1 219 ? 6.438 13.695 -3.293 1 95.5 219 ALA B N 1
ATOM 6608 C CA . ALA B 1 219 ? 5.914 14.586 -2.266 1 95.5 219 ALA B CA 1
ATOM 6609 C C . ALA B 1 219 ? 6.949 14.836 -1.173 1 95.5 219 ALA B C 1
ATOM 6611 O O . ALA B 1 219 ? 6.734 15.664 -0.281 1 95.5 219 ALA B O 1
ATOM 6612 N N . LYS B 1 220 ? 8.055 14.195 -1.198 1 95.5 220 LYS B N 1
ATOM 6613 C CA . LYS B 1 220 ? 9.031 14.172 -0.118 1 95.5 220 LYS B CA 1
ATOM 6614 C C . LYS B 1 220 ? 9.547 15.578 0.191 1 95.5 220 LYS B C 1
ATOM 6616 O O . LYS B 1 220 ? 9.594 15.984 1.354 1 95.5 220 LYS B O 1
ATOM 6621 N N . GLU B 1 221 ? 9.914 16.297 -0.816 1 95.25 221 GLU B N 1
ATOM 6622 C CA . GLU B 1 221 ? 10.43 17.641 -0.631 1 95.25 221 GLU B CA 1
ATOM 6623 C C . GLU B 1 221 ? 9.375 18.562 -0.023 1 95.25 221 GLU B C 1
ATOM 6625 O O . GLU B 1 221 ? 9.664 19.328 0.893 1 95.25 221 GLU B O 1
ATOM 6630 N N . TYR B 1 222 ? 8.234 18.469 -0.494 1 96.38 222 TYR B N 1
ATOM 6631 C CA . TYR B 1 222 ? 7.133 19.281 0.021 1 96.38 222 TYR B CA 1
ATOM 6632 C C . TYR B 1 222 ? 6.875 18.969 1.492 1 96.38 222 TYR B C 1
ATOM 6634 O O . TYR B 1 222 ? 6.699 19.891 2.301 1 96.38 222 TYR B O 1
ATOM 6642 N N . LEU B 1 223 ? 6.824 17.734 1.848 1 95.88 223 LEU B N 1
ATOM 6643 C CA . LEU B 1 223 ? 6.527 17.328 3.217 1 95.88 223 LEU B CA 1
ATOM 6644 C C . LEU B 1 223 ? 7.617 17.797 4.172 1 95.88 223 LEU B C 1
ATOM 6646 O O . LEU B 1 223 ? 7.328 18.234 5.289 1 95.88 223 LEU B O 1
ATOM 6650 N N . SER B 1 224 ? 8.828 17.703 3.729 1 95.5 224 SER B N 1
ATOM 6651 C CA . SER B 1 224 ? 9.945 18.188 4.543 1 95.5 224 SER B CA 1
ATOM 6652 C C . SER B 1 224 ? 9.867 19.688 4.75 1 95.5 224 SER B C 1
ATOM 6654 O O . SER B 1 224 ? 10.102 20.188 5.859 1 95.5 224 SER B O 1
ATOM 6656 N N . ASP B 1 225 ? 9.516 20.344 3.715 1 95.81 225 ASP B N 1
ATOM 6657 C CA . ASP B 1 225 ? 9.359 21.797 3.787 1 95.81 225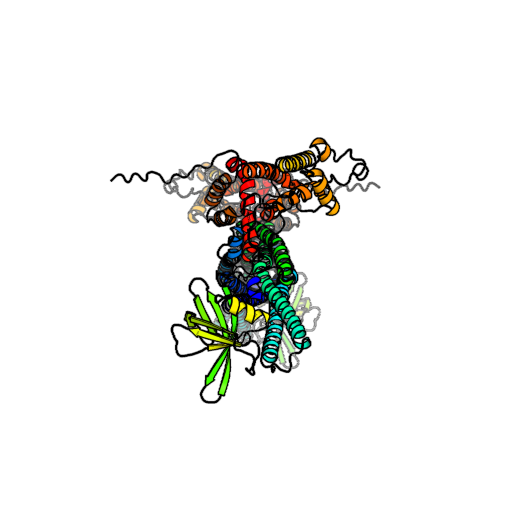 ASP B CA 1
ATOM 6658 C C . ASP B 1 225 ? 8.211 22.172 4.711 1 95.81 225 ASP B C 1
ATOM 6660 O O . ASP B 1 225 ? 8.32 23.125 5.5 1 95.81 225 ASP B O 1
ATOM 6664 N N . LEU B 1 226 ? 7.145 21.484 4.594 1 95.56 226 LEU B N 1
ATOM 6665 C CA . LEU B 1 226 ? 5.98 21.75 5.43 1 95.56 226 LEU B CA 1
ATOM 6666 C C . LEU B 1 226 ? 6.305 21.516 6.898 1 95.56 226 LEU B C 1
ATOM 6668 O O . LEU B 1 226 ? 5.875 22.281 7.766 1 95.56 226 LEU B O 1
ATOM 6672 N N . GLN B 1 227 ? 7.066 20.516 7.164 1 95.5 227 GLN B N 1
ATOM 6673 C CA . GLN B 1 227 ? 7.465 20.234 8.531 1 95.5 227 GLN B CA 1
ATOM 6674 C C . GLN B 1 227 ? 8.258 21.391 9.133 1 95.5 227 GLN B C 1
ATOM 6676 O O . GLN B 1 227 ? 8.047 21.766 10.289 1 95.5 227 GLN B O 1
ATOM 6681 N N . LEU B 1 228 ? 9.102 21.906 8.359 1 93.81 228 LEU B N 1
ATOM 6682 C CA . LEU B 1 228 ? 9.898 23.047 8.797 1 93.81 228 LEU B CA 1
ATOM 6683 C C . LEU B 1 228 ? 9.016 24.266 9.039 1 93.81 228 LEU B C 1
ATOM 6685 O O . LEU B 1 228 ? 9.188 24.984 10.031 1 93.81 228 LEU B O 1
ATOM 6689 N N . LYS B 1 229 ? 8.117 24.5 8.18 1 93.56 229 LYS B N 1
ATOM 6690 C CA . LYS B 1 229 ? 7.227 25.656 8.281 1 93.56 229 LYS B CA 1
ATOM 6691 C C . LYS B 1 229 ? 6.305 25.531 9.5 1 93.56 229 LYS B C 1
ATOM 6693 O O . LYS B 1 229 ? 6.004 26.531 10.156 1 93.56 229 LYS B O 1
ATOM 6698 N N . VAL B 1 230 ? 5.863 24.344 9.742 1 94.56 230 VAL B N 1
ATOM 6699 C CA . VAL B 1 230 ? 5.027 24.094 10.914 1 94.56 230 VAL B CA 1
ATOM 6700 C C . VAL B 1 230 ? 5.824 24.375 12.188 1 94.56 230 VAL B C 1
ATOM 6702 O O . VAL B 1 230 ? 5.305 24.984 13.133 1 94.56 230 VAL B O 1
ATOM 6705 N N . GLN B 1 231 ? 7.031 24.031 12.227 1 92.12 231 GLN B N 1
ATOM 6706 C CA . GLN B 1 231 ? 7.895 24.281 13.375 1 92.12 231 GLN B CA 1
ATOM 6707 C C . GLN B 1 231 ? 8.125 25.781 13.562 1 92.12 231 GLN B C 1
ATOM 6709 O O . GLN B 1 231 ? 8.125 26.281 14.695 1 92.12 231 GLN B O 1
ATOM 6714 N N . LYS B 1 232 ? 8.367 26.484 12.469 1 89.81 232 LYS B N 1
ATOM 6715 C CA . LYS B 1 232 ? 8.539 27.938 12.516 1 89.81 232 LYS B CA 1
ATOM 6716 C C . LYS B 1 232 ? 7.297 28.625 13.07 1 89.81 232 LYS B C 1
ATOM 6718 O O . LYS B 1 232 ? 7.398 29.531 13.891 1 89.81 232 LYS B O 1
ATOM 6723 N N . THR B 1 233 ? 6.207 28.125 12.625 1 90.44 233 THR B N 1
ATOM 6724 C CA . THR B 1 233 ? 4.945 28.703 13.07 1 90.44 233 THR B CA 1
ATOM 6725 C C . THR B 1 233 ? 4.73 28.453 14.562 1 90.44 233 THR B C 1
ATOM 6727 O O . THR B 1 233 ? 4.215 29.312 15.273 1 90.44 233 THR B O 1
ATOM 6730 N N . ARG B 1 234 ? 5.16 27.312 15.016 1 92.19 234 ARG B N 1
ATOM 6731 C CA . ARG B 1 234 ? 5.066 26.984 16.438 1 92.19 234 ARG B CA 1
ATOM 6732 C C . ARG B 1 234 ? 5.934 27.922 17.266 1 92.19 234 ARG B C 1
ATOM 6734 O O . ARG B 1 234 ? 5.496 28.438 18.297 1 92.19 234 ARG B O 1
ATOM 6741 N N . GLU B 1 235 ? 7.082 28.203 16.797 1 88.62 235 GLU B N 1
ATOM 6742 C CA . GLU B 1 235 ? 7.996 29.094 17.516 1 88.62 235 GLU B CA 1
ATOM 6743 C C . GLU B 1 235 ? 7.461 30.516 17.562 1 88.62 235 GLU B C 1
ATOM 6745 O O . GLU B 1 235 ? 7.562 31.203 18.578 1 88.62 235 GLU B O 1
ATOM 6750 N N . ASN B 1 236 ? 6.914 30.906 16.438 1 88.31 236 ASN B N 1
ATOM 6751 C CA . ASN B 1 236 ? 6.277 32.219 16.391 1 88.31 236 ASN B CA 1
ATOM 6752 C C . ASN B 1 236 ? 5.121 32.312 17.375 1 88.31 236 ASN B C 1
ATOM 6754 O O . ASN B 1 236 ? 4.957 33.344 18.047 1 88.31 236 ASN B O 1
ATOM 6758 N N . PHE B 1 237 ? 4.395 31.25 17.484 1 89.88 237 PHE B N 1
ATOM 6759 C CA . PHE B 1 237 ? 3.248 31.203 18.375 1 89.88 237 PHE B CA 1
ATOM 6760 C C . PHE B 1 237 ? 3.699 31.312 19.828 1 89.88 237 PHE B C 1
ATOM 6762 O O . PHE B 1 237 ? 3.094 32.031 20.625 1 89.88 237 PHE B O 1
ATOM 6769 N N . ASP B 1 238 ? 4.727 30.625 20.172 1 90.31 238 ASP B N 1
ATOM 6770 C CA . ASP B 1 238 ? 5.215 30.625 21.547 1 90.31 238 ASP B CA 1
ATOM 6771 C C . ASP B 1 238 ? 5.652 32.031 21.969 1 90.31 238 ASP B C 1
ATOM 6773 O O . ASP B 1 238 ? 5.375 32.469 23.094 1 90.31 238 ASP B O 1
ATOM 6777 N N . GLU B 1 239 ? 6.281 32.719 21.062 1 85.62 239 GLU B N 1
ATOM 6778 C CA . GLU B 1 239 ? 6.707 34.094 21.344 1 85.62 239 GLU B CA 1
ATOM 6779 C C . GLU B 1 239 ? 5.508 35.031 21.469 1 85.62 239 GLU B C 1
ATOM 6781 O O . GLU B 1 239 ? 5.453 35.844 22.375 1 85.62 239 GLU B O 1
ATOM 6786 N N . THR B 1 240 ? 4.609 34.844 20.547 1 88.56 240 THR B N 1
ATOM 6787 C CA . THR B 1 240 ? 3.41 35.656 20.547 1 88.56 240 THR B CA 1
ATOM 6788 C C . THR B 1 240 ? 2.564 35.406 21.781 1 88.56 240 THR B C 1
ATOM 6790 O O . THR B 1 240 ? 1.991 36.344 22.359 1 88.56 240 THR B O 1
ATOM 6793 N N . ARG B 1 241 ? 2.514 34.188 22.156 1 91.44 241 ARG B N 1
ATOM 6794 C CA . ARG B 1 241 ? 1.74 33.812 23.328 1 91.44 241 ARG B CA 1
ATOM 6795 C C . ARG B 1 241 ? 2.297 34.469 24.594 1 91.44 241 ARG B C 1
ATOM 6797 O O . ARG B 1 241 ? 1.539 34.938 25.438 1 91.44 241 ARG B O 1
ATOM 6804 N N . GLN B 1 242 ? 3.557 34.531 24.719 1 90.38 242 GLN B N 1
ATOM 6805 C CA . GLN B 1 242 ? 4.199 35.125 25.875 1 90.38 242 GLN B CA 1
ATOM 6806 C C . GLN B 1 242 ? 3.916 36.625 25.938 1 90.38 242 GLN B C 1
ATOM 6808 O O . GLN B 1 242 ? 3.59 37.156 27 1 90.38 242 GLN B O 1
ATOM 6813 N N . LYS B 1 243 ? 3.984 37.281 24.828 1 89.69 243 LYS B N 1
ATOM 6814 C CA . LYS B 1 243 ? 3.727 38.688 24.766 1 89.69 243 LYS B CA 1
ATOM 6815 C C . LYS B 1 243 ? 2.262 39 25.062 1 89.69 243 LYS B C 1
ATOM 6817 O O . LYS B 1 243 ? 1.95 40.031 25.703 1 89.69 243 LYS B O 1
ATOM 6822 N N . ALA B 1 244 ? 1.405 38.156 24.531 1 91.88 244 ALA B N 1
ATOM 6823 C CA . ALA B 1 244 ? -0.022 38.344 24.797 1 91.88 244 ALA B CA 1
ATOM 6824 C C . ALA B 1 244 ? -0.342 38.188 26.266 1 91.88 244 ALA B C 1
ATOM 6826 O O . ALA B 1 244 ? -1.163 38.906 26.828 1 91.88 244 ALA B O 1
ATOM 6827 N N . GLN B 1 245 ? 0.325 37.25 26.906 1 92.44 245 GLN B N 1
ATOM 6828 C CA . GLN B 1 245 ? 0.133 37.031 28.344 1 92.44 245 GLN B CA 1
ATOM 6829 C C . GLN B 1 245 ? 0.617 38.25 29.141 1 92.44 245 GLN B C 1
ATOM 6831 O O . GLN B 1 245 ? -0.026 38.656 30.125 1 92.44 245 GLN B O 1
ATOM 6836 N N . GLU B 1 246 ? 1.723 38.781 28.75 1 90.38 246 GLU B N 1
ATOM 6837 C CA . GLU B 1 246 ? 2.242 39.969 29.406 1 90.38 246 GLU B CA 1
ATOM 6838 C C . GLU B 1 246 ? 1.277 41.156 29.266 1 90.38 246 GLU B C 1
ATOM 6840 O O . GLU B 1 246 ? 1.043 41.875 30.219 1 90.38 246 GLU B O 1
ATOM 6845 N N . LEU B 1 247 ? 0.768 41.281 28.078 1 89.81 247 LEU B N 1
ATOM 6846 C CA . LEU B 1 247 ? -0.188 42.375 27.828 1 89.81 247 LEU B CA 1
ATOM 6847 C C . LEU B 1 247 ? -1.45 42.188 28.672 1 89.81 247 LEU B C 1
ATOM 6849 O O . LEU B 1 247 ? -1.985 43.125 29.219 1 89.81 247 LEU B O 1
ATOM 6853 N N . LYS B 1 248 ? -1.938 41 28.734 1 91.75 248 LYS B N 1
ATOM 6854 C CA . LYS B 1 248 ? -3.102 40.656 29.547 1 91.75 248 LYS B CA 1
ATOM 6855 C C . LYS B 1 248 ? -2.881 41.094 31 1 91.75 248 LYS B C 1
ATOM 6857 O O . LYS B 1 248 ? -3.764 41.688 31.625 1 91.75 248 LYS B O 1
ATOM 6862 N N . ASN B 1 249 ? -1.72 40.812 31.516 1 89.5 249 ASN B N 1
ATOM 6863 C CA . ASN B 1 249 ? -1.387 41.125 32.906 1 89.5 249 ASN B CA 1
ATOM 6864 C C . ASN B 1 249 ? -1.339 42.656 33.094 1 89.5 249 ASN B C 1
ATOM 6866 O O . ASN B 1 249 ? -1.723 43.156 34.156 1 89.5 249 ASN B O 1
ATOM 6870 N N . LYS B 1 250 ? -0.904 43.375 32.125 1 86.44 250 LYS B N 1
ATOM 6871 C CA . LYS B 1 250 ? -0.865 44.844 32.188 1 86.44 250 LYS B CA 1
ATOM 6872 C C . LYS B 1 250 ? -2.271 45.438 32.312 1 86.44 250 LYS B C 1
ATOM 6874 O O . LYS B 1 250 ? -2.492 46.406 33 1 86.44 250 LYS B O 1
ATOM 6879 N N . TYR B 1 251 ? -3.15 44.875 31.562 1 84.81 251 TYR B N 1
ATOM 6880 C CA . TYR B 1 251 ? -4.531 45.344 31.609 1 84.81 251 TYR B CA 1
ATOM 6881 C C . TYR B 1 251 ? -5.195 44.969 32.906 1 84.81 251 TYR B C 1
ATOM 6883 O O . TYR B 1 251 ? -6.031 45.719 33.438 1 84.81 251 TYR B O 1
ATOM 6891 N N . MET B 1 252 ? -4.859 43.906 33.438 1 84.38 252 MET B N 1
ATOM 6892 C CA . MET B 1 252 ? -5.406 43.469 34.719 1 84.38 252 MET B CA 1
ATOM 6893 C C . MET B 1 252 ? -4.973 44.406 35.844 1 84.38 252 MET B C 1
ATOM 6895 O O . MET B 1 252 ? -5.727 44.656 36.781 1 84.38 252 MET B O 1
ATOM 6899 N N . ASP B 1 253 ? -3.852 45.031 35.75 1 76.69 253 ASP B N 1
ATOM 6900 C CA . ASP B 1 253 ? -3.305 45.875 36.781 1 76.69 253 ASP B CA 1
ATOM 6901 C C . ASP B 1 253 ? -3.701 47.344 36.562 1 76.69 253 ASP B C 1
ATOM 6903 O O . ASP B 1 253 ? -3.246 48.219 37.25 1 76.69 253 ASP B O 1
ATOM 6907 N N . SER B 1 254 ? -4.875 47.656 35.75 1 65.44 254 SER B N 1
ATOM 6908 C CA . SER B 1 254 ? -5.547 48.906 35.531 1 65.44 254 SER B CA 1
ATOM 6909 C C . SER B 1 254 ? -4.566 49.969 35.031 1 65.44 254 SER B C 1
ATOM 6911 O O . SER B 1 254 ? -4.711 51.156 35.344 1 65.44 254 SER B O 1
ATOM 6913 N N . LYS B 1 255 ? -3.695 49.625 34.438 1 53.84 255 LYS B N 1
ATOM 6914 C CA . LYS B 1 255 ? -2.625 50.562 34.094 1 53.84 255 LYS B CA 1
ATOM 6915 C C . LYS B 1 255 ? -2.848 51.188 32.75 1 53.84 255 LYS B C 1
ATOM 6917 O O . LYS B 1 255 ? -2.166 52.156 32.375 1 53.84 255 LYS B O 1
ATOM 6922 N N . LEU B 1 256 ? -3.916 50.719 31.969 1 57.59 256 LEU B N 1
ATOM 6923 C CA . LEU B 1 256 ? -3.941 51.281 30.625 1 57.59 256 LEU B CA 1
ATOM 6924 C C . LEU B 1 256 ? -5.289 51.906 30.328 1 57.59 256 LEU B C 1
ATOM 6926 O O . LEU B 1 256 ? -6.336 51.406 30.719 1 57.59 256 LEU B O 1
ATOM 6930 N N . LYS B 1 257 ? -5.211 53.25 29.984 1 57.75 257 LYS B N 1
ATOM 6931 C CA . LYS B 1 257 ? -6.414 53.969 29.547 1 57.75 257 LYS B CA 1
ATOM 6932 C C . LYS B 1 257 ? -6.602 53.844 28.031 1 57.75 257 LYS B C 1
ATOM 6934 O O . LYS B 1 257 ? -5.637 53.969 27.266 1 57.75 257 LYS B O 1
ATOM 6939 N N . PRO B 1 258 ? -7.855 53.438 27.578 1 59.53 258 PRO B N 1
ATOM 6940 C CA . PRO B 1 258 ? -8.117 53.281 26.141 1 59.53 258 PRO B CA 1
ATOM 6941 C C . PRO B 1 258 ? -8.07 54.594 25.375 1 59.53 258 PRO B C 1
ATOM 6943 O O . PRO B 1 258 ? -8.484 55.625 25.922 1 59.53 258 PRO B O 1
ATOM 6946 N N . ASP B 1 259 ? -7.273 54.719 24.328 1 61.47 259 ASP B N 1
ATOM 6947 C CA . ASP B 1 259 ? -7.414 55.812 23.391 1 61.47 259 ASP B CA 1
ATOM 6948 C C . ASP B 1 259 ? -8.641 55.656 22.5 1 61.47 259 ASP B C 1
ATOM 6950 O O . ASP B 1 259 ? -8.812 54.625 21.875 1 61.47 259 ASP B O 1
ATOM 6954 N N . SER B 1 260 ? -9.781 56.344 22.875 1 71.31 260 SER B N 1
ATOM 6955 C CA . SER B 1 260 ? -11 56.188 22.094 1 71.31 260 SER B CA 1
ATOM 6956 C C . SER B 1 260 ? -11.352 57.5 21.359 1 71.31 260 SER B C 1
ATOM 6958 O O . SER B 1 260 ? -10.914 58.562 21.766 1 71.31 260 SER B O 1
ATOM 6960 N N . GLU B 1 261 ? -11.891 57.281 20.156 1 76.44 261 GLU B N 1
ATOM 6961 C CA . GLU B 1 261 ? -12.414 58.406 19.406 1 76.44 261 GLU B CA 1
ATOM 6962 C C . GLU B 1 261 ? -13.562 59.062 20.156 1 76.44 261 GLU B C 1
ATOM 6964 O O . GLU B 1 261 ? -13.914 60.219 19.875 1 76.44 261 GLU B O 1
ATOM 6969 N N . TYR B 1 262 ? -14.031 58.438 21.141 1 84.94 262 TYR B N 1
ATOM 6970 C CA . TYR B 1 262 ? -15.148 58.969 21.922 1 84.94 262 TYR B CA 1
ATOM 6971 C C . TYR B 1 262 ? -14.656 59.625 23.203 1 84.94 262 TYR B C 1
ATOM 6973 O O . TYR B 1 262 ? -13.711 59.156 23.828 1 84.94 262 TYR B O 1
ATOM 6981 N N . ALA B 1 263 ? -15.211 60.75 23.391 1 85.81 263 ALA B N 1
ATOM 6982 C CA . ALA B 1 263 ? -14.914 61.406 24.672 1 85.81 263 ALA B CA 1
ATOM 6983 C C . ALA B 1 263 ? -15.352 60.531 25.844 1 85.81 263 ALA B C 1
ATOM 6985 O O . ALA B 1 263 ? -14.711 60.5 26.891 1 85.81 263 ALA B O 1
ATOM 6986 N N . LYS B 1 264 ? -16.453 59.875 25.641 1 89.75 264 LYS B N 1
ATOM 6987 C CA . LYS B 1 264 ? -16.953 58.938 26.625 1 89.75 264 LYS B CA 1
ATOM 6988 C C . LYS B 1 264 ? -17.812 57.875 25.953 1 89.75 264 LYS B C 1
ATOM 6990 O O . LYS B 1 264 ? -18.5 58.125 24.969 1 89.75 264 LYS B O 1
ATOM 6995 N N . GLN B 1 265 ? -17.641 56.75 26.422 1 90.88 265 GLN B N 1
ATOM 6996 C CA . GLN B 1 265 ? -18.484 55.656 25.984 1 90.88 265 GLN B CA 1
ATOM 6997 C C . GLN B 1 265 ? -18.766 54.688 27.141 1 90.88 265 GLN B C 1
ATOM 6999 O O . GLN B 1 265 ? -17.953 54.562 28.062 1 90.88 265 GLN B O 1
ATOM 7004 N N . GLY B 1 266 ? -19.875 54.062 27.094 1 91.88 266 GLY B N 1
ATOM 7005 C CA . GLY B 1 266 ? -20.219 53.125 28.141 1 91.88 266 GLY B CA 1
ATOM 7006 C C . GLY B 1 266 ? -21.703 52.875 28.25 1 91.88 266 GLY B C 1
ATOM 7007 O O . GLY B 1 266 ? -22.484 53.312 27.391 1 91.88 266 GLY B O 1
ATOM 7008 N N . TYR B 1 267 ? -22.047 52.156 29.297 1 93.25 267 TYR B N 1
ATOM 7009 C CA . TYR B 1 267 ? -23.438 51.812 29.5 1 93.25 267 TYR B CA 1
ATOM 7010 C C . TYR B 1 267 ? -24.156 52.844 30.375 1 93.25 267 TYR B C 1
ATOM 7012 O O . TYR B 1 267 ? -23.578 53.344 31.344 1 93.25 267 TYR B O 1
ATOM 7020 N N . LEU B 1 268 ? -25.344 53.125 29.984 1 94.69 268 LEU B N 1
ATOM 7021 C CA . LEU B 1 268 ? -26.25 53.969 30.719 1 94.69 268 LEU B CA 1
ATOM 7022 C C . LEU B 1 268 ? -27.656 53.375 30.781 1 94.69 268 LEU B C 1
ATOM 7024 O O . LEU B 1 268 ? -28.031 52.594 29.922 1 94.69 268 LEU B O 1
ATOM 7028 N N . TYR B 1 269 ? -28.328 53.719 31.844 1 93.75 269 TYR B N 1
ATOM 7029 C CA . TYR B 1 269 ? -29.734 53.344 31.938 1 93.75 269 TYR B CA 1
ATOM 7030 C C . TYR B 1 269 ? -30.641 54.562 31.656 1 93.75 269 TYR B C 1
ATOM 7032 O O . TYR B 1 269 ? -30.484 55.594 32.281 1 93.75 269 TYR B O 1
ATOM 7040 N N . LEU B 1 270 ? -31.516 54.438 30.766 1 94.12 270 LEU B N 1
ATOM 7041 C CA . LEU B 1 270 ? -32.406 55.531 30.375 1 94.12 270 LEU B CA 1
ATOM 7042 C C . LEU B 1 270 ? -33.781 55.344 31 1 94.12 270 LEU B C 1
ATOM 7044 O O . LEU B 1 270 ? -34.344 54.25 30.969 1 94.12 270 LEU B O 1
ATOM 7048 N N . MET B 1 271 ? -34.25 56.469 31.484 1 91 271 MET B N 1
ATOM 7049 C CA . MET B 1 271 ? -35.594 56.469 32.062 1 91 271 MET B CA 1
ATOM 7050 C C . MET B 1 271 ? -36.656 56.594 30.984 1 91 271 MET B C 1
ATOM 7052 O O . MET B 1 271 ? -36.656 57.562 30.219 1 91 271 MET B O 1
ATOM 7056 N N . GLU B 1 272 ? -37.469 55.594 30.875 1 88.81 272 GLU B N 1
ATOM 7057 C CA . GLU B 1 272 ? -38.562 55.625 29.922 1 88.81 272 GLU B CA 1
ATOM 7058 C C . GLU B 1 272 ? -39.906 55.625 30.641 1 88.81 272 GLU B C 1
ATOM 7060 O O . GLU B 1 272 ? -40.156 54.812 31.547 1 88.81 272 GLU B O 1
ATOM 7065 N N . LYS B 1 273 ? -40.719 56.656 30.328 1 81.75 273 LYS B N 1
ATOM 7066 C CA . LYS B 1 273 ? -42.031 56.75 30.922 1 81.75 273 LYS B CA 1
ATOM 7067 C C . LYS B 1 273 ? -43.094 56.25 29.969 1 81.75 273 LYS B C 1
ATOM 7069 O O . LYS B 1 273 ? -43.312 56.812 28.891 1 81.75 273 LYS B O 1
ATOM 7074 N N . LYS B 1 274 ? -43.594 55.031 30.234 1 79.81 274 LYS B N 1
ATOM 7075 C CA . LYS B 1 274 ? -44.719 54.5 29.484 1 79.81 274 LYS B CA 1
ATOM 7076 C C . LYS B 1 274 ? -46 54.562 30.297 1 79.81 274 LYS B C 1
ATOM 7078 O O . LYS B 1 274 ? -46.188 53.781 31.219 1 79.81 274 LYS B O 1
ATOM 7083 N N . PHE B 1 275 ? -46.812 55.531 29.953 1 76.88 275 PHE B N 1
ATOM 7084 C CA . PHE B 1 275 ? -48.062 55.812 30.641 1 76.88 275 PHE B CA 1
ATOM 7085 C C . PHE B 1 275 ? -47.812 56.125 32.094 1 76.88 275 PHE B C 1
ATOM 7087 O O . PHE B 1 275 ? -47.125 57.094 32.438 1 76.88 275 PHE B O 1
ATOM 7094 N N . THR B 1 276 ? -48.125 55.156 33.156 1 81.19 276 THR B N 1
ATOM 7095 C CA . THR B 1 276 ? -47.969 55.469 34.562 1 81.19 276 THR B CA 1
ATOM 7096 C C . THR B 1 276 ? -46.781 54.688 35.156 1 81.19 276 THR B C 1
ATOM 7098 O O . THR B 1 276 ? -46.469 54.875 36.344 1 81.19 276 THR B O 1
ATOM 7101 N N . VAL B 1 277 ? -46.094 53.969 34.281 1 84.56 277 VAL B N 1
ATOM 7102 C CA . VAL B 1 277 ? -45.031 53.125 34.812 1 84.56 277 VAL B CA 1
ATOM 7103 C C . VAL B 1 277 ? -43.656 53.656 34.344 1 84.56 277 VAL B C 1
ATOM 7105 O O . VAL B 1 277 ? -43.5 53.938 33.156 1 84.56 277 VAL B O 1
ATOM 7108 N N . ILE B 1 278 ? -42.688 53.906 35.25 1 85.94 278 ILE B N 1
ATOM 7109 C CA . ILE B 1 278 ? -41.312 54.312 34.938 1 85.94 278 ILE B CA 1
ATOM 7110 C C . ILE B 1 278 ? -40.438 53.094 34.812 1 85.94 278 ILE B C 1
ATOM 7112 O O . ILE B 1 278 ? -40.406 52.219 35.688 1 85.94 278 ILE B O 1
ATOM 7116 N N . THR B 1 279 ? -39.875 52.875 33.625 1 88.44 279 THR B N 1
ATOM 7117 C CA . THR B 1 279 ? -38.969 51.781 33.406 1 88.44 279 THR B CA 1
ATOM 7118 C C . THR B 1 279 ? -37.562 52.281 33.031 1 88.44 279 THR B C 1
ATOM 7120 O O . THR B 1 279 ? -37.438 53.375 32.469 1 88.44 279 THR B O 1
ATOM 7123 N N . TRP B 1 280 ? -36.562 51.531 33.406 1 91.19 280 TRP B N 1
ATOM 7124 C CA . TRP B 1 280 ? -35.188 51.844 33.062 1 91.19 280 TRP B CA 1
ATOM 7125 C C . TRP B 1 280 ? -34.594 50.844 32.094 1 91.19 280 TRP B C 1
ATOM 7127 O O . TRP B 1 280 ? -34.562 49.625 32.406 1 91.19 280 TRP B O 1
ATOM 7137 N N . SER B 1 281 ? -34.219 51.312 30.984 1 90.69 281 SER B N 1
ATOM 7138 C CA . SER B 1 281 ? -33.656 50.438 29.953 1 90.69 281 SER B CA 1
ATOM 7139 C C . SER B 1 281 ? -32.156 50.688 29.781 1 90.69 281 SER B C 1
ATOM 7141 O O . SER B 1 281 ? -31.688 51.812 29.844 1 90.69 281 SER B O 1
ATOM 7143 N N . LYS B 1 282 ? -31.438 49.625 29.578 1 92.62 282 LYS B N 1
ATOM 7144 C CA . LYS B 1 282 ? -29.984 49.656 29.469 1 92.62 282 LYS B CA 1
ATOM 7145 C C . LYS B 1 282 ? -29.562 49.969 28.031 1 92.62 282 LYS B C 1
ATOM 7147 O O . LYS B 1 282 ? -30.016 49.344 27.094 1 92.62 282 LYS B O 1
ATOM 7152 N N . PHE B 1 283 ? -28.656 51 27.844 1 93.75 283 PHE B N 1
ATOM 7153 C CA . PHE B 1 283 ? -28.156 51.406 26.547 1 93.75 283 PHE B CA 1
ATOM 7154 C C . PHE B 1 283 ? -26.641 51.5 26.562 1 93.75 283 PHE B C 1
ATOM 7156 O O . PHE B 1 283 ? -26.031 51.781 27.594 1 93.75 283 PHE B O 1
ATOM 7163 N N . TYR B 1 284 ? -26.031 51.094 25.469 1 93.94 284 TYR B N 1
ATOM 7164 C CA . TYR B 1 284 ? -24.641 51.438 25.234 1 93.94 284 TYR B CA 1
ATOM 7165 C C . TYR B 1 284 ? -24.547 52.781 24.516 1 93.94 284 TYR B C 1
ATOM 7167 O O . TYR B 1 284 ? -25.094 52.969 23.422 1 93.94 284 TYR B O 1
ATOM 7175 N N . CYS B 1 285 ? -23.828 53.719 25.078 1 94.5 285 CYS B N 1
ATOM 7176 C CA . CYS B 1 285 ? -23.828 55.062 24.562 1 94.5 285 CYS B CA 1
ATOM 7177 C C . CYS B 1 285 ? -22.422 55.531 24.234 1 94.5 285 CYS B C 1
ATOM 7179 O O . CYS B 1 285 ? -21.453 55.125 24.875 1 94.5 285 CYS B O 1
ATOM 7181 N N . THR B 1 286 ? -22.344 56.281 23.203 1 93.94 286 THR B N 1
ATOM 7182 C CA . THR B 1 286 ? -21.078 56.906 22.812 1 93.94 286 THR B CA 1
ATOM 7183 C C . THR B 1 286 ? -21.266 58.406 22.578 1 93.94 286 THR B C 1
ATOM 7185 O O . THR B 1 286 ? -22.328 58.844 22.141 1 93.94 286 THR B O 1
ATOM 7188 N N . TYR B 1 287 ? -20.328 59.188 22.984 1 93.75 287 TYR B N 1
ATOM 7189 C CA . TYR B 1 287 ? -20.406 60.625 22.828 1 93.75 287 TYR B CA 1
ATOM 7190 C C . TYR B 1 287 ? -19.156 61.188 22.156 1 93.75 287 TYR B C 1
ATOM 7192 O O . TYR B 1 287 ? -18.047 60.938 22.609 1 93.75 287 TYR B O 1
ATOM 7200 N N . LYS B 1 288 ? -19.328 61.906 21.094 1 91.5 288 LYS B N 1
ATOM 7201 C CA . LYS B 1 288 ? -18.25 62.625 20.406 1 91.5 288 LYS B CA 1
ATOM 7202 C C . LYS B 1 288 ? -18.297 64.125 20.734 1 91.5 288 LYS B C 1
ATOM 7204 O O . LYS B 1 288 ? -19.25 64.812 20.359 1 91.5 288 LYS B O 1
ATOM 7209 N N . LYS B 1 289 ? -17.297 64.5 21.266 1 87.75 289 LYS B N 1
ATOM 7210 C CA . LYS B 1 289 ? -17.281 65.875 21.766 1 87.75 289 LYS B CA 1
ATOM 7211 C C . LYS B 1 289 ? -17.219 66.875 20.625 1 87.75 289 LYS B C 1
ATOM 7213 O O . LYS B 1 289 ? -17.859 67.938 20.672 1 87.75 289 LYS B O 1
ATOM 7218 N N . GLN B 1 290 ? -16.484 66.562 19.609 1 85.88 290 GLN B N 1
ATOM 7219 C CA . GLN B 1 290 ? -16.266 67.5 18.5 1 85.88 290 GLN B CA 1
ATOM 7220 C C . GLN B 1 290 ? -17.578 67.812 17.781 1 85.88 290 GLN B C 1
ATOM 7222 O O . GLN B 1 290 ? -17.844 69 17.438 1 85.88 290 GLN B O 1
ATOM 7227 N N . THR B 1 291 ? -18.391 66.875 17.625 1 90 291 THR B N 1
ATOM 7228 C CA . THR B 1 291 ? -19.641 67.062 16.875 1 90 291 THR B CA 1
ATOM 7229 C C . THR B 1 291 ? -20.828 67.062 17.828 1 90 291 THR B C 1
ATOM 7231 O O . THR B 1 291 ? -21.969 67.25 17.391 1 90 291 THR B O 1
ATOM 7234 N N . LYS B 1 292 ? -20.609 66.812 19.125 1 91.25 292 LYS B N 1
ATOM 7235 C CA . LYS B 1 292 ? -21.641 66.75 20.156 1 91.25 292 LYS B CA 1
ATOM 7236 C C . LYS B 1 292 ? -22.656 65.688 19.828 1 91.25 292 LYS B C 1
ATOM 7238 O O . LYS B 1 292 ? -23.844 65.812 20.047 1 91.25 292 LYS B O 1
ATOM 7243 N N . GLU B 1 293 ? -22.078 64.688 19.234 1 93.69 293 GLU B N 1
ATOM 7244 C CA . GLU B 1 293 ? -22.938 63.594 18.797 1 93.69 293 GLU B CA 1
ATOM 7245 C C . GLU B 1 293 ? -23.031 62.531 19.891 1 93.69 293 GLU B C 1
ATOM 7247 O O . GLU B 1 293 ? -22.016 61.969 20.344 1 93.69 293 GLU B O 1
ATOM 7252 N N . PHE B 1 294 ? -24.234 62.25 20.312 1 94.69 294 PHE B N 1
ATOM 7253 C CA . PHE B 1 294 ? -24.562 61.219 21.297 1 94.69 294 PHE B CA 1
ATOM 7254 C C . PHE B 1 294 ? -25.312 60.094 20.656 1 94.69 294 PHE B C 1
ATOM 7256 O O . PHE B 1 294 ? -26.375 60.281 20.062 1 94.69 294 PHE B O 1
ATOM 7263 N N . SER B 1 295 ? -24.672 58.938 20.734 1 94.69 295 SER B N 1
ATOM 7264 C CA . SER B 1 295 ? -25.297 57.75 20.156 1 94.69 295 SER B CA 1
ATOM 7265 C C . SER B 1 295 ? -25.703 56.75 21.25 1 94.69 295 SER B C 1
ATOM 7267 O O . SER B 1 295 ? -24.969 56.562 22.219 1 94.69 295 SER B O 1
ATOM 7269 N N . MET B 1 296 ? -26.906 56.188 21.125 1 93.94 296 MET B N 1
ATOM 7270 C CA . MET B 1 296 ? -27.359 55.188 22.094 1 93.94 296 MET B CA 1
ATOM 7271 C C . MET B 1 296 ? -27.938 53.969 21.406 1 93.94 296 MET B C 1
ATOM 7273 O O . MET B 1 296 ? -28.719 54.094 20.453 1 93.94 296 MET B O 1
ATOM 7277 N N . LEU B 1 297 ? -27.484 52.844 21.781 1 92.62 297 LEU B N 1
ATOM 7278 C CA . LEU B 1 297 ? -27.922 51.531 21.297 1 92.62 297 LEU B CA 1
ATOM 7279 C C . LEU B 1 297 ? -28.422 50.656 22.438 1 92.62 297 LEU B C 1
ATOM 7281 O O . LEU B 1 297 ? -27.688 50.406 23.391 1 92.62 297 LEU B O 1
ATOM 7285 N N . GLN B 1 298 ? -29.672 50.25 22.391 1 90.56 298 GLN B N 1
ATOM 7286 C CA . GLN B 1 298 ? -30.188 49.375 23.422 1 90.56 298 GLN B CA 1
ATOM 7287 C C . GLN B 1 298 ? -29.5 48.031 23.391 1 90.56 298 GLN B C 1
ATOM 7289 O O . GLN B 1 298 ? -29.547 47.312 22.375 1 90.56 298 GLN B O 1
ATOM 7294 N N . TYR B 1 299 ? -28.75 47.75 24.469 1 90.12 299 TYR B N 1
ATOM 7295 C CA . TYR B 1 299 ? -27.953 46.5 24.484 1 90.12 299 TYR B CA 1
ATOM 7296 C C . TYR B 1 299 ? -27.766 46 25.922 1 90.12 299 TYR B C 1
ATOM 7298 O O . TYR B 1 299 ? -27.547 46.812 26.844 1 90.12 299 TYR B O 1
ATOM 7306 N N . ASN B 1 300 ? -28.031 44.719 26.031 1 86.94 300 ASN B N 1
ATOM 7307 C CA . ASN B 1 300 ? -27.812 44.031 27.297 1 86.94 300 ASN B CA 1
ATOM 7308 C C . ASN B 1 300 ? -26.797 42.906 27.141 1 86.94 300 ASN B C 1
ATOM 7310 O O . ASN B 1 300 ? -27.016 41.969 26.359 1 86.94 300 ASN B O 1
ATOM 7314 N N . GLN B 1 301 ? -25.812 42.906 27.906 1 84.81 301 GLN B N 1
ATOM 7315 C CA . GLN B 1 301 ? -24.703 41.969 27.812 1 84.81 301 GLN B CA 1
ATOM 7316 C C . GLN B 1 301 ? -25.172 40.531 28.109 1 84.81 301 GLN B C 1
ATOM 7318 O O . GLN B 1 301 ? -24.594 39.562 27.609 1 84.81 301 GLN B O 1
ATOM 7323 N N . MET B 1 302 ? -26.141 40.375 28.906 1 82.88 302 MET B N 1
ATOM 7324 C CA . MET B 1 302 ? -26.625 39.062 29.312 1 82.88 302 MET B CA 1
ATOM 7325 C C . MET B 1 302 ? -27.438 38.438 28.188 1 82.88 302 MET B C 1
ATOM 7327 O O . MET B 1 302 ? -27.328 37.219 27.938 1 82.88 302 MET B O 1
ATOM 7331 N N . SER B 1 303 ? -28.188 39.219 27.5 1 77.56 303 SER B N 1
ATOM 7332 C CA . SER B 1 303 ? -29.047 38.688 26.453 1 77.56 303 SER B CA 1
ATOM 7333 C C . SER B 1 303 ? -28.281 38.562 25.141 1 77.56 303 SER B C 1
ATOM 7335 O O . SER B 1 303 ? -28.609 37.719 24.312 1 77.56 303 SER B O 1
ATOM 7337 N N . GLY B 1 304 ? -27.188 39.281 24.938 1 68.12 304 GLY B N 1
ATOM 7338 C CA . GLY B 1 304 ? -26.328 39.219 23.766 1 68.12 304 GLY B CA 1
ATOM 7339 C C . GLY B 1 304 ? -27 39.75 22.516 1 68.12 304 GLY B C 1
ATOM 7340 O O . GLY B 1 304 ? -26.422 39.719 21.422 1 68.12 304 GLY B O 1
ATOM 7341 N N . ARG B 1 305 ? -28.266 40 22.391 1 65.19 305 ARG B N 1
ATOM 7342 C CA . ARG B 1 305 ? -28.984 40.438 21.203 1 65.19 305 ARG B CA 1
ATOM 7343 C C . ARG B 1 305 ? -29.328 41.906 21.281 1 65.19 305 ARG B C 1
ATOM 7345 O O . ARG B 1 305 ? -29.766 42.406 22.328 1 65.19 305 ARG B O 1
ATOM 7352 N N . ALA B 1 306 ? -28.75 42.719 20.391 1 64.25 306 ALA B N 1
ATOM 7353 C CA . ALA B 1 306 ? -29.203 44.094 20.297 1 64.25 306 ALA B CA 1
ATOM 7354 C C . ALA B 1 306 ? -30.641 44.156 19.766 1 64.25 306 ALA B C 1
ATOM 7356 O O . ALA B 1 306 ? -30.984 43.469 18.797 1 64.25 306 ALA B O 1
ATOM 7357 N N . GLN B 1 307 ? -31.609 44.531 20.547 1 56.84 307 GLN B N 1
ATOM 7358 C CA . GLN B 1 307 ? -33 44.656 20.062 1 56.84 307 GLN B CA 1
ATOM 7359 C C . GLN B 1 307 ? -33.031 45.438 18.766 1 56.84 307 GLN B C 1
ATOM 7361 O O . GLN B 1 307 ? -33.844 45.156 17.875 1 56.84 307 GLN B O 1
ATOM 7366 N N . GLN B 1 308 ? -32.219 46.625 18.688 1 63.5 308 GLN B N 1
ATOM 7367 C CA . GLN B 1 308 ? -32.188 47.438 17.469 1 63.5 308 GLN B CA 1
ATOM 7368 C C . GLN B 1 308 ? -30.766 47.438 16.875 1 63.5 308 GLN B C 1
ATOM 7370 O O . GLN B 1 308 ? -29.781 47.5 17.594 1 63.5 308 GLN B O 1
ATOM 7375 N N . THR B 1 309 ? -30.594 47.094 15.531 1 67.69 309 THR B N 1
ATOM 7376 C CA . THR B 1 309 ? -29.328 47 14.82 1 67.69 309 THR B CA 1
ATOM 7377 C C . THR B 1 309 ? -28.672 48.375 14.633 1 67.69 309 THR B C 1
ATOM 7379 O O . THR B 1 309 ? -27.453 48.469 14.555 1 67.69 309 THR B O 1
ATOM 7382 N N . ILE B 1 310 ? -29.469 49.469 14.758 1 80.06 310 ILE B N 1
ATOM 7383 C CA . ILE B 1 310 ? -28.875 50.781 14.422 1 80.06 310 ILE B CA 1
ATOM 7384 C C . ILE B 1 310 ? -28.984 51.719 15.625 1 80.06 310 ILE B C 1
ATOM 7386 O O . ILE B 1 310 ? -30.078 51.906 16.156 1 80.06 310 ILE B O 1
ATOM 7390 N N . PRO B 1 311 ? -27.891 52.188 16.141 1 89 311 PRO B N 1
ATOM 7391 C CA . PRO B 1 311 ? -27.922 53.125 17.266 1 89 311 PRO B CA 1
ATOM 7392 C C . PRO B 1 311 ? -28.625 54.438 16.906 1 89 311 PRO B C 1
ATOM 7394 O O . PRO B 1 311 ? -28.625 54.875 15.75 1 89 311 PRO B O 1
ATOM 7397 N N . GLU B 1 312 ? -29.406 55.062 17.812 1 91.19 312 GLU B N 1
ATOM 7398 C CA . GLU B 1 312 ? -29.984 56.375 17.672 1 91.19 312 GLU B CA 1
ATOM 7399 C C . GLU B 1 312 ? -28.953 57.469 17.969 1 91.19 312 GLU B C 1
ATOM 7401 O O . GLU B 1 312 ? -28.344 57.5 19.047 1 91.19 312 GLU B O 1
ATOM 7406 N N . THR B 1 313 ? -28.703 58.312 17.031 1 93.94 313 THR B N 1
ATOM 7407 C CA . THR B 1 313 ? -27.719 59.375 17.188 1 93.94 313 THR B CA 1
ATOM 7408 C C . THR B 1 313 ? -28.391 60.719 17.328 1 93.94 313 THR B C 1
ATOM 7410 O O . THR B 1 313 ? -29.219 61.094 16.484 1 93.94 313 THR B O 1
ATOM 7413 N N . LEU B 1 314 ? -28.094 61.375 18.406 1 94.31 314 LEU B N 1
ATOM 7414 C CA . LEU B 1 314 ? -28.688 62.688 18.703 1 94.31 314 LEU B CA 1
ATOM 7415 C C . LEU B 1 314 ? -27.594 63.719 19.016 1 94.31 314 LEU B C 1
ATOM 7417 O O . LEU B 1 314 ? -26.469 63.344 19.328 1 94.31 314 LEU B O 1
ATOM 7421 N N . THR B 1 315 ? -27.922 64.938 18.812 1 94.25 315 THR B N 1
ATOM 7422 C CA . THR B 1 315 ? -26.984 66 19.141 1 94.25 315 THR B CA 1
ATOM 7423 C C . THR B 1 315 ? -27.281 66.625 20.5 1 94.25 315 THR B C 1
ATOM 7425 O O . THR B 1 315 ? -28.406 67.125 20.75 1 94.25 315 THR B O 1
ATOM 7428 N N . VAL B 1 316 ? -26.359 66.688 21.375 1 93.06 316 VAL B N 1
ATOM 7429 C CA . VAL B 1 316 ? -26.562 67.125 22.75 1 93.06 316 VAL B CA 1
ATOM 7430 C C . VAL B 1 316 ? -26.75 68.625 22.797 1 93.06 316 VAL B C 1
ATOM 7432 O O . VAL B 1 316 ? -25.938 69.375 22.25 1 93.06 316 VAL B O 1
ATOM 7435 N N . ALA B 1 317 ? -27.828 69 23.391 1 89.06 317 ALA B N 1
ATOM 7436 C CA . ALA B 1 317 ? -28.109 70.438 23.594 1 89.06 317 ALA B CA 1
ATOM 7437 C C . ALA B 1 317 ? -27.625 70.938 24.953 1 89.06 317 ALA B C 1
ATOM 7439 O O . ALA B 1 317 ? -26.922 71.938 25.078 1 89.06 317 ALA B O 1
ATOM 7440 N N . SER B 1 318 ? -27.969 70.188 25.938 1 87.25 318 SER B N 1
ATOM 7441 C CA . SER B 1 318 ? -27.547 70.5 27.297 1 87.25 318 SER B CA 1
ATOM 7442 C C . SER B 1 318 ? -27.5 69.25 28.156 1 87.25 318 SER B C 1
ATOM 7444 O O . SER B 1 318 ? -28.141 68.25 27.844 1 87.25 318 SER B O 1
ATOM 7446 N N . CYS B 1 319 ? -26.641 69.312 29.156 1 88.81 319 CYS B N 1
ATOM 7447 C CA . CYS B 1 319 ? -26.5 68.25 30.141 1 88.81 319 CYS B CA 1
ATOM 7448 C C . CYS B 1 319 ? -26.406 68.812 31.547 1 88.81 319 CYS B C 1
ATOM 7450 O O . CYS B 1 319 ? -25.562 69.625 31.828 1 88.81 319 CYS B O 1
ATOM 7452 N N . THR B 1 320 ? -27.297 68.438 32.406 1 82.69 320 THR B N 1
ATOM 7453 C CA . THR B 1 320 ? -27.312 68.938 33.75 1 82.69 320 THR B CA 1
ATOM 7454 C C . THR B 1 320 ? -27.469 67.812 34.781 1 82.69 320 THR B C 1
ATOM 7456 O O . THR B 1 320 ? -28.234 66.875 34.531 1 82.69 320 THR B O 1
ATOM 7459 N N . LYS B 1 321 ? -26.656 67.875 35.812 1 77.88 321 LYS B N 1
ATOM 7460 C CA . LYS B 1 321 ? -26.797 66.938 36.875 1 77.88 321 LYS B CA 1
ATOM 7461 C C . LYS B 1 321 ? -28.094 67.125 37.656 1 77.88 321 LYS B C 1
ATOM 7463 O O . LYS B 1 321 ? -28.516 68.25 37.906 1 77.88 321 LYS B O 1
ATOM 7468 N N . LYS B 1 322 ? -28.922 66.062 37.719 1 70.94 322 LYS B N 1
ATOM 7469 C CA . LYS B 1 322 ? -30.188 66.188 38.438 1 70.94 322 LYS B CA 1
ATOM 7470 C C . LYS B 1 322 ? -29.953 66.312 39.938 1 70.94 322 LYS B C 1
ATOM 7472 O O . LYS B 1 322 ? -29.125 65.625 40.531 1 70.94 322 LYS B O 1
ATOM 7477 N N . LEU B 1 323 ? -30.312 67.375 40.594 1 58.88 323 LEU B N 1
ATOM 7478 C CA . LEU B 1 323 ? -30.234 67.688 42.031 1 58.88 323 LEU B CA 1
ATOM 7479 C C . LEU B 1 323 ? -30.891 66.562 42.844 1 58.88 323 LEU B C 1
ATOM 7481 O O . LEU B 1 323 ? -31.656 65.75 42.281 1 58.88 323 LEU B O 1
ATOM 7485 N N . SER B 1 324 ? -30.688 66.438 44.219 1 55.59 324 SER B N 1
ATOM 7486 C CA . SER B 1 324 ? -30.828 65.5 45.375 1 55.59 324 SER B CA 1
ATOM 7487 C C . SER B 1 324 ? -32.188 64.875 45.375 1 55.59 324 SER B C 1
ATOM 7489 O O . SER B 1 324 ? -32.406 63.875 46.062 1 55.59 324 SER B O 1
ATOM 7491 N N . GLU B 1 325 ? -33.188 65.312 44.969 1 55.22 325 GLU B N 1
ATOM 7492 C CA . GLU B 1 325 ? -34.438 64.75 45.438 1 55.22 325 GLU B CA 1
ATOM 7493 C C . GLU B 1 325 ? -34.844 63.531 44.594 1 55.22 325 GLU B C 1
ATOM 7495 O O . GLU B 1 325 ? -35.875 62.938 44.844 1 55.22 325 GLU B O 1
ATOM 7500 N N . PHE B 1 326 ? -33.938 63.062 43.75 1 62.81 326 PHE B N 1
ATOM 7501 C CA . PHE B 1 326 ? -34.406 61.969 42.875 1 62.81 326 PHE B CA 1
ATOM 7502 C C . PHE B 1 326 ? -34.125 60.625 43.5 1 62.81 326 PHE B C 1
ATOM 7504 O O . PHE B 1 326 ? -33.125 60.438 44.188 1 62.81 326 PHE B O 1
ATOM 7511 N N . GLU B 1 327 ? -35.125 59.656 43.438 1 69 327 GLU B N 1
ATOM 7512 C CA . GLU B 1 327 ? -35.125 58.344 44.094 1 69 327 GLU B CA 1
ATOM 7513 C C . GLU B 1 327 ? -33.938 57.5 43.625 1 69 327 GLU B C 1
ATOM 7515 O O . GLU B 1 327 ? -33.406 56.688 44.375 1 69 327 GLU B O 1
ATOM 7520 N N . LYS B 1 328 ? -33.375 57.75 42.375 1 79.69 328 LYS B N 1
ATOM 7521 C CA . LYS B 1 328 ? -32.312 56.906 41.875 1 79.69 328 LYS B CA 1
ATOM 7522 C C . LYS B 1 328 ? -30.969 57.625 41.906 1 79.69 328 LYS B C 1
ATOM 7524 O O . LYS B 1 328 ? -30.906 58.844 41.719 1 79.69 328 LYS B O 1
ATOM 7529 N N . ARG B 1 329 ? -30 56.875 42.156 1 83 329 ARG B N 1
ATOM 7530 C CA . ARG B 1 329 ? -28.641 57.406 42.312 1 83 329 ARG B CA 1
ATOM 7531 C C . ARG B 1 329 ? -28.016 57.688 40.938 1 83 329 ARG B C 1
ATOM 7533 O O . ARG B 1 329 ? -28.375 57.031 39.938 1 83 329 ARG B O 1
ATOM 7540 N N . TYR B 1 330 ? -27.156 58.656 40.812 1 88.62 330 TYR B N 1
ATOM 7541 C CA . TYR B 1 330 ? -26.234 58.938 39.688 1 88.62 330 TYR B CA 1
ATOM 7542 C C . TYR B 1 330 ? -27 59.344 38.438 1 88.62 330 TYR B C 1
ATOM 7544 O O . TYR B 1 330 ? -26.688 58.875 37.344 1 88.62 330 TYR B O 1
ATOM 7552 N N . CYS B 1 331 ? -28.031 60.094 38.531 1 90.88 331 CYS B N 1
ATOM 7553 C CA . CYS B 1 331 ? -28.875 60.438 37.406 1 90.88 331 CYS B CA 1
ATOM 7554 C C . CYS B 1 331 ? -28.516 61.844 36.875 1 90.88 331 CYS B C 1
ATOM 7556 O O . CYS B 1 331 ? -28.078 62.688 37.656 1 90.88 331 CYS B O 1
ATOM 7558 N N . PHE B 1 332 ? -28.594 61.969 35.656 1 90.62 332 PHE B N 1
ATOM 7559 C CA . PHE B 1 332 ? -28.406 63.281 35 1 90.62 332 PHE B CA 1
ATOM 7560 C C . PHE B 1 332 ? -29.344 63.438 33.812 1 90.62 332 PHE B C 1
ATOM 7562 O O . PHE B 1 332 ? -29.844 62.438 33.281 1 90.62 332 PHE B O 1
ATOM 7569 N N . ASP B 1 333 ? -29.656 64.625 33.469 1 90.56 333 ASP B N 1
ATOM 7570 C CA . ASP B 1 333 ? -30.594 64.938 32.375 1 90.56 333 ASP B CA 1
ATOM 7571 C C . ASP B 1 333 ? -29.875 65.438 31.156 1 90.56 333 ASP B C 1
ATOM 7573 O O . ASP B 1 333 ? -28.906 66.25 31.266 1 90.56 333 ASP B O 1
ATOM 7577 N N . VAL B 1 334 ? -30.297 65 30.062 1 92.31 334 VAL B N 1
ATOM 7578 C CA . VAL B 1 334 ? -29.734 65.438 28.781 1 92.31 334 VAL B CA 1
ATOM 7579 C C . VAL B 1 334 ? -30.875 65.875 27.859 1 92.31 334 VAL B C 1
ATOM 7581 O O . VAL B 1 334 ? -31.922 65.188 27.797 1 92.31 334 VAL B O 1
ATOM 7584 N N . THR B 1 335 ? -30.719 67 27.25 1 91.06 335 THR B N 1
ATOM 7585 C CA . THR B 1 335 ? -31.641 67.438 26.203 1 91.06 335 THR B CA 1
ATOM 7586 C C . THR B 1 335 ? -30.938 67.375 24.844 1 91.06 335 THR B C 1
ATOM 7588 O O . THR B 1 335 ? -29.75 67.688 24.75 1 91.06 335 THR B O 1
ATOM 7591 N N . PHE B 1 336 ? -31.703 67.125 23.891 1 93.25 336 PHE B N 1
ATOM 7592 C CA . PHE B 1 336 ? -31.156 67 22.547 1 93.25 336 PHE B CA 1
ATOM 7593 C C . PHE B 1 336 ? -31.781 68 21.609 1 93.25 336 PHE B C 1
ATOM 7595 O O . PHE B 1 336 ? -32.938 68.375 21.781 1 93.25 336 PHE B O 1
ATOM 7602 N N . ASN B 1 337 ? -31.016 68.312 20.594 1 92.12 337 ASN B N 1
ATOM 7603 C CA . ASN B 1 337 ? -31.484 69.312 19.656 1 92.12 337 ASN B CA 1
ATOM 7604 C C . ASN B 1 337 ? -32.656 68.812 18.812 1 92.12 337 ASN B C 1
ATOM 7606 O O . ASN B 1 337 ? -33.531 69.562 18.438 1 92.12 337 ASN B O 1
ATOM 7610 N N . GLU B 1 338 ? -32.594 67.562 18.516 1 90.62 338 GLU B N 1
ATOM 7611 C CA . GLU B 1 338 ? -33.594 67 17.641 1 90.62 338 GLU B CA 1
ATOM 7612 C C . GLU B 1 338 ? -34.906 66.812 18.359 1 90.62 338 GLU B C 1
ATOM 7614 O O . GLU B 1 338 ? -35.969 66.75 17.734 1 90.62 338 GLU B O 1
ATOM 7619 N N . LYS B 1 339 ? -34.812 66.625 19.688 1 86.38 339 LYS B N 1
ATOM 7620 C CA . LYS B 1 339 ? -36 66.438 20.5 1 86.38 339 LYS B CA 1
ATOM 7621 C C . LYS B 1 339 ? -36.062 67.438 21.641 1 86.38 339 LYS B C 1
ATOM 7623 O O . LYS B 1 339 ? -36 67.125 22.812 1 86.38 339 LYS B O 1
ATOM 7628 N N . ASN B 1 340 ? -36.25 68.688 21.312 1 77.62 340 ASN B N 1
ATOM 7629 C CA . ASN B 1 340 ? -36.031 69.812 22.234 1 77.62 340 ASN B CA 1
ATOM 7630 C C . ASN B 1 340 ? -37.094 69.812 23.344 1 77.62 340 ASN B C 1
ATOM 7632 O O . ASN B 1 340 ? -36.875 70.438 24.406 1 77.62 340 ASN B O 1
ATOM 7636 N N . THR B 1 341 ? -38.125 69.125 23.203 1 82.81 341 THR B N 1
ATOM 7637 C CA . THR B 1 341 ? -39.156 69.188 24.203 1 82.81 341 THR B CA 1
ATOM 7638 C C . THR B 1 341 ? -39.031 68.062 25.219 1 82.81 341 THR B C 1
ATOM 7640 O O . THR B 1 341 ? -39.75 68 26.219 1 82.81 341 THR B O 1
ATOM 7643 N N . ILE B 1 342 ? -38.062 67.188 24.953 1 88.12 342 ILE B N 1
ATOM 7644 C CA . ILE B 1 342 ? -38 66 25.812 1 88.12 342 ILE B CA 1
ATOM 7645 C C . ILE B 1 342 ? -36.688 66 26.578 1 88.12 342 ILE B C 1
ATOM 7647 O O . ILE B 1 342 ? -35.625 66.25 26 1 88.12 342 ILE B O 1
ATOM 7651 N N . THR B 1 343 ? -36.75 65.875 27.859 1 88.75 343 THR B N 1
ATOM 7652 C CA . THR B 1 343 ? -35.562 65.688 28.688 1 88.75 343 THR B CA 1
ATOM 7653 C C . THR B 1 343 ? -35.281 64.25 28.953 1 88.75 343 THR B C 1
ATOM 7655 O O . THR B 1 343 ? -36.188 63.5 29.438 1 88.75 343 THR B O 1
ATOM 7658 N N . TYR B 1 344 ? -34.156 63.812 28.516 1 92.69 344 TYR B N 1
ATOM 7659 C CA . TYR B 1 344 ? -33.75 62.438 28.766 1 92.69 344 TYR B CA 1
ATOM 7660 C C . TYR B 1 344 ? -33 62.312 30.078 1 92.69 344 TYR B C 1
ATOM 7662 O O . TYR B 1 344 ? -32 63 30.297 1 92.69 344 TYR B O 1
ATOM 7670 N N . THR B 1 345 ? -33.469 61.469 30.953 1 91.88 345 THR B N 1
ATOM 7671 C CA . THR B 1 345 ? -32.781 61.219 32.219 1 91.88 345 THR B CA 1
ATOM 7672 C C . THR B 1 345 ? -32.031 59.906 32.156 1 91.88 345 THR B C 1
ATOM 7674 O O . THR B 1 345 ? -32.625 58.844 31.953 1 91.88 345 THR B O 1
ATOM 7677 N N . PHE B 1 346 ? -30.75 60 32.344 1 93.62 346 PHE B N 1
ATOM 7678 C CA . PHE B 1 346 ? -29.891 58.844 32.344 1 93.62 346 PHE B CA 1
ATOM 7679 C C . PHE B 1 346 ? -29.328 58.562 33.719 1 93.62 346 PHE B C 1
ATOM 7681 O O . PHE B 1 346 ? -29.156 59.469 34.531 1 93.62 346 PHE B O 1
ATOM 7688 N N . GLN B 1 347 ? -29.141 57.312 33.969 1 92.06 347 GLN B N 1
ATOM 7689 C CA . GLN B 1 347 ? -28.438 56.875 35.156 1 92.06 347 GLN B CA 1
ATOM 7690 C C . GLN B 1 347 ? -27.062 56.281 34.812 1 92.06 347 GLN B C 1
ATOM 7692 O O . GLN B 1 347 ? -26.984 55.344 34 1 92.06 347 GLN B O 1
ATOM 7697 N N . ALA B 1 348 ? -26.016 56.844 35.406 1 92 348 ALA B N 1
ATOM 7698 C CA . ALA B 1 348 ? -24.672 56.344 35.188 1 92 348 ALA B CA 1
ATOM 7699 C C . ALA B 1 348 ? -24.375 55.188 36.156 1 92 348 ALA B C 1
ATOM 7701 O O . ALA B 1 348 ? -25.25 54.781 36.938 1 92 348 ALA B O 1
ATOM 7702 N N . LEU B 1 349 ? -23.234 54.625 36.094 1 90 349 LEU B N 1
ATOM 7703 C CA . LEU B 1 349 ? -22.938 53.375 36.781 1 90 349 LEU B CA 1
ATOM 7704 C C . LEU B 1 349 ? -22.328 53.656 38.156 1 90 349 LEU B C 1
ATOM 7706 O O . LEU B 1 349 ? -22.312 52.781 39 1 90 349 LEU B O 1
ATOM 7710 N N . SER B 1 350 ? -21.781 54.75 38.344 1 87.19 350 SER B N 1
ATOM 7711 C CA . SER B 1 350 ? -21.141 55.125 39.594 1 87.19 350 SER B CA 1
ATOM 7712 C C . SER B 1 350 ? -20.984 56.625 39.719 1 87.19 350 SER B C 1
ATOM 7714 O O . SER B 1 350 ? -21.328 57.375 38.781 1 87.19 350 SER B O 1
ATOM 7716 N N . GLU B 1 351 ? -20.547 57 40.875 1 85.31 351 GLU B N 1
ATOM 7717 C CA . GLU B 1 351 ? -20.312 58.406 41.062 1 85.31 351 GLU B CA 1
ATOM 7718 C C . GLU B 1 351 ? -19.219 58.938 40.156 1 85.31 351 GLU B C 1
ATOM 7720 O O . GLU B 1 351 ? -19.344 60.031 39.594 1 85.31 351 GLU B O 1
ATOM 7725 N N . GLU B 1 352 ? -18.219 58.125 39.969 1 85.75 352 GLU B N 1
ATOM 7726 C CA . GLU B 1 352 ? -17.141 58.5 39.062 1 85.75 352 GLU B CA 1
ATOM 7727 C C . GLU B 1 352 ? -17.625 58.531 37.594 1 85.75 352 GLU B C 1
ATOM 7729 O O . GLU B 1 352 ? -17.203 59.375 36.812 1 85.75 352 GLU B O 1
ATOM 7734 N N . ASP B 1 353 ? -18.547 57.75 37.344 1 89.5 353 ASP B N 1
ATOM 7735 C CA . ASP B 1 353 ? -19.062 57.625 36 1 89.5 353 ASP B CA 1
ATOM 7736 C C . ASP B 1 353 ? -19.906 58.844 35.625 1 89.5 353 ASP B C 1
ATOM 7738 O O . ASP B 1 353 ? -19.812 59.344 34.5 1 89.5 353 ASP B O 1
ATOM 7742 N N . ILE B 1 354 ? -20.75 59.219 36.469 1 88.88 354 ILE B N 1
ATOM 7743 C CA . ILE B 1 354 ? -21.594 60.375 36.156 1 88.88 354 ILE B CA 1
ATOM 7744 C C . ILE B 1 354 ? -20.734 61.594 35.969 1 88.88 354 ILE B C 1
ATOM 7746 O O . ILE B 1 354 ? -21 62.406 35.094 1 88.88 354 ILE B O 1
ATOM 7750 N N . LYS B 1 355 ? -19.75 61.688 36.844 1 87.81 355 LYS B N 1
ATOM 7751 C CA . LYS B 1 355 ? -18.844 62.812 36.719 1 87.81 355 LYS B CA 1
ATOM 7752 C C . LYS B 1 355 ? -18.156 62.781 35.344 1 87.81 355 LYS B C 1
ATOM 7754 O O . LYS B 1 355 ? -18 63.844 34.719 1 87.81 355 LYS B O 1
ATOM 7759 N N . ALA B 1 356 ? -17.781 61.688 34.906 1 88.75 356 ALA B N 1
ATOM 7760 C CA . ALA B 1 356 ? -17.078 61.531 33.625 1 88.75 356 ALA B CA 1
ATOM 7761 C C . ALA B 1 356 ? -18 61.875 32.469 1 88.75 356 ALA B C 1
ATOM 7763 O O . ALA B 1 356 ? -17.578 62.531 31.5 1 88.75 356 ALA B O 1
ATOM 7764 N N . TRP B 1 357 ? -19.219 61.531 32.531 1 91.06 357 TRP B N 1
ATOM 7765 C CA . TRP B 1 357 ? -20.172 61.844 31.484 1 91.06 357 TRP B CA 1
ATOM 7766 C C . TRP B 1 357 ? -20.469 63.312 31.422 1 91.06 357 TRP B C 1
ATOM 7768 O O . TRP B 1 357 ? -20.484 63.906 30.344 1 91.06 357 TRP B O 1
ATOM 7778 N N . ILE B 1 358 ? -20.672 63.875 32.531 1 88.56 358 ILE B N 1
ATOM 7779 C CA . ILE B 1 358 ? -21 65.312 32.594 1 88.56 358 ILE B CA 1
ATOM 7780 C C . ILE B 1 358 ? -19.797 66.125 32.125 1 88.56 358 ILE B C 1
ATOM 7782 O O . ILE B 1 358 ? -19.953 67.062 31.391 1 88.56 358 ILE B O 1
ATOM 7786 N N . ASP B 1 359 ? -18.656 65.688 32.625 1 87.31 359 ASP B N 1
ATOM 7787 C CA . ASP B 1 359 ? -17.438 66.375 32.219 1 87.31 359 ASP B CA 1
ATOM 7788 C C . ASP B 1 359 ? -17.234 66.312 30.688 1 87.31 359 ASP B C 1
ATOM 7790 O O . ASP B 1 359 ? -16.797 67.25 30.062 1 87.31 359 ASP B O 1
ATOM 7794 N N . ALA B 1 360 ? -17.5 65.25 30.125 1 88.5 360 ALA B N 1
ATOM 7795 C CA . ALA B 1 360 ? -17.344 65 28.688 1 88.5 360 ALA B CA 1
ATOM 7796 C C . ALA B 1 360 ? -18.297 65.938 27.906 1 88.5 360 ALA B C 1
ATOM 7798 O O . ALA B 1 360 ? -17.953 66.438 26.844 1 88.5 360 ALA B O 1
ATOM 7799 N N . MET B 1 361 ? -19.375 66.188 28.25 1 83.62 361 MET B N 1
ATOM 7800 C CA . MET B 1 361 ? -20.406 66.938 27.531 1 83.62 361 MET B CA 1
ATOM 7801 C C . MET B 1 361 ? -20.359 68.375 27.938 1 83.62 361 MET B C 1
ATOM 7803 O O . MET B 1 361 ? -21.344 69.125 27.75 1 83.62 361 MET B O 1
ATOM 7807 N N . ASP B 1 362 ? -18.891 69 28.109 1 65.69 362 ASP B N 1
ATOM 7808 C CA . ASP B 1 362 ? -18.531 70.375 28.297 1 65.69 362 ASP B CA 1
ATOM 7809 C C . ASP B 1 362 ? -18.594 70.812 29.766 1 65.69 362 ASP B C 1
ATOM 7811 O O . ASP B 1 362 ? -18.922 71.938 30.109 1 65.69 362 ASP B O 1
ATOM 7815 N N . GLY B 1 363 ? -18.5 69.875 30.953 1 49.12 363 GLY B N 1
ATOM 7816 C CA . GLY B 1 363 ? -17.891 70.5 32.125 1 49.12 363 GLY B CA 1
ATOM 7817 C C . GLY B 1 363 ? -16.375 70.438 32.125 1 49.12 363 GLY B C 1
ATOM 7818 O O . GLY B 1 363 ? -15.789 69.75 31.234 1 49.12 363 GLY B O 1
ATOM 7819 N N . LYS B 1 364 ? -15.367 70.688 33.156 1 44.47 364 LYS B N 1
ATOM 7820 C CA . LYS B 1 364 ? -13.953 71.062 33.219 1 44.47 364 LYS B CA 1
ATOM 7821 C C . LYS B 1 364 ? -13.078 69.938 32.688 1 44.47 364 LYS B C 1
ATOM 7823 O O . LYS B 1 364 ? -13.523 68.812 32.594 1 44.47 364 LYS B O 1
ATOM 7828 N N . GLU B 1 365 ? -11.719 70.25 32.562 1 37.38 365 GLU B N 1
ATOM 7829 C CA . GLU B 1 365 ? -10.484 69.938 31.859 1 37.38 365 GLU B CA 1
ATOM 7830 C C . GLU B 1 365 ? -10.016 68.5 32.156 1 37.38 365 GLU B C 1
ATOM 7832 O O . GLU B 1 365 ? -9.633 68.188 33.281 1 37.38 365 GLU B O 1
ATOM 7837 N N . SER B 1 366 ? -10.586 67.5 31.953 1 35.94 366 SER B N 1
ATOM 7838 C CA . SER B 1 366 ? -9.961 66.25 32.406 1 35.94 366 SER B CA 1
ATOM 7839 C C . SER B 1 366 ? -8.555 66.125 31.844 1 35.94 366 SER B C 1
ATOM 7841 O O . SER B 1 366 ? -8.32 66.375 30.672 1 35.94 366 SER B O 1
ATOM 7843 N N . ILE B 1 367 ? -7.617 66.25 32.688 1 34.91 367 ILE B N 1
ATOM 7844 C CA . ILE B 1 367 ? -6.164 66.125 32.594 1 34.91 367 ILE B CA 1
ATOM 7845 C C . ILE B 1 367 ? -5.789 64.812 31.938 1 34.91 367 ILE B C 1
ATOM 7847 O O . ILE B 1 367 ? -6.203 63.719 32.406 1 34.91 367 ILE B O 1
ATOM 7851 N N . ASN B 1 368 ? -5.762 64.75 30.781 1 34.5 368 ASN B N 1
ATOM 7852 C CA . ASN B 1 368 ? -5.125 63.656 30.047 1 34.5 368 ASN B CA 1
ATOM 7853 C C . ASN B 1 368 ? -3.857 63.156 30.75 1 34.5 368 ASN B C 1
ATOM 7855 O O . ASN B 1 368 ? -2.887 63.906 30.875 1 34.5 368 ASN B O 1
ATOM 7859 N N . LEU B 1 369 ? -4.004 62.406 31.719 1 34.78 369 LEU B N 1
ATOM 7860 C CA . LEU B 1 369 ? -2.848 61.781 32.344 1 34.78 369 LEU B CA 1
ATOM 7861 C C . LEU B 1 369 ? -1.98 61.062 31.328 1 34.78 369 LEU B C 1
ATOM 7863 O O . LEU B 1 369 ? -2.365 60.031 30.797 1 34.78 369 LEU B O 1
ATOM 7867 N N . THR B 1 370 ? -1.524 61.812 30.438 1 35.06 370 THR B N 1
ATOM 7868 C CA . THR B 1 370 ? -0.504 61.156 29.625 1 35.06 370 THR B CA 1
ATOM 7869 C C . THR B 1 370 ? 0.517 60.469 30.516 1 35.06 370 THR B C 1
ATOM 7871 O O . THR B 1 370 ? 1.111 61.062 31.391 1 35.06 370 THR B O 1
ATOM 7874 N N . LEU B 1 371 ? 0.288 59.312 30.906 1 35.03 371 LEU B N 1
ATOM 7875 C CA . LEU B 1 371 ? 1.32 58.531 31.562 1 35.03 371 LEU B CA 1
ATOM 7876 C C . LEU B 1 371 ? 2.684 58.781 30.922 1 35.03 371 LEU B C 1
ATOM 7878 O O . LEU B 1 371 ? 2.863 58.531 29.734 1 35.03 371 LEU B O 1
ATOM 7882 N N . SER B 1 372 ? 3.242 59.906 31.328 1 34.19 372 SER B N 1
ATOM 7883 C CA . SER B 1 372 ? 4.625 60.188 30.953 1 34.19 372 SER B CA 1
ATOM 7884 C C . SER B 1 372 ? 5.539 59 31.297 1 34.19 372 SER B C 1
ATOM 7886 O O . SER B 1 372 ? 5.703 58.656 32.469 1 34.19 372 SER B O 1
ATOM 7888 N N . THR B 1 373 ? 5.488 57.969 30.672 1 39.12 373 THR B N 1
ATOM 7889 C CA . THR B 1 373 ? 6.543 57 30.984 1 39.12 373 THR B CA 1
ATOM 7890 C C . THR B 1 373 ? 7.914 57.656 30.938 1 39.12 373 THR B C 1
ATOM 7892 O O . THR B 1 373 ? 8.25 58.344 29.953 1 39.12 373 THR B O 1
ATOM 7895 N N . LYS B 1 374 ? 8.531 57.906 32 1 42 374 LYS B N 1
ATOM 7896 C CA . LYS B 1 374 ? 9.883 58.375 32.281 1 42 374 LYS B CA 1
ATOM 7897 C C . LYS B 1 374 ? 10.898 57.719 31.359 1 42 374 LYS B C 1
ATOM 7899 O O . LYS B 1 374 ? 11.008 56.5 31.312 1 42 374 LYS B O 1
ATOM 7904 N N . CYS B 1 375 ? 11.242 58.344 30.25 1 42.25 375 CYS B N 1
ATOM 7905 C CA . CYS B 1 375 ? 12.367 58 29.391 1 42.25 375 CYS B CA 1
ATOM 7906 C C . CYS B 1 375 ? 13.672 58 30.172 1 42.25 375 CYS B C 1
ATOM 7908 O O . CYS B 1 375 ? 14.078 59.031 30.734 1 42.25 375 CYS B O 1
ATOM 7910 N N . SER B 1 376 ? 14.031 57.031 30.75 1 48.38 376 SER B N 1
ATOM 7911 C CA . SER B 1 376 ? 15.344 56.969 31.391 1 48.38 376 SER B CA 1
ATOM 7912 C C . SER B 1 376 ? 16.453 57.344 30.406 1 48.38 376 SER B C 1
ATOM 7914 O O . SER B 1 376 ? 16.312 57.094 29.203 1 48.38 376 SER B O 1
ATOM 7916 N N . GLU B 1 377 ? 17.359 58.219 30.719 1 50.22 377 GLU B N 1
ATOM 7917 C CA . GLU B 1 377 ? 18.562 58.625 30.031 1 50.22 377 GLU B CA 1
ATOM 7918 C C . GLU B 1 377 ? 19.281 57.469 29.375 1 50.22 377 GLU B C 1
ATOM 7920 O O . GLU B 1 377 ? 19.891 57.594 28.312 1 50.22 377 GLU B O 1
ATOM 7925 N N . ASP B 1 378 ? 19.203 56.312 29.875 1 54.72 378 ASP B N 1
ATOM 7926 C CA . ASP B 1 378 ? 19.891 55.125 29.391 1 54.72 378 ASP B CA 1
ATOM 7927 C C . ASP B 1 378 ? 19.203 54.562 28.156 1 54.72 378 ASP B C 1
ATOM 7929 O O . ASP B 1 378 ? 19.688 53.594 27.547 1 54.72 378 ASP B O 1
ATOM 7933 N N . SER B 1 379 ? 18.188 55.281 27.672 1 65.12 379 SER B N 1
ATOM 7934 C CA . SER B 1 379 ? 17.359 54.781 26.578 1 65.12 379 SER B CA 1
ATOM 7935 C C . SER B 1 379 ? 17.531 55.625 25.312 1 65.12 379 SER B C 1
ATOM 7937 O O . SER B 1 379 ? 16.703 55.562 24.406 1 65.12 379 SER B O 1
ATOM 7939 N N . THR B 1 380 ? 18.656 56.375 25.344 1 78.06 380 THR B N 1
ATOM 7940 C CA . THR B 1 380 ? 18.891 57.25 24.203 1 78.06 380 THR B CA 1
ATOM 7941 C C . THR B 1 380 ? 19.953 56.656 23.281 1 78.06 380 THR B C 1
ATOM 7943 O O . THR B 1 380 ? 20.891 56 23.734 1 78.06 380 THR B O 1
ATOM 7946 N N . LEU B 1 381 ? 19.781 56.781 22.047 1 88.69 381 LEU B N 1
ATOM 7947 C CA . LEU B 1 381 ? 20.766 56.375 21.062 1 88.69 381 LEU B CA 1
ATOM 7948 C C . LEU B 1 381 ? 21.812 57.438 20.859 1 88.69 381 LEU B C 1
ATOM 7950 O O . LEU B 1 381 ? 21.594 58.406 20.125 1 88.69 381 LEU B O 1
ATOM 7954 N N . ASP B 1 382 ? 22.891 57.281 21.625 1 88.81 382 ASP B N 1
ATOM 7955 C CA . ASP B 1 382 ? 23.984 58.25 21.562 1 88.81 382 ASP B CA 1
ATOM 7956 C C . ASP B 1 382 ? 25.328 57.562 21.391 1 88.81 382 ASP B C 1
ATOM 7958 O O . ASP B 1 382 ? 25.391 56.375 21.125 1 88.81 382 ASP B O 1
ATOM 7962 N N . ASP B 1 383 ? 26.375 58.312 21.469 1 90.31 383 ASP B N 1
ATOM 7963 C CA . ASP B 1 383 ? 27.719 57.812 21.25 1 90.31 383 ASP B CA 1
ATOM 7964 C C . ASP B 1 383 ? 28.078 56.719 22.266 1 90.31 383 ASP B C 1
ATOM 7966 O O . ASP B 1 383 ? 28.781 55.75 21.953 1 90.31 383 ASP B O 1
ATOM 7970 N N . VAL B 1 384 ? 27.531 56.906 23.422 1 90.81 384 VAL B N 1
ATOM 7971 C CA . VAL B 1 384 ? 27.781 55.938 24.469 1 90.81 384 VAL B CA 1
ATOM 7972 C C . VAL B 1 384 ? 27.094 54.625 24.125 1 90.81 384 VAL B C 1
ATOM 7974 O O . VAL B 1 384 ? 27.688 53.531 24.297 1 90.81 384 VAL B O 1
ATOM 7977 N N . GLY B 1 385 ? 25.875 54.75 23.672 1 93 385 GLY B N 1
ATOM 7978 C CA . GLY B 1 385 ? 25.156 53.562 23.219 1 93 385 GLY B CA 1
ATOM 7979 C C . GLY B 1 385 ? 25.844 52.844 22.078 1 93 385 GLY B C 1
ATOM 7980 O O . GLY B 1 385 ? 25.922 51.625 22.047 1 93 385 GLY B O 1
ATOM 7981 N N . PHE B 1 386 ? 26.359 53.562 21.109 1 94.88 386 PHE B N 1
ATOM 7982 C CA . PHE B 1 386 ? 27.078 53 19.969 1 94.88 386 PHE B CA 1
ATOM 7983 C C . PHE B 1 386 ? 28.328 52.25 20.438 1 94.88 386 PHE B C 1
ATOM 7985 O O . PHE B 1 386 ? 28.594 51.156 19.953 1 94.88 386 PHE B O 1
ATOM 7992 N N . ALA B 1 387 ? 29 52.938 21.312 1 92.88 387 ALA B N 1
ATOM 7993 C CA . ALA B 1 387 ? 30.234 52.312 21.812 1 92.88 387 ALA B CA 1
ATOM 7994 C C . ALA B 1 387 ? 29.938 51.031 22.562 1 92.88 387 ALA B C 1
ATOM 7996 O O . ALA B 1 387 ? 30.703 50.062 22.453 1 92.88 387 ALA B O 1
ATOM 7997 N N . PHE B 1 388 ? 28.922 51.062 23.312 1 93.56 388 PHE B N 1
ATOM 7998 C CA . PHE B 1 388 ? 28.531 49.875 24.078 1 93.56 388 PHE B CA 1
ATOM 7999 C C . PHE B 1 388 ? 28.188 48.719 23.156 1 93.56 388 PHE B C 1
ATOM 8001 O O . PHE B 1 388 ? 28.688 47.594 23.359 1 93.56 388 PHE B O 1
ATOM 8008 N N . VAL B 1 389 ? 27.312 48.938 22.109 1 95.06 389 VAL B N 1
ATOM 8009 C CA . VAL B 1 389 ? 26.891 47.906 21.172 1 95.06 389 VAL B CA 1
ATOM 8010 C C . VAL B 1 389 ? 28.094 47.375 20.391 1 95.06 389 VAL B C 1
ATOM 8012 O O . VAL B 1 389 ? 28.25 46.188 20.188 1 95.06 389 VAL B O 1
ATOM 8015 N N . LYS B 1 390 ? 28.922 48.281 19.984 1 95 390 LYS B N 1
ATOM 8016 C CA . LYS B 1 390 ? 30.125 47.906 19.25 1 95 390 LYS B CA 1
ATOM 8017 C C . LYS B 1 390 ? 31.016 47 20.078 1 95 390 LYS B C 1
ATOM 8019 O O . LYS B 1 390 ? 31.531 46 19.578 1 95 390 LYS B O 1
ATOM 8024 N N . LYS B 1 391 ? 31.156 47.375 21.266 1 92.81 391 LYS B N 1
ATOM 8025 C CA . LYS B 1 391 ? 32 46.562 22.156 1 92.81 391 LYS B CA 1
ATOM 8026 C C . LYS B 1 391 ? 31.422 45.188 22.359 1 92.81 391 LYS B C 1
ATOM 8028 O O . LYS B 1 391 ? 32.156 44.188 22.359 1 92.81 391 LYS B O 1
ATOM 8033 N N . CYS B 1 392 ? 30.141 45.125 22.641 1 93.94 392 CYS B N 1
ATOM 8034 C CA . CYS B 1 392 ? 29.469 43.844 22.812 1 93.94 392 CYS B CA 1
ATOM 8035 C C . CYS B 1 392 ? 29.672 42.969 21.578 1 93.94 392 CYS B C 1
ATOM 8037 O O . CYS B 1 392 ? 30 41.781 21.688 1 93.94 392 CYS B O 1
ATOM 8039 N N . ILE B 1 393 ? 29.484 43.562 20.375 1 95.62 393 ILE B N 1
ATOM 8040 C CA . ILE B 1 393 ? 29.594 42.844 19.125 1 95.62 393 ILE B CA 1
ATOM 8041 C C . ILE B 1 393 ? 31.016 42.344 18.938 1 95.62 393 ILE B C 1
ATOM 8043 O O . ILE B 1 393 ? 31.219 41.188 18.547 1 95.62 393 ILE B O 1
ATOM 8047 N N . ASP B 1 394 ? 31.922 43.156 19.25 1 93.19 394 ASP B N 1
ATOM 8048 C CA . ASP B 1 394 ? 33.312 42.781 19.125 1 93.19 394 ASP B CA 1
ATOM 8049 C C . ASP B 1 394 ? 33.656 41.562 19.984 1 93.19 394 ASP B C 1
ATOM 8051 O O . ASP B 1 394 ? 34.312 40.656 19.547 1 93.19 394 ASP B O 1
ATOM 8055 N N . ILE B 1 395 ? 33.188 41.594 21.141 1 91.19 395 ILE B N 1
ATOM 8056 C CA . ILE B 1 395 ? 33.438 40.5 22.078 1 91.19 395 ILE B CA 1
ATOM 8057 C C . ILE B 1 395 ? 32.781 39.219 21.578 1 91.19 395 ILE B C 1
ATOM 8059 O O . ILE B 1 395 ? 33.406 38.156 21.578 1 91.19 395 ILE B O 1
ATOM 8063 N N . LEU B 1 396 ? 31.562 39.281 21.156 1 93.75 396 LEU B N 1
ATOM 8064 C CA . LEU B 1 396 ? 30.812 38.125 20.703 1 93.75 396 LEU B CA 1
ATOM 8065 C C . LEU B 1 396 ? 31.422 37.531 19.438 1 93.75 396 LEU B C 1
ATOM 8067 O O . LEU B 1 396 ? 31.438 36.312 19.25 1 93.75 396 LEU B O 1
ATOM 8071 N N . GLU B 1 397 ? 31.828 38.375 18.547 1 94.31 397 GLU B N 1
ATOM 8072 C CA . GLU B 1 397 ? 32.406 37.906 17.281 1 94.31 397 GLU B CA 1
ATOM 8073 C C . GLU B 1 397 ? 33.781 37.312 17.484 1 94.31 397 GLU B C 1
ATOM 8075 O O . GLU B 1 397 ? 34.25 36.5 16.688 1 94.31 397 GLU B O 1
ATOM 8080 N N . GLN B 1 398 ? 34.406 37.719 18.5 1 89.81 398 GLN B N 1
ATOM 8081 C CA . GLN B 1 398 ? 35.719 37.156 18.812 1 89.81 398 GLN B CA 1
ATOM 8082 C C . GLN B 1 398 ? 35.594 35.781 19.469 1 89.81 398 GLN B C 1
ATOM 8084 O O . GLN B 1 398 ? 36.375 34.875 19.172 1 89.81 398 GLN B O 1
ATOM 8089 N N . ARG B 1 399 ? 34.625 35.594 20.391 1 87.88 399 ARG B N 1
ATOM 8090 C CA . ARG B 1 399 ? 34.656 34.344 21.109 1 87.88 399 ARG B CA 1
ATOM 8091 C C . ARG B 1 399 ? 33.25 33.781 21.25 1 87.88 399 ARG B C 1
ATOM 8093 O O . ARG B 1 399 ? 33.062 32.656 21.734 1 87.88 399 ARG B O 1
ATOM 8100 N N . GLY B 1 400 ? 32.219 34.375 20.719 1 83.88 400 GLY B N 1
ATOM 8101 C CA . GLY B 1 400 ? 30.875 33.938 21.109 1 83.88 400 GLY B CA 1
ATOM 8102 C C . GLY B 1 400 ? 30.031 33.5 19.922 1 83.88 400 GLY B C 1
ATOM 8103 O O . GLY B 1 400 ? 28.906 33.031 20.109 1 83.88 400 GLY B O 1
ATOM 8104 N N . LEU B 1 401 ? 30.516 33.344 18.766 1 89.25 401 LEU B N 1
ATOM 8105 C CA . LEU B 1 401 ? 29.703 33.094 17.578 1 89.25 401 LEU B CA 1
ATOM 8106 C C . LEU B 1 401 ? 29.266 31.656 17.484 1 89.25 401 LEU B C 1
ATOM 8108 O O . LEU B 1 401 ? 28.266 31.328 16.844 1 89.25 401 LEU B O 1
ATOM 8112 N N . GLU B 1 402 ? 29.953 30.812 18.203 1 90.94 402 GLU B N 1
ATOM 8113 C CA . GLU B 1 402 ? 29.672 29.391 18.062 1 90.94 402 GLU B CA 1
ATOM 8114 C C . GLU B 1 402 ? 28.859 28.859 19.234 1 90.94 402 GLU B C 1
ATOM 8116 O O . GLU B 1 402 ? 28.453 27.703 19.25 1 90.94 402 GLU B O 1
ATOM 8121 N N . GLU B 1 403 ? 28.562 29.719 20.125 1 91.75 403 GLU B N 1
ATOM 8122 C CA . GLU B 1 403 ? 27.797 29.297 21.297 1 91.75 403 GLU B CA 1
ATOM 8123 C C . GLU B 1 403 ? 26.359 28.984 20.938 1 91.75 403 GLU B C 1
ATOM 8125 O O . GLU B 1 403 ? 25.672 29.828 20.344 1 91.75 403 GLU B O 1
ATOM 8130 N N . GLU B 1 404 ? 25.922 27.875 21.422 1 92.06 404 GLU B N 1
ATOM 8131 C CA . GLU B 1 404 ? 24.578 27.438 21.094 1 92.06 404 GLU B CA 1
ATOM 8132 C C . GLU B 1 404 ? 23.516 28.312 21.75 1 92.06 404 GLU B C 1
ATOM 8134 O O . GLU B 1 404 ? 23.594 28.578 22.953 1 92.06 404 GLU B O 1
ATOM 8139 N N . GLY B 1 405 ? 22.641 28.766 20.922 1 91.88 405 GLY B N 1
ATOM 8140 C CA . GLY B 1 405 ? 21.516 29.531 21.422 1 91.88 405 GLY B CA 1
ATOM 8141 C C . GLY B 1 405 ? 21.859 30.984 21.719 1 91.88 405 GLY B C 1
ATOM 8142 O O . GLY B 1 405 ? 21.219 31.625 22.562 1 91.88 405 GLY B O 1
ATOM 8143 N N . LEU B 1 406 ? 22.859 31.438 21.078 1 92.25 406 LEU B N 1
ATOM 8144 C CA . LEU B 1 406 ? 23.25 32.844 21.25 1 92.25 406 LEU B CA 1
ATOM 8145 C C . LEU B 1 406 ? 22.047 33.75 21.047 1 92.25 406 LEU B C 1
ATOM 8147 O O . LEU B 1 406 ? 21.312 33.625 20.078 1 92.25 406 LEU B O 1
ATOM 8151 N N . TYR B 1 407 ? 21.688 34.688 22.047 1 92.62 407 TYR B N 1
ATOM 8152 C CA . TYR B 1 407 ? 20.609 35.656 22.078 1 92.62 407 TYR B CA 1
ATOM 8153 C C . TYR B 1 407 ? 19.281 35 22.469 1 92.62 407 TYR B C 1
ATOM 8155 O O . TYR B 1 407 ? 18.312 35.688 22.797 1 92.62 407 TYR B O 1
ATOM 8163 N N . ARG B 1 408 ? 19.219 33.75 22.391 1 89.94 408 ARG B N 1
ATOM 8164 C CA . ARG B 1 408 ? 17.984 33.062 22.766 1 89.94 408 ARG B CA 1
ATOM 8165 C C . ARG B 1 408 ? 18.047 32.625 24.234 1 89.94 408 ARG B C 1
ATOM 8167 O O . ARG B 1 408 ? 17.062 32.781 24.969 1 89.94 408 ARG B O 1
ATOM 8174 N N . ILE B 1 409 ? 19.188 32.062 24.578 1 89.31 409 ILE B N 1
ATOM 8175 C CA . ILE B 1 409 ? 19.391 31.672 25.969 1 89.31 409 ILE B CA 1
ATOM 8176 C C . ILE B 1 409 ? 19.797 32.906 26.781 1 89.31 409 ILE B C 1
ATOM 8178 O O . ILE B 1 409 ? 20.812 33.531 26.484 1 89.31 409 ILE B O 1
ATOM 8182 N N . GLY B 1 410 ? 19.141 33.25 27.812 1 88.19 410 GLY B N 1
ATOM 8183 C CA . GLY B 1 410 ? 19.328 34.469 28.578 1 88.19 410 GLY B CA 1
ATOM 8184 C C . GLY B 1 410 ? 20.391 34.344 29.656 1 88.19 410 GLY B C 1
ATOM 8185 O O . GLY B 1 410 ? 20.609 33.25 30.188 1 88.19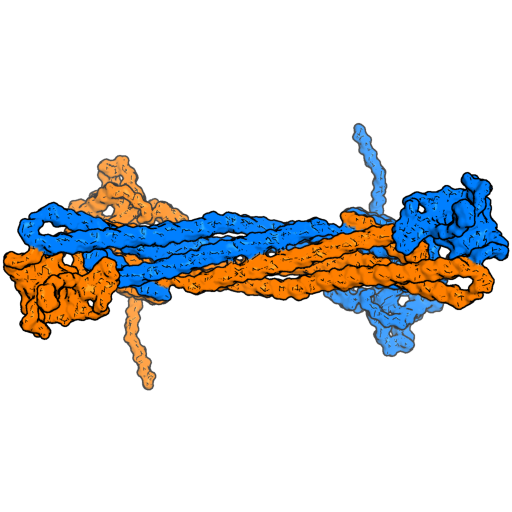 410 GLY B O 1
ATOM 8186 N N . GLY B 1 411 ? 21.078 35.438 29.797 1 86.31 411 GLY B N 1
ATOM 8187 C CA . GLY B 1 411 ? 21.984 35.5 30.938 1 86.31 411 GLY B CA 1
ATOM 8188 C C . GLY B 1 411 ? 21.297 35.844 32.25 1 86.31 411 GLY B C 1
ATOM 8189 O O . GLY B 1 411 ? 20.062 35.969 32.281 1 86.31 411 GLY B O 1
ATOM 8190 N N . VAL B 1 412 ? 22.109 35.875 33.188 1 87.25 412 VAL B N 1
ATOM 8191 C CA . VAL B 1 412 ? 21.594 36.188 34.531 1 87.25 412 VAL B CA 1
ATOM 8192 C C . VAL B 1 412 ? 21.203 37.656 34.562 1 87.25 412 VAL B C 1
ATOM 8194 O O . VAL B 1 412 ? 22 38.531 34.219 1 87.25 412 VAL B O 1
ATOM 8197 N N . SER B 1 413 ? 20.016 38 35.031 1 90.12 413 SER B N 1
ATOM 8198 C CA . SER B 1 413 ? 19.422 39.344 35 1 90.12 413 SER B CA 1
ATOM 8199 C C . SER B 1 413 ? 20.25 40.344 35.781 1 90.12 413 SER B C 1
ATOM 8201 O O . SER B 1 413 ? 20.422 41.469 35.375 1 90.12 413 SER B O 1
ATOM 8203 N N . THR B 1 414 ? 20.719 39.906 36.875 1 89.44 414 THR B N 1
ATOM 8204 C CA . THR B 1 414 ? 21.516 40.781 37.75 1 89.44 414 THR B CA 1
ATOM 8205 C C . THR B 1 414 ? 22.812 41.188 37.031 1 89.44 414 THR B C 1
ATOM 8207 O O . THR B 1 414 ? 23.219 42.344 37.125 1 89.44 414 THR B O 1
ATOM 8210 N N . LYS B 1 415 ? 23.391 40.25 36.406 1 89.94 415 LYS B N 1
ATOM 8211 C CA . LYS B 1 415 ? 24.625 40.531 35.688 1 89.94 415 LYS B CA 1
ATOM 8212 C C . LYS B 1 415 ? 24.375 41.406 34.469 1 89.94 415 LYS B C 1
ATOM 8214 O O . LYS B 1 415 ? 25.172 42.281 34.156 1 89.94 415 LYS B O 1
ATOM 8219 N N . ILE B 1 416 ? 23.312 41.188 33.812 1 91.94 416 ILE B N 1
ATOM 8220 C CA . ILE B 1 416 ? 22.938 41.969 32.625 1 91.94 416 ILE B CA 1
ATOM 8221 C C . ILE B 1 416 ? 22.734 43.438 33.062 1 91.94 416 ILE B C 1
ATOM 8223 O O . ILE B 1 416 ? 23.266 44.344 32.406 1 91.94 416 ILE B O 1
ATOM 8227 N N . ASN B 1 417 ? 22.031 43.625 34.094 1 89.75 417 ASN B N 1
ATOM 8228 C CA . ASN B 1 417 ? 21.75 44.969 34.594 1 89.75 417 ASN B CA 1
ATOM 8229 C C . ASN B 1 417 ? 23.016 45.688 35.031 1 89.75 417 ASN B C 1
ATOM 8231 O O . ASN B 1 417 ? 23.172 46.906 34.781 1 89.75 417 ASN B O 1
ATOM 8235 N N . LYS B 1 418 ? 23.828 44.906 35.656 1 87.31 418 LYS B N 1
ATOM 8236 C CA . LYS B 1 418 ? 25.109 45.469 36.062 1 87.31 418 LYS B CA 1
ATOM 8237 C C . LYS B 1 418 ? 25.938 45.906 34.844 1 87.31 418 LYS B C 1
ATOM 8239 O O . LYS B 1 418 ? 26.547 46.969 34.875 1 87.31 418 LYS B O 1
ATOM 8244 N N . LEU B 1 419 ? 26.016 45.062 33.875 1 89.75 419 LEU B N 1
ATOM 8245 C CA . LEU B 1 419 ? 26.75 45.375 32.656 1 89.75 419 LEU B CA 1
ATOM 8246 C C . LEU B 1 419 ? 26.203 46.625 31.984 1 89.75 419 LEU B C 1
ATOM 8248 O O . LEU B 1 419 ? 26.969 47.438 31.484 1 89.75 419 LEU B O 1
ATOM 8252 N N . LEU B 1 420 ? 24.953 46.719 31.906 1 91.19 420 LEU B N 1
ATOM 8253 C CA . LEU B 1 420 ? 24.297 47.906 31.312 1 91.19 420 LEU B CA 1
ATOM 8254 C C . LEU B 1 420 ? 24.609 49.156 32.125 1 91.19 420 LEU B C 1
ATOM 8256 O O . LEU B 1 420 ? 24.891 50.219 31.531 1 91.19 420 LEU B O 1
ATOM 8260 N N . GLN B 1 421 ? 24.578 49.031 33.438 1 87.75 421 GLN B N 1
ATOM 8261 C CA . GLN B 1 421 ? 24.828 50.156 34.312 1 87.75 421 GLN B CA 1
ATOM 8262 C C . GLN B 1 421 ? 26.266 50.656 34.125 1 87.75 421 GLN B C 1
ATOM 8264 O O . GLN B 1 421 ? 26.484 51.875 34.031 1 87.75 421 GLN B O 1
ATOM 8269 N N . VAL B 1 422 ? 27.109 49.719 34.062 1 86.06 422 VAL B N 1
ATOM 8270 C CA . VAL B 1 422 ? 28.531 50.094 33.969 1 86.06 422 VAL B CA 1
ATOM 8271 C C . VAL B 1 422 ? 28.828 50.531 32.531 1 86.06 422 VAL B C 1
ATOM 8273 O O . VAL B 1 422 ? 29.516 51.531 32.312 1 86.06 422 VAL B O 1
ATOM 8276 N N . GLY B 1 423 ? 28.359 49.844 31.625 1 87.5 423 GLY B N 1
ATOM 8277 C CA . GLY B 1 423 ? 28.703 50.062 30.234 1 87.5 423 GLY B CA 1
ATOM 8278 C C . GLY B 1 423 ? 28.062 51.312 29.656 1 87.5 423 GLY B C 1
ATOM 8279 O O . GLY B 1 423 ? 28.547 51.875 28.656 1 87.5 423 GLY B O 1
ATOM 8280 N N . LEU B 1 424 ? 27 51.75 30.266 1 89 424 LEU B N 1
ATOM 8281 C CA . LEU B 1 424 ? 26.266 52.906 29.719 1 89 424 LEU B CA 1
ATOM 8282 C C . LEU B 1 424 ? 26.391 54.094 30.625 1 89 424 LEU B C 1
ATOM 8284 O O . LEU B 1 424 ? 25.641 55.094 30.469 1 89 424 LEU B O 1
ATOM 8288 N N . ASP B 1 425 ? 27.25 53.969 31.562 1 86.44 425 ASP B N 1
ATOM 8289 C CA . ASP B 1 425 ? 27.453 55.094 32.469 1 86.44 425 ASP B CA 1
ATOM 8290 C C . ASP B 1 425 ? 28.078 56.281 31.75 1 86.44 425 ASP B C 1
ATOM 8292 O O . ASP B 1 425 ? 29.25 56.25 31.391 1 86.44 425 ASP B O 1
ATOM 8296 N N . ARG B 1 426 ? 27.375 57.281 31.516 1 84.81 426 ARG B N 1
ATOM 8297 C CA . ARG B 1 426 ? 27.797 58.438 30.75 1 84.81 426 ARG B CA 1
ATOM 8298 C C . ARG B 1 426 ? 28.797 59.281 31.531 1 84.81 426 ARG B C 1
ATOM 8300 O O . ARG B 1 426 ? 29.5 60.094 30.953 1 84.81 426 ARG B O 1
ATOM 8307 N N . LYS B 1 427 ? 28.922 59.062 32.812 1 84.81 427 LYS B N 1
ATOM 8308 C CA . LYS B 1 427 ? 29.828 59.812 33.688 1 84.81 427 LYS B CA 1
ATOM 8309 C C . LYS B 1 427 ? 31.25 59.25 33.625 1 84.81 427 LYS B C 1
ATOM 8311 O O . LYS B 1 427 ? 32.219 59.938 34 1 84.81 427 LYS B O 1
ATOM 8316 N N . LYS B 1 428 ? 31.328 58.156 33.156 1 84.38 428 LYS B N 1
ATOM 8317 C CA . LYS B 1 428 ? 32.625 57.5 33.125 1 84.38 428 LYS B CA 1
ATOM 8318 C C . LYS B 1 428 ? 33.219 57.594 31.703 1 84.38 428 LYS B C 1
ATOM 8320 O O . LYS B 1 428 ? 32.5 57.75 30.734 1 84.38 428 LYS B O 1
ATOM 8325 N N . SER B 1 429 ? 34.562 57.562 31.656 1 81.94 429 SER B N 1
ATOM 8326 C CA . SER B 1 429 ? 35.25 57.5 30.359 1 81.94 429 SER B CA 1
ATOM 8327 C C . SER B 1 429 ? 35.031 56.156 29.688 1 81.94 429 SER B C 1
ATOM 8329 O O . SER B 1 429 ? 34.719 55.156 30.359 1 81.94 429 SER B O 1
ATOM 8331 N N . GLU B 1 430 ? 35.125 56.125 28.438 1 83.88 430 GLU B N 1
ATOM 8332 C CA . GLU B 1 430 ? 34.938 54.906 27.656 1 83.88 430 GLU B CA 1
ATOM 8333 C C . GLU B 1 430 ? 35.844 53.781 28.188 1 83.88 430 GLU B C 1
ATOM 8335 O O . GLU B 1 430 ? 35.438 52.625 28.234 1 83.88 430 GLU B O 1
ATOM 8340 N N . LYS B 1 431 ? 37.094 54.188 28.562 1 81.31 431 LYS B N 1
ATOM 8341 C CA . LYS B 1 431 ? 38.031 53.219 29.062 1 81.31 431 LYS B CA 1
ATOM 8342 C C . LYS B 1 431 ? 37.562 52.625 30.391 1 81.31 431 LYS B C 1
ATOM 8344 O O . LYS B 1 431 ? 37.75 51.406 30.625 1 81.31 431 LYS B O 1
ATOM 8349 N N . GLU B 1 432 ? 36.938 53.438 31.172 1 78.44 432 GLU B N 1
ATOM 8350 C CA . GLU B 1 432 ? 36.438 53 32.469 1 78.44 432 GLU B CA 1
ATOM 8351 C C . GLU B 1 432 ? 35.219 52.125 32.344 1 78.44 432 GLU B C 1
ATOM 8353 O O . GLU B 1 432 ? 35.031 51.156 33.062 1 78.44 432 GLU B O 1
ATOM 8358 N N . ARG B 1 433 ? 34.438 52.438 31.281 1 81.75 433 ARG B N 1
ATOM 8359 C CA . ARG B 1 433 ? 33.188 51.688 31.047 1 81.75 433 ARG B CA 1
ATOM 8360 C C . ARG B 1 433 ? 33.469 50.281 30.578 1 81.75 433 ARG B C 1
ATOM 8362 O O . ARG B 1 433 ? 32.75 49.344 30.922 1 81.75 433 ARG B O 1
ATOM 8369 N N . PHE B 1 434 ? 34.656 50.219 29.812 1 75.75 434 PHE B N 1
ATOM 8370 C CA . PHE B 1 434 ? 34.906 48.938 29.141 1 75.75 434 PHE B CA 1
ATOM 8371 C C . PHE B 1 434 ? 35.969 48.125 29.891 1 75.75 434 PHE B C 1
ATOM 8373 O O . PHE B 1 434 ? 36.375 47.062 29.422 1 75.75 434 PHE B O 1
ATOM 8380 N N . ASN B 1 435 ? 36.5 48.781 30.922 1 67.69 435 ASN B N 1
ATOM 8381 C CA . ASN B 1 435 ? 37.469 48.031 31.75 1 67.69 435 ASN B CA 1
ATOM 8382 C C . ASN B 1 435 ? 36.75 47.062 32.688 1 67.69 435 ASN B C 1
ATOM 8384 O O . ASN B 1 435 ? 36.812 47.188 33.906 1 67.69 435 ASN B O 1
ATOM 8388 N N . PHE B 1 436 ? 35.781 46.438 32.094 1 57.12 436 PHE B N 1
ATOM 8389 C CA . PHE B 1 436 ? 35 45.406 32.781 1 57.12 436 PHE B CA 1
ATOM 8390 C C . PHE B 1 436 ? 35.906 44.438 33.531 1 57.12 436 PHE B C 1
ATOM 8392 O O . PHE B 1 436 ? 35.5 43.875 34.562 1 57.12 436 PHE B O 1
ATOM 8399 N N . SER B 1 437 ? 37.062 44.156 32.906 1 52.41 437 SER B N 1
ATOM 8400 C CA . SER B 1 437 ? 38 43.125 33.344 1 52.41 437 SER B CA 1
ATOM 8401 C C . SER B 1 437 ? 38.719 43.562 34.625 1 52.41 437 SER B C 1
ATOM 8403 O O . SER B 1 437 ? 39.156 42.719 35.406 1 52.41 437 SER B O 1
ATOM 8405 N N . GLN B 1 438 ? 39.188 44.812 34.719 1 48.34 438 GLN B N 1
ATOM 8406 C CA . GLN B 1 438 ? 40.094 45.188 35.812 1 48.34 438 GLN B CA 1
ATOM 8407 C C . GLN B 1 438 ? 39.312 45.625 37.031 1 48.34 438 GLN B C 1
ATOM 8409 O O . GLN B 1 438 ? 39.906 45.906 38.094 1 48.34 438 GLN B O 1
ATOM 8414 N N . ASP B 1 439 ? 38.219 46.094 36.938 1 44.84 439 ASP B N 1
ATOM 8415 C CA . ASP B 1 439 ? 37.531 46.469 38.156 1 44.84 439 ASP B CA 1
ATOM 8416 C C . ASP B 1 439 ? 37.375 45.281 39.094 1 44.84 439 ASP B C 1
ATOM 8418 O O . ASP B 1 439 ? 37 44.188 38.656 1 44.84 439 ASP B O 1
ATOM 8422 N N . GLU B 1 440 ? 38.156 45.25 40.125 1 46.53 440 GLU B N 1
ATOM 8423 C CA . GLU B 1 440 ? 38.25 44.312 41.219 1 46.53 440 GLU B CA 1
ATOM 8424 C C . GLU B 1 440 ? 36.875 43.656 41.5 1 46.53 440 GLU B C 1
ATOM 8426 O O . GLU B 1 440 ? 36.781 42.531 41.938 1 46.53 440 GLU B O 1
ATOM 8431 N N . GLN B 1 441 ? 35.875 44.406 41.469 1 44.31 441 GLN B N 1
ATOM 8432 C CA . GLN B 1 441 ? 34.562 43.875 41.812 1 44.31 441 GLN B CA 1
ATOM 8433 C C . GLN B 1 441 ? 34.094 42.844 40.812 1 44.31 441 GLN B C 1
ATOM 8435 O O . GLN B 1 441 ? 33.188 42.062 41.094 1 44.31 441 GLN B O 1
ATOM 8440 N N . PHE B 1 442 ? 34.5 42.938 39.5 1 47.41 442 PHE B N 1
ATOM 8441 C CA . PHE B 1 442 ? 34.188 41.969 38.469 1 47.41 442 PHE B CA 1
ATOM 8442 C C . PHE B 1 442 ? 35.312 40.969 38.25 1 47.41 442 PHE B C 1
ATOM 8444 O O . PHE B 1 442 ? 35.156 40 37.5 1 47.41 442 PHE B O 1
ATOM 8451 N N . VAL B 1 443 ? 36.562 41.25 38.562 1 43.03 443 VAL B N 1
ATOM 8452 C CA . VAL B 1 443 ? 37.719 40.375 38.375 1 43.03 443 VAL B CA 1
ATOM 8453 C C . VAL B 1 443 ? 37.438 39 38.938 1 43.03 443 VAL B C 1
ATOM 8455 O O . VAL B 1 443 ? 37.844 37.969 38.375 1 43.03 443 VAL B O 1
ATOM 8458 N N . GLY B 1 444 ? 37.188 38.938 40.188 1 42.78 444 GLY B N 1
ATOM 8459 C CA . GLY B 1 444 ? 37.031 37.594 40.781 1 42.78 444 GLY B CA 1
ATOM 8460 C C . GLY B 1 444 ? 35.938 36.781 40.125 1 42.78 444 GLY B C 1
ATOM 8461 O O . GLY B 1 444 ? 35.844 35.562 40.375 1 42.78 444 GLY B O 1
ATOM 8462 N N . GLN B 1 445 ? 34.781 37.312 39.656 1 43.97 445 GLN B N 1
ATOM 8463 C CA . GLN B 1 445 ? 33.688 36.5 39.156 1 43.97 445 GLN B CA 1
ATOM 8464 C C . GLN B 1 445 ? 33.781 36.375 37.625 1 43.97 445 GLN B C 1
ATOM 8466 O O . GLN B 1 445 ? 33.25 37.219 36.906 1 43.97 445 GLN B O 1
ATOM 8471 N N . GLY B 1 446 ? 34.719 36.031 36.938 1 49.19 446 GLY B N 1
ATOM 8472 C CA . GLY B 1 446 ? 34.938 35.5 35.594 1 49.19 446 GLY B CA 1
ATOM 8473 C C . GLY B 1 446 ? 33.656 35.312 34.812 1 49.19 446 GLY B C 1
ATOM 8474 O O . GLY B 1 446 ? 33.688 35.094 33.594 1 49.19 446 GLY B O 1
ATOM 8475 N N . ASP B 1 447 ? 32.562 35.344 35.312 1 56.44 447 ASP B N 1
ATOM 8476 C CA . ASP B 1 447 ? 31.297 34.812 34.875 1 56.44 447 ASP B CA 1
ATOM 8477 C C . ASP B 1 447 ? 30.484 35.875 34.125 1 56.44 447 ASP B C 1
ATOM 8479 O O . ASP B 1 447 ? 29.484 35.562 33.469 1 56.44 447 ASP B O 1
ATOM 8483 N N . ILE B 1 448 ? 30.75 37.25 34.312 1 56.12 448 ILE B N 1
ATOM 8484 C CA . ILE B 1 448 ? 29.922 38.281 33.719 1 56.12 448 ILE B CA 1
ATOM 8485 C C . ILE B 1 448 ? 30.156 38.312 32.219 1 56.12 448 ILE B C 1
ATOM 8487 O O . ILE B 1 448 ? 29.266 38.719 31.438 1 56.12 448 ILE B O 1
ATOM 8491 N N . LEU B 1 449 ? 31.281 37.844 31.781 1 71.19 449 LEU B N 1
ATOM 8492 C CA . LEU B 1 449 ? 31.641 38 30.375 1 71.19 449 LEU B CA 1
ATOM 8493 C C . LEU B 1 449 ? 31.219 36.75 29.578 1 71.19 449 LEU B C 1
ATOM 8495 O O . LEU B 1 449 ? 31.719 36.531 28.469 1 71.19 449 LEU B O 1
ATOM 8499 N N . GLU B 1 450 ? 30.328 36.188 30.281 1 85.5 450 GLU B N 1
ATOM 8500 C CA . GLU B 1 450 ? 29.797 35.094 29.469 1 85.5 450 GLU B CA 1
ATOM 8501 C C . GLU B 1 450 ? 29.062 35.625 28.25 1 85.5 450 GLU B C 1
ATOM 8503 O O . GLU B 1 450 ? 28.406 36.688 28.312 1 85.5 450 GLU B O 1
ATOM 8508 N N . SER B 1 451 ? 29.266 34.969 27.172 1 90.06 451 SER B N 1
ATOM 8509 C CA . SER B 1 451 ? 28.672 35.375 25.891 1 90.06 451 SER B CA 1
ATOM 8510 C C . SER B 1 451 ? 27.172 35.594 26.016 1 90.06 451 SER B C 1
ATOM 8512 O O . SER B 1 451 ? 26.625 36.531 25.438 1 90.06 451 SER B O 1
ATOM 8514 N N . LYS B 1 452 ? 26.578 34.75 26.875 1 91.75 452 LYS B N 1
ATOM 8515 C CA . LYS B 1 452 ? 25.125 34.844 27.031 1 91.75 452 LYS B CA 1
ATOM 8516 C C . LYS B 1 452 ? 24.734 36.156 27.719 1 91.75 452 LYS B C 1
ATOM 8518 O O . LYS B 1 452 ? 23.719 36.75 27.391 1 91.75 452 LYS B O 1
ATOM 8523 N N . THR B 1 453 ? 25.516 36.531 28.672 1 92.12 453 THR B N 1
ATOM 8524 C CA . THR B 1 453 ? 25.25 37.75 29.391 1 92.12 453 T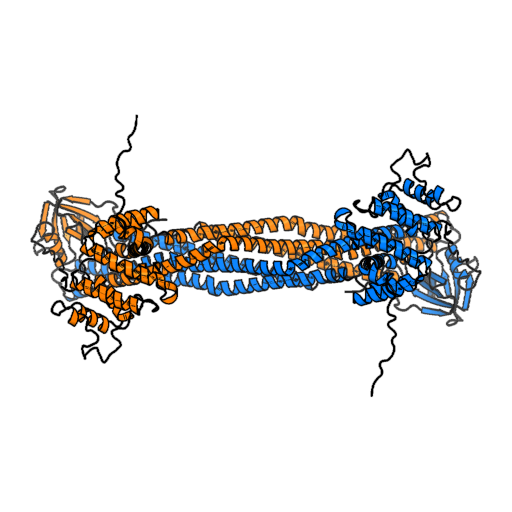HR B CA 1
ATOM 8525 C C . THR B 1 453 ? 25.438 38.969 28.484 1 92.12 453 THR B C 1
ATOM 8527 O O . THR B 1 453 ? 24.625 39.906 28.5 1 92.12 453 THR B O 1
ATOM 8530 N N . ILE B 1 454 ? 26.484 38.969 27.734 1 93.38 454 ILE B N 1
ATOM 8531 C CA . ILE B 1 454 ? 26.797 40.062 26.812 1 93.38 454 ILE B CA 1
ATOM 8532 C C . ILE B 1 454 ? 25.703 40.156 25.75 1 93.38 454 ILE B C 1
ATOM 8534 O O . ILE B 1 454 ? 25.234 41.25 25.438 1 93.38 454 ILE B O 1
ATOM 8538 N N . ALA B 1 455 ? 25.344 39 25.172 1 94.94 455 ALA B N 1
ATOM 8539 C CA . ALA B 1 455 ? 24.297 38.969 24.141 1 94.94 455 ALA B CA 1
ATOM 8540 C C . ALA B 1 455 ? 22.969 39.5 24.688 1 94.94 455 ALA B C 1
ATOM 8542 O O . ALA B 1 455 ? 22.297 40.281 24.031 1 94.94 455 ALA B O 1
ATOM 8543 N N . SER B 1 456 ? 22.688 39.094 25.906 1 95.12 456 SER B N 1
ATOM 8544 C CA . SER B 1 456 ? 21.453 39.531 26.531 1 95.12 456 SER B CA 1
ATOM 8545 C C . SER B 1 456 ? 21.5 41.031 26.812 1 95.12 456 SER B C 1
ATOM 8547 O O . SER B 1 456 ? 20.484 41.719 26.688 1 95.12 456 SER B O 1
ATOM 8549 N N . ALA B 1 457 ? 22.609 41.5 27.234 1 93.62 457 ALA B N 1
ATOM 8550 C CA . ALA B 1 457 ? 22.75 42.938 27.531 1 93.62 457 ALA B CA 1
ATOM 8551 C C . ALA B 1 457 ? 22.562 43.781 26.266 1 93.62 457 ALA B C 1
ATOM 8553 O O . ALA B 1 457 ? 21.906 44.812 26.297 1 93.62 457 ALA B O 1
ATOM 8554 N N . LEU B 1 458 ? 23.188 43.344 25.219 1 94.75 458 LEU B N 1
ATOM 8555 C CA . LEU B 1 458 ? 23.047 44.031 23.938 1 94.75 458 LEU B CA 1
ATOM 8556 C C . LEU B 1 458 ? 21.578 44.094 23.531 1 94.75 458 LEU B C 1
ATOM 8558 O O . LEU B 1 458 ? 21.062 45.156 23.188 1 94.75 458 LEU B O 1
ATOM 8562 N N . LYS B 1 459 ? 20.891 42.938 23.531 1 95 459 LYS B N 1
ATOM 8563 C CA . LYS B 1 459 ? 19.484 42.844 23.172 1 95 459 LYS B CA 1
ATOM 8564 C C . LYS B 1 459 ? 18.641 43.75 24.062 1 95 459 LYS B C 1
ATOM 8566 O O . LYS B 1 459 ? 17.734 44.438 23.578 1 95 459 LYS B O 1
ATOM 8571 N N . GLN B 1 460 ? 18.953 43.719 25.328 1 93.31 460 GLN B N 1
ATOM 8572 C CA . GLN B 1 460 ? 18.188 44.5 26.297 1 93.31 460 GLN B CA 1
ATOM 8573 C C . GLN B 1 460 ? 18.375 46 26.062 1 93.31 460 GLN B C 1
ATOM 8575 O O . GLN B 1 460 ? 17.422 46.781 26.203 1 93.31 460 GLN B O 1
ATOM 8580 N N . TYR B 1 461 ? 19.578 46.438 25.812 1 94 461 TYR B N 1
ATOM 8581 C CA . TYR B 1 461 ? 19.812 47.844 25.5 1 94 461 TYR B CA 1
ATOM 8582 C C . TYR B 1 461 ? 18.938 48.281 24.344 1 94 461 TYR B C 1
ATOM 8584 O O . TYR B 1 461 ? 18.297 49.344 24.422 1 94 461 TYR B O 1
ATOM 8592 N N . LEU B 1 462 ? 18.938 47.469 23.266 1 94.56 462 LEU B N 1
ATOM 8593 C CA . LEU B 1 462 ? 18.156 47.781 22.094 1 94.56 462 LEU B CA 1
ATOM 8594 C C . LEU B 1 462 ? 16.672 47.812 22.422 1 94.56 462 LEU B C 1
ATOM 8596 O O . LEU B 1 462 ? 15.922 48.656 21.891 1 94.56 462 LEU B O 1
ATOM 8600 N N . ARG B 1 463 ? 16.25 46.938 23.234 1 91.94 463 ARG B N 1
ATOM 8601 C CA . ARG B 1 463 ? 14.844 46.812 23.625 1 91.94 463 ARG B CA 1
ATOM 8602 C C . ARG B 1 463 ? 14.414 48 24.484 1 91.94 463 ARG B C 1
ATOM 8604 O O . ARG B 1 463 ? 13.266 48.438 24.406 1 91.94 463 ARG B O 1
ATOM 8611 N N . ASN B 1 464 ? 15.336 48.562 25.219 1 89.5 464 ASN B N 1
ATOM 8612 C CA . ASN B 1 464 ? 15.023 49.594 26.203 1 89.5 464 ASN B CA 1
ATOM 8613 C C . ASN B 1 464 ? 15.102 51 25.578 1 89.5 464 ASN B C 1
ATOM 8615 O O . ASN B 1 464 ? 14.828 52 26.25 1 89.5 464 ASN B O 1
ATOM 8619 N N . LEU B 1 465 ? 15.438 51.062 24.359 1 91.44 465 LEU B N 1
ATOM 8620 C CA . LEU B 1 465 ? 15.453 52.344 23.688 1 91.44 465 LEU B CA 1
ATOM 8621 C C . LEU B 1 465 ? 14.078 53 23.766 1 91.44 465 LEU B C 1
ATOM 8623 O O . LEU B 1 465 ? 13.055 52.344 23.688 1 91.44 465 LEU B O 1
ATOM 8627 N N . ASP B 1 466 ? 13.992 54.281 23.938 1 87.44 466 ASP B N 1
ATOM 8628 C CA . ASP B 1 466 ? 12.727 55.031 24.031 1 87.44 466 ASP B CA 1
ATOM 8629 C C . ASP B 1 466 ? 11.852 54.75 22.812 1 87.44 466 ASP B C 1
ATOM 8631 O O . ASP B 1 466 ? 10.633 54.594 22.938 1 87.44 466 ASP B O 1
ATOM 8635 N N . GLU B 1 467 ? 12.484 54.719 21.734 1 90.88 467 GLU B N 1
ATOM 8636 C CA . GLU B 1 467 ? 11.875 54.312 20.469 1 90.88 467 GLU B CA 1
ATOM 8637 C C . GLU B 1 467 ? 12.688 53.188 19.812 1 90.88 467 GLU B C 1
ATOM 8639 O O . GLU B 1 467 ? 13.914 53.188 19.875 1 90.88 467 GLU B O 1
ATOM 8644 N N . PRO B 1 468 ? 11.93 52.25 19.359 1 93.62 468 PRO B N 1
ATOM 8645 C CA . PRO B 1 468 ? 12.68 51.156 18.688 1 93.62 468 PRO B CA 1
ATOM 8646 C C . PRO B 1 468 ? 13.602 51.688 17.594 1 93.62 468 PRO B C 1
ATOM 8648 O O . PRO B 1 468 ? 13.352 52.75 17.016 1 93.62 468 PRO B O 1
ATOM 8651 N N . LEU B 1 469 ? 14.602 50.906 17.344 1 94.69 469 LEU B N 1
ATOM 8652 C CA . LEU B 1 469 ? 15.625 51.312 16.391 1 94.69 469 LEU B CA 1
ATOM 8653 C C . LEU B 1 469 ? 15 51.688 15.047 1 94.69 469 LEU B C 1
ATOM 8655 O O . LEU B 1 469 ? 15.461 52.594 14.383 1 94.69 469 LEU B O 1
ATOM 8659 N N . MET B 1 470 ? 13.906 50.969 14.695 1 95.5 470 MET B N 1
ATOM 8660 C CA . MET B 1 470 ? 13.305 51.188 13.383 1 95.5 470 MET B CA 1
ATOM 8661 C C . MET B 1 470 ? 12.109 52.156 13.5 1 95.5 470 MET B C 1
ATOM 8663 O O . MET B 1 470 ? 11.305 52.25 12.57 1 95.5 470 MET B O 1
ATOM 8667 N N . THR B 1 471 ? 11.875 52.781 14.562 1 93.69 471 THR B N 1
ATOM 8668 C CA . THR B 1 471 ? 11 53.906 14.867 1 93.69 471 THR B CA 1
ATOM 8669 C C . THR B 1 471 ? 9.539 53.469 14.891 1 93.69 471 THR B C 1
ATOM 8671 O O . THR B 1 471 ? 9.164 52.5 14.219 1 93.69 471 THR B O 1
ATOM 8674 N N . TYR B 1 472 ? 8.734 54.188 15.617 1 92.5 472 TYR B N 1
ATOM 8675 C CA . TYR B 1 472 ? 7.293 53.969 15.656 1 92.5 472 TYR B CA 1
ATOM 8676 C C . TYR B 1 472 ? 6.633 54.438 14.367 1 92.5 472 TYR B C 1
ATOM 8678 O O . TYR B 1 472 ? 5.703 53.812 13.867 1 92.5 472 TYR B O 1
ATOM 8686 N N . ARG B 1 473 ? 7.137 55.5 13.883 1 91.56 473 ARG B N 1
ATOM 8687 C CA . ARG B 1 473 ? 6.555 56.156 12.719 1 91.56 473 ARG B CA 1
ATOM 8688 C C . ARG B 1 473 ? 6.559 55.219 11.508 1 91.56 473 ARG B C 1
ATOM 8690 O O . ARG B 1 473 ? 5.613 55.219 10.719 1 91.56 473 ARG B O 1
ATOM 8697 N N . LEU B 1 474 ? 7.594 54.469 11.359 1 94.5 474 LEU B N 1
ATOM 8698 C CA . LEU B 1 474 ? 7.742 53.656 10.164 1 94.5 474 LEU B CA 1
ATOM 8699 C C . LEU B 1 474 ? 7.254 52.219 10.422 1 94.5 474 LEU B C 1
ATOM 8701 O O . LEU B 1 474 ? 7.312 51.375 9.531 1 94.5 474 LEU B O 1
ATOM 8705 N N . HIS B 1 475 ? 6.812 51.969 11.562 1 93.81 475 HIS B N 1
ATOM 8706 C CA . HIS B 1 475 ? 6.41 50.594 11.945 1 93.81 475 HIS B CA 1
ATOM 8707 C C . HIS B 1 475 ? 5.363 50.062 10.984 1 93.81 475 HIS B C 1
ATOM 8709 O O . HIS B 1 475 ? 5.531 48.969 10.438 1 93.81 475 HIS B O 1
ATOM 8715 N N . HIS B 1 476 ? 4.328 50.812 10.766 1 92.31 476 HIS B N 1
ATOM 8716 C CA . HIS B 1 476 ? 3.236 50.375 9.914 1 92.31 476 HIS B CA 1
ATOM 8717 C C . HIS B 1 476 ? 3.717 50.125 8.484 1 92.31 476 HIS B C 1
ATOM 8719 O O . HIS B 1 476 ? 3.26 49.188 7.82 1 92.31 476 HIS B O 1
ATOM 8725 N N . ALA B 1 477 ? 4.566 50.938 8.094 1 94.5 477 ALA B N 1
ATOM 8726 C CA . ALA B 1 477 ? 5.09 50.812 6.734 1 94.5 477 ALA B CA 1
ATOM 8727 C C . ALA B 1 477 ? 5.91 49.531 6.59 1 94.5 477 ALA B C 1
ATOM 8729 O O . ALA B 1 477 ? 5.812 48.812 5.578 1 94.5 477 ALA B O 1
ATOM 8730 N N . PHE B 1 478 ? 6.691 49.219 7.539 1 95.81 478 PHE B N 1
ATOM 8731 C CA . PHE B 1 478 ? 7.492 48 7.504 1 95.81 478 PHE B CA 1
ATOM 8732 C C . PHE B 1 478 ? 6.602 46.75 7.52 1 95.81 478 PHE B C 1
ATOM 8734 O O . PHE B 1 478 ? 6.871 45.781 6.816 1 95.81 478 PHE B O 1
ATOM 8741 N N . ILE B 1 479 ? 5.578 46.781 8.344 1 93.62 479 ILE B N 1
ATOM 8742 C CA . ILE B 1 479 ? 4.645 45.656 8.422 1 93.62 479 ILE B CA 1
ATOM 8743 C C . ILE B 1 479 ? 3.945 45.469 7.074 1 93.62 479 ILE B C 1
ATOM 8745 O O . ILE B 1 479 ? 3.807 44.344 6.586 1 93.62 479 ILE B O 1
ATOM 8749 N N . SER B 1 480 ? 3.506 46.594 6.508 1 93.44 480 SER B N 1
ATOM 8750 C CA . SER B 1 480 ? 2.867 46.531 5.195 1 93.44 480 SER B CA 1
ATOM 8751 C C . SER B 1 480 ? 3.812 45.969 4.141 1 93.44 480 SER B C 1
ATOM 8753 O O . SER B 1 480 ? 3.385 45.25 3.236 1 93.44 480 SER B O 1
ATOM 8755 N N . ALA B 1 481 ? 5.07 46.312 4.246 1 94.62 481 ALA B N 1
ATOM 8756 C CA . ALA B 1 481 ? 6.074 45.812 3.316 1 94.62 481 ALA B CA 1
ATOM 8757 C C . ALA B 1 481 ? 6.207 44.281 3.439 1 94.62 481 ALA B C 1
ATOM 8759 O O . ALA B 1 481 ? 6.305 43.594 2.432 1 94.62 481 ALA B O 1
ATOM 8760 N N . ALA B 1 482 ? 6.246 43.812 4.652 1 93.31 482 ALA B N 1
ATOM 8761 C CA . ALA B 1 482 ? 6.398 42.375 4.918 1 93.31 482 ALA B CA 1
ATOM 8762 C C . ALA B 1 482 ? 5.18 41.594 4.43 1 93.31 482 ALA B C 1
ATOM 8764 O O . ALA B 1 482 ? 5.266 40.406 4.18 1 93.31 482 ALA B O 1
ATOM 8765 N N . LYS B 1 483 ? 4.004 42.281 4.324 1 91.19 483 LYS B N 1
ATOM 8766 C CA . LYS B 1 483 ? 2.74 41.656 3.961 1 91.19 483 LYS B CA 1
ATOM 8767 C C . LYS B 1 483 ? 2.547 41.625 2.447 1 91.19 483 LYS B C 1
ATOM 8769 O O . LYS B 1 483 ? 1.57 41.094 1.945 1 91.19 483 LYS B O 1
ATOM 8774 N N . GLN B 1 484 ? 3.545 42.188 1.709 1 90.88 484 GLN B N 1
ATOM 8775 C CA . GLN B 1 484 ? 3.439 42.219 0.254 1 90.88 484 GLN B CA 1
ATOM 8776 C C . GLN B 1 484 ? 3.418 40.812 -0.315 1 90.88 484 GLN B C 1
ATOM 8778 O O . GLN B 1 484 ? 3.926 39.875 0.31 1 90.88 484 GLN B O 1
ATOM 8783 N N . GLU B 1 485 ? 2.914 40.719 -1.487 1 86.5 485 GLU B N 1
ATOM 8784 C CA . GLU B 1 485 ? 2.641 39.406 -2.09 1 86.5 485 GLU B CA 1
ATOM 8785 C C . GLU B 1 485 ? 3.93 38.719 -2.557 1 86.5 485 GLU B C 1
ATOM 8787 O O . GLU B 1 485 ? 4.109 37.531 -2.373 1 86.5 485 GLU B O 1
ATOM 8792 N N . THR B 1 486 ? 4.809 39.469 -3.141 1 90.69 486 THR B N 1
ATOM 8793 C CA . THR B 1 486 ? 6.008 38.875 -3.705 1 90.69 486 THR B CA 1
ATOM 8794 C C . THR B 1 486 ? 7.23 39.188 -2.852 1 90.69 486 THR B C 1
ATOM 8796 O O . THR B 1 486 ? 7.32 40.281 -2.266 1 90.69 486 THR B O 1
ATOM 8799 N N . ARG B 1 487 ? 8.117 38.25 -2.844 1 90.38 487 ARG B N 1
ATOM 8800 C CA . ARG B 1 487 ? 9.352 38.406 -2.088 1 90.38 487 ARG B CA 1
ATOM 8801 C C . ARG B 1 487 ? 10.141 39.625 -2.568 1 90.38 487 ARG B C 1
ATOM 8803 O O . ARG B 1 487 ? 10.695 40.344 -1.761 1 90.38 487 ARG B O 1
ATOM 8810 N N . LEU B 1 488 ? 10.18 39.812 -3.85 1 91.75 488 LEU B N 1
ATOM 8811 C CA . LEU B 1 488 ? 10.93 40.906 -4.434 1 91.75 488 LEU B CA 1
ATOM 8812 C C . LEU B 1 488 ? 10.352 42.25 -3.992 1 91.75 488 LEU B C 1
ATOM 8814 O O . LEU B 1 488 ? 11.102 43.188 -3.678 1 91.75 488 LEU B O 1
ATOM 8818 N N . GLN B 1 489 ? 9.039 42.281 -3.986 1 93.44 489 GLN B N 1
ATOM 8819 C CA . GLN B 1 489 ? 8.383 43.531 -3.541 1 93.44 489 GLN B CA 1
ATOM 8820 C C . GLN B 1 489 ? 8.68 43.812 -2.07 1 93.44 489 GLN B C 1
ATOM 8822 O O . GLN B 1 489 ? 8.898 44.938 -1.683 1 93.44 489 GLN B O 1
ATOM 8827 N N . ARG B 1 490 ? 8.695 42.75 -1.263 1 95.38 490 ARG B N 1
ATOM 8828 C CA . ARG B 1 490 ? 8.992 42.906 0.158 1 95.38 490 ARG B CA 1
ATOM 8829 C C . ARG B 1 490 ? 10.398 43.438 0.371 1 95.38 490 ARG B C 1
ATOM 8831 O O . ARG B 1 490 ? 10.594 44.375 1.139 1 95.38 490 ARG B O 1
ATOM 8838 N N . ILE B 1 491 ? 11.352 42.906 -0.391 1 95.25 491 ILE B N 1
ATOM 8839 C CA . ILE B 1 491 ? 12.758 43.281 -0.256 1 95.25 491 ILE B CA 1
ATOM 8840 C C . ILE B 1 491 ? 12.93 44.719 -0.688 1 95.25 491 ILE B C 1
ATOM 8842 O O . ILE B 1 491 ? 13.594 45.531 0.001 1 95.25 491 ILE B O 1
ATOM 8846 N N . ASN B 1 492 ? 12.297 45.094 -1.754 1 94.81 492 ASN B N 1
ATOM 8847 C CA . ASN B 1 492 ? 12.445 46.438 -2.289 1 94.81 492 ASN B CA 1
ATOM 8848 C C . ASN B 1 492 ? 11.828 47.5 -1.361 1 94.81 492 ASN B C 1
ATOM 8850 O O . ASN B 1 492 ? 12.406 48.562 -1.145 1 94.81 492 ASN B O 1
ATOM 8854 N N . GLU B 1 493 ? 10.664 47.156 -0.855 1 96.19 493 GLU B N 1
ATOM 8855 C CA . GLU B 1 493 ? 9.992 48.094 0.034 1 96.19 493 GLU B CA 1
ATOM 8856 C C . GLU B 1 493 ? 10.75 48.25 1.348 1 96.19 493 GLU B C 1
ATOM 8858 O O . GLU B 1 493 ? 10.875 49.344 1.87 1 96.19 493 GLU B O 1
ATOM 8863 N N . VAL B 1 494 ? 11.25 47.156 1.82 1 96.81 494 VAL B N 1
ATOM 8864 C CA . VAL B 1 494 ? 12.039 47.219 3.045 1 96.81 494 VAL B CA 1
ATOM 8865 C C . VAL B 1 494 ? 13.305 48.031 2.809 1 96.81 494 VAL B C 1
ATOM 8867 O O . VAL B 1 494 ? 13.703 48.844 3.662 1 96.81 494 VAL B O 1
ATOM 8870 N N . HIS B 1 495 ? 13.922 47.844 1.661 1 96.75 495 HIS B N 1
ATOM 8871 C CA . HIS B 1 495 ? 15.117 48.594 1.281 1 96.75 495 HIS B CA 1
ATOM 8872 C C . HIS B 1 495 ? 14.859 50.094 1.282 1 96.75 495 HIS B C 1
ATOM 8874 O O . HIS B 1 495 ? 15.648 50.844 1.831 1 96.75 495 HIS B O 1
ATOM 8880 N N . GLN B 1 496 ? 13.75 50.438 0.773 1 96 496 GLN B N 1
ATOM 8881 C CA . GLN B 1 496 ? 13.383 51.875 0.718 1 96 496 GLN B CA 1
ATOM 8882 C C . GLN B 1 496 ? 13.133 52.406 2.115 1 96 496 GLN B C 1
ATOM 8884 O O . GLN B 1 496 ? 13.562 53.531 2.432 1 96 496 GLN B O 1
ATOM 8889 N N . LEU B 1 497 ? 12.453 51.688 2.895 1 96.81 497 LEU B N 1
ATOM 8890 C CA . LEU B 1 497 ? 12.07 52.156 4.223 1 96.81 497 LEU B CA 1
ATOM 8891 C C . LEU B 1 497 ? 13.289 52.312 5.125 1 96.81 497 LEU B C 1
ATOM 8893 O O . LEU B 1 497 ? 13.336 53.219 5.969 1 96.81 497 LEU B O 1
ATOM 8897 N N . VAL B 1 498 ? 14.32 51.438 4.953 1 96.81 498 VAL B N 1
ATOM 8898 C CA . VAL B 1 498 ? 15.539 51.5 5.75 1 96.81 498 VAL B CA 1
ATOM 8899 C C . VAL B 1 498 ? 16.234 52.844 5.559 1 96.81 498 VAL B C 1
ATOM 8901 O O . VAL B 1 498 ? 16.766 53.406 6.508 1 96.81 498 VAL B O 1
ATOM 8904 N N . TYR B 1 499 ? 16.172 53.375 4.434 1 95.06 499 TYR B N 1
ATOM 8905 C CA . TYR B 1 499 ? 16.875 54.594 4.121 1 95.06 499 TYR B CA 1
ATOM 8906 C C . TYR B 1 499 ? 16.016 55.812 4.48 1 95.06 499 TYR B C 1
ATOM 8908 O O . TYR B 1 499 ? 16.469 56.969 4.344 1 95.06 499 TYR B O 1
ATOM 8916 N N . LYS B 1 500 ? 14.805 55.594 4.965 1 94.44 500 LYS B N 1
ATOM 8917 C CA . LYS B 1 500 ? 13.984 56.656 5.523 1 94.44 500 LYS B CA 1
ATOM 8918 C C . LYS B 1 500 ? 14.266 56.844 7.012 1 94.44 500 LYS B C 1
ATOM 8920 O O . LYS B 1 500 ? 13.812 57.844 7.617 1 94.44 500 LYS B O 1
ATOM 8925 N N . LEU B 1 501 ? 15.039 56 7.59 1 95.56 501 LEU B N 1
ATOM 8926 C CA . LEU B 1 501 ? 15.406 56.094 9 1 95.56 501 LEU B CA 1
ATOM 8927 C C . LEU B 1 501 ? 16.375 57.25 9.227 1 95.56 501 LEU B C 1
ATOM 8929 O O . LEU B 1 501 ? 17.156 57.594 8.344 1 95.56 501 LEU B O 1
ATOM 8933 N N . PRO B 1 502 ? 16.281 57.844 10.453 1 93.62 502 PRO B N 1
ATOM 8934 C CA . PRO B 1 502 ? 17.328 58.812 10.805 1 93.62 502 PRO B CA 1
ATOM 8935 C C . PRO B 1 502 ? 18.719 58.219 10.727 1 93.62 502 PRO B C 1
ATOM 8937 O O . PRO B 1 502 ? 18.906 57.031 10.992 1 93.62 502 PRO B O 1
ATOM 8940 N N . LYS B 1 503 ? 19.734 58.969 10.414 1 93.06 503 LYS B N 1
ATOM 8941 C CA . LYS B 1 503 ? 21.094 58.5 10.133 1 93.06 503 LYS B CA 1
ATOM 8942 C C . LYS B 1 503 ? 21.656 57.719 11.312 1 93.06 503 LYS B C 1
ATOM 8944 O O . LYS B 1 503 ? 22.266 56.656 11.117 1 93.06 503 LYS B O 1
ATOM 8949 N N . ASN B 1 504 ? 21.469 58.219 12.461 1 93.62 504 ASN B N 1
ATOM 8950 C CA . ASN B 1 504 ? 22 57.531 13.633 1 93.62 504 ASN B CA 1
ATOM 8951 C C . ASN B 1 504 ? 21.375 56.156 13.805 1 93.62 504 ASN B C 1
ATOM 8953 O O . ASN B 1 504 ? 22.078 55.188 14.172 1 93.62 504 ASN B O 1
ATOM 8957 N N . ARG B 1 505 ? 20.109 56.031 13.516 1 95 505 ARG B N 1
ATOM 8958 C CA . ARG B 1 505 ? 19.422 54.75 13.648 1 95 505 ARG B CA 1
ATOM 8959 C C . ARG B 1 505 ? 19.797 53.812 12.523 1 95 505 ARG B C 1
ATOM 8961 O O . ARG B 1 505 ? 19.922 52.594 12.742 1 95 505 ARG B O 1
ATOM 8968 N N . LEU B 1 506 ? 19.953 54.438 11.336 1 95.94 506 LEU B N 1
ATOM 8969 C CA . LEU B 1 506 ? 20.391 53.625 10.203 1 95.94 506 LEU B CA 1
ATOM 8970 C C . LEU B 1 506 ? 21.781 53.062 10.469 1 95.94 506 LEU B C 1
ATOM 8972 O O . LEU B 1 506 ? 22.031 51.875 10.164 1 95.94 506 LEU B O 1
ATOM 8976 N N . ASP B 1 507 ? 22.625 53.812 11.016 1 95.94 507 ASP B N 1
ATOM 8977 C CA . ASP B 1 507 ? 23.984 53.375 11.305 1 95.94 507 ASP B CA 1
ATOM 8978 C C . ASP B 1 507 ? 24 52.25 12.344 1 95.94 507 ASP B C 1
ATOM 8980 O O . ASP B 1 507 ? 24.734 51.281 12.195 1 95.94 507 ASP B O 1
ATOM 8984 N N . MET B 1 508 ? 23.203 52.406 13.367 1 97 508 MET B N 1
ATOM 8985 C CA . MET B 1 508 ? 23.109 51.344 14.391 1 97 508 MET B CA 1
ATOM 8986 C C . MET B 1 508 ? 22.5 50.094 13.812 1 97 508 MET B C 1
ATOM 8988 O O . MET B 1 508 ? 22.969 48.969 14.102 1 97 508 MET B O 1
ATOM 8992 N N . LEU B 1 509 ? 21.438 50.281 13.039 1 97.62 509 LEU B N 1
ATOM 8993 C CA . LEU B 1 509 ? 20.797 49.125 12.406 1 97.62 509 LEU B CA 1
ATOM 8994 C C . LEU B 1 509 ? 21.781 48.375 11.516 1 97.62 509 LEU B C 1
ATOM 8996 O O . LEU B 1 509 ? 21.812 47.156 11.508 1 97.62 509 LEU B O 1
ATOM 9000 N N . ASP B 1 510 ? 22.562 49.125 10.797 1 97.38 510 ASP B N 1
ATOM 9001 C CA . ASP B 1 510 ? 23.578 48.562 9.938 1 97.38 510 ASP B CA 1
ATOM 9002 C C . ASP B 1 510 ? 24.562 47.688 10.75 1 97.38 510 ASP B C 1
ATOM 9004 O O . ASP B 1 510 ? 24.875 46.562 10.375 1 97.38 510 ASP B O 1
ATOM 9008 N N . MET B 1 511 ? 24.953 48.219 11.852 1 97.25 511 MET B N 1
ATOM 9009 C CA . MET B 1 511 ? 25.906 47.562 12.719 1 97.25 511 MET B CA 1
ATOM 9010 C C . MET B 1 511 ? 25.312 46.281 13.297 1 97.25 511 MET B C 1
ATOM 9012 O O . MET B 1 511 ? 25.953 45.219 13.297 1 97.25 511 MET B O 1
ATOM 9016 N N . VAL B 1 512 ? 24.125 46.344 13.727 1 97.81 512 VAL B N 1
ATOM 9017 C CA . VAL B 1 512 ? 23.453 45.219 14.375 1 97.81 512 VAL B CA 1
ATOM 9018 C C . VAL B 1 512 ? 23.156 44.125 13.344 1 97.81 512 VAL B C 1
ATOM 9020 O O . VAL B 1 512 ? 23.422 42.969 13.586 1 97.81 512 VAL B O 1
ATOM 9023 N N . ILE B 1 513 ? 22.641 44.5 12.18 1 98.19 513 ILE B N 1
ATOM 9024 C CA . ILE B 1 513 ? 22.281 43.531 11.164 1 98.19 513 ILE B CA 1
ATOM 9025 C C . ILE B 1 513 ? 23.531 42.875 10.609 1 98.19 513 ILE B C 1
ATOM 9027 O O . ILE B 1 513 ? 23.516 41.688 10.281 1 98.19 513 ILE B O 1
ATOM 9031 N N . GLN B 1 514 ? 24.578 43.625 10.453 1 97.44 514 GLN B N 1
ATOM 9032 C CA . GLN B 1 514 ? 25.844 43.031 10.039 1 97.44 514 GLN B CA 1
ATOM 9033 C C . GLN B 1 514 ? 26.281 41.938 11.016 1 97.44 514 GLN B C 1
ATOM 9035 O O . GLN B 1 514 ? 26.734 40.875 10.594 1 97.44 514 GLN B O 1
ATOM 9040 N N . HIS B 1 515 ? 26.156 42.25 12.211 1 97.56 515 HIS B N 1
ATOM 9041 C CA . HIS B 1 515 ? 26.5 41.281 13.25 1 97.56 515 HIS B CA 1
ATOM 9042 C C . HIS B 1 515 ? 25.594 40.062 13.188 1 97.56 515 HIS B C 1
ATOM 9044 O O . HIS B 1 515 ? 26.062 38.906 13.297 1 97.56 515 HIS B O 1
ATOM 9050 N N . LEU B 1 516 ? 24.281 40.281 13.062 1 97.62 516 LEU B N 1
ATOM 9051 C CA . LEU B 1 516 ? 23.344 39.156 13.008 1 97.62 516 LEU B CA 1
ATOM 9052 C C . LEU B 1 516 ? 23.594 38.281 11.789 1 97.62 516 LEU B C 1
ATOM 9054 O O . LEU B 1 516 ? 23.406 37.062 11.844 1 97.62 516 LEU B O 1
ATOM 9058 N N . LYS B 1 517 ? 24 38.938 10.734 1 97.44 517 LYS B N 1
ATOM 9059 C CA . LYS B 1 517 ? 24.422 38.156 9.57 1 97.44 517 LYS B CA 1
ATOM 9060 C C . LYS B 1 517 ? 25.594 37.25 9.898 1 97.44 517 LYS B C 1
ATOM 9062 O O . LYS B 1 517 ? 25.594 36.062 9.531 1 97.44 517 LYS B O 1
ATOM 9067 N N . ALA B 1 518 ? 26.547 37.75 10.586 1 96.31 518 ALA B N 1
ATOM 9068 C CA . ALA B 1 518 ? 27.703 36.969 11.008 1 96.31 518 ALA B CA 1
ATOM 9069 C C . ALA B 1 518 ? 27.281 35.812 11.906 1 96.31 518 ALA B C 1
ATOM 9071 O O . ALA B 1 518 ? 27.812 34.688 11.789 1 96.31 518 ALA B O 1
ATOM 9072 N N . VAL B 1 519 ? 26.391 36.031 12.773 1 96.5 519 VAL B N 1
ATOM 9073 C CA . VAL B 1 519 ? 25.875 35 13.672 1 96.5 519 VAL B CA 1
ATOM 9074 C C . VAL B 1 519 ? 25.188 33.906 12.859 1 96.5 519 VAL B C 1
ATOM 9076 O O . VAL B 1 519 ? 25.406 32.719 13.094 1 96.5 519 VAL B O 1
ATOM 9079 N N . SER B 1 520 ? 24.328 34.312 11.922 1 96.62 520 SER B N 1
ATOM 9080 C CA . SER B 1 520 ? 23.547 33.375 11.133 1 96.62 520 SER B CA 1
ATOM 9081 C C . SER B 1 520 ? 24.453 32.5 10.266 1 96.62 520 SER B C 1
ATOM 9083 O O . SER B 1 520 ? 24.109 31.359 9.945 1 96.62 520 SER B O 1
ATOM 9085 N N . MET B 1 521 ? 25.625 32.969 9.914 1 95.56 521 MET B N 1
ATOM 9086 C CA . MET B 1 521 ? 26.562 32.219 9.102 1 95.56 521 MET B CA 1
ATOM 9087 C C . MET B 1 521 ? 27.141 31.047 9.883 1 95.56 521 MET B C 1
ATOM 9089 O O . MET B 1 521 ? 27.656 30.094 9.297 1 95.56 521 MET B O 1
ATOM 9093 N N . ASN B 1 522 ? 27.031 31.141 11.211 1 94.94 522 ASN B N 1
ATOM 9094 C CA . ASN B 1 522 ? 27.5 30.062 12.07 1 94.94 522 ASN B CA 1
ATOM 9095 C C . ASN B 1 522 ? 26.344 29.266 12.656 1 94.94 522 ASN B C 1
ATOM 9097 O O . ASN B 1 522 ? 26.453 28.719 13.758 1 94.94 522 ASN B O 1
ATOM 9101 N N . SER B 1 523 ? 25.234 29.188 11.961 1 94.38 523 SER B N 1
ATOM 9102 C CA . SER B 1 523 ? 24 28.578 12.477 1 94.38 523 SER B CA 1
ATOM 9103 C C . SER B 1 523 ? 24.156 27.078 12.633 1 94.38 523 SER B C 1
ATOM 9105 O O . SER B 1 523 ? 23.453 26.453 13.43 1 94.38 523 SER B O 1
ATOM 9107 N N . ASP B 1 524 ? 25.125 26.453 11.992 1 92.69 524 ASP B N 1
ATOM 9108 C CA . ASP B 1 524 ? 25.359 25.016 12.117 1 92.69 524 ASP B CA 1
ATOM 9109 C C . ASP B 1 524 ? 25.828 24.656 13.523 1 92.69 524 ASP B C 1
ATOM 9111 O O . ASP B 1 524 ? 25.578 23.562 14.016 1 92.69 524 ASP B O 1
ATOM 9115 N N . ARG B 1 525 ? 26.5 25.594 14.148 1 91.56 525 ARG B N 1
ATOM 9116 C CA . ARG B 1 525 ? 27.047 25.375 15.484 1 91.56 525 ARG B CA 1
ATOM 9117 C C . ARG B 1 525 ? 26.188 26.047 16.547 1 91.56 525 ARG B C 1
ATOM 9119 O O . ARG B 1 525 ? 25.766 25.391 17.516 1 91.56 525 ARG B O 1
ATOM 9126 N N . ASN B 1 526 ? 25.859 27.359 16.328 1 94.19 526 ASN B N 1
ATOM 9127 C CA . ASN B 1 526 ? 25.141 28.094 17.359 1 94.19 526 ASN B CA 1
ATOM 9128 C C . ASN B 1 526 ? 23.625 27.891 17.25 1 94.19 526 ASN B C 1
ATOM 9130 O O . ASN B 1 526 ? 22.875 28.281 18.141 1 94.19 526 ASN B O 1
ATOM 9134 N N . LYS B 1 527 ? 23.031 27.375 16.156 1 92.19 527 LYS B N 1
ATOM 9135 C CA . LYS B 1 527 ? 21.625 27.031 15.898 1 92.19 527 LYS B CA 1
ATOM 9136 C C . LYS B 1 527 ? 20.781 28.281 15.734 1 92.19 527 LYS B C 1
ATOM 9138 O O . LYS B 1 527 ? 19.562 28.234 15.891 1 92.19 527 LYS B O 1
ATOM 9143 N N . MET B 1 528 ? 21.484 29.344 15.445 1 94.44 528 MET B N 1
ATOM 9144 C CA . MET B 1 528 ? 20.766 30.609 15.25 1 94.44 528 MET B CA 1
ATOM 9145 C C . MET B 1 528 ? 20.641 30.938 13.766 1 94.44 528 MET B C 1
ATOM 9147 O O . MET B 1 528 ? 21.422 31.734 13.234 1 94.44 528 MET B O 1
ATOM 9151 N N . SER B 1 529 ? 19.609 30.312 13.195 1 94 529 SER B N 1
ATOM 9152 C CA . SER B 1 529 ? 19.328 30.562 11.781 1 94 529 SER B CA 1
ATOM 9153 C C . SER B 1 529 ? 18.734 31.953 11.57 1 94 529 SER B C 1
ATOM 9155 O O . SER B 1 529 ? 18.406 32.625 12.531 1 94 529 SER B O 1
ATOM 9157 N N . VAL B 1 530 ? 18.672 32.344 10.297 1 94.94 530 VAL B N 1
ATOM 9158 C CA . VAL B 1 530 ? 18.078 33.625 9.969 1 94.94 530 VAL B CA 1
ATOM 9159 C C . VAL B 1 530 ? 16.672 33.688 10.562 1 94.94 530 VAL B C 1
ATOM 9161 O O . VAL B 1 530 ? 16.281 34.75 11.102 1 94.94 530 VAL B O 1
ATOM 9164 N N . PHE B 1 531 ? 15.992 32.656 10.594 1 91.56 531 PHE B N 1
ATOM 9165 C CA . PHE B 1 531 ? 14.633 32.594 11.133 1 91.56 531 PHE B CA 1
ATOM 9166 C C . PHE B 1 531 ? 14.648 32.781 12.648 1 91.56 531 PHE B C 1
ATOM 9168 O O . PHE B 1 531 ? 13.883 33.594 13.18 1 91.56 531 PHE B O 1
ATOM 9175 N N . ASN B 1 532 ? 15.523 32.031 13.305 1 91.94 532 ASN B N 1
ATOM 9176 C CA . ASN B 1 532 ? 15.602 32.125 14.758 1 91.94 532 ASN B CA 1
ATOM 9177 C C . ASN B 1 532 ? 15.953 33.562 15.211 1 91.94 532 ASN B C 1
ATOM 9179 O O . ASN B 1 532 ? 15.414 34.062 16.203 1 91.94 532 ASN B O 1
ATOM 9183 N N . LEU B 1 533 ? 16.875 34.125 14.461 1 95.62 533 LEU B N 1
ATOM 9184 C CA . LEU B 1 533 ? 17.266 35.5 14.781 1 95.62 533 LEU B CA 1
ATOM 9185 C C . LEU B 1 533 ? 16.125 36.469 14.531 1 95.62 533 LEU B C 1
ATOM 9187 O O . LEU B 1 533 ? 15.969 37.469 15.258 1 95.62 533 LEU B O 1
ATOM 9191 N N . GLY B 1 534 ? 15.328 36.188 13.492 1 94.75 534 GLY B N 1
ATOM 9192 C CA . GLY B 1 534 ? 14.141 37 13.242 1 94.75 534 GLY B CA 1
ATOM 9193 C C . GLY B 1 534 ? 13.156 36.969 14.398 1 94.75 534 GLY B C 1
ATOM 9194 O O . GLY B 1 534 ? 12.633 38.031 14.797 1 94.75 534 GLY B O 1
ATOM 9195 N N . VAL B 1 535 ? 12.969 35.844 14.961 1 91.88 535 VAL B N 1
ATOM 9196 C CA . VAL B 1 535 ? 12.023 35.656 16.062 1 91.88 535 VAL B CA 1
ATOM 9197 C C . VAL B 1 535 ? 12.508 36.406 17.297 1 91.88 535 VAL B C 1
ATOM 9199 O O . VAL B 1 535 ? 11.711 37.031 18 1 91.88 535 VAL B O 1
ATOM 9202 N N . VAL B 1 536 ? 13.805 36.375 17.5 1 92.94 536 VAL B N 1
ATOM 9203 C CA . VAL B 1 536 ? 14.375 36.938 18.719 1 92.94 536 VAL B CA 1
ATOM 9204 C C . VAL B 1 536 ? 14.422 38.438 18.609 1 92.94 536 VAL B C 1
ATOM 9206 O O . VAL B 1 536 ? 14.148 39.156 19.578 1 92.94 536 VAL B O 1
ATOM 9209 N N . PHE B 1 537 ? 14.742 39.031 17.453 1 96.06 537 PHE B N 1
ATOM 9210 C CA . PHE B 1 537 ? 15.047 40.438 17.328 1 96.06 537 PHE B CA 1
ATOM 9211 C C . PHE B 1 537 ? 13.867 41.188 16.719 1 96.06 537 PHE B C 1
ATOM 9213 O O . PHE B 1 537 ? 13.82 42.438 16.781 1 96.06 537 PHE B O 1
ATOM 9220 N N . GLY B 1 538 ? 12.906 40.5 16.188 1 94.44 538 GLY B N 1
ATOM 9221 C CA . GLY B 1 538 ? 11.75 41.156 15.586 1 94.44 538 GLY B CA 1
ATOM 9222 C C . GLY B 1 538 ? 11.086 42.156 16.5 1 94.44 538 GLY B C 1
ATOM 9223 O O . GLY B 1 538 ? 11.086 43.344 16.219 1 94.44 538 GLY B O 1
ATOM 9224 N N . PRO B 1 539 ? 10.672 41.594 17.656 1 91.38 539 PRO B N 1
ATOM 9225 C CA . PRO B 1 539 ? 9.984 42.5 18.578 1 91.38 539 PRO B CA 1
ATOM 9226 C C . PRO B 1 539 ? 10.914 43.531 19.219 1 91.38 539 PRO B C 1
ATOM 9228 O O . PRO B 1 539 ? 10.453 44.531 19.766 1 91.38 539 PRO B O 1
ATOM 9231 N N . THR B 1 540 ? 12.234 43.312 19.125 1 93.06 540 THR B N 1
ATOM 9232 C CA . THR B 1 540 ? 13.211 44.219 19.734 1 93.06 540 THR B CA 1
ATOM 9233 C C . THR B 1 540 ? 13.492 45.406 18.828 1 93.06 540 THR B C 1
ATOM 9235 O O . THR B 1 540 ? 13.531 46.562 19.297 1 93.06 540 THR B O 1
ATOM 9238 N N . LEU B 1 541 ? 13.625 45.156 17.562 1 95.69 541 LEU B N 1
ATOM 9239 C CA . LEU B 1 541 ? 14.047 46.219 16.641 1 95.69 541 LEU B CA 1
ATOM 9240 C C . LEU B 1 541 ? 12.844 46.938 16.047 1 95.69 541 LEU B C 1
ATOM 9242 O O . LEU B 1 541 ? 12.961 48.094 15.609 1 95.69 541 LEU B O 1
ATOM 9246 N N . LEU B 1 542 ? 11.766 46.188 15.961 1 93.5 542 LEU B N 1
ATOM 9247 C CA . LEU B 1 542 ? 10.539 46.719 15.391 1 93.5 542 LEU B CA 1
ATOM 9248 C C . LEU B 1 542 ? 9.359 46.5 16.328 1 93.5 542 LEU B C 1
ATOM 9250 O O . LEU B 1 542 ? 8.977 45.344 16.594 1 93.5 542 LEU B O 1
ATOM 9254 N N . ARG B 1 543 ? 8.852 47.531 16.891 1 89.38 543 ARG B N 1
ATOM 9255 C CA . ARG B 1 543 ? 7.75 47.469 17.844 1 89.38 543 ARG B CA 1
ATOM 9256 C C . ARG B 1 543 ? 6.699 48.531 17.578 1 89.38 543 ARG B C 1
ATOM 9258 O O . ARG B 1 543 ? 7.039 49.656 17.188 1 89.38 543 ARG B O 1
ATOM 9265 N N . ALA B 1 544 ? 5.516 48.188 17.844 1 87.88 544 ALA B N 1
ATOM 9266 C CA . ALA B 1 544 ? 4.434 49.156 17.688 1 87.88 544 ALA B CA 1
ATOM 9267 C C . ALA B 1 544 ? 4.391 50.125 18.859 1 87.88 544 ALA B C 1
ATOM 9269 O O . ALA B 1 544 ? 4.801 49.781 19.969 1 87.88 544 ALA B O 1
ATOM 9270 N N . ALA B 1 545 ? 3.869 51.281 18.562 1 85.5 545 ALA B N 1
ATOM 9271 C CA . ALA B 1 545 ? 3.75 52.312 19.609 1 85.5 545 ALA B CA 1
ATOM 9272 C C . ALA B 1 545 ? 2.723 51.875 20.656 1 85.5 545 ALA B C 1
ATOM 9274 O O . ALA B 1 545 ? 2.957 52.031 21.859 1 85.5 545 ALA B O 1
ATOM 9275 N N . GLU B 1 546 ? 1.687 51.406 20.109 1 82.38 546 GLU B N 1
ATOM 9276 C CA . GLU B 1 546 ? 0.64 50.938 21 1 82.38 546 GLU B CA 1
ATOM 9277 C C . GLU B 1 546 ? 0.676 49.406 21.125 1 82.38 546 GLU B C 1
ATOM 9279 O O . GLU B 1 546 ? 0.819 48.719 20.125 1 82.38 546 GLU B O 1
ATOM 9284 N N . GLU B 1 547 ? 0.685 49.062 22.328 1 83.12 547 GLU B N 1
ATOM 9285 C CA . GLU B 1 547 ? 0.64 47.594 22.578 1 83.12 547 GLU B CA 1
ATOM 9286 C C . GLU B 1 547 ? -0.788 47.062 22.469 1 83.12 547 GLU B C 1
ATOM 9288 O O . GLU B 1 547 ? -1.584 47.25 23.406 1 83.12 547 GLU B O 1
ATOM 9293 N N . THR B 1 548 ? -1.157 46.5 21.359 1 87.44 548 THR B N 1
ATOM 9294 C CA . THR B 1 548 ? -2.455 45.875 21.109 1 87.44 548 THR B CA 1
ATOM 9295 C C . THR B 1 548 ? -2.295 44.406 20.75 1 87.44 548 THR B C 1
ATOM 9297 O O . THR B 1 548 ? -1.19 43.938 20.438 1 87.44 548 THR B O 1
ATOM 9300 N N . VAL B 1 549 ? -3.326 43.688 20.875 1 88 549 VAL B N 1
ATOM 9301 C CA . VAL B 1 549 ? -3.314 42.281 20.453 1 88 549 VAL B CA 1
ATOM 9302 C C . VAL B 1 549 ? -2.992 42.188 18.969 1 88 549 VAL B C 1
ATOM 9304 O O . VAL B 1 549 ? -2.232 41.312 18.547 1 88 549 VAL B O 1
ATOM 9307 N N . ALA B 1 550 ? -3.6 43.062 18.203 1 86.75 550 ALA B N 1
ATOM 9308 C CA . ALA B 1 550 ? -3.332 43.094 16.766 1 86.75 550 ALA B CA 1
ATOM 9309 C C . ALA B 1 550 ? -1.84 43.25 16.484 1 86.75 550 ALA B C 1
ATOM 9311 O O . ALA B 1 550 ? -1.293 42.594 15.602 1 86.75 550 ALA B O 1
ATOM 9312 N N . ALA B 1 551 ? -1.242 44.156 17.219 1 87.81 551 ALA B N 1
ATOM 9313 C CA . ALA B 1 551 ? 0.19 44.375 17.047 1 87.81 551 ALA B CA 1
ATOM 9314 C C . ALA B 1 551 ? 0.994 43.156 17.422 1 87.81 551 ALA B C 1
ATOM 9316 O O . ALA B 1 551 ? 2.02 42.844 16.797 1 87.81 551 ALA B O 1
ATOM 9317 N N . ILE B 1 552 ? 0.586 42.5 18.453 1 89 552 ILE B N 1
ATOM 9318 C CA . ILE B 1 552 ? 1.264 41.281 18.906 1 89 552 ILE B CA 1
ATOM 9319 C C . ILE B 1 552 ? 1.137 40.188 17.844 1 89 552 ILE B C 1
ATOM 9321 O O . ILE B 1 552 ? 2.104 39.469 17.547 1 89 552 ILE B O 1
ATOM 9325 N N . LEU B 1 553 ? -0.037 40.062 17.281 1 86.25 553 LEU B N 1
ATOM 9326 C CA . LEU B 1 553 ? -0.267 39.094 16.234 1 86.25 553 LEU B CA 1
ATOM 9327 C C . LEU B 1 553 ? 0.582 39.406 15.008 1 86.25 553 LEU B C 1
ATOM 9329 O O . LEU B 1 553 ? 0.946 38.469 14.258 1 86.25 553 LEU B O 1
ATOM 9333 N N . ASP B 1 554 ? 0.952 40.625 14.836 1 87.69 554 ASP B N 1
ATOM 9334 C CA . ASP B 1 554 ? 1.729 41.062 13.68 1 87.69 554 ASP B CA 1
ATOM 9335 C C . ASP B 1 554 ? 3.227 40.875 13.93 1 87.69 554 ASP B C 1
ATOM 9337 O O . ASP B 1 554 ? 4.043 41.156 13.039 1 87.69 554 ASP B O 1
ATOM 9341 N N . ILE B 1 555 ? 3.57 40.406 15.086 1 90 555 ILE B N 1
ATOM 9342 C CA . ILE B 1 555 ? 4.98 40.219 15.406 1 90 555 ILE B CA 1
ATOM 9343 C C . ILE B 1 555 ? 5.629 39.312 14.375 1 90 555 ILE B C 1
ATOM 9345 O O . ILE B 1 555 ? 6.789 39.5 14.008 1 90 555 ILE B O 1
ATOM 9349 N N . LYS B 1 556 ? 4.875 38.406 13.898 1 89.56 556 LYS B N 1
ATOM 9350 C CA . LYS B 1 556 ? 5.395 37.469 12.891 1 89.56 556 LYS B CA 1
ATOM 9351 C C . LYS B 1 556 ? 5.926 38.25 11.672 1 89.56 556 LYS B C 1
ATOM 9353 O O . LYS B 1 556 ? 6.918 37.812 11.062 1 89.56 556 LYS B O 1
ATOM 9358 N N . PHE B 1 557 ? 5.324 39.281 11.344 1 91.12 557 PHE B N 1
ATOM 9359 C CA . PHE B 1 557 ? 5.777 40.062 10.211 1 91.12 557 PHE B CA 1
ATOM 9360 C C . PHE B 1 557 ? 6.992 40.906 10.586 1 91.12 557 PHE B C 1
ATOM 9362 O O . PHE B 1 557 ? 7.836 41.219 9.742 1 91.12 557 PHE B O 1
ATOM 9369 N N . ASN B 1 558 ? 7.039 41.344 11.938 1 94.12 558 ASN B N 1
ATOM 9370 C CA . ASN B 1 558 ? 8.289 41.938 12.406 1 94.12 558 ASN B CA 1
ATOM 9371 C C . ASN B 1 558 ? 9.484 41.031 12.133 1 94.12 558 ASN B C 1
ATOM 9373 O O . ASN B 1 558 ? 10.531 41.5 11.672 1 94.12 558 ASN B O 1
ATOM 9377 N N . ASN B 1 559 ? 9.227 39.781 12.453 1 93.69 559 ASN B N 1
ATOM 9378 C CA . ASN B 1 559 ? 10.273 38.781 12.273 1 93.69 559 ASN B CA 1
ATOM 9379 C C . ASN B 1 559 ? 10.695 38.656 10.812 1 93.69 559 ASN B C 1
ATOM 9381 O O . ASN B 1 559 ? 11.891 38.531 10.516 1 93.69 559 ASN B O 1
ATOM 9385 N N . VAL B 1 560 ? 9.742 38.719 9.898 1 94 560 VAL B N 1
ATOM 9386 C CA . VAL B 1 560 ? 10 38.594 8.469 1 94 560 VAL B CA 1
ATOM 9387 C C . VAL B 1 560 ? 10.883 39.781 8.008 1 94 560 VAL B C 1
ATOM 9389 O O . VAL B 1 560 ? 11.781 39.594 7.188 1 94 560 VAL B O 1
ATOM 9392 N N . VAL B 1 561 ? 10.617 40.906 8.516 1 96.19 561 VAL B N 1
ATOM 9393 C CA . VAL B 1 561 ? 11.391 42.094 8.141 1 96.19 561 VAL B CA 1
ATOM 9394 C C . VAL B 1 561 ? 12.852 41.875 8.539 1 96.19 561 VAL B C 1
ATOM 9396 O O . VAL B 1 561 ? 13.758 42.156 7.75 1 96.19 561 VAL B O 1
ATOM 9399 N N . ILE B 1 562 ? 13.078 41.406 9.734 1 96.5 562 ILE B N 1
ATOM 9400 C CA . ILE B 1 562 ? 14.438 41.188 10.219 1 96.5 562 ILE B CA 1
ATOM 9401 C C . ILE B 1 562 ? 15.117 40.125 9.367 1 96.5 562 ILE B C 1
ATOM 9403 O O . ILE B 1 562 ? 16.312 40.25 9.047 1 96.5 562 ILE B O 1
ATOM 9407 N N . GLU B 1 563 ? 14.383 39.125 9.031 1 96.19 563 GLU B N 1
ATOM 9408 C CA . GLU B 1 563 ? 14.922 38.062 8.164 1 96.19 563 GLU B CA 1
ATOM 9409 C C . GLU B 1 563 ? 15.375 38.625 6.828 1 96.19 563 GLU B C 1
ATOM 9411 O O . GLU B 1 563 ? 16.453 38.281 6.332 1 96.19 563 GLU B O 1
ATOM 9416 N N . ILE B 1 564 ? 14.555 39.469 6.25 1 96.56 564 ILE B N 1
ATOM 9417 C CA . ILE B 1 564 ? 14.859 40.094 4.969 1 96.56 564 ILE B CA 1
ATOM 9418 C C . ILE B 1 564 ? 16.141 40.906 5.086 1 96.56 564 ILE B C 1
ATOM 9420 O O . ILE B 1 564 ? 17 40.875 4.203 1 96.56 564 ILE B O 1
ATOM 9424 N N . LEU B 1 565 ? 16.266 41.656 6.168 1 97.69 565 LEU B N 1
ATOM 9425 C CA . LEU B 1 565 ? 17.422 42.5 6.375 1 97.69 565 LEU B CA 1
ATOM 9426 C C . LEU B 1 565 ? 18.703 41.656 6.488 1 97.69 565 LEU B C 1
ATOM 9428 O O . LEU B 1 565 ? 19.734 42.031 5.918 1 97.69 565 LEU B O 1
ATOM 9432 N N . ILE B 1 566 ? 18.641 40.562 7.234 1 97.5 566 ILE B N 1
ATOM 9433 C CA . ILE B 1 566 ? 19.812 39.688 7.434 1 97.5 566 ILE B CA 1
ATOM 9434 C C . ILE B 1 566 ? 20.172 39.031 6.117 1 97.5 566 ILE B C 1
ATOM 9436 O O . ILE B 1 566 ? 21.344 39.031 5.707 1 97.5 566 ILE B O 1
ATOM 9440 N N . GLU B 1 567 ? 19.203 38.5 5.422 1 96.69 567 GLU B N 1
ATOM 9441 C CA . GLU B 1 567 ? 19.406 37.75 4.203 1 96.69 567 GLU B CA 1
ATOM 9442 C C . GLU B 1 567 ? 19.938 38.625 3.07 1 96.69 567 GLU B C 1
ATOM 9444 O O . GLU B 1 567 ? 20.688 38.156 2.215 1 96.69 567 GLU B O 1
ATOM 9449 N N . ASN B 1 568 ? 19.5 39.812 3.061 1 96.5 568 ASN B N 1
ATOM 9450 C CA . ASN B 1 568 ? 19.844 40.719 1.974 1 96.5 568 ASN B CA 1
ATOM 9451 C C . ASN B 1 568 ? 20.688 41.906 2.471 1 96.5 568 ASN B C 1
ATOM 9453 O O . ASN B 1 568 ? 20.516 43.031 1.999 1 96.5 568 ASN B O 1
ATOM 9457 N N . TYR B 1 569 ? 21.531 41.656 3.4 1 97 569 TYR B N 1
ATOM 9458 C CA . TYR B 1 569 ? 22.312 42.719 4.051 1 97 569 TYR B CA 1
ATOM 9459 C C . TYR B 1 569 ? 23.094 43.531 3.029 1 97 569 TYR B C 1
ATOM 9461 O O . TYR B 1 569 ? 23.047 44.75 3.037 1 97 569 TYR B O 1
ATOM 9469 N N . ASP B 1 570 ? 23.812 42.875 2.119 1 95.69 570 ASP B N 1
ATOM 9470 C CA . ASP B 1 570 ? 24.672 43.531 1.162 1 95.69 570 ASP B CA 1
ATOM 9471 C C . ASP B 1 570 ? 23.875 44.438 0.207 1 95.69 570 ASP B C 1
ATOM 9473 O O . ASP B 1 570 ? 24.266 45.562 -0.091 1 95.69 570 ASP B O 1
ATOM 9477 N N . LYS B 1 571 ? 22.812 43.906 -0.161 1 94.75 571 LYS B N 1
ATOM 9478 C CA . LYS B 1 571 ? 21.953 44.656 -1.088 1 94.75 571 LYS B CA 1
ATOM 9479 C C . LYS B 1 571 ? 21.359 45.875 -0.416 1 94.75 571 LYS B C 1
ATOM 9481 O O . LYS B 1 571 ? 21.328 46.969 -1.008 1 94.75 571 LYS B O 1
ATOM 9486 N N . ILE B 1 572 ? 20.922 45.75 0.798 1 96 572 ILE B N 1
ATOM 9487 C CA . ILE B 1 572 ? 20.109 46.781 1.455 1 96 572 ILE B CA 1
ATOM 9488 C C . ILE B 1 572 ? 21.031 47.844 2.064 1 96 572 ILE B C 1
ATOM 9490 O O . ILE B 1 572 ? 20.734 49.031 1.987 1 96 572 ILE B O 1
ATOM 9494 N N . PHE B 1 573 ? 22.172 47.438 2.633 1 95.81 573 PHE B N 1
ATOM 9495 C CA . PHE B 1 573 ? 22.953 48.375 3.412 1 95.81 573 PHE B CA 1
ATOM 9496 C C . PHE B 1 573 ? 24.156 48.906 2.615 1 95.81 573 PHE B C 1
ATOM 9498 O O . PHE B 1 573 ? 24.734 49.938 2.953 1 95.81 573 PHE B O 1
ATOM 9505 N N . LYS B 1 574 ? 24.5 48.25 1.6 1 93.12 574 LYS B N 1
ATOM 9506 C CA . LYS B 1 574 ? 25.656 48.688 0.819 1 93.12 574 LYS B CA 1
ATOM 9507 C C . LYS B 1 574 ? 25.219 49.406 -0.454 1 93.12 574 LYS B C 1
ATOM 9509 O O . LYS B 1 574 ? 26.047 50 -1.154 1 93.12 574 LYS B O 1
ATOM 9514 N N . ASN B 1 575 ? 23.938 49.344 -0.771 1 90.94 575 ASN B N 1
ATOM 9515 C CA . ASN B 1 575 ? 23.422 50 -1.964 1 90.94 575 ASN B CA 1
ATOM 9516 C C . ASN B 1 575 ? 22.234 50.875 -1.634 1 90.94 575 ASN B C 1
ATOM 9518 O O . ASN B 1 575 ? 21.406 50.562 -0.771 1 90.94 575 ASN B O 1
ATOM 9522 N N . THR B 1 576 ? 22.172 52.031 -2.344 1 89.5 576 THR B N 1
ATOM 9523 C CA . THR B 1 576 ? 21 52.906 -2.199 1 89.5 576 THR B CA 1
ATOM 9524 C C . THR B 1 576 ? 19.828 52.344 -3.016 1 89.5 576 THR B C 1
ATOM 9526 O O . THR B 1 576 ? 20.016 51.844 -4.121 1 89.5 576 THR B O 1
ATOM 9529 N N . PRO B 1 577 ? 18.672 52.406 -2.383 1 87 577 PRO B N 1
ATOM 9530 C CA . PRO B 1 577 ? 17.516 51.875 -3.109 1 87 577 PRO B CA 1
ATOM 9531 C C . PRO B 1 577 ? 17.234 52.625 -4.414 1 87 577 PRO B C 1
ATOM 9533 O O . PRO B 1 577 ? 17.531 53.812 -4.516 1 87 577 PRO B O 1
ATOM 9536 N N . LEU B 1 578 ? 17.031 51.938 -5.453 1 70.75 578 LEU B N 1
ATOM 9537 C CA . LEU B 1 578 ? 16.688 52.562 -6.73 1 70.75 578 LEU B CA 1
ATOM 9538 C C . LEU B 1 578 ? 15.344 53.281 -6.641 1 70.75 578 LEU B C 1
ATOM 9540 O O . LEU B 1 578 ? 14.398 52.75 -6.043 1 70.75 578 LEU B O 1
ATOM 9544 N N . LEU B 1 579 ? 15.352 54.5 -6.422 1 57.59 579 LEU B N 1
ATOM 9545 C CA . LEU B 1 579 ? 14.109 55.25 -6.414 1 57.59 579 LEU B CA 1
ATOM 9546 C C . LEU B 1 579 ? 13.211 54.844 -7.574 1 57.59 579 LEU B C 1
ATOM 9548 O O . LEU B 1 579 ? 13.656 54.781 -8.719 1 57.59 579 LEU B O 1
ATOM 9552 N N . PHE B 1 580 ? 12.516 53.906 -7.449 1 47.5 580 PHE B N 1
ATOM 9553 C CA . PHE B 1 580 ? 11.555 53.75 -8.539 1 47.5 580 PHE B CA 1
ATOM 9554 C C . PHE B 1 580 ? 10.898 55.094 -8.867 1 47.5 580 PHE B C 1
ATOM 9556 O O . PHE B 1 580 ? 10.156 55.625 -8.047 1 47.5 580 PHE B O 1
ATOM 9563 N N . THR B 1 581 ? 11.547 56.094 -9.484 1 39.31 581 THR B N 1
ATOM 9564 C CA . THR B 1 581 ? 10.828 57.188 -10.125 1 39.31 581 THR B CA 1
ATOM 9565 C C . THR B 1 581 ? 9.734 56.625 -11.039 1 39.31 581 THR B C 1
ATOM 9567 O O . THR B 1 581 ? 9.977 55.719 -11.844 1 39.31 581 THR B O 1
ATOM 9570 N N . GLU B 1 582 ? 8.492 56.812 -10.688 1 37.06 582 GLU B N 1
ATOM 9571 C CA . GLU B 1 582 ? 7.359 56.812 -11.609 1 37.06 582 GLU B CA 1
ATOM 9572 C C . GLU B 1 582 ? 7.66 57.625 -12.867 1 37.06 582 GLU B C 1
ATOM 9574 O O . GLU B 1 582 ? 7.168 58.719 -13.016 1 37.06 582 GLU B O 1
ATOM 9579 N N . ASN B 1 583 ? 8.758 57.938 -13.266 1 33.84 583 ASN B N 1
ATOM 9580 C CA . ASN B 1 583 ? 8.734 58.75 -14.469 1 33.84 583 ASN B CA 1
ATOM 9581 C C . ASN B 1 583 ? 7.906 58.125 -15.578 1 33.84 583 ASN B C 1
ATOM 9583 O O . ASN B 1 583 ? 7.543 56.938 -15.492 1 33.84 583 ASN B O 1
ATOM 9587 N N . ALA B 1 584 ? 8.43 58.25 -17.062 1 32.44 584 ALA B N 1
ATOM 9588 C CA . ALA B 1 584 ? 7.898 58.656 -18.359 1 32.44 584 ALA B CA 1
ATOM 9589 C C . ALA B 1 584 ? 7.18 57.5 -19.047 1 32.44 584 ALA B C 1
ATOM 9591 O O . ALA B 1 584 ? 7.824 56.562 -19.531 1 32.44 584 ALA B O 1
ATOM 9592 N N . VAL B 1 585 ? 6.148 56.844 -18.594 1 32.38 585 VAL B N 1
ATOM 9593 C CA . VAL B 1 585 ? 5.359 56.406 -19.75 1 32.38 585 VAL B CA 1
ATOM 9594 C C . VAL B 1 585 ? 5.219 57.562 -20.75 1 32.38 585 VAL B C 1
ATOM 9596 O O . VAL B 1 585 ? 4.57 58.562 -20.453 1 32.38 585 VAL B O 1
ATOM 9599 N N . ASP B 1 586 ? 6.273 57.969 -21.469 1 26.52 586 ASP B N 1
ATOM 9600 C CA . ASP B 1 586 ? 6.109 58.469 -22.844 1 26.52 586 ASP B CA 1
ATOM 9601 C C . ASP B 1 586 ? 5.184 57.562 -23.641 1 26.52 586 ASP B C 1
ATOM 9603 O O . ASP B 1 586 ? 5.496 56.375 -23.875 1 26.52 586 ASP B O 1
ATOM 9607 N N . VAL B 1 587 ? 3.863 57.719 -23.453 1 28.58 587 VAL B N 1
ATOM 9608 C CA . VAL B 1 587 ? 2.773 57.562 -24.406 1 28.58 587 VAL B CA 1
ATOM 9609 C C . VAL B 1 587 ? 3.148 58.281 -25.719 1 28.58 587 VAL B C 1
ATOM 9611 O O . VAL B 1 587 ? 3.26 59.5 -25.75 1 28.58 587 VAL B O 1
ATOM 9614 N N . HIS B 1 588 ? 4.109 57.875 -26.469 1 24.58 588 HIS B N 1
ATOM 9615 C CA . HIS B 1 588 ? 4.012 58.094 -27.906 1 24.58 588 HIS B CA 1
ATOM 9616 C C . HIS B 1 588 ? 2.676 57.594 -28.438 1 24.58 588 HIS B C 1
ATOM 9618 O O . HIS B 1 588 ? 2.324 56.406 -28.25 1 24.58 588 HIS B O 1
ATOM 9624 N N . THR B 1 589 ? 1.747 58.531 -28.516 1 21.8 589 THR B N 1
ATOM 9625 C CA . THR B 1 589 ? 0.946 58.719 -29.719 1 21.8 589 THR B CA 1
ATOM 9626 C C . THR B 1 589 ? 1.838 59.031 -30.922 1 21.8 589 THR B C 1
ATOM 9628 O O . THR B 1 589 ? 2.785 59.812 -30.812 1 21.8 589 THR B O 1
#

Organism: Anopheles coluzzii (NCBI:txid1518534)

Foldseek 3Di:
DDDQDAQDLVCLVVVDPVNVVSVVVLVVVLVVVLVVLVVVLVVVVVVLVVLVVVLVVLLVQLVVLLPDADDDDDDFDFPLVVLVRCVSNVVSVLSVQLSVLSVVLSVCCVVLANVLSVCLSCPQVVVLVVLVVQLVVLVVVLVVLVVVVVPDDPVPDDPVSVVVSVVSSVSNSVSSSVSSVSSVVSVVCCVPSVVVSVVVSVVSVVVSVVSSVVSCVVCVVVVVVSVVSVVLVVLLVVLLVVLVVVVVVCVVVVNDDDPDQFLDWDKKWWWDDDPPDTDTFIWTWTAHLVQQKIWTWGDDPVVRDGPDPDIDIFHWDDKAQDDDPDPDPQKIWTATPVHNVDIIIIHADDPVGSVSVNVSNDDDDPPPPPVPPDLDPLQELDPLLVLLLVVLLVLCLVPNLQAACQLNDADDPVLLVVLSCLSSVPPDDNCRSPVCCPPPVNPVVPPSSDNRSSSNNSLVSQQSHPAALLGQVCQVQLLVLLSDDDPVSSLLSLLQSLVVGDPSSSVVVLVVLVSLLSSQVSCVRHVCHLQNVLSSCLCRRHPHPDDDSVRSVSSNSSSSSSSSCNVCVCVRNVDHRDPPPPDDPPPPD/DDDQDAQDLVCLVVVDPVNVVSVVVLVVVLVVVLVVLVVVLVVVVVVLVVLVVVLVVLLVQLVVLLPDADDDDDDFDFPLVVLVRCVSNVVSVLSVQLSVLSVVLSVVCVVLANVLSVCLSCPQVVVLVVLVVQLVVLVVVLVVLVVVVVPDDPVPDDPVSVVVSVVSSVSNSVSSSVSSVSSVVSVVCCVDSVVVSVVVSVVSVVVSVVSSVVSCVVCVVVVVVSVVSVVLVVLLVVLLVVLVVVVVVCVVVVNDDDPDQFLDWAKKWWWDDDPPDTDTFIWTWTAHLVQQKIWTWGDDPVVRDGPDPGIDIFHWDDKAQDDPPDPDPQKIWTATPVHRVDIIIIHADDPVGSVSVNVSSDDDDPPPPPVPPDLPPLQELDPLLVLLLVVLLVLCLVPNLQAACQLNDADDPVLLVVLSCLSSVPPDDNCRSPVCCPPPVNPVVPPSSDNRSSSNNSLVSQQSHPAALLGQVCLVQLLVLLSDDDPVSSLLSLLQSLVVGDPSSSVVVLVVLVSLLSSQVNCVRHVCHLQNVLSSCLCRRHPHPDDDSVRSVSSNSSSSSSSSCNVCVCVRNVDHRDPPPPDDPPPDD

Radius of gyration: 53.08 Å; Cα contacts (8 Å, |Δi|>4): 1536; chains: 2; bounding box: 94×153×115 Å

pLDDT: mean 86.79, std 14.64, range [21.8, 98.19]

Secondary structure (DSSP, 8-state):
--EEPP--HHHHHH--HHHHHHHHHHHHHHHHHHHHHHHHHHHHHHHHHHHHHHHHHHHHHHHHHHH----EESS---HHHHHHHHHHHHHHHHHHHHHHHHHHHHHHHIIIIIHHHHHIIIIIIHHHHHHHHHHHHHHHHHHHHHHHHHTS-GGG--HHHHHHHHHHHHHHHHHHHHHHHHHHHHHHHIIIIIHHHHHHHHHHHHHHHHHHHHHHHHHHHHHHHHHHHHHHHHHHHHHHHHHHHHHHHHHHTT------SSSEEEEEEEEEEETTEEEEEEEEEEEETTTTEEEEEEB-TTT--BSSSS-EEEEEEEEEEPPTT-SSSSEEEEEESTTTT-EEEEE-SSHHHHHHHHHHTTSS------------GGGS-SHHHHHHHHHHHHHHHHHTTTSTTTTTS---HHHHHHHHHHHT-TTS-HHHHH-TTTSHHHHS-TTTT-HHHHHHHHHHHHHTSSS-TT-STTHHHHHHHHT-SSHHHHHHHHHHHHTTS-HHHHHHHHHHHHHHHHHHTTHHHH---HHHHHHHHHHHHS--SS--HHHHHTHHHHHHHHHHHHHTHHHHHHS--------------/--EEPP--SHHHHH--HHHHHHHHHHHHHHHHHHHHHHHHHHHHHHHHHHHHHHHHHHHHHHHHHHH----EESS---HHHHHHHHHHHHHHHHHHHHHHHHHHHHHHHIIIIIHHHHHIIIIIIHHHHHHHHHHHHHHHHHHHHHHHHHTS-GGG--HHHHHHHHHHHHHHHHHHHHHHHHHHHHHHHIIIIIHHHHHHHHHHHHHHHHHHHHHHHHHHHHHHHHHHHHHHHHHHHHHHHHHHHHHHHHHHTT------SSSEEEEEEEEEEETTEEEEEEEEEEEETTTTEEEEEE--TTT---SSSS-EEEEEEEEEEPPTT-SSSSEEEEEESTTTT-EEEEE-SSHHHHHHHHHHTTSS------------GGGS-SHHHHHHHHHHHHHHHHHTTTSTTTTTS---HHHHHHHHHHHT-TTS-HHHHH-TTTSHHHHS-TTTT-HHHHHHHHHHHHHTSSS-TT-STTHHHHHHHHT-SSHHHHHHHHHHHHTTS-HHHHHHHHHHHHHHHHHHTTHHHH---HHHHHHHHHHHHS--SS--HHHHHTHHHHHHHHHHHHHTHHHHHHS--------------

Sequence (1178 aa):
MVKLQPLEFIDCLIDSPNFRENLNKHEKELDKTSQQIKRIIKEIKDLLAAAKSLSRAQRTLSRSLKEFNFECIGSTQTDDEQVIADSLKQFSKLISAIEEERDNMLDRAHEQILLPLEEFRKLHIGGVKENKKKYDKKTAKFCQAQERFLNMSTKKSSPAADASLGMLEREYLRESLSYVLSIQEVQERIKFEFVEIILRFISDWLVFYHLGHEVAEDAKEYLSDLQLKVQKTRENFDETRQKAQELKNKYMDSKLKPDSEYAKQGYLYLMEKKFTVITWSKFYCTYKKQTKEFSMLQYNQMSGRAQQTIPETLTVASCTKKLSEFEKRYCFDVTFNEKNTITYTFQALSEEDIKAWIDAMDGKESINLTLSTKCSEDSTLDDVGFAFVKKCIDILEQRGLEEEGLYRIGGVSTKINKLLQVGLDRKKSEKERFNFSQDEQFVGQGDILESKTIASALKQYLRNLDEPLMTYRLHHAFISAAKQETRLQRINEVHQLVYKLPKNRLDMLDMVIQHLKAVSMNSDRNKMSVFNLGVVFGPTLLRAAEETVAAILDIKFNNVVIEILIENYDKIFKNTPLLFTENAVDVHTMVKLQPLEFIDCLIDSPNFRENLNKHEKELDKTSQQIKRIIKEIKDLLAAAKSLSRAQRTLSRSLKEFNFECIGSTQTDDEQVIADSLKQFSKLISAIEEERDNMLDRAHEQILLPLEEFRKLHIGGVKENKKKYDKKTAKFCQAQERFLNMSTKKSSPAADASLGMLEREYLRESLSYVLSIQEVQERIKFEFVEIILRFISDWLVFYHLGHEVAEDAKEYLSDLQLKVQKTRENFDETRQKAQELKNKYMDSKLKPDSEYAKQGYLYLMEKKFTVITWSKFYCTYKKQTKEFSMLQYNQMSGRAQQTIPETLTVASCTKKLSEFEKRYCFDVTFNEKNTITYTFQALSEEDIKAWIDAMDGKESINLTLSTKCSEDSTLDDVGFAFVKKCIDILEQRGLEEEGLYRIGGVSTKINKLLQVGLDRKKSEKERFNFSQDEQFVGQGDILESKTIASALKQYLRNLDEPLMTYRLHHAFISAAKQETRLQRINEVHQLVYKLPKNRLDMLDMVIQHLKAVSMNSDRNKMSVFNLGVVFGPTLLRAAEETVAAILDIKFNNVVIEILIENYDKIFKNTPLLFTENAVDVHT

Solvent-accessible surface area (backbone atoms only — not comparable to full-atom values): 62836 Å² total; per-residue (Å²): 113,62,69,36,75,64,77,45,64,67,42,57,75,62,60,42,72,68,46,54,52,54,50,49,52,54,53,52,52,50,52,53,48,50,50,51,52,52,50,49,53,51,36,50,53,50,29,53,52,28,48,50,50,27,46,50,33,49,50,53,40,23,51,54,33,50,68,56,73,57,63,41,73,38,92,72,72,53,72,58,51,49,52,50,58,44,40,41,41,51,49,17,50,52,48,50,56,46,44,51,53,51,51,53,51,56,62,45,41,48,66,66,32,52,46,52,54,50,45,47,47,52,53,48,54,43,43,38,52,52,35,45,52,52,28,52,51,33,46,45,54,32,53,51,51,52,52,53,59,55,68,40,51,66,91,65,75,46,73,64,58,54,52,50,51,50,52,38,46,53,52,28,48,51,36,40,49,50,34,56,49,43,52,55,48,45,54,56,42,48,62,27,59,53,47,48,41,52,50,51,51,54,49,52,54,35,49,49,21,40,52,36,23,52,54,37,61,70,42,44,65,56,52,56,50,48,53,50,39,33,52,51,50,45,55,51,45,55,54,38,50,52,53,50,51,54,50,52,53,45,54,72,68,70,70,68,80,82,91,59,92,42,67,42,68,44,65,34,31,36,61,41,75,57,91,92,48,80,43,76,44,52,22,41,32,39,30,29,61,90,76,33,36,34,31,39,27,50,43,44,85,83,75,70,54,57,87,51,94,67,61,51,74,41,38,64,65,48,70,45,76,58,69,85,85,54,70,56,49,46,38,31,34,37,30,28,64,88,44,73,89,47,75,41,40,34,27,38,83,35,72,69,45,34,49,51,53,49,29,48,72,76,49,74,83,77,74,74,75,65,78,72,71,80,70,56,79,86,22,52,91,44,72,55,49,50,51,41,50,50,49,45,49,52,52,30,69,71,75,28,46,56,41,68,38,63,65,69,49,74,38,57,65,69,52,24,53,49,50,48,53,45,41,55,38,82,90,49,54,71,67,63,31,65,38,54,66,69,42,69,88,43,44,82,52,77,65,63,75,32,53,36,22,43,40,36,32,49,54,47,53,48,51,52,24,75,53,31,62,56,32,50,87,44,35,65,56,49,42,54,24,50,64,42,91,44,70,67,57,21,51,52,44,45,32,48,54,52,72,70,44,58,66,72,38,38,53,50,48,50,54,52,40,53,49,50,35,56,38,32,73,32,20,91,60,8,65,30,34,55,63,53,48,7,64,65,43,8,64,34,39,43,44,66,81,62,92,43,50,59,52,46,69,43,39,63,35,32,14,47,45,43,30,48,46,38,77,37,37,65,62,46,75,74,37,78,61,76,72,79,70,81,71,81,79,74,75,77,124,112,60,69,36,74,66,78,46,63,67,42,56,75,62,59,43,70,69,48,53,52,54,50,49,53,54,52,52,52,49,52,53,49,51,51,52,49,52,50,50,52,51,36,50,51,52,29,52,52,29,48,51,50,28,46,50,32,49,50,53,41,24,51,52,32,50,67,56,72,57,61,43,73,40,91,72,72,52,72,57,51,49,51,49,60,43,40,42,41,50,50,17,51,54,49,48,56,46,43,52,54,50,51,53,52,56,60,46,39,48,68,65,33,51,47,51,52,50,45,46,48,52,52,48,56,42,43,39,52,53,34,46,52,53,28,51,50,35,45,45,53,33,54,50,50,51,53,53,58,57,69,40,51,67,90,66,74,47,73,66,57,53,51,52,52,50,51,39,47,52,51,27,46,52,36,40,48,50,33,57,50,43,51,54,50,44,53,55,42,47,61,27,58,52,46,47,42,53,49,50,50,53,49,52,55,36,48,50,21,39,51,36,24,51,54,37,62,70,43,43,65,58,52,55,50,48,51,52,39,34,50,52,49,45,54,50,46,55,54,38,50,52,53,50,51,52,51,53,52,46,55,72,66,69,68,67,80,83,90,58,93,41,67,41,68,42,66,34,30,37,63,40,78,57,89,92,46,80,44,74,46,53,24,41,32,39,30,29,60,90,74,33,37,36,32,39,26,50,44,45,85,80,75,69,53,55,85,52,94,68,61,52,74,43,39,63,64,46,70,46,75,57,71,85,85,54,71,55,50,46,38,30,35,36,30,27,64,87,45,71,89,46,76,43,41,35,27,38,84,35,71,70,45,33,52,52,52,51,28,48,73,80,46,78,81,76,74,75,74,65,78,71,74,81,72,56,80,85,22,52,91,43,71,56,47,52,51,41,48,50,49,45,50,52,52,32,69,72,74,29,47,57,40,67,38,63,64,70,48,72,38,58,65,70,54,24,52,48,48,49,54,45,41,57,37,82,89,49,52,72,68,64,30,66,38,55,66,70,42,69,89,43,44,82,54,75,67,62,76,32,52,36,23,43,38,37,32,47,51,47,52,47,49,52,25,74,54,31,61,56,34,50,86,46,34,63,58,49,43,53,22,49,64,42,90,43,70,67,56,22,52,52,44,44,31,48,54,54,72,68,44,58,67,73,40,38,53,49,50,50,55,51,41,52,49,51,36,57,37,31,73,31,22,90,60,8,65,30,34,58,63,53,48,7,64,64,43,8,64,34,40,44,43,66,80,62,90,44,49,59,52,47,68,43,37,62,35,32,14,48,44,44,30,49,47,39,75,38,37,66,63,48,75,73,38,78,61,76,72,78,71,82,68,79,81,74,74,78,126

Nearest PDB structures (foldseek):
  3byi-assembly1_A  TM=9.039E-01  e=8.456E-11  Homo sapiens
  5hpy-assembly2_D  TM=8.896E-01  e=3.292E-10  Homo sapiens
  5c5s-assembly2_B  TM=8.533E-01  e=2.644E-10  Homo sapiens
  5irc-assembly1_A  TM=8.807E-01  e=3.220E-09  Rattus norvegicus
  5c5s-assembly3_C  TM=8.533E-01  e=1.174E-09  Homo sapiens

InterPro domains:
  IPR000198 Rho GTPase-activating protein domain [PF00620] (388-544)
  IPR000198 Rho GTPase-activating protein domain [PS50238] (379-573)
  IPR000198 Rho GTPase-activating protein domain [SM00324] (383-570)
  IPR001849 Pleckstrin homology domain [PF00169] (264-361)
  IPR001849 Pleckstrin homology domain [PS50003] (261-366)
  IPR001849 Pleckstrin homology domain [SM00233] (262-368)
  IPR004148 BAR domain [PF16746] (7-247)
  IPR008936 Rho GTPase activation protein [G3DSA:1.10.555.10] (379-582)
  IPR008936 Rho GTPase activation protein [SSF48350] (387-575)
  IPR011993 PH-like domain superfamily [G3DSA:2.30.29.30] (256-368)
  IPR027267 AH/BAR domain superfamily [G3DSA:1.20.1270.60] (3-255)
  IPR027267 AH/BAR domain superfamily [SSF103657] (6-285)
  IPR047225 GRAF, PH domain [cd01249] (263-367)
  IPR047234 GRAF family [PTHR12552] (3-577)